Protein 7OC5 (pdb70)

B-factor: mean 37.77, std 16.8, range [13.14, 140.22]

Secondary structure (DSSP, 8-state):
-----PPPPHHHHHHHHHHHH---SSTT-TTS--SS-GGG-------S---TT-GGGSS----GGGGGGSTT-----PPP--GGGHHHHHHHHHHHHHH--S--TTTT-B-SS-TT---HHHHHHHHHHHHHHHHHHHT----GGGHHHHHHHHHHHGGGTB---HHHHHHT--EETTEEHHHHHHHHHHTT--HHHHHHHHHHHHHHHHHHHHHHH-TTHHHHHTT-HHHHHHHHHHHHTHHHHHHHHHHHHS-------HHHHHHHHHHHHHHHHHHHHHHHHHHHHH-------HHHHHHHHHHHHHHHHHHHHHHTSTTHHHHHHHHHTHHHHHHH-HHHHHHHTTT------HHHHHHHGGG--GGGS-GGGTTSSGGG--/----S-S--HHHHHHHHHHHH---SSTT-TT------GGG--PPPP-----TT-GGGSS----GGGGGGSTT-----PPPP-GGGHHHHHHHHHHHHTS----TTTT-B-SS-TT---HHHHHHHHHHHHHHHHHHHT----GGGHHHHHHHHHHHGGGTB---HHHHHTTSS-BTTB-HHHHHHHHHHTT--HHHHHHHHHHHHHHHHHHHHHHH-TTHHHHHHT-HHHHHHHHHHHHTHHHHHHHHHHHHS-TTS-S--HHHHHHHHHHHHHHHHHHHHHHHHHH-----HHHHHHHHHHHHHHHHHHHHTSTTHHHHHHHHHTHHHHTTT-HHHHHHHTTS------HHHHHHHGGG--GGG--GGGTTSSGGG-

Nearest PDB structures (foldseek):
  7oc5-assembly1_A  TM=1.003E+00  e=1.201E-54  Sarocladium sp. 'schorii'
  7oc4-assembly1_B  TM=9.898E-01  e=5.017E-50  Sarocladium sp. 'schorii'
  7oc4-assembly1_A  TM=9.671E-01  e=6.459E-49  Sarocladium sp. 'schorii'
  7oc6-assembly1_A-2  TM=9.708E-01  e=7.974E-48  Sarocladium sp. 'schorii'
  7oc5-assembly1_B  TM=9.782E-01  e=1.214E-46  Sarocladium sp. 'schorii'

Structure (mmCIF, N/CA/C/O backbone):
data_7OC5
#
_entry.id   7OC5
#
_cell.length_a   121.574
_cell.length_b   55.704
_cell.length_c   112.045
_cell.angle_alpha   90.000
_cell.angle_beta   96.580
_cell.angle_gamma   90.000
#
_symmetry.space_group_name_H-M   'C 1 2 1'
#
loop_
_entity.id
_entity.type
_entity.pdbx_description
1 polymer 'Alpha-humulene synthase AsR6'
2 non-polymer 'ZINC ION'
3 non-polymer 'MAGNESIUM ION'
4 water water
#
loop_
_atom_site.group_PDB
_atom_site.id
_atom_site.type_symbol
_atom_site.label_atom_id
_atom_site.label_alt_id
_atom_site.label_comp_id
_atom_site.label_asym_id
_atom_site.label_entity_id
_atom_site.label_seq_id
_atom_site.pdbx_PDB_ins_code
_atom_site.Cartn_x
_atom_site.Cartn_y
_atom_site.Cartn_z
_atom_site.occupancy
_atom_site.B_iso_or_equiv
_atom_site.auth_seq_id
_atom_site.auth_comp_id
_atom_site.auth_asym_id
_atom_site.auth_atom_id
_atom_site.pdbx_PDB_model_num
ATOM 1 N N . THR A 1 7 ? -13.235 -29.472 62.733 1.00 83.80 5 THR A N 1
ATOM 2 C CA . THR A 1 7 ? -12.146 -28.510 62.609 1.00 90.49 5 THR A CA 1
ATOM 3 C C . THR A 1 7 ? -12.677 -27.081 62.622 1.00 85.33 5 THR A C 1
ATOM 4 O O . THR A 1 7 ? -13.169 -26.594 61.604 1.00 84.91 5 THR A O 1
ATOM 15 N N . PRO A 1 8 ? -12.583 -26.406 63.769 1.00 62.29 6 PRO A N 1
ATOM 16 C CA . PRO A 1 8 ? -13.017 -25.000 63.830 1.00 52.50 6 PRO A CA 1
ATOM 17 C C . PRO A 1 8 ? -12.278 -24.165 62.795 1.00 44.41 6 PRO A C 1
ATOM 18 O O . PRO A 1 8 ? -11.051 -24.052 62.824 1.00 41.08 6 PRO A O 1
ATOM 29 N N . THR A 1 9 ? -13.037 -23.580 61.872 1.00 39.02 7 THR A N 1
ATOM 30 C CA . THR A 1 9 ? -12.455 -22.792 60.787 1.00 34.90 7 THR A CA 1
ATOM 31 C C . THR A 1 9 ? -11.935 -21.475 61.352 1.00 35.22 7 THR A C 1
ATOM 32 O O . THR A 1 9 ? -12.706 -20.556 61.638 1.00 33.39 7 THR A O 1
ATOM 43 N N . LYS A 1 10 ? -10.618 -21.389 61.524 1.00 34.95 8 LYS A N 1
ATOM 44 C CA . LYS A 1 10 ? -9.939 -20.169 61.939 1.00 37.38 8 LYS A CA 1
ATOM 45 C C . LYS A 1 10 ? -9.161 -19.621 60.750 1.00 34.71 8 LYS A C 1
ATOM 46 O O . LYS A 1 10 ? -8.353 -20.341 60.152 1.00 39.20 8 LYS A O 1
ATOM 65 N N . MET A 1 11 ? -9.398 -18.350 60.412 1.00 29.70 9 MET A N 1
ATOM 66 C CA . MET A 1 11 ? -8.821 -17.768 59.205 1.00 32.73 9 MET A CA 1
ATOM 67 C C . MET A 1 11 ? -8.157 -16.419 59.461 1.00 24.54 9 MET A C 1
ATOM 68 O O . MET A 1 11 ? -7.967 -15.640 58.522 1.00 27.42 9 MET A O 1
ATOM 82 N N . ALA A 1 12 ? -7.770 -16.129 60.700 1.00 22.10 10 ALA A N 1
ATOM 83 C CA . ALA A 1 12 ? -7.030 -14.903 60.966 1.00 23.02 10 ALA A CA 1
ATOM 84 C C . ALA A 1 12 ? -5.720 -14.913 60.187 1.00 23.20 10 ALA A C 1
ATOM 85 O O . ALA A 1 12 ? -4.993 -15.911 60.189 1.00 24.90 10 ALA A O 1
ATOM 92 N N . THR A 1 13 ? -5.428 -13.808 59.503 1.00 26.60 11 THR A N 1
ATOM 93 C CA . THR A 1 13 ? -4.204 -13.728 58.716 1.00 24.52 11 THR A CA 1
ATOM 94 C C . THR A 1 13 ? -2.997 -13.967 59.615 1.00 27.07 11 THR A C 1
ATOM 95 O O . THR A 1 13 ? -2.911 -13.427 60.721 1.00 20.15 11 THR A O 1
ATOM 106 N N . LEU A 1 14 ? -2.069 -14.794 59.145 1.00 25.95 12 LEU A N 1
ATOM 107 C CA . LEU A 1 14 ? -0.863 -15.054 59.914 1.00 28.37 12 LEU A CA 1
ATOM 108 C C . LEU A 1 14 ? -0.181 -13.743 60.279 1.00 28.73 12 LEU A C 1
ATOM 109 O O . LEU A 1 14 ? -0.117 -12.811 59.473 1.00 21.33 12 LEU A O 1
ATOM 125 N N . THR A 1 15 ? 0.306 -13.663 61.514 1.00 22.39 13 THR A N 1
ATOM 126 C CA . THR A 1 15 ? 1.213 -12.586 61.875 1.00 28.70 13 THR A CA 1
ATOM 127 C C . THR A 1 15 ? 2.539 -12.778 61.142 1.00 25.07 13 THR A C 1
ATOM 128 O O . THR A 1 15 ? 2.855 -13.865 60.650 1.00 23.82 13 THR A O 1
ATOM 139 N N . THR A 1 16 ? 3.321 -11.701 61.060 1.00 24.37 14 THR A N 1
ATOM 140 C CA . THR A 1 16 ? 4.648 -11.824 60.465 1.00 26.21 14 THR A CA 1
ATOM 141 C C . THR A 1 16 ? 5.486 -12.849 61.221 1.00 27.51 14 THR A C 1
ATOM 142 O O . THR A 1 16 ? 6.250 -13.609 60.614 1.00 24.17 14 THR A O 1
ATOM 153 N N . LYS A 1 17 ? 5.336 -12.904 62.547 1.00 21.79 15 LYS A N 1
ATOM 154 C CA . LYS A 1 17 ? 6.047 -13.913 63.327 1.00 24.43 15 LYS A CA 1
ATOM 155 C C . LYS A 1 17 ? 5.640 -15.322 62.909 1.00 18.96 15 LYS A C 1
ATOM 156 O O . LYS A 1 17 ? 6.491 -16.211 62.788 1.00 21.48 15 LYS A O 1
ATOM 175 N N . GLN A 1 18 ? 4.342 -15.550 62.697 1.00 21.63 16 GLN A N 1
ATOM 176 C CA . GLN A 1 18 ? 3.885 -16.876 62.293 1.00 18.12 16 GLN A CA 1
ATOM 177 C C . GLN A 1 18 ? 4.357 -17.236 60.890 1.00 19.80 16 GLN A C 1
ATOM 178 O O . GLN A 1 18 ? 4.618 -18.411 60.612 1.00 23.25 16 GLN A O 1
ATOM 192 N N . MET A 1 19 ? 4.450 -16.249 59.992 1.00 20.87 17 MET A N 1
ATOM 193 C CA . MET A 1 19 ? 5.029 -16.488 58.672 1.00 21.21 17 MET A CA 1
ATOM 194 C C . MET A 1 19 ? 6.501 -16.868 58.784 1.00 20.99 17 MET A C 1
ATOM 195 O O . MET A 1 19 ? 6.969 -17.808 58.131 1.00 20.99 17 MET A O 1
ATOM 209 N N . TRP A 1 20 ? 7.253 -16.119 59.588 1.00 21.63 18 TRP A N 1
ATOM 210 C CA . TRP A 1 20 ? 8.639 -16.476 59.873 1.00 18.72 18 TRP A CA 1
ATOM 211 C C . TRP A 1 20 ? 8.736 -17.920 60.351 1.00 19.76 18 TRP A C 1
ATOM 212 O O . TRP A 1 20 ? 9.563 -18.698 59.860 1.00 19.76 18 TRP A O 1
ATOM 233 N N . GLN A 1 21 ? 7.870 -18.308 61.289 1.00 23.67 19 GLN A N 1
ATOM 234 C CA . GLN A 1 21 ? 7.906 -19.673 61.805 1.00 23.97 19 GLN A CA 1
ATOM 235 C C . GLN A 1 21 ? 7.555 -20.687 60.723 1.00 22.51 19 GLN A C 1
ATOM 236 O O . GLN A 1 21 ? 8.096 -21.800 60.707 1.00 21.21 19 GLN A O 1
ATOM 250 N N . THR A 1 22 ? 6.639 -20.333 59.821 1.00 22.92 20 THR A N 1
ATOM 251 C CA . THR A 1 22 ? 6.256 -21.263 58.763 1.00 20.85 20 THR A CA 1
ATOM 252 C C . THR A 1 22 ? 7.449 -21.603 57.880 1.00 20.19 20 THR A C 1
ATOM 253 O O . THR A 1 22 ? 7.691 -22.775 57.569 1.00 20.44 20 THR A O 1
ATOM 264 N N . ILE A 1 23 ? 8.215 -20.591 57.467 1.00 18.31 21 ILE A N 1
ATOM 265 C CA . ILE A 1 23 ? 9.337 -20.876 56.580 1.00 18.99 21 ILE A CA 1
ATOM 266 C C . ILE A 1 23 ? 10.470 -21.546 57.348 1.00 20.06 21 ILE A C 1
ATOM 267 O O . ILE A 1 23 ? 11.249 -22.311 56.769 1.00 19.05 21 ILE A O 1
ATOM 283 N N . LYS A 1 24 ? 10.580 -21.293 58.655 1.00 19.81 22 LYS A N 1
ATOM 284 C CA . LYS A 1 24 ? 11.513 -22.070 59.466 1.00 21.24 22 LYS A CA 1
ATOM 285 C C . LYS A 1 24 ? 11.177 -23.554 59.393 1.00 25.78 22 LYS A C 1
ATOM 286 O O . LYS A 1 24 ? 12.053 -24.394 59.155 1.00 23.44 22 LYS A O 1
ATOM 305 N N . ASP A 1 25 ? 9.901 -23.892 59.603 1.00 21.55 23 ASP A N 1
ATOM 306 C CA . ASP A 1 25 ? 9.487 -25.289 59.597 1.00 23.73 23 ASP A CA 1
ATOM 307 C C . ASP A 1 25 ? 9.694 -25.930 58.232 1.00 23.11 23 ASP A C 1
ATOM 308 O O . ASP A 1 25 ? 9.915 -27.143 58.144 1.00 23.43 23 ASP A O 1
ATOM 317 N N . TYR A 1 26 ? 9.625 -25.136 57.159 1.00 21.16 24 TYR A N 1
ATOM 318 C CA . TYR A 1 26 ? 9.745 -25.684 55.812 1.00 22.44 24 TYR A CA 1
ATOM 319 C C . TYR A 1 26 ? 11.208 -25.841 55.403 1.00 24.05 24 TYR A C 1
ATOM 320 O O . TYR A 1 26 ? 11.620 -26.912 54.948 1.00 21.46 24 TYR A O 1
ATOM 338 N N . PHE A 1 27 ? 12.011 -24.787 55.565 1.00 21.61 25 PHE A N 1
ATOM 339 C CA . PHE A 1 27 ? 13.390 -24.846 55.093 1.00 24.33 25 PHE A CA 1
ATOM 340 C C . PHE A 1 27 ? 14.294 -25.606 56.057 1.00 20.13 25 PHE A C 1
ATOM 341 O O . PHE A 1 27 ? 15.212 -26.312 55.625 1.00 25.22 25 PHE A O 1
ATOM 358 N N . GLY A 1 28 ? 14.054 -25.478 57.354 1.00 24.88 26 GLY A N 1
ATOM 359 C CA . GLY A 1 28 ? 14.933 -26.077 58.337 1.00 25.37 26 GLY A CA 1
ATOM 360 C C . GLY A 1 28 ? 16.285 -25.387 58.356 1.00 26.01 26 GLY A C 1
ATOM 361 O O . GLY A 1 28 ? 16.533 -24.394 57.670 1.00 24.43 26 GLY A O 1
ATOM 365 N N . ASP A 1 29 ? 17.175 -25.937 59.177 1.00 27.32 27 ASP A N 1
ATOM 366 C CA . ASP A 1 29 ? 18.506 -25.370 59.327 1.00 30.10 27 ASP A CA 1
ATOM 367 C C . ASP A 1 29 ? 19.343 -25.610 58.078 1.00 28.54 27 ASP A C 1
ATOM 368 O O . ASP A 1 29 ? 19.190 -26.617 57.381 1.00 29.75 27 ASP A O 1
ATOM 377 N N . GLY A 1 30 ? 20.242 -24.667 57.805 1.00 30.22 28 GLY A N 1
ATOM 378 C CA . GLY A 1 30 ? 21.290 -24.877 56.828 1.00 33.59 28 GLY A CA 1
ATOM 379 C C . GLY A 1 30 ? 22.434 -25.665 57.432 1.00 34.35 28 GLY A C 1
ATOM 380 O O . GLY A 1 30 ? 22.205 -26.599 58.206 1.00 35.69 28 GLY A O 1
ATOM 384 N N . PHE A 1 31 ? 23.673 -25.295 57.107 1.00 40.56 29 PHE A N 1
ATOM 385 C CA . PHE A 1 31 ? 24.821 -26.019 57.635 1.00 39.10 29 PHE A CA 1
ATOM 386 C C . PHE A 1 31 ? 25.185 -25.604 59.056 1.00 36.58 29 PHE A C 1
ATOM 387 O O . PHE A 1 31 ? 26.043 -26.248 59.668 1.00 39.54 29 PHE A O 1
ATOM 404 N N . VAL A 1 32 ? 24.553 -24.565 59.599 1.00 40.10 30 VAL A N 1
ATOM 405 C CA . VAL A 1 32 ? 24.747 -24.154 60.986 1.00 40.96 30 VAL A CA 1
ATOM 406 C C . VAL A 1 32 ? 23.448 -24.380 61.747 1.00 37.81 30 VAL A C 1
ATOM 407 O O . VAL A 1 32 ? 22.362 -24.047 61.257 1.00 38.79 30 VAL A O 1
ATOM 420 N N . THR A 1 33 ? 23.560 -24.937 62.950 1.00 40.14 31 THR A N 1
ATOM 421 C CA . THR A 1 33 ? 22.379 -25.191 63.765 1.00 40.76 31 THR A CA 1
ATOM 422 C C . THR A 1 33 ? 21.778 -23.879 64.253 1.00 38.79 31 THR A C 1
ATOM 423 O O . THR A 1 33 ? 22.495 -22.926 64.571 1.00 38.03 31 THR A O 1
ATOM 434 N N . GLY A 1 34 ? 20.449 -23.832 64.314 1.00 37.85 32 GLY A N 1
ATOM 435 C CA . GLY A 1 34 ? 19.770 -22.608 64.692 1.00 32.12 32 GLY A CA 1
ATOM 436 C C . GLY A 1 34 ? 19.755 -21.543 63.621 1.00 33.54 32 GLY A C 1
ATOM 437 O O . GLY A 1 34 ? 19.444 -20.385 63.920 1.00 34.37 32 GLY A O 1
ATOM 441 N N . SER A 1 35 ? 20.076 -21.899 62.380 1.00 24.65 33 SER A N 1
ATOM 442 C CA . SER A 1 35 ? 20.145 -20.935 61.293 1.00 24.14 33 SER A CA 1
ATOM 443 C C . SER A 1 35 ? 18.853 -20.829 60.492 1.00 23.40 33 SER A C 1
ATOM 444 O O . SER A 1 35 ? 18.737 -19.926 59.656 1.00 22.73 33 SER A O 1
ATOM 452 N N . ALA A 1 36 ? 17.887 -21.713 60.713 1.00 23.95 34 ALA A N 1
ATOM 453 C CA . ALA A 1 36 ? 16.630 -21.626 59.981 1.00 23.77 34 ALA A CA 1
ATOM 454 C C . ALA A 1 36 ? 15.984 -20.262 60.214 1.00 23.53 34 ALA A C 1
ATOM 455 O O . ALA A 1 36 ? 15.964 -19.773 61.349 1.00 23.89 34 ALA A O 1
ATOM 462 N N . PRO A 1 37 ? 15.415 -19.625 59.171 1.00 27.00 35 PRO A N 1
ATOM 463 C CA . PRO A 1 37 ? 15.276 -20.048 57.775 1.00 23.26 35 PRO A CA 1
ATOM 464 C C . PRO A 1 37 ? 16.222 -19.342 56.814 1.00 24.83 35 PRO A C 1
ATOM 465 O O . PRO A 1 37 ? 15.979 -19.357 55.605 1.00 29.52 35 PRO A O 1
ATOM 476 N N . ILE A 1 38 ? 17.271 -18.713 57.338 1.00 29.81 36 ILE A N 1
ATOM 477 C CA . ILE A 1 38 ? 18.070 -17.812 56.520 1.00 29.34 36 ILE A CA 1
ATOM 478 C C . ILE A 1 38 ? 19.420 -18.422 56.179 1.00 38.78 36 ILE A C 1
ATOM 479 O O . ILE A 1 38 ? 20.420 -17.704 56.061 1.00 42.64 36 ILE A O 1
ATOM 495 N N . SER A 1 39 ? 19.466 -19.738 55.998 1.00 32.85 37 SER A N 1
ATOM 496 C CA . SER A 1 39 ? 20.716 -20.400 55.663 1.00 42.33 37 SER A CA 1
ATOM 497 C C . SER A 1 39 ? 20.529 -21.384 54.521 1.00 37.93 37 SER A C 1
ATOM 498 O O . SER A 1 39 ? 19.558 -22.148 54.493 1.00 32.76 37 SER A O 1
ATOM 506 N N . TYR A 1 40 ? 21.474 -21.355 53.585 1.00 33.84 38 TYR A N 1
ATOM 507 C CA . TYR A 1 40 ? 21.593 -22.369 52.556 1.00 34.11 38 TYR A CA 1
ATOM 508 C C . TYR A 1 40 ? 22.245 -23.629 53.130 1.00 31.79 38 TYR A C 1
ATOM 509 O O . TYR A 1 40 ? 22.848 -23.620 54.208 1.00 34.39 38 TYR A O 1
ATOM 527 N N . ASN A 1 41 ? 22.134 -24.725 52.380 1.00 32.01 39 ASN A N 1
ATOM 528 C CA . ASN A 1 41 ? 22.784 -25.965 52.781 1.00 38.29 39 ASN A CA 1
ATOM 529 C C . ASN A 1 41 ? 24.274 -25.955 52.471 1.00 32.66 39 ASN A C 1
ATOM 530 O O . ASN A 1 41 ? 25.050 -26.627 53.159 1.00 34.52 39 ASN A O 1
ATOM 541 N N . VAL A 1 42 ? 24.692 -25.207 51.461 1.00 31.04 40 VAL A N 1
ATOM 542 C CA . VAL A 1 42 ? 26.087 -25.185 51.037 1.00 31.89 40 VAL A CA 1
ATOM 543 C C . VAL A 1 42 ? 26.830 -24.088 51.785 1.00 32.93 40 VAL A C 1
ATOM 544 O O . VAL A 1 42 ? 26.290 -23.001 52.025 1.00 32.84 40 VAL A O 1
ATOM 557 N N . HIS A 1 43 ? 28.080 -24.371 52.148 1.00 28.56 41 HIS A N 1
ATOM 558 C CA . HIS A 1 43 ? 28.960 -23.422 52.831 1.00 28.06 41 HIS A CA 1
ATOM 559 C C . HIS A 1 43 ? 30.002 -22.948 51.821 1.00 27.53 41 HIS A C 1
ATOM 560 O O . HIS A 1 43 ? 30.965 -23.662 51.530 1.00 26.18 41 HIS A O 1
ATOM 574 N N . THR A 1 44 ? 29.810 -21.737 51.289 1.00 24.94 42 THR A N 1
ATOM 575 C CA . THR A 1 44 ? 30.692 -21.244 50.238 1.00 29.84 42 THR A CA 1
ATOM 576 C C . THR A 1 44 ? 32.120 -21.027 50.725 1.00 27.49 42 THR A C 1
ATOM 577 O O . THR A 1 44 ? 33.049 -21.058 49.911 1.00 29.01 42 THR A O 1
ATOM 588 N N . CYS A 1 45 ? 32.323 -20.816 52.027 1.00 28.21 43 CYS A N 1
ATOM 589 C CA . CYS A 1 45 ? 33.676 -20.618 52.535 1.00 27.92 43 CYS A CA 1
ATOM 590 C C . CYS A 1 45 ? 34.553 -21.849 52.331 1.00 29.00 43 CYS A C 1
ATOM 591 O O . CYS A 1 45 ? 35.783 -21.734 52.365 1.00 28.79 43 CYS A O 1
ATOM 598 N N . ASP A 1 46 ? 33.955 -23.019 52.110 1.00 25.61 44 ASP A N 1
ATOM 599 C CA . ASP A 1 46 ? 34.703 -24.258 51.961 1.00 30.08 44 ASP A CA 1
ATOM 600 C C . ASP A 1 46 ? 34.968 -24.623 50.508 1.00 28.17 44 ASP A C 1
ATOM 601 O O . ASP A 1 46 ? 35.489 -25.710 50.239 1.00 28.20 44 ASP A O 1
ATOM 610 N N . MET A 1 47 ? 34.626 -23.748 49.570 1.00 24.83 45 MET A N 1
ATOM 611 C CA . MET A 1 47 ? 34.846 -24.050 48.164 1.00 25.94 45 MET A CA 1
ATOM 612 C C . MET A 1 47 ? 36.333 -24.038 47.844 1.00 30.21 45 MET A C 1
ATOM 613 O O . MET A 1 47 ? 37.102 -23.249 48.401 1.00 33.10 45 MET A O 1
ATOM 627 N N . GLN A 1 48 ? 36.738 -24.930 46.946 1.00 27.07 46 GLN A N 1
ATOM 628 C CA . GLN A 1 48 ? 38.106 -25.005 46.464 1.00 32.27 46 GLN A CA 1
ATOM 629 C C . GLN A 1 48 ? 38.120 -24.790 44.957 1.00 30.95 46 GLN A C 1
ATOM 630 O O . GLN A 1 48 ? 37.127 -25.031 44.264 1.00 32.23 46 GLN A O 1
ATOM 644 N N . LEU A 1 49 ? 39.258 -24.326 44.453 1.00 30.75 47 LEU A N 1
ATOM 645 C CA . LEU A 1 49 ? 39.456 -24.109 43.026 1.00 29.76 47 LEU A CA 1
ATOM 646 C C . LEU A 1 49 ? 40.449 -25.146 42.520 1.00 28.09 47 LEU A C 1
ATOM 647 O O . LEU A 1 49 ? 41.562 -25.252 43.046 1.00 34.29 47 LEU A O 1
ATOM 663 N N . GLN A 1 50 ? 40.042 -25.914 41.514 1.00 30.65 48 GLN A N 1
ATOM 664 C CA . GLN A 1 50 ? 40.933 -26.923 40.952 1.00 30.72 48 GLN A CA 1
ATOM 665 C C . GLN A 1 50 ? 41.729 -26.338 39.787 1.00 32.10 48 GLN A C 1
ATOM 666 O O . GLN A 1 50 ? 41.202 -25.522 39.025 1.00 26.25 48 GLN A O 1
ATOM 680 N N . PRO A 1 51 ? 42.996 -26.717 39.623 1.00 37.35 49 PRO A N 1
ATOM 681 C CA . PRO A 1 51 ? 43.742 -26.261 38.444 1.00 39.19 49 PRO A CA 1
ATOM 682 C C . PRO A 1 51 ? 43.077 -26.735 37.160 1.00 37.44 49 PRO A C 1
ATOM 683 O O . PRO A 1 51 ? 42.520 -27.833 37.095 1.00 38.23 49 PRO A O 1
ATOM 694 N N . ASP A 1 52 ? 43.135 -25.891 36.133 1.00 41.18 50 ASP A N 1
ATOM 695 C CA . ASP A 1 52 ? 42.558 -26.207 34.833 1.00 47.50 50 ASP A CA 1
ATOM 696 C C . ASP A 1 52 ? 43.631 -26.835 33.951 1.00 45.20 50 ASP A C 1
ATOM 697 O O . ASP A 1 52 ? 44.628 -26.184 33.618 1.00 39.00 50 ASP A O 1
ATOM 706 N N . SER A 1 53 ? 43.429 -28.099 33.578 1.00 41.31 51 SER A N 1
ATOM 707 C CA . SER A 1 53 ? 44.354 -28.768 32.676 1.00 48.44 51 SER A CA 1
ATOM 708 C C . SER 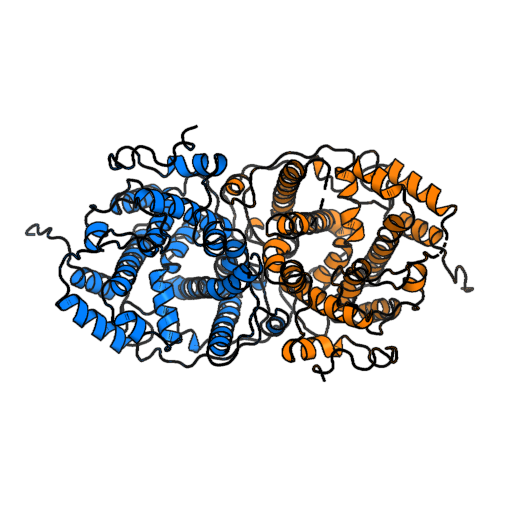A 1 53 ? 44.241 -28.263 31.244 1.00 44.80 51 SER A C 1
ATOM 709 O O . SER A 1 53 ? 45.084 -28.615 30.413 1.00 50.78 51 SER A O 1
ATOM 717 N N . GLY A 1 54 ? 43.224 -27.460 30.935 1.00 49.98 52 GLY A N 1
ATOM 718 C CA . GLY A 1 54 ? 42.999 -26.990 29.587 1.00 50.32 52 GLY A CA 1
ATOM 719 C C . GLY A 1 54 ? 42.445 -28.019 28.631 1.00 51.60 52 GLY A C 1
ATOM 720 O O . GLY A 1 54 ? 42.019 -27.648 27.530 1.00 52.68 52 GLY A O 1
ATOM 724 N N . ILE A 1 55 ? 42.431 -29.295 29.007 1.00 42.20 53 ILE A N 1
ATOM 725 C CA . ILE A 1 55 ? 41.942 -30.370 28.153 1.00 38.07 53 ILE A CA 1
ATOM 726 C C . ILE A 1 55 ? 40.491 -30.640 28.527 1.00 34.15 53 ILE A C 1
ATOM 727 O O . ILE A 1 55 ? 40.197 -31.040 29.661 1.00 35.25 53 ILE A O 1
ATOM 743 N N . HIS A 1 56 ? 39.584 -30.428 27.579 1.00 28.64 54 HIS A N 1
ATOM 744 C CA . HIS A 1 56 ? 38.160 -30.558 27.839 1.00 28.94 54 HIS A CA 1
ATOM 745 C C . HIS A 1 56 ? 37.477 -31.247 26.671 1.00 30.72 54 HIS A C 1
ATOM 746 O O . HIS A 1 56 ? 37.782 -30.971 25.507 1.00 32.10 54 HIS A O 1
ATOM 760 N N . ALA A 1 57 ? 36.559 -32.152 26.996 1.00 25.56 55 ALA A N 1
ATOM 761 C CA . ALA A 1 57 ? 35.714 -32.758 25.984 1.00 24.82 55 ALA A CA 1
ATOM 762 C C . ALA A 1 57 ? 34.691 -31.745 25.481 1.00 27.37 55 ALA A C 1
ATOM 763 O O . ALA A 1 57 ? 34.417 -30.722 26.116 1.00 24.24 55 ALA A O 1
ATOM 770 N N . ALA A 1 58 ? 34.114 -32.047 24.318 1.00 23.48 56 ALA A N 1
ATOM 771 C CA . ALA A 1 58 ? 33.145 -31.133 23.730 1.00 23.28 56 ALA A CA 1
ATOM 772 C C . ALA A 1 58 ? 31.936 -30.943 24.636 1.00 25.82 56 ALA A C 1
ATOM 773 O O . ALA A 1 58 ? 31.285 -29.893 24.588 1.00 24.20 56 ALA A O 1
ATOM 780 N N . SER A 1 59 ? 31.633 -31.928 25.479 1.00 24.51 57 SER A N 1
ATOM 781 C CA . SER A 1 59 ? 30.455 -31.894 26.333 1.00 25.71 57 SER A CA 1
ATOM 782 C C . SER A 1 59 ? 30.719 -31.308 27.715 1.00 21.06 57 SER A C 1
ATOM 783 O O . SER A 1 59 ? 29.796 -31.267 28.536 1.00 28.88 57 SER A O 1
ATOM 791 N N . ASP A 1 60 ? 31.940 -30.861 27.996 1.00 22.39 58 ASP A N 1
ATOM 792 C CA . ASP A 1 60 ? 32.259 -30.347 29.321 1.00 22.11 58 ASP A CA 1
ATOM 793 C C . ASP A 1 60 ? 31.493 -29.058 29.607 1.00 24.40 58 ASP A C 1
ATOM 794 O O . ASP A 1 60 ? 31.202 -28.264 28.709 1.00 19.52 58 ASP A O 1
ATOM 803 N N . GLY A 1 61 ? 31.171 -28.856 30.886 1.00 21.40 59 GLY A N 1
ATOM 804 C CA . GLY A 1 61 ? 30.362 -27.718 31.280 1.00 19.60 59 GLY A CA 1
ATOM 805 C C . GLY A 1 61 ? 31.060 -26.382 31.161 1.00 20.99 59 GLY A C 1
ATOM 806 O O . GLY A 1 61 ? 30.390 -25.343 31.171 1.00 20.03 59 GLY A O 1
ATOM 810 N N . ILE A 1 62 ? 32.389 -26.379 31.044 1.00 16.63 60 ILE A N 1
ATOM 811 C CA . ILE A 1 62 ? 33.112 -25.120 30.922 1.00 20.11 60 ILE A CA 1
ATOM 812 C C . ILE A 1 62 ? 32.673 -24.343 29.688 1.00 19.02 60 ILE A C 1
ATOM 813 O O . ILE A 1 62 ? 32.883 -23.129 29.613 1.00 19.74 60 ILE A O 1
ATOM 829 N N . HIS A 1 63 ? 32.057 -25.013 28.714 1.00 17.73 61 HIS A N 1
ATOM 830 C CA . HIS A 1 63 ? 31.642 -24.344 27.488 1.00 20.33 61 HIS A CA 1
ATOM 831 C C . HIS A 1 63 ? 30.350 -23.547 27.642 1.00 19.27 61 HIS A C 1
ATOM 832 O O . HIS A 1 63 ? 30.033 -22.740 26.762 1.00 20.71 61 HIS A O 1
ATOM 846 N N . TYR A 1 64 ? 29.606 -23.748 28.726 1.00 17.46 62 TYR A N 1
ATOM 847 C CA . TYR A 1 64 ? 28.400 -22.977 28.989 1.00 16.06 62 TYR A CA 1
ATOM 848 C C . TYR A 1 64 ? 28.726 -21.710 29.775 1.00 17.85 62 TYR A C 1
ATOM 849 O O . TYR A 1 64 ? 29.738 -21.623 30.474 1.00 19.68 62 TYR A O 1
ATOM 867 N N . GLY A 1 65 ? 27.833 -20.728 29.666 1.00 18.65 63 GLY A N 1
ATOM 868 C CA . GLY A 1 65 ? 27.985 -19.482 30.387 1.00 18.62 63 GLY A CA 1
ATOM 869 C C . GLY A 1 65 ? 29.186 -18.676 29.915 1.00 20.82 63 GLY A C 1
ATOM 870 O O . GLY A 1 65 ? 29.718 -18.862 28.819 1.00 18.14 63 GLY A O 1
ATOM 874 N N . VAL A 1 66 ? 29.605 -17.754 30.776 1.00 18.45 64 VAL A N 1
ATOM 875 C CA . VAL A 1 66 ? 30.815 -16.967 30.566 1.00 16.44 64 VAL A CA 1
ATOM 876 C C . VAL A 1 66 ? 31.924 -17.574 31.414 1.00 22.44 64 VAL A C 1
ATOM 877 O O . VAL A 1 66 ? 31.739 -17.804 32.614 1.00 17.16 64 VAL A O 1
ATOM 890 N N . GLN A 1 67 ? 33.076 -17.833 30.797 1.00 20.20 65 GLN A N 1
ATOM 891 C CA . GLN A 1 67 ? 34.209 -18.473 31.462 1.00 19.81 65 GLN A CA 1
ATOM 892 C C . GLN A 1 67 ? 35.341 -17.461 31.583 1.00 22.53 65 GLN A C 1
ATOM 893 O O . GLN A 1 67 ? 35.925 -17.056 30.573 1.00 20.60 65 GLN A O 1
ATOM 907 N N . ILE A 1 68 ? 35.661 -17.071 32.815 1.00 21.08 66 ILE A N 1
ATOM 908 C CA . ILE A 1 68 ? 36.749 -16.142 33.103 1.00 20.88 66 ILE A CA 1
ATOM 909 C C . ILE A 1 68 ? 37.621 -16.782 34.175 1.00 23.45 66 ILE A C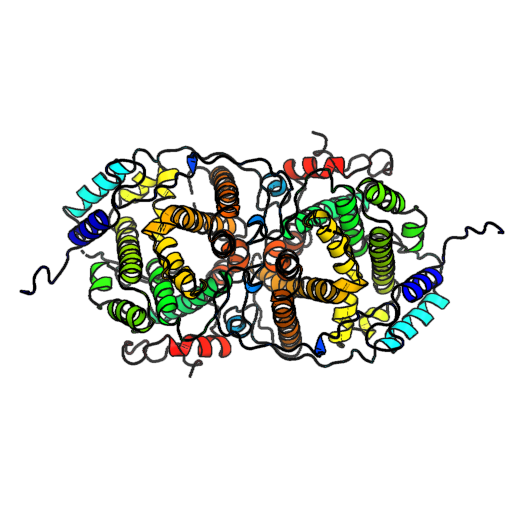 1
ATOM 910 O O . ILE A 1 68 ? 37.230 -16.839 35.346 1.00 23.46 66 ILE A O 1
ATOM 926 N N . SER A 1 69 ? 38.802 -17.250 33.783 1.00 22.20 67 SER A N 1
ATOM 927 C CA . SER A 1 69 ? 39.690 -17.904 34.733 1.00 29.84 67 SER A CA 1
ATOM 928 C C . SER A 1 69 ? 40.148 -16.922 35.806 1.00 24.78 67 SER A C 1
ATOM 929 O O . SER A 1 69 ? 40.340 -15.729 35.552 1.00 21.75 67 SER A O 1
ATOM 937 N N . GLU A 1 70 ? 40.332 -17.446 37.020 1.00 25.00 68 GLU A N 1
ATOM 938 C CA . GLU A 1 70 ? 40.769 -16.608 38.130 1.00 26.07 68 GLU A CA 1
ATOM 939 C C . GLU A 1 70 ? 42.075 -15.893 37.807 1.00 24.86 68 GLU A C 1
ATOM 940 O O . GLU A 1 70 ? 42.226 -14.700 38.095 1.00 23.56 68 GLU A O 1
ATOM 952 N N . ASP A 1 71 ? 43.034 -16.605 37.211 1.00 22.03 69 ASP A N 1
ATOM 953 C CA . ASP A 1 71 ? 44.348 -16.020 36.971 1.00 28.52 69 ASP A CA 1
ATOM 954 C C . ASP A 1 71 ? 44.318 -14.909 35.927 1.00 25.41 69 ASP A C 1
ATOM 955 O O . ASP A 1 71 ? 45.280 -14.139 35.836 1.00 22.58 69 ASP A O 1
ATOM 964 N N . SER A 1 72 ? 43.248 -14.796 35.145 1.00 20.52 70 SER A N 1
ATOM 965 C CA . SER A 1 72 ? 43.155 -13.740 34.147 1.00 23.84 70 SER A CA 1
ATOM 966 C C . SER A 1 72 ? 42.509 -12.468 34.684 1.00 24.84 70 SER A C 1
ATOM 967 O O . SER A 1 72 ? 42.618 -11.417 34.042 1.00 21.69 70 SER A O 1
ATOM 975 N N . MET A 1 73 ? 41.864 -12.531 35.848 1.00 20.23 71 MET A N 1
ATOM 976 C CA . MET A 1 73 ? 41.085 -11.392 36.318 1.00 22.34 71 MET A CA 1
ATOM 977 C C . MET A 1 73 ? 41.901 -10.120 36.520 1.00 21.89 71 MET A C 1
ATOM 978 O O . MET A 1 73 ? 41.338 -9.032 36.307 1.00 20.83 71 MET A O 1
ATOM 992 N N . PRO A 1 74 ? 43.174 -10.166 36.921 1.00 21.09 72 PRO A N 1
ATOM 993 C CA . PRO A 1 74 ? 43.963 -8.924 37.002 1.00 21.39 72 PRO A CA 1
ATOM 994 C C . PRO A 1 74 ? 44.096 -8.185 35.677 1.00 27.15 72 PRO A C 1
ATOM 995 O O . PRO A 1 74 ? 44.525 -7.025 35.682 1.00 23.16 72 PRO A O 1
ATOM 1006 N N . LEU A 1 75 ? 43.752 -8.807 34.548 1.00 22.07 73 LEU A N 1
ATOM 1007 C CA . LEU A 1 75 ? 43.847 -8.107 33.272 1.00 26.20 73 LEU A CA 1
ATOM 1008 C C . LEU A 1 75 ? 42.828 -6.981 33.152 1.00 26.33 73 LEU A C 1
ATOM 1009 O O . LEU A 1 75 ? 43.025 -6.064 32.349 1.00 25.28 73 LEU A O 1
ATOM 1025 N N . PHE A 1 76 ? 41.754 -7.033 33.934 1.00 24.69 74 PHE A N 1
ATOM 1026 C CA . PHE A 1 76 ? 40.646 -6.090 33.847 1.00 24.92 74 PHE A CA 1
ATOM 1027 C C . PHE A 1 76 ? 40.707 -5.142 35.036 1.00 27.93 74 PHE A C 1
ATOM 1028 O O . PHE A 1 76 ? 40.651 -5.584 36.189 1.00 23.71 74 PHE A O 1
ATOM 1045 N N . SER A 1 77 ? 40.804 -3.841 34.747 1.00 24.63 75 SER A N 1
ATOM 1046 C CA . SER A 1 77 ? 41.009 -2.851 35.800 1.00 27.52 75 SER A CA 1
ATOM 1047 C C . SER A 1 77 ? 39.852 -2.806 36.789 1.00 30.66 75 SER A C 1
ATOM 1048 O O . SER A 1 77 ? 40.064 -2.506 37.970 1.00 27.52 75 SER A O 1
ATOM 1056 N N . ILE A 1 78 ? 38.620 -3.081 36.339 1.00 26.71 76 ILE A N 1
ATOM 1057 C CA . ILE A 1 78 ? 37.491 -3.099 37.270 1.00 29.89 76 ILE A CA 1
ATOM 1058 C C . ILE A 1 78 ? 37.510 -4.351 38.117 1.00 29.82 76 ILE A C 1
ATOM 1059 O O . ILE A 1 78 ? 36.661 -4.512 39.006 1.00 29.24 76 ILE A O 1
ATOM 1075 N N . MET A 1 79 ? 38.452 -5.254 37.869 1.00 25.79 77 MET A N 1
ATOM 1076 C CA . MET A 1 79 ? 38.553 -6.476 38.653 1.00 28.08 77 MET A CA 1
ATOM 1077 C C . MET A 1 79 ? 39.867 -6.496 39.423 1.00 26.59 77 MET A C 1
ATOM 1078 O O . MET A 1 79 ? 40.219 -5.505 40.071 1.00 30.27 77 MET A O 1
ATOM 1092 N N . GLY A 1 80 ? 40.595 -7.599 39.369 1.00 23.47 78 GLY A N 1
ATOM 1093 C CA . GLY A 1 80 ? 41.806 -7.752 40.153 1.00 21.42 78 GLY A CA 1
ATOM 1094 C C . GLY A 1 80 ? 41.979 -9.202 40.551 1.00 21.25 78 GLY A C 1
ATOM 1095 O O . GLY A 1 80 ? 41.457 -10.097 39.896 1.00 22.27 78 GLY A O 1
ATOM 1099 N N . ASP A 1 81 ? 42.706 -9.427 41.639 1.00 24.33 79 ASP A N 1
ATOM 1100 C CA . ASP A 1 81 ? 42.928 -10.790 42.092 1.00 27.45 79 ASP A CA 1
ATOM 1101 C C . ASP A 1 81 ? 41.830 -11.185 43.082 1.00 28.33 79 ASP A C 1
ATOM 1102 O O . ASP A 1 81 ? 40.844 -10.468 43.274 1.00 21.34 79 ASP A O 1
ATOM 1111 N N . THR A 1 82 ? 41.986 -12.345 43.709 1.00 25.95 80 THR A N 1
ATOM 1112 C CA . THR A 1 82 ? 41.004 -12.870 44.640 1.00 26.12 80 THR A CA 1
ATOM 1113 C C . THR A 1 82 ? 41.657 -13.130 45.991 1.00 24.67 80 THR A C 1
ATOM 1114 O O . THR A 1 82 ? 42.882 -13.202 46.112 1.00 26.21 80 THR A O 1
ATOM 1125 N N . ALA A 1 83 ? 40.816 -13.276 47.011 1.00 23.15 81 ALA A N 1
ATOM 1126 C CA . ALA A 1 83 ? 41.285 -13.601 48.350 1.00 25.85 81 ALA A CA 1
ATOM 1127 C C . ALA A 1 83 ? 40.138 -14.249 49.109 1.00 25.33 81 ALA A C 1
ATOM 1128 O O . ALA A 1 83 ? 38.983 -13.839 48.965 1.00 20.93 81 ALA A O 1
ATOM 1135 N N . ALA A 1 84 ? 40.460 -15.260 49.906 1.00 24.88 82 ALA A N 1
ATOM 1136 C CA . ALA A 1 84 ? 39.422 -15.976 50.632 1.00 24.39 82 ALA A CA 1
ATOM 1137 C C . ALA A 1 84 ? 38.760 -15.044 51.645 1.00 26.25 82 ALA A C 1
ATOM 1138 O O . ALA A 1 84 ? 39.447 -14.271 52.320 1.00 22.85 82 ALA A O 1
ATOM 1145 N N . PRO A 1 85 ? 37.436 -15.080 51.767 1.00 29.60 83 PRO A N 1
ATOM 1146 C CA . PRO A 1 85 ? 36.767 -14.247 52.771 1.00 32.66 83 PRO A CA 1
ATOM 1147 C C . PRO A 1 85 ? 36.927 -14.836 54.158 1.00 30.57 83 PRO A C 1
ATOM 1148 O O . PRO A 1 85 ? 37.141 -16.049 54.308 1.00 28.42 83 PRO A O 1
ATOM 1159 N N . PRO A 1 86 ? 36.849 -14.013 55.197 1.00 25.63 84 PRO A N 1
ATOM 1160 C CA . PRO A 1 86 ? 36.723 -14.561 56.549 1.00 27.48 84 PRO A CA 1
ATOM 1161 C C . PRO A 1 86 ? 35.338 -15.152 56.742 1.00 31.11 84 PRO A C 1
ATOM 1162 O O . PRO A 1 86 ? 34.351 -14.691 56.161 1.00 27.77 84 PRO A O 1
ATOM 1173 N N . CYS A 1 87 ? 35.277 -16.199 57.550 1.00 31.07 85 CYS A N 1
ATOM 1174 C CA . CYS A 1 87 ? 34.034 -16.915 57.792 1.00 29.69 85 CYS A CA 1
ATOM 1175 C C . CYS A 1 87 ? 33.397 -16.393 59.075 1.00 28.00 85 CYS A C 1
ATOM 1176 O O . CYS A 1 87 ? 33.945 -16.572 60.167 1.00 28.34 85 CYS A O 1
ATOM 1183 N N . THR A 1 88 ? 32.240 -15.746 58.936 1.00 29.74 86 THR A N 1
ATOM 1184 C CA . THR A 1 88 ? 31.404 -15.358 60.065 1.00 35.68 86 THR A CA 1
ATOM 1185 C C . THR A 1 88 ? 30.072 -16.103 60.058 1.00 41.47 86 THR A C 1
ATOM 1186 O O . THR A 1 88 ? 29.122 -15.684 60.728 1.00 39.47 86 THR A O 1
ATOM 1197 N N . CYS A 1 89 ? 29.996 -17.216 59.320 1.00 35.81 87 CYS A N 1
ATOM 1198 C CA . CYS A 1 89 ? 28.721 -17.892 59.108 1.00 39.55 87 CYS A CA 1
ATOM 1199 C C . CYS A 1 89 ? 28.153 -18.476 60.396 1.00 35.84 87 CYS A C 1
ATOM 1200 O O . CYS A 1 89 ? 26.929 -18.600 60.526 1.00 36.74 87 CYS A O 1
ATOM 1207 N N . HIS A 1 90 ? 29.007 -18.851 61.349 1.00 31.83 88 HIS A N 1
ATOM 1208 C CA . HIS A 1 90 ? 28.509 -19.456 62.578 1.00 38.61 88 HIS A CA 1
ATOM 1209 C C . HIS A 1 90 ? 27.719 -18.480 63.438 1.00 39.72 88 HIS A C 1
ATOM 1210 O O . HIS A 1 90 ? 27.067 -18.914 64.394 1.00 44.76 88 HIS A O 1
ATOM 1224 N N . ARG A 1 91 ? 27.755 -17.187 63.125 1.00 37.42 89 ARG A N 1
ATOM 1225 C CA . ARG A 1 91 ? 26.998 -16.184 63.858 1.00 39.30 89 ARG A CA 1
ATOM 1226 C C . ARG A 1 91 ? 25.587 -15.996 63.311 1.00 35.65 89 ARG A C 1
ATOM 1227 O O . ARG A 1 91 ? 24.893 -15.064 63.728 1.00 33.65 89 ARG A O 1
ATOM 1248 N N . VAL A 1 92 ? 25.144 -16.864 62.398 1.00 31.62 90 VAL A N 1
ATOM 1249 C CA . VAL A 1 92 ? 23.820 -16.693 61.808 1.00 30.94 90 VAL A CA 1
ATOM 1250 C C . VAL A 1 92 ? 22.729 -16.923 62.845 1.00 30.20 90 VAL A C 1
ATOM 1251 O O . VAL A 1 92 ? 21.634 -16.357 62.738 1.00 27.69 90 VAL A O 1
ATOM 1264 N N . ASP A 1 93 ? 22.992 -17.761 63.851 1.00 32.09 91 ASP A N 1
ATOM 1265 C CA . ASP A 1 93 ? 21.991 -17.993 64.886 1.00 35.25 91 ASP A CA 1
ATOM 1266 C C . ASP A 1 93 ? 21.701 -16.719 65.668 1.00 40.14 91 ASP A C 1
ATOM 1267 O O . ASP A 1 93 ? 20.587 -16.539 66.173 1.00 39.72 91 ASP A O 1
ATOM 1276 N N . GLU A 1 94 ? 22.690 -15.829 65.785 1.00 33.86 92 GLU A N 1
ATOM 1277 C CA . GLU A 1 94 ? 22.460 -14.568 66.478 1.00 34.46 92 GLU A CA 1
ATOM 1278 C C . GLU A 1 94 ? 21.567 -13.652 65.655 1.00 32.73 92 GLU A C 1
ATOM 1279 O O . GLU A 1 94 ? 20.783 -12.878 66.218 1.00 34.09 92 GLU A O 1
ATOM 1291 N N . ILE A 1 95 ? 21.667 -13.730 64.327 1.00 26.05 93 ILE A N 1
ATOM 1292 C CA . ILE A 1 95 ? 20.778 -12.955 63.471 1.00 29.69 93 ILE A CA 1
ATOM 1293 C C . ILE A 1 95 ? 19.348 -13.457 63.614 1.00 28.60 93 ILE A C 1
ATOM 1294 O O . ILE A 1 95 ? 18.406 -12.670 63.765 1.00 26.69 93 ILE A O 1
ATOM 1310 N N . VAL A 1 96 ? 19.163 -14.779 63.560 1.00 26.89 94 VAL A N 1
ATOM 1311 C CA . VAL A 1 96 ? 17.822 -15.344 63.680 1.00 26.49 94 VAL A CA 1
ATOM 1312 C C . VAL A 1 96 ? 17.217 -14.987 65.030 1.00 28.31 94 VAL A C 1
ATOM 1313 O O . VAL A 1 96 ? 16.034 -14.636 65.122 1.00 23.84 94 VAL A O 1
ATOM 1326 N N . LYS A 1 97 ? 18.015 -15.076 66.098 1.00 28.62 95 LYS A N 1
ATOM 1327 C CA . LYS A 1 97 ? 17.529 -14.702 67.424 1.00 30.76 95 LYS A CA 1
ATOM 1328 C C . LYS A 1 97 ? 17.056 -13.255 67.448 1.00 32.56 95 LYS A C 1
ATOM 1329 O O . LYS A 1 97 ? 16.006 -12.947 68.025 1.00 32.82 95 LYS A O 1
ATOM 1348 N N . HIS A 1 98 ? 17.819 -12.352 66.827 1.00 31.04 96 HIS A N 1
ATOM 1349 C CA . HIS A 1 98 ? 17.416 -10.951 66.796 1.00 34.88 96 HIS A CA 1
ATOM 1350 C C . HIS A 1 98 ? 16.103 -10.768 66.046 1.00 29.17 96 HIS A C 1
ATOM 1351 O O . HIS A 1 98 ? 15.224 -10.020 66.490 1.00 30.70 96 HIS A O 1
ATOM 1365 N N . ILE A 1 99 ? 15.958 -11.425 64.895 1.00 24.51 97 ILE A N 1
ATOM 1366 C CA . ILE A 1 99 ? 14.720 -11.294 64.134 1.00 23.36 97 ILE A CA 1
ATOM 1367 C C . ILE A 1 99 ? 13.550 -11.852 64.935 1.00 28.17 97 ILE A C 1
ATOM 1368 O O . ILE A 1 99 ? 12.462 -11.262 64.963 1.00 26.58 97 ILE A O 1
ATOM 1384 N N . ASP A 1 100 ? 13.757 -12.984 65.616 1.00 31.13 98 ASP A N 1
ATOM 1385 C CA . ASP A 1 100 ? 12.724 -13.520 66.498 1.00 30.43 98 ASP A CA 1
ATOM 1386 C C . ASP A 1 100 ? 12.271 -12.466 67.506 1.00 26.00 98 ASP A C 1
ATOM 1387 O O . ASP A 1 100 ? 11.069 -12.248 67.700 1.00 33.30 98 ASP A O 1
ATOM 1396 N N . GLU A 1 101 ? 13.229 -11.797 68.155 1.00 27.41 99 GLU A N 1
ATOM 1397 C CA . GLU A 1 101 ? 12.890 -10.746 69.112 1.00 33.90 99 GLU A CA 1
ATOM 1398 C C . GLU A 1 101 ? 12.080 -9.639 68.448 1.00 35.90 99 GLU A C 1
ATOM 1399 O O . GLU A 1 101 ? 11.040 -9.215 68.965 1.00 35.78 99 GLU A O 1
ATOM 1411 N N . PHE A 1 102 ? 12.553 -9.151 67.299 1.00 28.22 100 PHE A N 1
ATOM 1412 C CA . PHE A 1 102 ? 11.892 -8.031 66.638 1.00 28.91 100 PHE A CA 1
ATOM 1413 C C . PHE A 1 102 ? 10.458 -8.377 66.253 1.00 35.88 100 PHE A C 1
ATOM 1414 O O . PHE A 1 102 ? 9.548 -7.556 66.421 1.00 33.90 100 PHE A O 1
ATOM 1431 N N . LEU A 1 103 ? 10.234 -9.587 65.735 1.00 28.83 101 LEU A N 1
ATOM 1432 C CA . LEU A 1 103 ? 8.900 -9.967 65.284 1.00 30.18 101 LEU A CA 1
ATOM 1433 C C . LEU A 1 103 ? 7.936 -10.210 66.440 1.00 34.53 101 LEU A C 1
ATOM 1434 O O . LEU A 1 103 ? 6.719 -10.102 66.247 1.00 37.18 101 LEU A O 1
ATOM 1450 N N . GLU A 1 104 ? 8.444 -10.535 67.630 1.00 37.63 102 GLU A N 1
ATOM 1451 C CA . GLU A 1 104 ? 7.563 -10.723 68.779 1.00 43.54 102 GLU A CA 1
ATOM 1452 C C . GLU A 1 104 ? 6.824 -9.436 69.119 1.00 45.94 102 GLU A C 1
ATOM 1453 O O . GLU A 1 104 ? 5.646 -9.466 69.493 1.00 49.61 102 GLU A O 1
ATOM 1465 N N . ARG A 1 105 ? 7.500 -8.295 68.989 1.00 51.32 103 ARG A N 1
ATOM 1466 C CA . ARG A 1 105 ? 6.952 -7.009 69.388 1.00 53.92 103 ARG A CA 1
ATOM 1467 C C . ARG A 1 105 ? 6.490 -6.157 68.212 1.00 51.62 103 ARG A C 1
ATOM 1468 O O . ARG A 1 105 ? 5.839 -5.130 68.432 1.00 55.69 103 ARG A O 1
ATOM 1489 N N . ALA A 1 106 ? 6.786 -6.559 66.982 1.00 43.47 104 ALA A N 1
ATOM 1490 C CA . ALA A 1 106 ? 6.472 -5.718 65.836 1.00 47.97 104 ALA A CA 1
ATOM 1491 C C . ALA A 1 106 ? 4.960 -5.583 65.666 1.00 43.85 104 ALA A C 1
ATOM 1492 O O . ALA A 1 106 ? 4.227 -6.569 65.802 1.00 46.15 104 ALA A O 1
ATOM 1499 N N . PRO A 1 107 ? 4.464 -4.387 65.357 1.00 53.48 105 PRO A N 1
ATOM 1500 C CA . PRO A 1 107 ? 3.026 -4.233 65.108 1.00 66.62 105 PRO A CA 1
ATOM 1501 C C . PRO A 1 107 ? 2.618 -4.927 63.817 1.00 62.59 105 PRO A C 1
ATOM 1502 O O . PRO A 1 107 ? 3.440 -5.223 62.946 1.00 57.72 105 PRO A O 1
ATOM 1513 N N . GLU A 1 108 ? 1.317 -5.192 63.704 1.00 66.48 106 GLU A N 1
ATOM 1514 C CA . GLU A 1 108 ? 0.802 -5.899 62.538 1.00 73.35 106 GLU A CA 1
ATOM 1515 C C . GLU A 1 108 ? 0.741 -5.022 61.293 1.00 69.88 106 GLU A C 1
ATOM 1516 O O . GLU A 1 108 ? 0.436 -5.534 60.212 1.00 60.58 106 GLU A O 1
ATOM 1528 N N . ALA A 1 109 ? 1.028 -3.727 61.414 1.00 61.16 107 ALA A N 1
ATOM 1529 C CA . ALA A 1 109 ? 1.085 -2.842 60.259 1.00 54.56 107 ALA A CA 1
ATOM 1530 C C . ALA A 1 109 ? 1.979 -1.659 60.598 1.00 60.04 107 ALA A C 1
ATOM 1531 O O . ALA A 1 109 ? 2.131 -1.296 61.768 1.00 54.74 107 ALA A O 1
ATOM 1538 N N . LEU A 1 110 ? 2.565 -1.061 59.561 1.00 44.72 108 LEU A N 1
ATOM 1539 C CA . LEU A 1 110 ? 3.487 0.052 59.724 1.00 50.98 108 LEU A CA 1
ATOM 1540 C C . LEU A 1 110 ? 3.008 1.273 58.946 1.00 53.78 108 LEU A C 1
ATOM 1541 O O . LEU A 1 110 ? 2.346 1.135 57.912 1.00 51.23 108 LEU A O 1
ATOM 1557 N N . PRO A 1 111 ? 3.335 2.483 59.412 1.00 62.48 109 PRO A N 1
ATOM 1558 C CA . PRO A 1 111 ? 2.948 3.678 58.644 1.00 59.98 109 PRO A CA 1
ATOM 1559 C C . PRO A 1 111 ? 3.551 3.713 57.251 1.00 60.19 109 PRO A C 1
ATOM 1560 O O . PRO A 1 111 ? 2.902 4.200 56.316 1.00 55.87 109 PRO A O 1
ATOM 1571 N N . ASP A 1 112 ? 4.770 3.207 57.081 1.00 62.56 110 ASP A N 1
ATOM 1572 C CA . ASP A 1 112 ? 5.457 3.253 55.798 1.00 63.96 110 ASP A CA 1
ATOM 1573 C C . ASP A 1 112 ? 5.150 2.056 54.906 1.00 57.92 110 ASP A C 1
ATOM 1574 O O . ASP A 1 112 ? 5.724 1.955 53.816 1.00 52.20 110 ASP A O 1
ATOM 1583 N N . ASP A 1 113 ? 4.266 1.152 55.330 1.00 51.12 111 ASP A N 1
ATOM 1584 C CA . ASP A 1 113 ? 3.881 0.034 54.476 1.00 42.79 111 ASP A CA 1
ATOM 1585 C C . ASP A 1 113 ? 3.251 0.557 53.189 1.00 44.90 111 ASP A C 1
ATOM 1586 O O . ASP A 1 113 ? 2.334 1.383 53.223 1.00 42.25 111 ASP A O 1
ATOM 1595 N N . GLY A 1 114 ? 3.754 0.081 52.053 1.00 41.81 112 GLY A N 1
ATOM 1596 C CA . GLY A 1 114 ? 3.244 0.481 50.761 1.00 43.16 112 GLY A CA 1
ATOM 1597 C C . GLY A 1 114 ? 3.911 1.691 50.144 1.00 39.18 112 GLY A C 1
ATOM 1598 O O . GLY A 1 114 ? 3.527 2.090 49.037 1.00 40.43 112 GLY A O 1
ATOM 1602 N N . ALA A 1 115 ? 4.887 2.290 50.819 1.00 36.31 113 ALA A N 1
ATOM 1603 C CA . ALA A 1 115 ? 5.578 3.447 50.275 1.00 43.97 113 ALA A CA 1
ATOM 1604 C C . ALA A 1 115 ? 6.623 3.017 49.249 1.00 31.83 113 ALA A C 1
ATOM 1605 O O . ALA A 1 115 ? 7.058 1.863 49.210 1.00 30.13 113 ALA A O 1
ATOM 1612 N N . ILE A 1 116 ? 7.027 3.972 48.414 1.00 34.06 114 ILE A N 1
ATOM 1613 C CA . ILE A 1 116 ? 8.073 3.736 47.425 1.00 39.28 114 ILE A CA 1
ATOM 1614 C C . ILE A 1 116 ? 9.432 3.876 48.097 1.00 39.81 114 ILE A C 1
ATOM 1615 O O . ILE A 1 116 ? 9.673 4.832 48.845 1.00 41.09 114 ILE A O 1
ATOM 1631 N N . THR A 1 117 ? 10.331 2.929 47.817 1.00 37.10 115 THR A N 1
ATOM 1632 C CA . THR A 1 117 ? 11.680 2.940 48.371 1.00 47.55 115 THR A CA 1
ATOM 1633 C C . THR A 1 117 ? 12.740 2.793 47.283 1.00 46.80 115 THR A C 1
ATOM 1634 O O . THR A 1 117 ? 13.867 2.381 47.576 1.00 53.60 115 THR A O 1
ATOM 1645 N N . SER A 1 118 ? 12.405 3.117 46.033 1.00 41.76 116 SER A N 1
ATOM 1646 C CA . SER A 1 118 ? 13.362 2.949 44.948 1.00 41.36 116 SER A CA 1
ATOM 1647 C C . SER A 1 118 ? 14.469 3.995 44.985 1.00 46.71 116 SER A C 1
ATOM 1648 O O . SER A 1 118 ? 15.496 3.814 44.322 1.00 46.37 116 SER A O 1
ATOM 1656 N N . GLY A 1 119 ? 14.290 5.077 45.743 1.00 64.89 117 GLY A N 1
ATOM 1657 C CA . GLY A 1 119 ? 15.268 6.140 45.804 1.00 71.79 117 GLY A CA 1
ATOM 1658 C C . GLY A 1 119 ? 15.193 7.151 44.683 1.00 72.55 117 GLY A C 1
ATOM 1659 O O . GLY A 1 119 ? 15.917 8.155 44.727 1.00 72.43 117 GLY A O 1
ATOM 1663 N N . LYS A 1 120 ? 14.347 6.926 43.679 1.00 61.00 118 LYS A N 1
ATOM 1664 C CA . LYS A 1 120 ? 14.201 7.861 42.569 1.00 62.17 118 LYS A CA 1
ATOM 1665 C C . LYS A 1 120 ? 13.061 8.824 42.868 1.00 62.79 118 LYS A C 1
ATOM 1666 O O . LYS A 1 120 ? 11.920 8.375 43.042 1.00 59.61 118 LYS A O 1
ATOM 1685 N N . PRO A 1 121 ? 13.307 10.135 42.936 1.00 65.20 119 PRO A N 1
ATOM 1686 C CA . PRO A 1 121 ? 12.221 11.055 43.318 1.00 58.96 119 PRO A CA 1
ATOM 1687 C C . PRO A 1 121 ? 11.048 11.070 42.350 1.00 57.12 119 PRO A C 1
ATOM 1688 O O . PRO A 1 121 ? 9.958 11.509 42.737 1.00 61.25 119 PRO A O 1
ATOM 1699 N N . CYS A 1 122 ? 11.222 10.602 41.112 1.00 50.51 120 CYS A N 1
ATOM 1700 C CA . CYS A 1 122 ? 10.129 10.627 40.147 1.00 54.73 120 CYS A CA 1
ATOM 1701 C C . CYS A 1 122 ? 9.171 9.450 40.298 1.00 53.32 120 CYS A C 1
ATOM 1702 O O . CYS A 1 122 ? 8.091 9.474 39.699 1.00 48.46 120 CYS A O 1
ATOM 1710 N N . ASP A 1 123 ? 9.533 8.428 41.073 1.00 43.18 121 ASP A N 1
ATOM 1711 C CA . ASP A 1 123 ? 8.620 7.326 41.363 1.00 44.57 121 ASP A CA 1
ATOM 1712 C C . ASP A 1 123 ? 7.627 7.784 42.427 1.00 45.51 121 ASP A C 1
ATOM 1713 O O . ASP A 1 123 ? 8.013 8.061 43.568 1.00 45.01 121 ASP A O 1
ATOM 1722 N N . THR A 1 124 ? 6.346 7.866 42.058 1.00 50.44 122 THR A N 1
ATOM 1723 C CA . THR A 1 124 ? 5.296 8.255 42.990 1.00 48.50 122 THR A CA 1
ATOM 1724 C C . THR A 1 124 ? 4.055 7.375 42.918 1.00 51.19 122 THR A C 1
ATOM 1725 O O . THR A 1 124 ? 3.195 7.486 43.800 1.00 48.48 122 THR A O 1
ATOM 1736 N N . ASN A 1 125 ? 3.933 6.512 41.912 1.00 44.00 123 ASN A N 1
ATOM 1737 C CA . ASN A 1 125 ? 2.790 5.619 41.760 1.00 42.07 123 ASN A CA 1
ATOM 1738 C C . ASN A 1 125 ? 3.271 4.177 41.846 1.00 33.87 123 ASN A C 1
ATOM 1739 O O . ASN A 1 125 ? 4.065 3.747 40.992 1.00 33.69 123 ASN A O 1
ATOM 1750 N N . PRO A 1 126 ? 2.833 3.388 42.832 1.00 40.25 124 PRO A N 1
ATOM 1751 C CA . PRO A 1 126 ? 3.375 2.023 42.958 1.00 33.04 124 PRO A CA 1
ATOM 1752 C C . PRO A 1 126 ? 3.108 1.135 41.755 1.00 30.16 124 PRO A C 1
ATOM 1753 O O . PRO A 1 126 ? 3.897 0.220 41.490 1.00 29.40 124 PRO A O 1
ATOM 1764 N N . ASP A 1 127 ? 2.014 1.361 41.023 1.00 30.69 125 ASP A N 1
ATOM 1765 C CA . ASP A 1 127 ? 1.760 0.559 39.831 1.00 30.78 125 ASP A CA 1
ATOM 1766 C C . ASP A 1 127 ? 2.710 0.928 38.703 1.00 31.06 125 ASP A C 1
ATOM 1767 O O . ASP A 1 127 ? 3.083 0.064 37.900 1.00 27.56 125 ASP A O 1
ATOM 1776 N N . GLN A 1 128 ? 3.111 2.199 38.623 1.00 30.12 126 GLN A N 1
ATOM 1777 C CA . GLN A 1 128 ? 4.142 2.580 37.667 1.00 31.66 126 GLN A CA 1
ATOM 1778 C C . GLN A 1 128 ? 5.470 1.923 38.018 1.00 33.68 126 GLN A C 1
ATOM 1779 O O . GLN A 1 128 ? 6.180 1.430 37.134 1.00 31.07 126 GLN A O 1
ATOM 1793 N N . VAL A 1 129 ? 5.819 1.897 39.306 1.00 25.80 127 VAL A N 1
ATOM 1794 C CA . VAL A 1 129 ? 7.030 1.202 39.726 1.00 27.29 127 VAL A CA 1
ATOM 1795 C C . VAL A 1 129 ? 6.936 -0.275 39.366 1.00 27.56 127 VAL A C 1
ATOM 1796 O O . VAL A 1 129 ? 7.917 -0.886 38.923 1.00 26.67 127 VAL A O 1
ATOM 1809 N N . SER A 1 130 ? 5.749 -0.866 39.528 1.00 26.98 128 SER A N 1
ATOM 1810 C CA . SER A 1 130 ? 5.568 -2.273 39.184 1.00 26.24 128 SER A CA 1
ATOM 1811 C C . SER A 1 130 ? 5.776 -2.507 37.694 1.00 22.81 128 SER A C 1
ATOM 1812 O O . SER A 1 130 ? 6.315 -3.544 37.290 1.00 20.58 128 SER A O 1
ATOM 1820 N N . LEU A 1 131 ? 5.346 -1.556 36.861 1.00 24.16 129 LEU A N 1
ATOM 1821 C CA . LEU A 1 131 ? 5.522 -1.704 35.420 1.00 23.33 129 LEU A CA 1
ATOM 1822 C C . LEU A 1 131 ? 7.000 -1.717 35.050 1.00 26.55 129 LEU A C 1
ATOM 1823 O O . LEU A 1 131 ? 7.436 -2.540 34.237 1.00 24.48 129 LEU A O 1
ATOM 1839 N N . TYR A 1 132 ? 7.788 -0.809 35.632 1.00 27.73 130 TYR A N 1
ATOM 1840 C CA . TYR A 1 132 ? 9.227 -0.846 35.400 1.00 22.80 130 TYR A CA 1
ATOM 1841 C C . TYR A 1 132 ? 9.834 -2.152 35.895 1.00 24.10 130 TYR A C 1
ATOM 1842 O O . TYR A 1 132 ? 10.810 -2.642 35.317 1.00 24.90 130 TYR A O 1
ATOM 1860 N N . ALA A 1 133 ? 9.278 -2.726 36.966 1.00 20.89 131 ALA A N 1
ATOM 1861 C CA . ALA A 1 133 ? 9.783 -4.002 37.459 1.00 20.74 131 ALA A CA 1
ATOM 1862 C C . ALA A 1 133 ? 9.455 -5.140 36.503 1.00 25.85 131 ALA A C 1
ATOM 1863 O O . ALA A 1 133 ? 10.217 -6.110 36.413 1.00 20.11 131 ALA A O 1
ATOM 1870 N N . MET A 1 134 ? 8.329 -5.048 35.791 1.00 23.11 132 MET A N 1
ATOM 1871 C CA . MET A 1 134 ? 8.009 -6.067 34.798 1.00 23.43 132 MET A CA 1
ATOM 1872 C C . MET A 1 134 ? 8.971 -5.991 33.621 1.00 25.99 132 MET A C 1
ATOM 1873 O O . MET A 1 134 ? 9.450 -7.021 33.133 1.00 25.07 132 MET A O 1
ATOM 1887 N N . ARG A 1 135 ? 9.260 -4.777 33.150 1.00 23.30 133 ARG A N 1
ATOM 1888 C CA . ARG A 1 135 ? 10.318 -4.591 32.163 1.00 20.80 133 ARG A CA 1
ATOM 1889 C C . ARG A 1 135 ? 11.603 -5.270 32.621 1.00 21.16 133 ARG A C 1
ATOM 1890 O O . ARG A 1 135 ? 12.219 -6.036 31.872 1.00 22.57 133 ARG A O 1
ATOM 1911 N N . ASP A 1 136 ? 12.024 -4.995 33.856 1.00 19.13 134 ASP A N 1
ATOM 1912 C CA . ASP A 1 136 ? 13.247 -5.602 34.367 1.00 20.94 134 ASP A CA 1
ATOM 1913 C C . ASP A 1 136 ? 13.126 -7.120 34.423 1.00 19.25 134 ASP A C 1
ATOM 1914 O O . ASP A 1 136 ? 14.063 -7.841 34.053 1.00 20.09 134 ASP A O 1
ATOM 1923 N N . SER A 1 137 ? 11.975 -7.623 34.878 1.00 19.87 135 SER A N 1
ATOM 1924 C CA . SER A 1 137 ? 11.795 -9.062 35.046 1.00 19.58 135 SER A CA 1
ATOM 1925 C C . SER A 1 137 ? 11.940 -9.800 33.721 1.00 18.01 135 SER A C 1
ATOM 1926 O O . SER A 1 137 ? 12.614 -10.834 33.641 1.00 17.13 135 SER A O 1
ATOM 1934 N N . LEU A 1 138 ? 11.289 -9.300 32.671 1.00 18.58 136 LEU A N 1
ATOM 1935 C CA . LEU A 1 138 ? 11.424 -9.938 31.367 1.00 20.01 136 LEU A CA 1
ATOM 1936 C C . LEU A 1 138 ? 12.848 -9.823 30.836 1.00 18.25 136 LEU A C 1
ATOM 1937 O O . LEU A 1 138 ? 13.334 -10.741 30.167 1.00 18.37 136 LEU A O 1
ATOM 1953 N N . SER A 1 139 ? 13.536 -8.716 31.134 1.00 21.72 137 SER A N 1
ATOM 1954 C CA . SER A 1 139 ? 14.906 -8.538 30.660 1.00 18.66 137 SER A CA 1
ATOM 1955 C C . SER A 1 139 ? 15.856 -9.552 31.291 1.00 17.98 137 SER A C 1
ATOM 1956 O O . SER A 1 139 ? 16.760 -10.066 30.618 1.00 19.16 137 SER A O 1
ATOM 1964 N N . TRP A 1 140 ? 15.689 -9.827 32.590 1.00 17.77 138 TRP A N 1
ATOM 1965 C CA . TRP A 1 140 ? 16.455 -10.887 33.240 1.00 19.17 138 TRP A CA 1
ATOM 1966 C C . TRP A 1 140 ? 16.143 -12.241 32.616 1.00 19.02 138 TRP A C 1
ATOM 1967 O O . TRP A 1 140 ? 17.047 -13.020 32.295 1.00 18.32 138 TRP A O 1
ATOM 1988 N N . TRP A 1 141 ? 14.852 -12.550 32.487 1.00 18.55 139 TRP A N 1
ATOM 1989 C CA . TRP A 1 141 ? 14.423 -13.822 31.919 1.00 20.11 139 TRP A CA 1
ATOM 1990 C C . TRP A 1 141 ? 15.129 -14.098 30.598 1.00 18.83 139 TRP A C 1
ATOM 1991 O O . TRP A 1 141 ? 15.642 -15.198 30.371 1.00 17.76 139 TRP A O 1
ATOM 2012 N N . VAL A 1 142 ? 15.183 -13.094 29.720 1.00 18.18 140 VAL A N 1
ATOM 2013 C CA . VAL A 1 142 ? 15.779 -13.284 28.400 1.00 19.12 140 VAL A CA 1
ATOM 2014 C C . VAL A 1 142 ? 17.282 -13.506 28.510 1.00 19.10 140 VAL A C 1
ATOM 2015 O O . VAL A 1 142 ? 17.847 -14.361 27.817 1.00 20.01 140 VAL A O 1
ATOM 2028 N N . HIS A 1 143 ? 17.957 -12.748 29.378 1.00 20.01 141 HIS A N 1
ATOM 2029 C CA . HIS A 1 143 ? 19.400 -12.920 29.514 1.00 20.41 141 HIS A CA 1
ATOM 2030 C C . HIS A 1 143 ? 19.745 -14.239 30.190 1.00 18.37 141 HIS A C 1
ATOM 2031 O O . HIS A 1 143 ? 20.818 -14.798 29.938 1.00 18.86 141 HIS A O 1
ATOM 2045 N N . TRP A 1 144 ? 18.850 -14.759 31.035 1.00 18.87 142 TRP A N 1
ATOM 2046 C CA . TRP A 1 144 ? 19.039 -16.100 31.571 1.00 17.49 142 TRP A CA 1
ATOM 2047 C C . TRP A 1 144 ? 18.949 -17.165 30.486 1.00 18.43 142 TRP A C 1
ATOM 2048 O O . TRP A 1 144 ? 19.409 -18.293 30.699 1.00 21.54 142 TRP A O 1
ATOM 2069 N N . GLY A 1 145 ? 18.343 -16.842 29.347 1.00 18.94 143 GLY A N 1
ATOM 2070 C CA . GLY A 1 145 ? 18.175 -17.783 28.253 1.00 23.84 143 GLY A CA 1
ATOM 2071 C C . GLY A 1 145 ? 16.737 -18.042 27.859 1.00 20.23 143 GLY A C 1
ATOM 2072 O O . GLY A 1 145 ? 16.502 -18.820 26.924 1.00 25.29 143 GLY A O 1
ATOM 2076 N N . GLY A 1 146 ? 15.761 -17.428 28.526 1.00 19.66 144 GLY A N 1
ATOM 2077 C CA . GLY A 1 146 ? 14.369 -17.687 28.234 1.00 25.08 144 GLY A CA 1
ATOM 2078 C C . GLY A 1 146 ? 13.821 -16.799 27.135 1.00 25.45 144 GLY A C 1
ATOM 2079 O O . GLY A 1 146 ? 14.479 -15.881 26.650 1.00 28.83 144 GLY A O 1
ATOM 2083 N N . ASN A 1 147 ? 12.588 -17.091 26.744 1.00 25.01 145 ASN A N 1
ATOM 2084 C CA . ASN A 1 147 ? 11.893 -16.379 25.681 1.00 27.30 145 ASN A CA 1
ATOM 2085 C C . ASN A 1 147 ? 10.590 -15.797 26.223 1.00 22.34 145 ASN A C 1
ATOM 2086 O O . ASN A 1 147 ? 10.271 -15.917 27.408 1.00 23.74 145 ASN A O 1
ATOM 2097 N N . LEU A 1 148 ? 9.830 -15.159 25.331 1.00 25.85 146 LEU A N 1
ATOM 2098 C CA . LEU A 1 148 ? 8.583 -14.498 25.691 1.00 30.90 146 LEU A CA 1
ATOM 2099 C C . LEU A 1 148 ? 7.355 -15.283 25.240 1.00 32.68 146 LEU A C 1
ATOM 2100 O O . LEU A 1 148 ? 6.270 -14.708 25.113 1.00 32.27 146 LEU A O 1
ATOM 2116 N N . ARG A 1 149 ? 7.502 -16.584 24.997 1.00 29.01 147 ARG A N 1
ATOM 2117 C CA . ARG A 1 149 ? 6.363 -17.393 24.585 1.00 33.48 147 ARG A CA 1
ATOM 2118 C C . ARG A 1 149 ? 5.312 -17.429 25.697 1.00 30.01 147 ARG A C 1
ATOM 2119 O O . ARG A 1 149 ? 5.649 -17.425 26.885 1.00 28.72 147 ARG A O 1
ATOM 2140 N N . PRO A 1 150 ? 4.026 -17.475 25.338 1.00 38.82 148 PRO A N 1
ATOM 2141 C CA . PRO A 1 150 ? 2.979 -17.275 26.355 1.00 35.16 148 PRO A CA 1
ATOM 2142 C C . PRO A 1 150 ? 2.881 -18.387 27.389 1.00 30.21 148 PRO A C 1
ATOM 2143 O O . PRO A 1 150 ? 2.273 -18.164 28.442 1.00 31.34 148 PRO A O 1
ATOM 2154 N N . GLU A 1 151 ? 3.459 -19.563 27.144 1.00 31.35 149 GLU A N 1
ATOM 2155 C CA . GLU A 1 151 ? 3.294 -20.662 28.087 1.00 33.80 149 GLU A CA 1
ATOM 2156 C C . GLU A 1 151 ? 3.998 -20.423 29.419 1.00 32.60 149 GLU A C 1
ATOM 2157 O O . GLU A 1 151 ? 3.774 -21.193 30.359 1.00 32.94 149 GLU A O 1
ATOM 2169 N N . HIS A 1 152 ? 4.837 -19.393 29.529 1.00 26.89 150 HIS A N 1
ATOM 2170 C CA . HIS A 1 152 ? 5.557 -19.106 30.765 1.00 30.24 150 HIS A CA 1
ATOM 2171 C C . HIS A 1 152 ? 5.082 -17.818 31.424 1.00 23.64 150 HIS A C 1
ATOM 2172 O O . HIS A 1 152 ? 5.803 -17.237 32.244 1.00 20.27 150 HIS A O 1
ATOM 2186 N N . TYR A 1 153 ? 3.864 -17.386 31.095 1.00 24.76 151 TYR A N 1
ATOM 2187 C CA . TYR A 1 153 ? 3.326 -16.120 31.584 1.00 22.48 151 TYR A CA 1
ATOM 2188 C C . TYR A 1 153 ? 3.445 -16.001 33.097 1.00 25.63 151 TYR A C 1
ATOM 2189 O O . TYR A 1 153 ? 3.998 -15.025 33.617 1.00 20.31 151 TYR A O 1
ATOM 2207 N N . TRP A 1 154 ? 2.936 -16.987 33.823 1.00 22.86 152 TRP A N 1
ATOM 2208 C CA . TRP A 1 154 ? 2.867 -16.862 35.272 1.00 25.53 152 TRP A CA 1
ATOM 2209 C C . TRP A 1 154 ? 4.214 -17.072 35.946 1.00 19.72 152 TRP A C 1
ATOM 2210 O O . TRP A 1 154 ? 4.414 -16.589 37.064 1.00 21.88 152 TRP A O 1
ATOM 2231 N N . LYS A 1 155 ? 5.148 -17.762 35.292 1.00 23.61 153 LYS A N 1
ATOM 2232 C CA . LYS A 1 155 ? 6.512 -17.788 35.805 1.00 23.92 153 LYS A CA 1
ATOM 2233 C C . LYS A 1 155 ? 7.159 -16.412 35.713 1.00 21.57 153 LYS A C 1
ATOM 2234 O O . LYS A 1 155 ? 7.956 -16.043 36.582 1.00 20.52 153 LYS A O 1
ATOM 2253 N N . GLN A 1 156 ? 6.828 -15.646 34.671 1.00 18.25 154 GLN A N 1
ATOM 2254 C CA . GLN A 1 156 ? 7.362 -14.294 34.533 1.00 18.69 154 GLN A CA 1
ATOM 2255 C C . GLN A 1 156 ? 6.686 -13.326 35.496 1.00 19.77 154 GLN A C 1
ATOM 2256 O O . GLN A 1 156 ? 7.330 -12.389 35.982 1.00 19.23 154 GLN A O 1
ATOM 2270 N N . ILE A 1 157 ? 5.403 -13.537 35.792 1.00 19.19 155 ILE A N 1
ATOM 2271 C CA . ILE A 1 157 ? 4.751 -12.756 36.840 1.00 17.79 155 ILE A CA 1
ATOM 2272 C C . ILE A 1 157 ? 5.445 -12.992 38.175 1.00 18.47 155 ILE A C 1
ATOM 2273 O O . ILE A 1 157 ? 5.651 -12.060 38.962 1.00 18.14 155 ILE A O 1
ATOM 2289 N N . TYR A 1 158 ? 5.819 -14.244 38.452 1.00 16.53 156 TYR A N 1
ATOM 2290 C CA . TYR A 1 158 ? 6.571 -14.539 39.667 1.00 16.03 156 TYR A CA 1
ATOM 2291 C C . TYR A 1 158 ? 7.833 -13.688 39.747 1.00 20.13 156 TYR A C 1
ATOM 2292 O O . TYR A 1 158 ? 8.149 -13.136 40.809 1.00 19.88 156 TYR A O 1
ATOM 2310 N N . ILE A 1 159 ? 8.565 -13.564 38.633 1.00 16.33 157 ILE A N 1
ATOM 2311 C CA . ILE A 1 159 ? 9.769 -12.735 38.622 1.00 20.06 157 ILE A CA 1
ATOM 2312 C C . ILE A 1 159 ? 9.424 -11.298 38.999 1.00 16.03 157 ILE A C 1
ATOM 2313 O O . ILE A 1 159 ? 10.163 -10.638 39.740 1.00 19.35 157 ILE A O 1
ATOM 2329 N N . GLY A 1 160 ? 8.309 -10.782 38.474 1.00 15.95 158 GLY A N 1
ATOM 2330 C CA . GLY A 1 160 ? 7.883 -9.439 38.837 1.00 20.19 158 GLY A CA 1
ATOM 2331 C C . GLY A 1 160 ? 7.594 -9.295 40.319 1.00 22.50 158 GLY A C 1
ATOM 2332 O O . GLY A 1 160 ? 7.964 -8.293 40.938 1.00 19.34 158 GLY A O 1
ATOM 2336 N N . PHE A 1 161 ? 6.913 -10.284 40.906 1.00 18.56 159 PHE A N 1
ATOM 2337 C CA . PHE A 1 161 ? 6.737 -10.294 42.354 1.00 20.74 159 PHE A CA 1
ATOM 2338 C C . PHE A 1 161 ? 8.087 -10.292 43.062 1.00 21.67 159 PHE A C 1
ATOM 2339 O O . PHE A 1 161 ? 8.241 -9.677 44.122 1.00 22.85 159 PHE A O 1
ATOM 2356 N N . ALA A 1 162 ? 9.079 -10.978 42.490 1.00 18.63 160 ALA A N 1
ATOM 2357 C CA . ALA A 1 162 ? 10.398 -11.028 43.107 1.00 20.47 160 ALA A CA 1
ATOM 2358 C C . ALA A 1 162 ? 11.146 -9.712 42.964 1.00 22.20 160 ALA A C 1
ATOM 2359 O O . ALA A 1 162 ? 12.014 -9.412 43.789 1.00 24.81 160 ALA A O 1
ATOM 2366 N N . ALA A 1 163 ? 10.818 -8.919 41.950 1.00 18.32 161 ALA A N 1
ATOM 2367 C CA . ALA A 1 163 ? 11.516 -7.665 41.716 1.00 18.56 161 ALA A CA 1
ATOM 2368 C C . ALA A 1 163 ? 10.959 -6.510 42.531 1.00 20.99 161 ALA A C 1
ATOM 2369 O O . ALA A 1 163 ? 11.719 -5.620 42.928 1.00 24.86 161 ALA A O 1
ATOM 2376 N N . ILE A 1 164 ? 9.661 -6.502 42.806 1.00 21.01 162 ILE A N 1
ATOM 2377 C CA . ILE A 1 164 ? 9.009 -5.290 43.290 1.00 20.05 162 ILE A CA 1
ATOM 2378 C C . ILE A 1 164 ? 9.282 -5.002 44.765 1.00 21.58 162 ILE A C 1
ATOM 2379 O O . ILE A 1 164 ? 9.371 -3.818 45.125 1.00 23.06 162 ILE A O 1
ATOM 2395 N N . PRO A 1 165 ? 9.433 -5.988 45.660 1.00 23.09 163 PRO A N 1
ATOM 2396 C CA . PRO A 1 165 ? 9.694 -5.636 47.069 1.00 21.68 163 PRO A CA 1
ATOM 2397 C C . PRO A 1 165 ? 11.013 -4.913 47.278 1.00 28.78 163 PRO A C 1
ATOM 2398 O O . PRO A 1 165 ? 11.236 -4.369 48.368 1.00 25.23 163 PRO A O 1
ATOM 2409 N N . ASP A 1 166 ? 11.889 -4.892 46.272 1.00 23.25 164 ASP A N 1
ATOM 2410 C CA . ASP A 1 166 ? 13.100 -4.086 46.353 1.00 31.73 164 ASP A CA 1
ATOM 2411 C C . ASP A 1 166 ? 12.776 -2.600 46.281 1.00 36.33 164 ASP A C 1
ATOM 2412 O O . ASP A 1 166 ? 13.477 -1.783 46.889 1.00 34.20 164 ASP A O 1
ATOM 2421 N N . ASP A 1 167 ? 11.708 -2.236 45.562 1.00 29.60 165 ASP A N 1
ATOM 2422 C CA . ASP A 1 167 ? 11.346 -0.844 45.332 1.00 32.24 165 ASP A CA 1
ATOM 2423 C C . ASP A 1 167 ? 10.147 -0.367 46.136 1.00 34.93 165 ASP A C 1
ATOM 2424 O O . ASP A 1 167 ? 9.976 0.847 46.288 1.00 31.06 165 ASP A O 1
ATOM 2433 N N . VAL A 1 168 ? 9.309 -1.276 46.633 1.00 26.60 166 VAL A N 1
ATOM 2434 C CA . VAL A 1 168 ? 8.109 -0.925 47.384 1.00 31.96 166 VAL A CA 1
ATOM 2435 C C . VAL A 1 168 ? 8.121 -1.683 48.703 1.00 30.46 166 VAL A C 1
ATOM 2436 O O . VAL A 1 168 ? 8.367 -2.894 48.728 1.00 24.75 166 VAL A O 1
ATOM 2449 N N . GLN A 1 169 ? 7.844 -0.976 49.794 1.00 25.66 167 GLN A N 1
ATOM 2450 C CA . GLN A 1 169 ? 7.727 -1.617 51.102 1.00 27.53 167 GLN A CA 1
ATOM 2451 C C . GLN A 1 169 ? 6.412 -2.383 51.127 1.00 27.83 167 GLN A C 1
ATOM 2452 O O . GLN A 1 169 ? 5.335 -1.795 51.245 1.00 33.97 167 GLN A O 1
ATOM 2466 N N . ILE A 1 170 ? 6.494 -3.702 50.989 1.00 24.19 168 ILE A N 1
ATOM 2467 C CA . ILE A 1 170 ? 5.324 -4.567 50.902 1.00 25.38 168 ILE A CA 1
ATOM 2468 C C . ILE A 1 170 ? 5.181 -5.297 52.229 1.00 23.71 168 ILE A C 1
ATOM 2469 O O . ILE A 1 170 ? 6.069 -6.062 52.627 1.00 24.84 168 ILE A O 1
ATOM 2485 N N . SER A 1 171 ? 4.071 -5.057 52.909 1.00 23.73 169 SER A N 1
ATOM 2486 C CA . SER A 1 171 ? 3.763 -5.780 54.131 1.00 28.39 169 SER A CA 1
ATOM 2487 C C . SER A 1 171 ? 3.592 -7.261 53.815 1.00 28.37 169 SER A C 1
ATOM 2488 O O . SER A 1 171 ? 2.758 -7.611 52.967 1.00 26.73 169 SER A O 1
ATOM 2496 N N . PRO A 1 172 ? 4.351 -8.156 54.453 1.00 27.72 170 PRO A N 1
ATOM 2497 C CA . PRO A 1 172 ? 4.161 -9.588 54.170 1.00 29.66 170 PRO A CA 1
ATOM 2498 C C . PRO A 1 172 ? 2.738 -10.068 54.400 1.00 25.92 170 PRO A C 1
ATOM 2499 O O . PRO A 1 172 ? 2.319 -11.050 53.778 1.00 20.90 170 PRO A O 1
ATOM 2510 N N . ARG A 1 173 ? 1.974 -9.397 55.264 1.00 22.37 171 ARG A N 1
ATOM 2511 C CA . ARG A 1 173 ? 0.597 -9.813 55.510 1.00 28.98 171 ARG A CA 1
ATOM 2512 C C . ARG A 1 173 ? -0.323 -9.411 54.365 1.00 27.89 171 ARG A C 1
ATOM 2513 O O . ARG A 1 173 ? -1.214 -10.178 53.984 1.00 29.01 171 ARG A O 1
ATOM 2534 N N . GLU A 1 174 ? -0.128 -8.212 53.807 1.00 26.17 172 GLU A N 1
ATOM 2535 C CA . GLU A 1 174 ? -0.922 -7.792 52.656 1.00 31.63 172 GLU A CA 1
ATOM 2536 C C . GLU A 1 174 ? -0.540 -8.567 51.401 1.00 28.37 172 GLU A C 1
ATOM 2537 O O . GLU A 1 174 ? -1.402 -8.851 50.563 1.00 29.91 172 GLU A O 1
ATOM 2549 N N . PHE A 1 175 ? 0.740 -8.913 51.249 1.00 25.41 173 PHE A N 1
ATOM 2550 C CA . PHE A 1 175 ? 1.129 -9.844 50.194 1.00 23.30 173 PHE A CA 1
ATOM 2551 C C . PHE A 1 175 ? 0.415 -11.176 50.375 1.00 25.53 173 PHE A C 1
ATOM 2552 O O . PHE A 1 175 ? -0.101 -11.755 49.411 1.00 26.04 173 PHE A O 1
ATOM 2569 N N . LEU A 1 176 ? 0.328 -11.647 51.619 1.00 29.12 174 LEU A N 1
ATOM 2570 C CA . LEU A 1 176 ? -0.252 -12.957 51.888 1.00 33.55 174 LEU A CA 1
ATOM 2571 C C . LEU A 1 176 ? -1.763 -12.960 51.696 1.00 30.65 174 LEU A C 1
ATOM 2572 O O . LEU A 1 176 ? -2.312 -13.895 51.099 1.00 27.34 174 LEU A O 1
ATOM 2588 N N . ASP A 1 177 ? -2.453 -11.936 52.193 1.00 26.83 175 ASP A N 1
ATOM 2589 C CA . ASP A 1 177 ? -3.909 -11.978 52.273 1.00 28.69 175 ASP A CA 1
ATOM 2590 C C . ASP A 1 177 ? -4.602 -11.428 51.033 1.00 23.71 175 ASP A C 1
ATOM 2591 O O . ASP A 1 177 ? -5.836 -11.409 50.995 1.00 27.05 175 ASP A O 1
ATOM 2600 N N . GLY A 1 178 ? -3.852 -10.995 50.023 1.00 26.32 176 GLY A N 1
ATOM 2601 C CA . GLY A 1 178 ? -4.439 -10.539 48.783 1.00 27.87 176 GLY A CA 1
ATOM 2602 C C . GLY A 1 178 ? -4.659 -9.047 48.678 1.00 32.22 176 GLY A C 1
ATOM 2603 O O . GLY A 1 178 ? -5.134 -8.582 47.634 1.00 32.18 176 GLY A O 1
ATOM 2607 N N . THR A 1 179 ? -4.332 -8.280 49.720 1.00 31.83 177 THR A N 1
ATOM 2608 C CA . THR A 1 179 ? -4.497 -6.832 49.648 1.00 31.49 177 THR A CA 1
ATOM 2609 C C . THR A 1 179 ? -3.526 -6.218 48.649 1.00 30.40 177 THR A C 1
ATOM 2610 O O . THR A 1 179 ? -3.897 -5.320 47.884 1.00 26.71 177 THR A O 1
ATOM 2621 N N . TYR A 1 180 ? -2.282 -6.685 48.636 1.00 22.99 178 TYR A N 1
ATOM 2622 C CA . TYR A 1 180 ? -1.327 -6.205 47.652 1.00 29.30 178 TYR A CA 1
ATOM 2623 C C . TYR A 1 180 ? -1.540 -6.911 46.318 1.00 25.25 178 TYR A C 1
ATOM 2624 O O . TYR A 1 180 ? -1.715 -8.132 46.265 1.00 26.62 178 TYR A O 1
ATOM 2642 N N . ARG A 1 181 ? -1.515 -6.131 45.239 1.00 23.50 179 ARG A N 1
ATOM 2643 C CA . ARG A 1 181 ? -1.654 -6.642 43.882 1.00 27.32 179 ARG A CA 1
ATOM 2644 C C . ARG A 1 181 ? -0.501 -6.123 43.037 1.00 28.15 179 ARG A C 1
ATOM 2645 O O . ARG A 1 181 ? -0.225 -4.919 43.030 1.00 27.34 179 ARG A O 1
ATOM 2666 N N . TYR A 1 182 ? 0.169 -7.031 42.331 1.00 27.22 180 TYR A N 1
ATOM 2667 C CA . TYR A 1 182 ? 1.218 -6.669 41.384 1.00 20.97 180 TYR A CA 1
ATOM 2668 C C . TYR A 1 182 ? 0.585 -6.557 40.003 1.00 23.68 180 TYR A C 1
ATOM 2669 O O . TYR A 1 182 ? 0.147 -7.561 39.432 1.00 26.02 180 TYR A O 1
ATOM 2687 N N . LEU A 1 183 ? 0.531 -5.335 39.469 1.00 28.95 181 LEU A N 1
ATOM 2688 C CA . LEU A 1 183 ? -0.121 -5.069 38.187 1.00 27.01 181 LEU A CA 1
ATOM 2689 C C . LEU A 1 183 ? -1.496 -5.735 38.125 1.00 28.69 181 LEU A C 1
ATOM 2690 O O . LEU A 1 183 ? -1.900 -6.288 37.101 1.00 25.94 181 LEU A O 1
ATOM 2706 N N . GLY A 1 184 ? -2.225 -5.681 39.241 1.00 26.96 182 GLY A N 1
ATOM 2707 C CA . GLY A 1 184 ? -3.570 -6.208 39.309 1.00 29.28 182 GLY A CA 1
ATOM 2708 C C . GLY A 1 184 ? -3.686 -7.653 39.745 1.00 24.99 182 GLY A C 1
ATOM 2709 O O . GLY A 1 184 ? -4.811 -8.130 39.955 1.00 30.73 182 GLY A O 1
ATOM 2713 N N . HIS A 1 185 ? -2.571 -8.365 39.891 1.00 24.05 183 HIS A N 1
ATOM 2714 C CA . HIS A 1 185 ? -2.580 -9.770 40.274 1.00 24.81 183 HIS A CA 1
ATOM 2715 C C . HIS A 1 185 ? -2.338 -9.904 41.773 1.00 27.33 183 HIS A C 1
ATOM 2716 O O . HIS A 1 185 ? -1.370 -9.346 42.301 1.00 21.62 183 HIS A O 1
ATOM 2730 N N . THR A 1 186 ? -3.200 -10.654 42.452 1.00 25.52 184 THR A N 1
ATOM 2731 C CA . THR A 1 186 ? -2.876 -11.078 43.805 1.00 21.94 184 THR A CA 1
ATOM 2732 C C . THR A 1 186 ? -1.799 -12.158 43.750 1.00 25.28 184 THR A C 1
ATOM 2733 O O . THR A 1 186 ? -1.567 -12.790 42.716 1.00 23.40 184 THR A O 1
ATOM 2744 N N . TRP A 1 187 ? -1.125 -12.364 44.881 1.00 20.37 185 TRP A N 1
ATOM 2745 C CA . TRP A 1 187 ? -0.167 -13.459 44.953 1.00 19.88 185 TRP A CA 1
ATOM 2746 C C . TRP A 1 187 ? -0.839 -14.792 44.648 1.00 22.28 185 TRP A C 1
ATOM 2747 O O . TRP A 1 187 ? -0.290 -15.619 43.911 1.00 20.92 185 TRP A O 1
ATOM 2768 N N . ASP A 1 188 ? -2.036 -15.017 45.196 1.00 28.91 186 ASP A N 1
ATOM 2769 C CA . ASP A 1 188 ? -2.726 -16.278 44.945 1.00 25.49 186 ASP A CA 1
ATOM 2770 C C . ASP A 1 188 ? -3.095 -16.438 43.474 1.00 29.26 186 ASP A C 1
ATOM 2771 O O . ASP A 1 188 ? -3.196 -17.570 42.986 1.00 24.70 186 ASP A O 1
ATOM 2780 N N . ASP A 1 189 ? -3.320 -15.329 42.759 1.00 24.75 187 ASP A N 1
ATOM 2781 C CA . ASP A 1 189 ? -3.506 -15.415 41.313 1.00 29.23 187 ASP A CA 1
ATOM 2782 C C . ASP A 1 189 ? -2.274 -16.017 40.649 1.00 25.56 187 ASP A C 1
ATOM 2783 O O . ASP A 1 189 ? -2.387 -16.806 39.703 1.00 27.56 187 ASP A O 1
ATOM 2792 N N . CYS A 1 190 ? -1.084 -15.648 41.129 1.00 20.60 188 CYS A N 1
ATOM 2793 C CA . CYS A 1 190 ? 0.147 -16.192 40.568 1.00 21.65 188 CYS A CA 1
ATOM 2794 C C . CYS A 1 190 ? 0.278 -17.680 40.873 1.00 24.31 188 CYS A C 1
ATOM 2795 O O . CYS A 1 190 ? 0.622 -18.474 39.991 1.00 23.17 188 CYS A O 1
ATOM 2803 N N . LEU A 1 191 ? 0.009 -18.077 42.123 1.00 21.33 189 LEU A N 1
ATOM 2804 C CA . LEU A 1 191 ? 0.054 -19.494 42.477 1.00 24.66 189 LEU A CA 1
ATOM 2805 C C . LEU A 1 191 ? -0.932 -20.303 41.641 1.00 25.16 189 LEU A C 1
ATOM 2806 O O . LEU A 1 191 ? -0.597 -21.385 41.145 1.00 27.42 189 LEU A O 1
ATOM 2822 N N . SER A 1 192 ? -2.157 -19.798 41.478 1.00 23.89 190 SER A N 1
ATOM 2823 C CA . SER A 1 192 ? -3.138 -20.504 40.661 1.00 28.07 190 SER A CA 1
ATOM 2824 C C . SER A 1 192 ? -2.713 -20.550 39.201 1.00 28.94 190 SER A C 1
ATOM 2825 O O . SER A 1 192 ? -3.000 -21.528 38.501 1.00 27.89 190 SER A O 1
ATOM 2833 N N . GLY A 1 193 ? -2.030 -19.508 38.727 1.00 25.71 191 GLY A N 1
ATOM 2834 C CA . GLY A 1 193 ? -1.539 -19.522 37.360 1.00 30.31 191 GLY A CA 1
ATOM 2835 C C . GLY A 1 193 ? -0.456 -20.560 37.146 1.00 30.78 191 GLY A C 1
ATOM 2836 O O . GLY A 1 193 ? -0.449 -21.264 36.132 1.00 27.58 191 GLY A O 1
ATOM 2840 N N . LEU A 1 194 ? 0.474 -20.673 38.096 1.00 25.04 192 LEU A N 1
ATOM 2841 C CA . LEU A 1 194 ? 1.517 -21.686 37.977 1.00 23.73 192 LEU A CA 1
ATOM 2842 C C . LEU A 1 194 ? 0.914 -23.084 37.924 1.00 25.60 192 LEU A C 1
ATOM 2843 O O . LEU A 1 194 ? 1.392 -23.945 37.177 1.00 23.86 192 LEU A O 1
ATOM 2859 N N . GLU A 1 195 ? -0.137 -23.329 38.711 1.00 25.82 193 GLU A N 1
ATOM 2860 C CA . GLU A 1 195 ? -0.841 -24.604 38.618 1.00 32.40 193 GLU A CA 1
ATOM 2861 C C . GLU A 1 195 ? -1.369 -24.832 37.208 1.00 31.75 193 GLU A C 1
ATOM 2862 O O . GLU A 1 195 ? -1.274 -25.943 36.672 1.00 30.73 193 GLU A O 1
ATOM 2874 N N . GLU A 1 196 ? -1.937 -23.791 36.592 1.00 32.30 194 GLU A N 1
ATOM 2875 C CA . GLU A 1 196 ? -2.441 -23.925 35.230 1.00 41.10 194 GLU A CA 1
ATOM 2876 C C . GLU A 1 196 ? -1.319 -24.235 34.250 1.00 35.70 194 GLU A C 1
ATOM 2877 O O . GLU A 1 196 ? -1.530 -24.967 33.276 1.00 40.30 194 GLU A O 1
ATOM 2889 N N . GLU A 1 197 ? -0.127 -23.688 34.485 1.00 35.34 195 GLU A N 1
ATOM 2890 C CA . GLU A 1 197 ? 1.025 -23.917 33.622 1.00 37.18 195 GLU A CA 1
ATOM 2891 C C . GLU A 1 197 ? 1.690 -25.266 33.870 1.00 35.15 195 GLU A C 1
ATOM 2892 O O . GLU A 1 197 ? 2.737 -25.544 33.275 1.00 42.49 195 GLU A O 1
ATOM 2904 N N . GLY A 1 198 ? 1.112 -26.102 34.729 1.00 35.47 196 GLY A N 1
ATOM 2905 C CA . GLY A 1 198 ? 1.587 -27.457 34.903 1.00 34.26 196 GLY A CA 1
ATOM 2906 C C . GLY A 1 198 ? 2.736 -27.633 35.866 1.00 32.65 196 GLY A C 1
ATOM 2907 O O . GLY A 1 198 ? 3.285 -28.738 35.949 1.00 36.12 196 GLY A O 1
ATOM 2911 N N . VAL A 1 199 ? 3.130 -26.591 36.594 1.00 26.32 197 VAL A N 1
ATOM 2912 C CA . VAL A 1 199 ? 4.178 -26.753 37.592 1.00 25.58 197 VAL A CA 1
ATOM 2913 C C . VAL A 1 199 ? 3.653 -27.654 38.702 1.00 30.39 197 VAL A C 1
ATOM 2914 O O . VAL A 1 199 ? 2.519 -27.489 39.172 1.00 26.41 197 VAL A O 1
ATOM 2927 N N . SER A 1 200 ? 4.461 -28.629 39.108 1.00 31.86 198 SER A N 1
ATOM 2928 C CA . SER A 1 200 ? 3.997 -29.619 40.067 1.00 30.80 198 SER A CA 1
ATOM 2929 C C . SER A 1 200 ? 3.720 -28.964 41.420 1.00 29.50 198 SER A C 1
ATOM 2930 O O . SER A 1 200 ? 4.364 -27.977 41.787 1.00 26.56 198 SER A O 1
ATOM 2938 N N . PRO A 1 201 ? 2.756 -29.491 42.179 1.00 31.13 199 PRO A N 1
ATOM 2939 C CA . PRO A 1 201 ? 2.475 -28.905 43.501 1.00 33.74 199 PRO A CA 1
ATOM 2940 C C . PRO A 1 201 ? 3.700 -28.760 44.390 1.00 30.35 199 PRO A C 1
ATOM 2941 O O . PRO A 1 201 ? 3.816 -27.759 45.107 1.00 27.07 199 PRO A O 1
ATOM 2952 N N . ASP A 1 202 ? 4.618 -29.731 44.371 1.00 33.02 200 ASP A N 1
ATOM 2953 C CA . ASP A 1 202 ? 5.815 -29.620 45.199 1.00 31.27 200 ASP A CA 1
ATOM 2954 C C . ASP A 1 202 ? 6.709 -28.479 44.728 1.00 33.34 200 ASP A C 1
ATOM 2955 O O . ASP A 1 202 ? 7.294 -27.761 45.550 1.00 28.05 200 ASP A O 1
ATOM 2964 N N . GLU A 1 203 ? 6.837 -28.303 43.409 1.00 26.27 201 GLU A N 1
ATOM 2965 C CA . GLU A 1 203 ? 7.648 -27.207 42.888 1.00 30.05 201 GLU A CA 1
ATOM 2966 C C . GLU A 1 203 ? 7.012 -25.860 43.204 1.00 24.47 201 GLU A C 1
ATOM 2967 O O . GLU A 1 203 ? 7.715 -24.894 43.526 1.00 23.34 201 GLU A O 1
ATOM 2979 N N . ILE A 1 204 ? 5.685 -25.772 43.119 1.00 23.80 202 ILE A N 1
ATOM 2980 C CA . ILE A 1 204 ? 5.021 -24.511 43.427 1.00 27.11 202 ILE A CA 1
ATOM 2981 C C . ILE A 1 204 ? 5.251 -24.134 44.884 1.00 21.39 202 ILE A C 1
ATOM 2982 O O . ILE A 1 204 ? 5.531 -22.973 45.205 1.00 19.92 202 ILE A O 1
ATOM 2998 N N . GLU A 1 205 ? 5.134 -25.104 45.792 1.00 26.92 203 GLU A N 1
ATOM 2999 C CA . GLU A 1 205 ? 5.298 -24.789 47.207 1.00 21.13 203 GLU A CA 1
ATOM 3000 C C . GLU A 1 205 ? 6.724 -24.336 47.502 1.00 21.14 203 GLU A C 1
ATOM 3001 O O . GLU A 1 205 ? 6.934 -23.423 48.309 1.00 19.55 203 GLU A O 1
ATOM 3013 N N . PHE A 1 206 ? 7.715 -24.943 46.847 1.00 22.60 204 PHE A N 1
ATOM 3014 C CA . PHE A 1 206 ? 9.086 -24.479 47.023 1.00 20.50 204 PHE A CA 1
ATOM 3015 C C . PHE A 1 206 ? 9.217 -23.019 46.599 1.00 17.24 204 PHE A C 1
ATOM 3016 O O . PHE A 1 206 ? 9.688 -22.174 47.370 1.00 18.36 204 PHE A O 1
ATOM 3033 N N . ALA A 1 207 ? 8.781 -22.695 45.379 1.00 16.72 205 ALA A N 1
ATOM 3034 C CA . ALA A 1 207 ? 8.852 -21.308 44.929 1.00 18.20 205 ALA A CA 1
ATOM 3035 C C . ALA A 1 207 ? 7.996 -20.401 45.801 1.00 17.98 205 ALA A C 1
ATOM 3036 O O . ALA A 1 207 ? 8.348 -19.237 46.022 1.00 18.23 205 ALA A O 1
ATOM 3043 N N . ASN A 1 208 ? 6.876 -20.923 46.308 1.00 17.51 206 ASN A N 1
ATOM 3044 C CA . ASN A 1 208 ? 6.020 -20.153 47.206 1.00 15.99 206 ASN A CA 1
ATOM 3045 C C . ASN A 1 208 ? 6.759 -19.815 48.493 1.00 19.36 206 ASN A C 1
ATOM 3046 O O . ASN A 1 208 ? 6.810 -18.652 48.910 1.00 18.85 206 ASN A O 1
ATOM 3057 N N . MET A 1 209 ? 7.369 -20.819 49.124 1.00 20.82 207 MET A N 1
ATOM 3058 C CA . MET A 1 209 ? 8.106 -20.552 50.353 1.00 20.42 207 MET A CA 1
ATOM 3059 C C . MET A 1 209 ? 9.297 -19.632 50.103 1.00 17.53 207 MET A C 1
ATOM 3060 O O . MET A 1 209 ? 9.629 -18.810 50.961 1.00 16.94 207 MET A O 1
ATOM 3074 N N . CYS A 1 210 ? 9.939 -19.730 48.934 1.00 17.41 208 CYS A N 1
ATOM 3075 C CA . CYS A 1 210 ? 11.024 -18.801 48.626 1.00 17.20 208 CYS A CA 1
ATOM 3076 C C . CYS A 1 210 ? 10.513 -17.366 48.545 1.00 16.22 208 CYS A C 1
ATOM 3077 O O . CYS A 1 210 ? 11.206 -16.426 48.952 1.00 16.65 208 CYS A O 1
ATOM 3085 N N . MET A 1 211 ? 9.303 -17.179 48.011 1.00 16.84 209 MET A N 1
ATOM 3086 C CA . MET A 1 211 ? 8.719 -15.843 47.931 1.00 16.20 209 MET A CA 1
ATOM 3087 C C . MET A 1 211 ? 8.312 -15.330 49.310 1.00 16.66 209 MET A C 1
ATOM 3088 O O . MET A 1 211 ? 8.506 -14.147 49.614 1.00 17.68 209 MET A O 1
ATOM 3102 N N . TRP A 1 212 ? 7.743 -16.197 50.158 1.00 17.96 210 TRP A N 1
ATOM 3103 C CA . TRP A 1 212 ? 7.477 -15.808 51.542 1.00 17.32 210 TRP A CA 1
ATOM 3104 C C . TRP A 1 212 ? 8.747 -15.298 52.214 1.00 17.84 210 TRP A C 1
ATOM 3105 O O . TRP A 1 212 ? 8.734 -14.283 52.920 1.00 16.41 210 TRP A O 1
ATOM 3126 N N . ARG A 1 213 ? 9.853 -16.025 52.027 1.00 18.53 211 ARG A N 1
ATOM 3127 C CA . ARG A 1 213 ? 11.116 -15.649 52.653 1.00 18.91 211 ARG A CA 1
ATOM 3128 C C . ARG A 1 213 ? 11.645 -14.340 52.083 1.00 17.55 211 ARG A C 1
ATOM 3129 O O . ARG A 1 213 ? 12.211 -13.522 52.817 1.00 18.06 211 ARG A O 1
ATOM 3150 N N . GLN A 1 214 ? 11.461 -14.119 50.781 1.00 18.58 212 GLN A N 1
ATOM 3151 C CA . GLN A 1 214 ? 11.909 -12.868 50.180 1.00 18.35 212 GLN A CA 1
ATOM 3152 C C . GLN A 1 214 ? 11.098 -11.688 50.702 1.00 16.50 212 GLN A C 1
ATOM 3153 O O . GLN A 1 214 ? 11.660 -10.659 51.094 1.00 18.45 212 GLN A O 1
ATOM 3167 N N . MET A 1 215 ? 9.770 -11.807 50.679 1.00 16.57 213 MET A N 1
ATOM 3168 C CA . MET A 1 215 ? 8.924 -10.734 51.188 1.00 17.85 213 MET A CA 1
ATOM 3169 C C . MET A 1 215 ? 9.264 -10.416 52.639 1.00 20.26 213 MET A C 1
ATOM 3170 O O . MET A 1 215 ? 9.321 -9.244 53.031 1.00 16.77 213 MET A O 1
ATOM 3184 N N . LEU A 1 216 ? 9.520 -11.449 53.444 1.00 19.75 214 LEU A N 1
ATOM 3185 C CA . LEU A 1 216 ? 9.828 -11.237 54.855 1.00 16.31 214 LEU A CA 1
ATOM 3186 C C . LEU A 1 216 ? 11.183 -10.565 55.035 1.00 16.52 214 LEU A C 1
ATOM 3187 O O . LEU A 1 216 ? 11.305 -9.590 55.787 1.00 22.45 214 LEU A O 1
ATOM 3203 N N . THR A 1 217 ? 12.220 -11.067 54.360 1.00 19.28 215 THR A N 1
ATOM 3204 C CA . THR A 1 217 ? 13.542 -10.484 54.560 1.00 18.15 215 THR A CA 1
ATOM 3205 C C . THR A 1 217 ? 13.639 -9.097 53.938 1.00 22.14 215 THR A C 1
ATOM 3206 O O . THR A 1 217 ? 14.314 -8.221 54.490 1.00 23.13 215 THR A O 1
ATOM 3217 N N . GLN A 1 218 ? 12.966 -8.870 52.808 1.00 20.14 216 GLN A N 1
ATOM 3218 C CA . GLN A 1 218 ? 12.933 -7.531 52.228 1.00 21.49 216 GLN A CA 1
ATOM 3219 C C . GLN A 1 218 ? 12.277 -6.545 53.185 1.00 22.52 216 GLN A C 1
ATOM 3220 O O . GLN A 1 218 ? 12.786 -5.442 53.415 1.00 21.58 216 GLN A O 1
ATOM 3234 N N . TRP A 1 219 ? 11.135 -6.932 53.749 1.00 23.58 217 TRP A N 1
ATOM 3235 C CA . TRP A 1 219 ? 10.426 -6.064 54.681 1.00 21.74 217 TRP A CA 1
ATOM 3236 C C . TRP A 1 219 ? 11.229 -5.854 55.957 1.00 24.14 217 TRP A C 1
ATOM 3237 O O . TRP A 1 219 ? 11.290 -4.734 56.479 1.00 24.35 217 TRP A O 1
ATOM 3258 N N . LEU A 1 220 ? 11.869 -6.911 56.461 1.00 24.03 218 LEU A N 1
ATOM 3259 C CA . LEU A 1 220 ? 12.612 -6.797 57.711 1.00 21.85 218 LEU A CA 1
ATOM 3260 C C . LEU A 1 220 ? 13.717 -5.752 57.613 1.00 25.00 218 LEU A C 1
ATOM 3261 O O . LEU A 1 220 ? 13.918 -4.967 58.547 1.00 28.66 218 LEU A O 1
ATOM 3277 N N . GLU A 1 221 ? 14.455 -5.726 56.500 1.00 22.68 219 GLU A N 1
ATOM 3278 C CA . GLU A 1 221 ? 15.550 -4.768 56.401 1.00 30.64 219 GLU A CA 1
ATOM 3279 C C . GLU A 1 221 ? 15.044 -3.339 56.244 1.00 25.71 219 GLU A C 1
ATOM 3280 O O . GLU A 1 221 ? 15.804 -2.397 56.491 1.00 29.42 219 GLU A O 1
ATOM 3292 N N . LYS A 1 222 ? 13.777 -3.157 55.864 1.00 27.00 220 LYS A N 1
ATOM 3293 C CA . LYS A 1 222 ? 13.171 -1.830 55.845 1.00 31.91 220 LYS A CA 1
ATOM 3294 C C . LYS A 1 222 ? 12.509 -1.469 57.167 1.00 28.09 220 LYS A C 1
ATOM 3295 O O . LYS A 1 222 ? 12.437 -0.284 57.512 1.00 31.81 220 LYS A O 1
ATOM 3314 N N . ALA A 1 223 ? 12.022 -2.462 57.909 1.00 29.41 221 ALA A N 1
ATOM 3315 C CA . ALA A 1 223 ? 11.250 -2.221 59.121 1.00 28.39 221 ALA A CA 1
ATOM 3316 C C . ALA A 1 223 ? 12.076 -2.307 60.394 1.00 30.46 221 ALA A C 1
ATOM 3317 O O . ALA A 1 223 ? 11.752 -1.627 61.372 1.00 30.57 221 ALA A O 1
ATOM 3324 N N . ASP A 1 224 ? 13.129 -3.120 60.411 1.00 30.16 222 ASP A N 1
ATOM 3325 C CA . ASP A 1 224 ? 13.981 -3.270 61.587 1.00 27.96 222 ASP A CA 1
ATOM 3326 C C . ASP A 1 224 ? 15.305 -2.561 61.341 1.00 27.98 222 ASP A C 1
ATOM 3327 O O . ASP A 1 224 ? 16.187 -3.116 60.666 1.00 27.75 222 ASP A O 1
ATOM 3336 N N . PRO A 1 225 ? 15.508 -1.353 61.872 1.00 29.87 223 PRO A N 1
ATOM 3337 C CA . PRO A 1 225 ? 16.742 -0.616 61.551 1.00 32.58 223 PRO A CA 1
ATOM 3338 C C . PRO A 1 225 ? 18.015 -1.319 61.994 1.00 29.60 223 PRO A C 1
ATOM 3339 O O . PRO A 1 225 ? 19.098 -0.965 61.510 1.00 29.57 223 PRO A O 1
ATOM 3350 N N . GLU A 1 226 ? 17.926 -2.305 62.888 1.00 29.02 224 GLU A N 1
ATOM 3351 C CA . GLU A 1 226 ? 19.120 -2.946 63.423 1.00 28.70 224 GLU A CA 1
ATOM 3352 C C . GLU A 1 226 ? 19.672 -4.044 62.521 1.00 26.74 224 GLU A C 1
ATOM 3353 O O . GLU A 1 226 ? 20.852 -4.388 62.645 1.00 26.68 224 GLU A O 1
ATOM 3365 N N . LEU A 1 227 ? 18.863 -4.582 61.606 1.00 25.39 225 LEU A N 1
ATOM 3366 C CA . LEU A 1 227 ? 19.223 -5.824 60.926 1.00 23.86 225 LEU A CA 1
ATOM 3367 C C . LEU A 1 227 ? 20.436 -5.648 60.018 1.00 26.20 225 LEU A C 1
ATOM 3368 O O . LEU A 1 227 ? 21.420 -6.388 60.128 1.00 24.68 225 LEU A O 1
ATOM 3384 N N . LEU A 1 228 ? 20.383 -4.692 59.094 1.00 26.21 226 LEU A N 1
ATOM 3385 C CA . LEU A 1 228 ? 21.512 -4.518 58.185 1.00 27.66 226 LEU A CA 1
ATOM 3386 C C . LEU A 1 228 ? 22.793 -4.128 58.913 1.00 25.93 226 LEU A C 1
ATOM 3387 O O . LEU A 1 228 ? 23.854 -4.681 58.572 1.00 24.37 226 LEU A O 1
ATOM 3403 N N . PRO A 1 229 ? 22.786 -3.215 59.887 1.00 26.33 227 PRO A N 1
ATOM 3404 C CA . PRO A 1 229 ? 24.029 -2.964 60.634 1.00 27.79 227 PRO A CA 1
ATOM 3405 C C . PRO A 1 229 ? 24.573 -4.207 61.325 1.00 27.26 227 PRO A C 1
ATOM 3406 O O . PRO A 1 229 ? 25.790 -4.307 61.520 1.00 28.13 227 PRO A O 1
ATOM 3417 N N . LEU A 1 230 ? 23.713 -5.159 61.701 1.00 26.16 228 LEU A N 1
ATOM 3418 C CA . LEU A 1 230 ? 24.207 -6.411 62.268 1.00 29.57 228 LEU A CA 1
ATOM 3419 C C . LEU A 1 230 ? 24.969 -7.224 61.228 1.00 28.53 228 LEU A C 1
ATOM 3420 O O . LEU A 1 230 ? 25.996 -7.838 61.538 1.00 30.92 228 LEU A O 1
ATOM 3436 N N . LEU A 1 231 ? 24.473 -7.246 59.990 1.00 25.42 229 LEU A N 1
ATOM 3437 C CA . LEU A 1 231 ? 25.100 -8.023 58.931 1.00 26.88 229 LEU A CA 1
ATOM 3438 C C . LEU A 1 231 ? 26.287 -7.312 58.293 1.00 30.51 229 LEU A C 1
ATOM 3439 O O . LEU A 1 231 ? 27.168 -7.984 57.744 1.00 34.38 229 LEU A O 1
ATOM 3455 N N . LYS A 1 232 ? 26.344 -5.984 58.359 1.00 32.27 230 LYS A N 1
ATOM 3456 C CA . LYS A 1 232 ? 27.371 -5.252 57.628 1.00 35.01 230 LYS A CA 1
ATOM 3457 C C . LYS A 1 232 ? 28.766 -5.639 58.104 1.00 41.80 230 LYS A C 1
ATOM 3458 O O . LYS A 1 232 ? 29.024 -5.758 59.305 1.00 38.17 230 LYS A O 1
ATOM 3477 N N . GLY A 1 233 ? 29.671 -5.823 57.150 1.00 53.73 231 GLY A N 1
ATOM 3478 C CA . GLY A 1 233 ? 31.046 -6.201 57.427 1.00 58.00 231 GLY A CA 1
ATOM 3479 C C . GLY A 1 233 ? 31.250 -7.697 57.529 1.00 56.84 231 GLY A C 1
ATOM 3480 O O . GLY A 1 233 ? 32.272 -8.220 57.080 1.00 60.87 231 GLY A O 1
ATOM 3484 N N . LYS A 1 234 ? 30.290 -8.400 58.129 1.00 65.99 232 LYS A N 1
ATOM 3485 C CA . LYS A 1 234 ? 30.293 -9.863 58.178 1.00 52.73 232 LYS A CA 1
ATOM 3486 C C . LYS A 1 234 ? 29.920 -10.357 56.783 1.00 45.24 232 LYS A C 1
ATOM 3487 O O . LYS A 1 234 ? 28.772 -10.698 56.488 1.00 42.58 232 LYS A O 1
ATOM 3506 N N . ILE A 1 235 ? 30.927 -10.397 55.905 1.00 37.95 233 ILE A N 1
ATOM 3507 C CA . ILE A 1 235 ? 30.664 -10.516 54.473 1.00 39.87 233 ILE A CA 1
ATOM 3508 C C . ILE A 1 235 ? 29.991 -11.843 54.145 1.00 36.82 233 ILE A C 1
ATOM 3509 O O . ILE A 1 235 ? 29.134 -11.915 53.254 1.00 33.30 233 ILE A O 1
ATOM 3525 N N . SER A 1 236 ? 30.381 -12.920 54.830 1.00 31.74 234 SER A N 1
ATOM 3526 C CA . SER A 1 236 ? 29.788 -14.219 54.524 1.00 30.65 234 SER A CA 1
ATOM 3527 C C . SER A 1 236 ? 28.311 -14.248 54.906 1.00 31.37 234 SER A C 1
ATOM 3528 O O . SER A 1 236 ? 27.493 -14.838 54.191 1.00 30.42 234 SER A O 1
ATOM 3536 N N . LEU A 1 237 ? 27.945 -13.595 56.016 1.00 31.72 235 LEU A N 1
ATOM 3537 C CA . LEU A 1 237 ? 26.539 -13.528 56.404 1.00 28.55 235 LEU A CA 1
ATOM 3538 C C . LEU A 1 237 ? 25.765 -12.553 55.524 1.00 29.30 235 LEU A C 1
ATOM 3539 O O . LEU A 1 237 ? 24.604 -12.803 55.178 1.00 22.20 235 LEU A O 1
ATOM 3555 N N . MET A 1 238 ? 26.385 -11.427 55.168 1.00 29.32 236 MET A N 1
ATOM 3556 C CA . MET A 1 238 ? 25.706 -10.437 54.339 1.00 31.10 236 MET A CA 1
ATOM 3557 C C . MET A 1 238 ? 25.376 -11.006 52.967 1.00 27.32 236 MET A C 1
ATOM 3558 O O . MET A 1 238 ? 24.285 -10.771 52.434 1.00 24.62 236 MET A O 1
ATOM 3572 N N . LEU A 1 239 ? 26.313 -11.746 52.372 1.00 28.64 237 LEU A N 1
ATOM 3573 C CA . LEU A 1 239 ? 26.062 -12.353 51.069 1.00 27.56 237 LEU A CA 1
ATOM 3574 C C . LEU A 1 239 ? 24.880 -13.309 51.139 1.00 27.41 237 LEU A C 1
ATOM 3575 O O . LEU A 1 239 ? 23.994 -13.285 50.278 1.00 23.89 237 LEU A O 1
ATOM 3591 N N . GLN A 1 240 ? 24.847 -14.158 52.167 1.00 21.89 238 GLN A N 1
ATOM 3592 C CA . GLN A 1 240 ? 23.735 -15.090 52.309 1.00 27.21 238 GLN A CA 1
ATOM 3593 C C . GLN A 1 240 ? 22.409 -14.344 52.385 1.00 23.93 238 GLN A C 1
ATOM 3594 O O . GLN A 1 240 ? 21.429 -14.739 51.742 1.00 25.26 238 GLN A O 1
ATOM 3608 N N . TYR A 1 241 ? 22.363 -13.250 53.149 1.00 23.45 239 TYR A N 1
ATOM 3609 C CA . TYR A 1 241 ? 21.113 -12.512 53.291 1.00 24.61 239 TYR A CA 1
ATOM 3610 C C . TYR A 1 241 ? 20.707 -11.858 51.976 1.00 23.45 239 TYR A C 1
ATOM 3611 O O . TYR A 1 241 ? 19.519 -11.830 51.632 1.00 21.26 239 TYR A O 1
ATOM 3629 N N . ARG A 1 242 ? 21.682 -11.331 51.228 1.00 21.22 240 ARG A N 1
ATOM 3630 C CA . ARG A 1 242 ? 21.378 -10.666 49.964 1.00 27.73 240 ARG A CA 1
ATOM 3631 C C . ARG A 1 242 ? 20.797 -11.639 48.948 1.00 22.52 240 ARG A C 1
ATOM 3632 O O . ARG A 1 242 ? 19.908 -11.277 48.169 1.00 21.02 240 ARG A O 1
ATOM 3653 N N . VAL A 1 243 ? 21.292 -12.875 48.927 1.00 20.79 241 VAL A N 1
ATOM 3654 C CA . VAL A 1 243 ? 20.722 -13.845 48.001 1.00 20.54 241 VAL A CA 1
ATOM 3655 C C . VAL A 1 243 ? 19.279 -14.153 48.382 1.00 21.42 241 VAL A C 1
ATOM 3656 O O . VAL A 1 243 ? 18.441 -14.406 47.509 1.00 21.58 241 VAL A O 1
ATOM 3669 N N . LEU A 1 244 ? 18.958 -14.133 49.680 1.00 20.57 242 LEU A N 1
ATOM 3670 C CA . LEU A 1 244 ? 17.578 -14.364 50.094 1.00 22.25 242 LEU A CA 1
ATOM 3671 C C . LEU A 1 244 ? 16.668 -13.219 49.664 1.00 19.97 242 LEU A C 1
ATOM 3672 O O . LEU A 1 244 ? 15.536 -13.452 49.222 1.00 23.53 242 LEU A O 1
ATOM 3688 N N . THR A 1 245 ? 17.130 -11.974 49.819 1.00 19.74 243 THR A N 1
ATOM 3689 C CA . THR A 1 245 ? 16.298 -10.833 49.449 1.00 15.41 243 THR A CA 1
ATOM 3690 C C . THR A 1 245 ? 16.147 -10.713 47.938 1.00 20.62 243 THR A C 1
ATOM 3691 O O . THR A 1 245 ? 15.164 -10.133 47.462 1.00 25.57 243 THR A O 1
ATOM 3702 N N . ALA A 1 246 ? 17.109 -11.236 47.173 1.00 20.25 244 ALA A N 1
ATOM 3703 C CA . ALA A 1 246 ? 16.993 -11.265 45.721 1.00 19.74 244 ALA A CA 1
ATOM 3704 C C . ALA A 1 246 ? 16.148 -12.432 45.227 1.00 26.02 244 ALA A C 1
ATOM 3705 O O . ALA A 1 246 ? 15.608 -12.365 44.118 1.00 23.49 244 ALA A O 1
ATOM 3712 N N . ASN A 1 247 ? 16.024 -13.493 46.024 1.00 22.69 245 ASN A N 1
ATOM 3713 C CA . ASN A 1 247 ? 15.240 -14.669 45.656 1.00 21.55 245 ASN A CA 1
ATOM 3714 C C . ASN A 1 247 ? 15.666 -15.224 44.300 1.00 21.67 245 ASN A C 1
ATOM 3715 O O . ASN A 1 247 ? 14.841 -15.638 43.483 1.00 20.24 245 ASN A O 1
ATOM 3726 N N . THR A 1 248 ? 16.975 -15.232 44.057 1.00 20.24 246 THR A N 1
ATOM 3727 C CA . THR A 1 248 ? 17.484 -15.870 42.851 1.00 20.66 246 THR A CA 1
ATOM 3728 C C . THR A 1 248 ? 17.256 -17.375 42.870 1.00 16.53 246 THR A C 1
ATOM 3729 O O . THR A 1 248 ? 17.240 -18.001 41.807 1.00 19.07 246 THR A O 1
ATOM 3740 N N . LEU A 1 249 ? 17.080 -17.965 44.054 1.00 16.96 247 LEU A N 1
ATOM 3741 C CA . LEU A 1 249 ? 16.829 -19.399 44.141 1.00 18.62 247 LEU A CA 1
ATOM 3742 C C . LEU A 1 249 ? 15.409 -19.736 43.698 1.00 17.76 247 LEU A C 1
ATOM 3743 O O . LEU A 1 249 ? 15.197 -20.673 42.920 1.00 21.75 247 LEU A O 1
ATOM 3759 N N . GLY A 1 250 ? 14.420 -18.991 44.192 1.00 20.12 248 GLY A N 1
ATOM 3760 C CA . GLY A 1 250 ? 13.050 -19.237 43.770 1.00 17.00 248 GLY A CA 1
ATOM 3761 C C . GLY A 1 250 ? 12.844 -18.961 42.294 1.00 21.24 248 GLY A C 1
ATOM 3762 O O . GLY A 1 250 ? 12.183 -19.732 41.592 1.00 17.76 248 GLY A O 1
ATOM 3766 N N . CYS A 1 251 ? 13.407 -17.855 41.803 1.00 17.27 249 CYS A N 1
ATOM 3767 C CA . CYS A 1 251 ? 13.328 -17.549 40.380 1.00 17.53 249 CYS A CA 1
ATOM 3768 C C . CYS A 1 251 ? 13.975 -18.646 39.548 1.00 20.14 249 CYS A C 1
ATOM 3769 O O . CYS A 1 251 ? 13.435 -19.058 38.515 1.00 18.95 249 CYS A O 1
ATOM 3777 N N . LEU A 1 252 ? 15.133 -19.136 39.987 1.00 17.28 250 LEU A N 1
ATOM 3778 C CA . LEU A 1 252 ? 15.825 -20.177 39.238 1.00 19.43 250 LEU A CA 1
ATOM 3779 C C . LEU A 1 252 ? 14.982 -21.443 39.143 1.00 19.75 250 LEU A C 1
ATOM 3780 O O . LEU A 1 252 ? 14.925 -22.081 38.084 1.00 20.66 250 LEU A O 1
ATOM 3796 N N . ALA A 1 253 ? 14.319 -21.823 40.237 1.00 20.12 251 ALA A N 1
ATOM 3797 C CA . ALA A 1 253 ? 13.509 -23.037 40.227 1.00 21.76 251 ALA A CA 1
ATOM 3798 C C . ALA A 1 253 ? 12.491 -23.010 39.093 1.00 24.12 251 ALA A C 1
ATOM 3799 O O . ALA A 1 253 ? 12.327 -23.994 38.363 1.00 22.24 251 ALA A O 1
ATOM 3806 N N . LEU A 1 254 ? 11.797 -21.883 38.926 1.00 20.08 252 LEU A N 1
ATOM 3807 C CA . LEU A 1 254 ? 10.787 -21.789 37.879 1.00 20.85 252 LEU A CA 1
ATOM 3808 C C . LEU A 1 254 ? 11.418 -21.631 36.502 1.00 22.22 252 LEU A C 1
ATOM 3809 O O . LEU A 1 254 ? 10.858 -22.107 35.509 1.00 22.14 252 LEU A O 1
ATOM 3825 N N . PHE A 1 255 ? 12.583 -20.992 36.417 1.00 21.23 253 PHE A N 1
ATOM 3826 C CA . PHE A 1 255 ? 13.251 -20.901 35.126 1.00 19.94 253 PHE A CA 1
ATOM 3827 C C . PHE A 1 255 ? 13.696 -22.278 34.640 1.00 22.09 253 PHE A C 1
ATOM 3828 O O . PHE A 1 255 ? 13.567 -22.592 33.451 1.00 21.41 253 PHE A O 1
ATOM 3845 N N . MET A 1 256 ? 14.215 -23.117 35.545 1.00 20.64 254 MET A N 1
ATOM 3846 C CA . MET A 1 256 ? 14.593 -24.475 35.164 1.00 22.26 254 MET A CA 1
ATOM 3847 C C . MET A 1 256 ? 13.380 -25.266 34.690 1.00 27.05 254 MET A C 1
ATOM 3848 O O . MET A 1 256 ? 13.460 -26.017 33.712 1.00 27.20 254 MET A O 1
ATOM 3862 N N . ASN A 1 257 ? 12.248 -25.114 35.375 1.00 26.98 255 ASN A N 1
ATOM 3863 C CA . ASN A 1 257 ? 11.024 -25.761 34.919 1.00 28.85 255 ASN A CA 1
ATOM 3864 C C . ASN A 1 257 ? 10.694 -25.350 33.489 1.00 26.28 255 ASN A C 1
ATOM 3865 O O . ASN A 1 257 ? 10.342 -26.191 32.654 1.00 28.10 255 ASN A O 1
ATOM 3876 N N . ALA A 1 258 ? 10.828 -24.059 33.183 1.00 24.54 256 ALA A N 1
ATOM 3877 C CA . ALA A 1 258 ? 10.470 -23.568 31.859 1.00 26.59 256 ALA A CA 1
ATOM 3878 C C . ALA A 1 258 ? 11.449 -24.033 30.790 1.00 25.85 256 ALA A C 1
ATOM 3879 O O . ALA A 1 258 ? 11.068 -24.176 29.623 1.00 28.29 256 ALA A O 1
ATOM 3886 N N . THR A 1 259 ? 12.703 -24.276 31.159 1.00 28.08 257 THR A N 1
ATOM 3887 C CA . THR A 1 259 ? 13.757 -24.526 30.187 1.00 31.29 257 THR A CA 1
ATOM 3888 C C . THR A 1 259 ? 14.153 -25.993 30.090 1.00 37.40 257 THR A C 1
ATOM 3889 O O . THR A 1 259 ? 14.814 -26.375 29.118 1.00 37.38 257 THR A O 1
ATOM 3900 N N . ALA A 1 260 ? 13.742 -26.821 31.044 1.00 31.97 258 ALA A N 1
ATOM 3901 C CA . ALA A 1 260 ? 14.257 -28.178 31.133 1.00 38.88 258 ALA A CA 1
ATOM 3902 C C . ALA A 1 260 ? 13.855 -29.018 29.926 1.00 44.43 258 ALA A C 1
ATOM 3903 O O . ALA A 1 260 ? 12.811 -28.808 29.305 1.00 39.99 258 ALA A O 1
ATOM 3910 N N . ASP A 1 261 ? 14.719 -29.970 29.596 1.00 52.62 259 ASP A N 1
ATOM 3911 C CA . ASP A 1 261 ? 14.391 -31.000 28.619 1.00 64.31 259 ASP A CA 1
ATOM 3912 C C . ASP A 1 261 ? 13.194 -31.804 29.121 1.00 63.67 259 ASP A C 1
ATOM 3913 O O . ASP A 1 261 ? 13.216 -32.283 30.264 1.00 60.62 259 ASP A O 1
ATOM 3922 N N . PRO A 1 262 ? 12.134 -31.969 28.320 1.00 72.16 260 PRO A N 1
ATOM 3923 C CA . PRO A 1 262 ? 10.933 -32.644 28.845 1.00 74.42 260 PRO A CA 1
ATOM 3924 C C . PRO A 1 262 ? 11.197 -34.019 29.434 1.00 72.60 260 PRO A C 1
ATOM 3925 O O . PRO A 1 262 ? 10.457 -34.450 30.328 1.00 78.76 260 PRO A O 1
ATOM 3936 N N . LYS A 1 263 ? 12.216 -34.728 28.960 1.00 70.02 261 LYS A N 1
ATOM 3937 C CA . LYS A 1 263 ? 12.560 -36.032 29.517 1.00 71.89 261 LYS A CA 1
ATOM 3938 C C . LYS A 1 263 ? 13.510 -35.881 30.700 1.00 70.88 261 LYS A C 1
ATOM 3939 O O . LYS A 1 263 ? 13.239 -36.378 31.793 1.00 63.56 261 LYS A O 1
ATOM 3958 N N . GLY A 1 265 ? 12.246 -34.451 34.077 1.00 55.63 263 GLY A N 1
ATOM 3959 C CA . GLY A 1 265 ? 11.395 -34.587 35.245 1.00 60.37 263 GLY A CA 1
ATOM 3960 C C . GLY A 1 265 ? 11.361 -33.349 36.124 1.00 69.86 263 GLY A C 1
ATOM 3961 O O . GLY A 1 265 ? 11.895 -32.304 35.752 1.00 73.98 263 GLY A O 1
ATOM 3965 N N . PRO A 1 266 ? 10.740 -33.464 37.295 1.00 69.44 264 PRO A N 1
ATOM 3966 C CA . PRO A 1 266 ? 10.573 -32.291 38.163 1.00 68.47 264 PRO A CA 1
ATOM 3967 C C . PRO A 1 266 ? 11.881 -31.845 38.800 1.00 59.15 264 PRO A C 1
ATOM 3968 O O . PRO A 1 266 ? 12.825 -32.618 38.976 1.00 56.86 264 PRO A O 1
ATOM 3979 N N . ILE A 1 267 ? 11.912 -30.562 39.160 1.00 60.57 265 ILE A N 1
ATOM 3980 C CA . ILE A 1 267 ? 13.060 -29.954 39.824 1.00 60.18 265 ILE A CA 1
ATOM 3981 C C . ILE A 1 267 ? 12.894 -30.198 41.320 1.00 58.44 265 ILE A C 1
ATOM 3982 O O . ILE A 1 267 ? 12.137 -29.499 41.997 1.00 58.20 265 ILE A O 1
ATOM 3998 N N . HIS A 1 268 ? 13.609 -31.191 41.841 1.00 56.49 266 HIS A N 1
ATOM 3999 C CA . HIS A 1 268 ? 13.531 -31.563 43.249 1.00 56.22 266 HIS A CA 1
ATOM 4000 C C . HIS A 1 268 ? 14.683 -30.896 43.992 1.00 51.95 266 HIS A C 1
ATOM 4001 O O . HIS A 1 268 ? 15.850 -31.242 43.781 1.00 51.43 266 HIS A O 1
ATOM 4005 N N . TYR A 1 269 ? 14.353 -29.933 44.855 1.00 53.74 267 TYR A N 1
ATOM 4006 C CA . TYR A 1 269 ? 15.368 -29.331 45.712 1.00 59.17 267 TYR A CA 1
ATOM 4007 C C . TYR A 1 269 ? 16.212 -30.404 46.388 1.00 63.25 267 TYR A C 1
ATOM 4008 O O . TYR A 1 269 ? 17.439 -30.286 46.459 1.00 52.90 267 TYR A O 1
ATOM 4026 N N . ALA A 1 270 ? 15.569 -31.472 46.867 1.00 64.09 268 ALA A N 1
ATOM 4027 C CA . ALA A 1 270 ? 16.295 -32.541 47.545 1.00 66.74 268 ALA A CA 1
ATOM 4028 C C . ALA A 1 270 ? 17.517 -32.982 46.749 1.00 63.02 268 ALA A C 1
ATOM 4029 O O . ALA A 1 270 ? 18.596 -33.189 47.315 1.00 64.79 268 ALA A O 1
ATOM 4036 N N . ASP A 1 271 ? 17.372 -33.115 45.431 1.00 44.75 269 ASP A N 1
ATOM 4037 C CA . ASP A 1 271 ? 18.453 -33.618 44.593 1.00 46.91 269 ASP A CA 1
ATOM 4038 C C . ASP A 1 271 ? 19.324 -32.508 44.017 1.00 45.77 269 ASP A C 1
ATOM 4039 O O . ASP A 1 271 ? 20.542 -32.681 43.899 1.00 45.86 269 ASP A O 1
ATOM 4048 N N . SER A 1 272 ? 18.732 -31.369 43.662 1.00 46.38 270 SER A N 1
ATOM 4049 C CA . SER A 1 272 ? 19.443 -30.316 42.952 1.00 40.81 270 SER A CA 1
ATOM 4050 C C . SER A 1 272 ? 19.722 -29.091 43.813 1.00 37.74 270 SER A C 1
ATOM 4051 O O . SER A 1 272 ? 20.100 -28.046 43.272 1.00 28.91 270 SER A O 1
ATOM 4059 N N . SER A 1 273 ? 19.563 -29.192 45.136 1.00 36.66 271 SER A N 1
ATOM 4060 C CA . SER A 1 273 ? 19.761 -28.024 45.991 1.00 34.78 271 SER A CA 1
ATOM 4061 C C . SER A 1 273 ? 21.149 -27.428 45.804 1.00 24.86 271 SER A C 1
ATOM 4062 O O . SER A 1 273 ? 21.314 -26.203 45.788 1.00 26.25 271 SER A O 1
ATOM 4070 N N . TYR A 1 274 ? 22.163 -28.282 45.674 1.00 25.34 272 TYR A N 1
ATOM 4071 C CA . TYR A 1 274 ? 23.542 -27.808 45.631 1.00 22.13 272 TYR A CA 1
ATOM 4072 C C . TYR A 1 274 ? 23.800 -26.950 44.399 1.00 22.73 272 TYR A C 1
ATOM 4073 O O . TYR A 1 274 ? 24.275 -25.814 44.508 1.00 19.76 272 TYR A O 1
ATOM 4091 N N . GLU A 1 275 ? 23.508 -27.480 43.211 1.00 21.53 273 GLU A N 1
ATOM 4092 C CA . GLU A 1 275 ? 23.774 -26.712 42.000 1.00 21.38 273 GLU A CA 1
ATOM 4093 C C . GLU A 1 275 ? 22.924 -25.446 41.964 1.00 20.91 273 GLU A C 1
ATOM 4094 O O . GLU A 1 275 ? 23.393 -24.386 41.535 1.00 20.17 273 GLU A O 1
ATOM 4106 N N . MET A 1 276 ? 21.679 -25.529 42.440 1.00 20.78 274 MET A N 1
ATOM 4107 C CA . MET A 1 276 ? 20.794 -24.368 42.403 1.00 16.30 274 MET A CA 1
ATOM 4108 C C . MET A 1 276 ? 21.264 -23.276 43.357 1.00 20.18 274 MET A C 1
ATOM 4109 O O . MET A 1 276 ? 21.265 -22.092 43.001 1.00 18.60 274 MET A O 1
ATOM 4123 N N . GLU A 1 277 ? 21.665 -23.646 44.573 1.00 19.52 275 GLU A N 1
ATOM 4124 C CA . GLU A 1 277 ? 22.173 -22.641 45.501 1.00 23.23 275 GLU A CA 1
ATOM 4125 C C . GLU A 1 277 ? 23.473 -22.032 44.987 1.00 20.14 275 GLU A C 1
ATOM 4126 O O . GLU A 1 277 ? 23.667 -20.813 45.065 1.00 17.17 275 GLU A O 1
ATOM 4138 N N . ILE A 1 278 ? 24.368 -22.863 44.443 1.00 20.20 276 ILE A N 1
ATOM 4139 C CA . ILE A 1 278 ? 25.628 -22.356 43.905 1.00 15.20 276 ILE A CA 1
ATOM 4140 C C . ILE A 1 278 ? 25.366 -21.371 42.773 1.00 19.66 276 ILE A C 1
ATOM 4141 O O . ILE A 1 278 ? 25.984 -20.302 42.704 1.00 16.62 276 ILE A O 1
ATOM 4157 N N . ALA A 1 279 ? 24.449 -21.715 41.866 1.00 16.07 277 ALA A N 1
ATOM 4158 C CA . ALA A 1 279 ? 24.156 -20.831 40.743 1.00 13.14 277 ALA A CA 1
ATOM 4159 C C . ALA A 1 279 ? 23.502 -19.538 41.209 1.00 20.75 277 ALA A C 1
ATOM 4160 O O . ALA A 1 279 ? 23.752 -18.469 40.640 1.00 17.16 277 ALA A O 1
ATOM 4167 N N . SER A 1 280 ? 22.651 -19.614 42.234 1.00 22.09 278 SER A N 1
ATOM 4168 C CA . SER A 1 280 ? 21.986 -18.411 42.723 1.00 17.66 278 SER A CA 1
ATOM 4169 C C . SER A 1 280 ? 22.983 -17.474 43.398 1.00 22.34 278 SER A C 1
ATOM 4170 O O . SER A 1 280 ? 22.882 -16.249 43.264 1.00 22.81 278 SER A O 1
ATOM 4178 N N . VAL A 1 281 ? 23.970 -18.031 44.103 1.00 19.31 279 VAL A N 1
ATOM 4179 C CA . VAL A 1 281 ? 25.014 -17.200 44.694 1.00 19.71 279 VAL A CA 1
ATOM 4180 C C . VAL A 1 281 ? 25.845 -16.529 43.608 1.00 19.96 279 VAL A C 1
ATOM 4181 O O . VAL A 1 281 ? 26.188 -15.345 43.712 1.00 20.97 279 VAL A O 1
ATOM 4194 N N . ALA A 1 282 ? 26.192 -17.271 42.555 1.00 17.87 280 ALA A N 1
ATOM 4195 C CA . ALA A 1 282 ? 27.056 -16.714 41.520 1.00 21.83 280 ALA A CA 1
ATOM 4196 C C . ALA A 1 282 ? 26.423 -15.493 40.865 1.00 20.00 280 ALA A C 1
ATOM 4197 O O . ALA A 1 282 ? 27.094 -14.475 40.658 1.00 22.55 280 ALA A O 1
ATOM 4204 N N . GLN A 1 283 ? 25.133 -15.566 40.529 1.00 17.58 281 GLN A N 1
ATOM 4205 C CA . GLN A 1 283 ? 24.517 -14.440 39.836 1.00 20.43 281 GLN A CA 1
ATOM 4206 C C . GLN A 1 283 ? 24.488 -13.200 40.723 1.00 23.81 281 GLN A C 1
ATOM 4207 O O . GLN A 1 283 ? 24.684 -12.080 40.239 1.00 19.60 281 GLN A O 1
ATOM 4221 N N A CYS A 1 284 ? 24.246 -13.374 42.024 0.60 22.84 282 CYS A N 1
ATOM 4222 N N B CYS A 1 284 ? 24.236 -13.382 42.022 0.40 23.10 282 CYS A N 1
ATOM 4223 C CA A CYS A 1 284 ? 24.231 -12.222 42.919 0.60 23.37 282 CYS A CA 1
ATOM 4224 C CA B CYS A 1 284 ? 24.233 -12.252 42.944 0.40 23.33 282 CYS A CA 1
ATOM 4225 C C A CYS A 1 284 ? 25.601 -11.561 42.997 0.60 26.01 282 CYS A C 1
ATOM 4226 C C B CYS A 1 284 ? 25.594 -11.570 42.980 0.40 25.86 282 CYS A C 1
ATOM 4227 O O A CYS A 1 284 ? 25.702 -10.334 43.105 0.60 24.61 282 CYS A O 1
ATOM 4228 O O B CYS A 1 284 ? 25.679 -10.337 43.038 0.40 24.54 282 CYS A O 1
ATOM 4243 N N . VAL A 1 285 ? 26.673 -12.354 42.935 1.00 17.46 283 VAL A N 1
ATOM 4244 C CA . VAL A 1 285 ? 28.008 -11.768 42.976 1.00 22.64 283 VAL A CA 1
ATOM 4245 C C . VAL A 1 285 ? 28.327 -11.020 41.687 1.00 26.77 283 VAL A C 1
ATOM 4246 O O . VAL A 1 285 ? 29.064 -10.027 41.712 1.00 27.91 283 VAL A O 1
ATOM 4260 N N . THR A 1 286 ? 27.796 -11.469 40.544 1.00 25.68 284 THR A N 1
ATOM 4261 C CA . THR A 1 286 ? 28.087 -10.779 39.290 1.00 23.42 284 THR A CA 1
ATOM 4262 C C . THR A 1 286 ? 27.538 -9.357 39.292 1.00 28.92 284 THR A C 1
ATOM 4263 O O . THR A 1 286 ? 28.061 -8.490 38.582 1.00 30.45 284 THR A O 1
ATOM 4274 N N . LEU A 1 287 ? 26.478 -9.101 40.063 1.00 33.19 285 LEU A N 1
ATOM 4275 C CA . LEU A 1 287 ? 25.951 -7.744 40.161 1.00 29.93 285 LEU A CA 1
ATOM 4276 C C . LEU A 1 287 ? 27.036 -6.773 40.611 1.00 36.72 285 LEU A C 1
ATOM 4277 O O . LEU A 1 287 ? 27.253 -5.729 39.985 1.00 38.61 285 LEU A O 1
ATOM 4293 N N . ASP A 1 288 ? 27.726 -7.100 41.706 1.00 34.98 286 ASP A N 1
ATOM 4294 C CA . ASP A 1 288 ? 28.778 -6.221 42.206 1.00 40.94 286 ASP A CA 1
ATOM 4295 C C . ASP A 1 288 ? 29.936 -6.127 41.219 1.00 38.67 286 ASP A C 1
ATOM 4296 O O . ASP A 1 288 ? 30.494 -5.043 41.011 1.00 39.77 286 ASP A O 1
ATOM 4305 N N . MET A 1 289 ? 30.310 -7.245 40.594 1.00 40.57 287 MET A N 1
ATOM 4306 C CA . MET A 1 289 ? 31.417 -7.214 39.643 1.00 38.88 287 MET A CA 1
ATOM 4307 C C . MET A 1 289 ? 31.118 -6.285 38.470 1.00 37.04 287 MET A C 1
ATOM 4308 O O . MET A 1 289 ? 32.001 -5.550 38.011 1.00 38.53 287 MET A O 1
ATOM 4322 N N . ALA A 1 290 ? 29.876 -6.289 37.981 1.00 33.84 288 ALA A N 1
ATOM 4323 C CA . ALA A 1 290 ? 29.533 -5.575 36.757 1.00 35.08 288 ALA A CA 1
ATOM 4324 C C . ALA A 1 290 ? 29.114 -4.132 36.994 1.00 32.31 288 ALA A C 1
ATOM 4325 O O . ALA A 1 290 ? 29.297 -3.289 36.106 1.00 38.33 288 ALA A O 1
ATOM 4332 N N . LYS A 1 291 ? 28.551 -3.822 38.162 1.00 36.43 289 LYS A N 1
ATOM 4333 C CA . LYS A 1 291 ? 28.134 -2.453 38.439 1.00 37.23 289 LYS A CA 1
ATOM 4334 C C . LYS A 1 291 ? 29.299 -1.475 38.400 1.00 35.73 289 LYS A C 1
ATOM 4335 O O . LYS A 1 291 ? 29.083 -0.282 38.161 1.00 40.11 289 LYS A O 1
ATOM 4354 N N . GLU A 1 292 ? 30.529 -1.947 38.617 1.00 38.06 290 GLU A N 1
ATOM 4355 C CA . GLU A 1 292 ? 31.671 -1.038 38.624 1.00 45.01 290 GLU A CA 1
ATOM 4356 C C . GLU A 1 292 ? 31.846 -0.360 37.271 1.00 39.89 290 GLU A C 1
ATOM 4357 O O . GLU A 1 292 ? 32.129 0.842 37.203 1.00 48.04 290 GLU A O 1
ATOM 4361 N N . ALA A 1 293 ? 31.672 -1.110 36.181 1.00 41.74 291 ALA A N 1
ATOM 4362 C CA . ALA A 1 293 ? 31.859 -0.544 34.850 1.00 44.23 291 ALA A CA 1
ATOM 4363 C C . ALA A 1 293 ? 30.805 0.497 34.498 1.00 51.49 291 ALA A C 1
ATOM 4364 O O . ALA A 1 293 ? 31.049 1.335 33.623 1.00 53.02 291 ALA A O 1
ATOM 4371 N N . MET A 1 294 ? 29.648 0.473 35.163 1.00 52.25 292 MET A N 1
ATOM 4372 C CA . MET A 1 294 ? 28.526 1.302 34.730 1.00 54.34 292 MET A CA 1
ATOM 4373 C C . MET A 1 294 ? 28.856 2.787 34.833 1.00 57.21 292 MET A C 1
ATOM 4374 O O . MET A 1 294 ? 28.668 3.543 33.873 1.00 60.27 292 MET A O 1
ATOM 4388 N N . GLY A 1 295 ? 29.339 3.228 35.996 1.00 48.10 293 GLY A N 1
ATOM 4389 C CA . GLY A 1 295 ? 29.687 4.632 36.149 1.00 52.03 293 GLY A CA 1
ATOM 4390 C C . GLY A 1 295 ? 30.693 5.094 35.114 1.00 51.42 293 GLY A C 1
ATOM 4391 O O . GLY A 1 295 ? 30.588 6.201 34.579 1.00 53.68 293 GLY A O 1
ATOM 4395 N N . ILE A 1 296 ? 31.681 4.248 34.812 1.00 54.06 294 ILE A N 1
ATOM 4396 C CA . ILE A 1 296 ? 32.662 4.591 33.789 1.00 57.45 294 ILE A CA 1
ATOM 4397 C C . ILE A 1 296 ? 31.985 4.707 32.430 1.00 57.24 294 ILE A C 1
ATOM 4398 O O . ILE A 1 296 ? 32.288 5.613 31.642 1.00 54.12 294 ILE A O 1
ATOM 4414 N N . LEU A 1 297 ? 31.050 3.797 32.137 1.00 60.67 295 LEU A N 1
ATOM 4415 C CA . LEU A 1 297 ? 30.363 3.798 30.852 1.00 59.65 295 LEU A CA 1
ATOM 4416 C C . LEU A 1 297 ? 29.539 5.060 30.625 1.00 60.14 295 LEU A C 1
ATOM 4417 O O . LEU A 1 297 ? 29.123 5.308 29.488 1.00 64.60 295 LEU A O 1
ATOM 4433 N N . GLN A 1 298 ? 29.294 5.855 31.662 1.00 69.25 296 GLN A N 1
ATOM 4434 C CA . GLN A 1 298 ? 28.598 7.127 31.501 1.00 71.07 296 GLN A CA 1
ATOM 4435 C C . GLN A 1 298 ? 29.576 8.216 31.069 1.00 69.36 296 GLN A C 1
ATOM 4436 O O . GLN A 1 298 ? 30.639 8.381 31.668 1.00 73.14 296 GLN A O 1
ATOM 4440 N N . ARG A 1 301 ? 34.119 8.988 35.504 1.00 65.98 299 ARG A N 1
ATOM 4441 C CA . ARG A 1 301 ? 33.999 8.703 36.929 1.00 90.92 299 ARG A CA 1
ATOM 4442 C C . ARG A 1 301 ? 34.976 7.607 37.349 1.00 93.46 299 ARG A C 1
ATOM 4443 O O . ARG A 1 301 ? 34.570 6.481 37.641 1.00 92.39 299 ARG A O 1
ATOM 4446 N N . THR A 1 302 ? 36.262 7.948 37.386 1.00 95.25 300 THR A N 1
ATOM 4447 C CA . THR A 1 302 ? 37.326 7.001 37.691 1.00 92.09 300 THR A CA 1
ATOM 4448 C C . THR A 1 302 ? 37.938 7.319 39.050 1.00 87.36 300 THR A C 1
ATOM 4449 O O . THR A 1 302 ? 38.181 8.485 39.378 1.00 86.83 300 THR A O 1
ATOM 4460 N N . GLU A 1 303 ? 38.190 6.271 39.833 1.00 62.20 301 GLU A N 1
ATOM 4461 C CA . GLU A 1 303 ? 38.669 6.414 41.201 1.00 59.07 301 GLU A CA 1
ATOM 4462 C C . GLU A 1 303 ? 39.524 5.208 41.559 1.00 57.09 301 GLU A C 1
ATOM 4463 O O . GLU A 1 303 ? 39.285 4.096 41.080 1.00 49.88 301 GLU A O 1
ATOM 4475 N N . VAL A 1 304 ? 40.522 5.439 42.410 1.00 59.18 302 VAL A N 1
ATOM 4476 C CA . VAL A 1 304 ? 41.355 4.355 42.920 1.00 55.38 302 VAL A CA 1
ATOM 4477 C C . VAL A 1 304 ? 40.663 3.726 44.120 1.00 47.00 302 VAL A C 1
ATOM 4478 O O . VAL A 1 304 ? 40.317 4.420 45.085 1.00 45.78 302 VAL A O 1
ATOM 4491 N N . VAL A 1 305 ? 40.460 2.411 44.068 1.00 42.23 303 VAL A N 1
ATOM 4492 C CA . VAL A 1 305 ? 39.827 1.658 45.146 1.00 43.67 303 VAL A CA 1
ATOM 4493 C C . VAL A 1 305 ? 40.874 0.759 45.789 1.00 42.21 303 VAL A C 1
ATOM 4494 O O . VAL A 1 305 ? 41.528 -0.035 45.100 1.00 40.68 303 VAL A O 1
ATOM 4507 N N . ALA A 1 306 ? 41.022 0.876 47.105 1.00 36.09 304 ALA A N 1
ATOM 4508 C CA . ALA A 1 306 ? 42.022 0.115 47.849 1.00 35.44 304 ALA A CA 1
ATOM 4509 C C . ALA A 1 306 ? 41.433 -0.235 49.211 1.00 33.74 304 ALA A C 1
ATOM 4510 O O . ALA A 1 306 ? 40.220 -0.151 49.429 1.00 33.11 304 ALA A O 1
ATOM 4517 N N . GLY A 1 307 ? 42.292 -0.645 50.146 1.00 34.90 305 GLY A N 1
ATOM 4518 C CA . GLY A 1 307 ? 41.863 -0.897 51.512 1.00 39.39 305 GLY A CA 1
ATOM 4519 C C . GLY A 1 307 ? 40.764 -1.942 51.591 1.00 31.92 305 GLY A C 1
ATOM 4520 O O . GLY A 1 307 ? 40.718 -2.899 50.815 1.00 29.91 305 GLY A O 1
ATOM 4524 N N . ASP A 1 308 ? 39.852 -1.747 52.553 1.00 34.05 306 ASP A N 1
ATOM 4525 C CA . ASP A 1 308 ? 38.813 -2.744 52.805 1.00 30.40 306 ASP A CA 1
ATOM 4526 C C . ASP A 1 308 ? 37.812 -2.822 51.656 1.00 28.83 306 ASP A C 1
ATOM 4527 O O . ASP A 1 308 ? 37.295 -3.903 51.354 1.00 26.83 306 ASP A O 1
ATOM 4536 N N . ARG A 1 309 ? 37.498 -1.688 51.022 1.00 31.07 307 ARG A N 1
ATOM 4537 C CA . ARG A 1 309 ? 36.634 -1.728 49.845 1.00 28.83 307 ARG A CA 1
ATOM 4538 C C . ARG A 1 309 ? 37.207 -2.667 48.790 1.00 27.03 307 ARG A C 1
ATOM 4539 O O . ARG A 1 309 ? 36.498 -3.523 48.247 1.00 27.56 307 ARG A O 1
ATOM 4560 N N . ALA A 1 310 ? 38.497 -2.520 48.484 1.00 29.01 308 ALA A N 1
ATOM 4561 C CA . ALA A 1 310 ? 39.113 -3.401 47.500 1.00 26.37 308 ALA A CA 1
ATOM 4562 C C . ALA A 1 310 ? 39.120 -4.845 47.987 1.00 25.07 308 ALA A C 1
ATOM 4563 O O . ALA A 1 310 ? 38.923 -5.775 47.196 1.00 24.41 308 ALA A O 1
ATOM 4570 N N . GLN A 1 311 ? 39.333 -5.052 49.289 1.00 30.86 309 GLN A N 1
ATOM 4571 C CA . GLN A 1 311 ? 39.375 -6.410 49.825 1.00 28.62 309 GLN A CA 1
ATOM 4572 C C . GLN A 1 311 ? 38.033 -7.113 49.652 1.00 24.38 309 GLN A C 1
ATOM 4573 O O . GLN A 1 311 ? 37.987 -8.304 49.320 1.00 25.39 309 GLN A O 1
ATOM 4587 N N . ARG A 1 312 ? 36.930 -6.393 49.874 1.00 27.14 310 ARG A N 1
ATOM 4588 C CA . ARG A 1 312 ? 35.608 -6.989 49.701 1.00 22.28 310 ARG A CA 1
ATOM 4589 C C . ARG A 1 312 ? 35.408 -7.481 48.273 1.00 22.86 310 ARG A C 1
ATOM 4590 O O . ARG A 1 312 ? 34.755 -8.505 48.044 1.00 22.23 310 ARG A O 1
ATOM 4594 N N . LYS A 1 313 ? 35.956 -6.758 47.294 1.00 27.32 311 LYS A N 1
ATOM 4595 C CA . LYS A 1 313 ? 35.809 -7.175 45.904 1.00 25.20 311 LYS A CA 1
ATOM 4596 C C . LYS A 1 313 ? 36.638 -8.418 45.611 1.00 21.61 311 LYS A C 1
ATOM 4597 O O . LYS A 1 313 ? 36.190 -9.312 44.883 1.00 20.32 311 LYS A O 1
ATOM 4616 N N . ARG A 1 314 ? 37.855 -8.487 46.158 1.00 21.49 312 ARG A N 1
ATOM 4617 C CA . ARG A 1 314 ? 38.661 -9.694 46.008 1.00 20.22 312 ARG A CA 1
ATOM 4618 C C . ARG A 1 314 ? 37.924 -10.906 46.560 1.00 18.90 312 ARG A C 1
ATOM 4619 O O . ARG A 1 314 ? 37.993 -12.001 45.990 1.00 20.23 312 ARG A O 1
ATOM 4640 N N . GLU A 1 315 ? 37.212 -10.725 47.675 1.00 18.98 313 GLU A N 1
ATOM 4641 C CA . GLU A 1 315 ? 36.482 -11.830 48.287 1.00 21.87 313 GLU A CA 1
ATOM 4642 C C . GLU A 1 315 ? 35.288 -12.239 47.436 1.00 18.74 313 GLU A C 1
ATOM 4643 O O . GLU A 1 315 ? 35.003 -13.434 47.289 1.00 22.51 313 GLU A O 1
ATOM 4655 N N . LEU A 1 316 ? 34.589 -11.269 46.847 1.00 20.48 314 LEU A N 1
ATOM 4656 C CA . LEU A 1 316 ? 33.454 -11.609 45.996 1.00 22.48 314 LEU A CA 1
ATOM 4657 C C . LEU A 1 316 ? 33.909 -12.329 44.731 1.00 22.64 314 LEU A C 1
ATOM 4658 O O . LEU A 1 316 ? 33.273 -13.298 44.303 1.00 21.99 314 LEU A O 1
ATOM 4674 N N . ARG A 1 317 ? 35.007 -11.882 44.118 1.00 21.22 315 ARG A N 1
ATOM 4675 C CA . ARG A 1 317 ? 35.524 -12.596 42.954 1.00 17.36 315 ARG A CA 1
ATOM 4676 C C . ARG A 1 317 ? 35.973 -14.004 43.333 1.00 18.93 315 ARG A C 1
ATOM 4677 O O . ARG A 1 317 ? 35.783 -14.953 42.564 1.00 21.79 315 ARG A O 1
ATOM 4698 N N . TRP A 1 318 ? 36.582 -14.153 44.512 1.00 18.10 316 TRP A N 1
ATOM 4699 C CA . TRP A 1 318 ? 36.967 -15.473 45.005 1.00 18.68 316 TRP A CA 1
ATOM 4700 C C . TRP A 1 318 ? 35.776 -16.420 45.003 1.00 21.62 316 TRP A C 1
ATOM 4701 O O . TRP A 1 318 ? 35.866 -17.557 44.526 1.00 19.41 316 TRP A O 1
ATOM 4722 N N . ILE A 1 319 ? 34.642 -15.954 45.531 1.00 20.00 317 ILE A N 1
ATOM 4723 C CA . ILE A 1 319 ? 33.439 -16.778 45.588 1.00 20.13 317 ILE A CA 1
ATOM 4724 C C . ILE A 1 319 ? 32.923 -17.067 44.183 1.00 18.75 317 ILE A C 1
ATOM 4725 O O . ILE A 1 319 ? 32.536 -18.199 43.871 1.00 22.71 317 ILE A O 1
ATOM 4741 N N . TYR A 1 320 ? 32.963 -16.068 43.298 1.00 19.61 318 TYR A N 1
ATOM 4742 C CA . TYR A 1 320 ? 32.372 -16.218 41.971 1.00 20.62 318 TYR A CA 1
ATOM 4743 C C . TYR A 1 320 ? 33.072 -17.298 41.148 1.00 20.42 318 TYR A C 1
ATOM 4744 O O . TYR A 1 320 ? 32.414 -18.159 40.552 1.00 17.30 318 TYR A O 1
ATOM 4762 N N . VAL A 1 321 ? 34.405 -17.251 41.069 1.00 18.94 319 VAL A N 1
ATOM 4763 C CA . VAL A 1 321 ? 35.105 -18.192 40.195 1.00 17.03 319 VAL A CA 1
ATOM 4764 C C . VAL A 1 321 ? 34.932 -19.620 40.698 1.00 21.31 319 VAL A C 1
ATOM 4765 O O . VAL A 1 321 ? 34.861 -20.564 39.901 1.00 17.33 319 VAL A O 1
ATOM 4778 N N . ARG A 1 322 ? 34.855 -19.808 42.015 1.00 20.78 320 ARG A N 1
ATOM 4779 C CA . ARG A 1 322 ? 34.683 -21.154 42.551 1.00 22.61 320 ARG A CA 1
ATOM 4780 C C . ARG A 1 322 ? 33.264 -21.657 42.316 1.00 20.13 320 ARG A C 1
ATOM 4781 O O . ARG A 1 322 ? 33.067 -22.828 41.966 1.00 18.74 320 ARG A O 1
ATOM 4802 N N . CYS A 1 323 ? 32.267 -20.783 42.473 1.00 16.30 321 CYS A N 1
ATOM 4803 C CA . CYS A 1 323 ? 30.900 -21.147 42.115 1.00 20.99 321 CYS A CA 1
ATOM 4804 C C . CYS A 1 323 ? 30.820 -21.593 40.662 1.00 17.33 321 CYS A C 1
ATOM 4805 O O . CYS A 1 323 ? 30.206 -22.619 40.345 1.00 18.54 321 CYS A O 1
ATOM 4813 N N . MET A 1 324 ? 31.437 -20.828 39.760 1.00 18.07 322 MET A N 1
ATOM 4814 C CA . MET A 1 324 ? 31.328 -21.149 38.342 1.00 19.06 322 MET A CA 1
ATOM 4815 C C . MET A 1 324 ? 32.002 -22.478 38.022 1.00 17.11 322 MET A C 1
ATOM 4816 O O . MET A 1 324 ? 31.477 -23.265 37.228 1.00 18.73 322 MET A O 1
ATOM 4830 N N . GLN A 1 325 ? 33.159 -22.755 38.629 1.00 16.85 323 GLN A N 1
ATOM 4831 C CA . GLN A 1 325 ? 33.835 -24.016 38.344 1.00 18.15 323 GLN A CA 1
ATOM 4832 C C . GLN A 1 325 ? 33.028 -25.207 38.852 1.00 20.12 323 GLN A C 1
ATOM 4833 O O . GLN A 1 325 ? 33.001 -26.263 38.208 1.00 20.94 323 GLN A O 1
ATOM 4847 N N . ILE A 1 326 ? 32.377 -25.066 40.011 1.00 20.87 324 ILE A N 1
ATOM 4848 C CA . ILE A 1 326 ? 31.522 -26.138 40.515 1.00 20.26 324 ILE A CA 1
ATOM 4849 C C . ILE A 1 326 ? 30.418 -26.448 39.512 1.00 17.99 324 ILE A C 1
ATOM 4850 O O . ILE A 1 326 ? 30.088 -27.615 39.269 1.00 16.86 324 ILE A O 1
ATOM 4866 N N . LEU A 1 327 ? 29.843 -25.413 38.900 1.00 14.38 325 LEU A N 1
ATOM 4867 C CA . LEU A 1 327 ? 28.736 -25.626 37.977 1.00 18.88 325 LEU A CA 1
ATOM 4868 C C . LEU A 1 327 ? 29.148 -26.388 36.726 1.00 19.07 325 LEU A C 1
ATOM 4869 O O . LEU A 1 327 ? 28.277 -26.933 36.040 1.00 19.41 325 LEU A O 1
ATOM 4885 N N . GLU A 1 328 ? 30.447 -26.427 36.411 1.00 18.41 326 GLU A N 1
ATOM 4886 C CA . GLU A 1 328 ? 30.910 -27.120 35.213 1.00 21.38 326 GLU A CA 1
ATOM 4887 C C . GLU A 1 328 ? 30.494 -28.586 35.206 1.00 24.07 326 GLU A C 1
ATOM 4888 O O . GLU A 1 328 ? 30.177 -29.144 34.149 1.00 21.89 326 GLU A O 1
ATOM 4900 N N . SER A 1 329 ? 30.541 -29.242 36.362 1.00 24.41 327 SER A N 1
ATOM 4901 C CA . SER A 1 329 ? 30.301 -30.676 36.445 1.00 27.17 327 SER A CA 1
ATOM 4902 C C . SER A 1 329 ? 28.932 -31.012 37.017 1.00 26.82 327 SER A C 1
ATOM 4903 O O . SER A 1 329 ? 28.672 -32.177 37.330 1.00 25.74 327 SER A O 1
ATOM 4911 N N . GLN A 1 330 ? 28.038 -30.015 37.154 1.00 23.50 328 GLN A N 1
ATOM 4912 C CA . GLN A 1 330 ? 26.730 -30.315 37.721 1.00 27.28 328 GLN A CA 1
ATOM 4913 C C . GLN A 1 330 ? 25.761 -30.762 36.630 1.00 26.02 328 GLN A C 1
ATOM 4914 O O . GLN A 1 330 ? 25.918 -30.394 35.460 1.00 24.97 328 GLN A O 1
ATOM 4928 N N . PRO A 1 331 ? 24.751 -31.558 36.988 1.00 23.12 329 PRO A N 1
ATOM 4929 C CA . PRO A 1 331 ? 23.895 -32.155 35.949 1.00 26.61 329 PRO A CA 1
ATOM 4930 C C . PRO A 1 331 ? 23.185 -31.137 35.078 1.00 26.28 329 PRO A C 1
ATOM 4931 O O . PRO A 1 331 ? 22.908 -31.427 33.907 1.00 21.95 329 PRO A O 1
ATOM 4942 N N . HIS A 1 332 ? 22.877 -29.954 35.602 1.00 23.93 330 HIS A N 1
ATOM 4943 C CA . HIS A 1 332 ? 22.168 -28.937 34.838 1.00 26.03 330 HIS A CA 1
ATOM 4944 C C . HIS A 1 332 ? 23.080 -27.782 34.436 1.00 21.03 330 HIS A C 1
ATOM 4945 O O . HIS A 1 332 ? 22.632 -26.638 34.323 1.00 20.01 330 HIS A O 1
ATOM 4959 N N . ALA A 1 333 ? 24.358 -28.079 34.179 1.00 21.77 331 ALA A N 1
ATOM 4960 C CA . ALA A 1 333 ? 25.283 -27.047 33.725 1.00 21.74 331 ALA A CA 1
ATOM 4961 C C . ALA A 1 333 ? 24.766 -26.337 32.482 1.00 17.83 331 ALA A C 1
ATOM 4962 O O . ALA A 1 333 ? 25.009 -25.137 32.309 1.00 18.73 331 ALA A O 1
ATOM 4969 N N . HIS A 1 334 ? 24.044 -27.048 31.611 1.00 16.67 332 HIS A N 1
ATOM 4970 C CA . HIS A 1 334 ? 23.574 -26.442 30.371 1.00 18.16 332 HIS A CA 1
ATOM 4971 C C . HIS A 1 334 ? 22.563 -25.327 30.605 1.00 25.73 332 HIS A C 1
ATOM 4972 O O . HIS A 1 334 ? 22.253 -24.592 29.660 1.00 24.28 332 HIS A O 1
ATOM 4986 N N . MET A 1 335 ? 22.045 -25.188 31.825 1.00 19.12 333 MET A N 1
ATOM 4987 C CA . MET A 1 335 ? 21.194 -24.072 32.216 1.00 21.57 333 MET A CA 1
ATOM 4988 C C . MET A 1 335 ? 21.841 -23.164 33.249 1.00 21.57 333 MET A C 1
ATOM 4989 O O . MET A 1 335 ? 21.673 -21.944 33.186 1.00 17.93 333 MET A O 1
ATOM 5003 N N . LEU A 1 336 ? 22.587 -23.742 34.199 1.00 15.52 334 LEU A N 1
ATOM 5004 C CA . LEU A 1 336 ? 23.001 -23.006 35.389 1.00 18.37 334 LEU A CA 1
ATOM 5005 C C . LEU A 1 336 ? 24.263 -22.175 35.186 1.00 15.10 334 LEU A C 1
ATOM 5006 O O . LEU A 1 336 ? 24.438 -21.161 35.872 1.00 15.89 334 LEU A O 1
ATOM 5022 N N . ARG A 1 337 ? 25.173 -22.596 34.305 1.00 17.53 335 ARG A N 1
ATOM 5023 C CA . ARG A 1 337 ? 26.348 -21.773 34.024 1.00 16.77 335 ARG A CA 1
ATOM 5024 C C . ARG A 1 337 ? 25.932 -20.398 33.511 1.00 16.81 335 ARG A C 1
ATOM 5025 O O . ARG A 1 337 ? 26.434 -19.369 33.978 1.00 17.43 335 ARG A O 1
ATOM 5046 N N . ARG A 1 338 ? 25.002 -20.364 32.553 1.00 13.93 336 ARG A N 1
ATOM 5047 C CA . ARG A 1 338 ? 24.527 -19.087 32.026 1.00 19.62 336 ARG A CA 1
ATOM 5048 C C . ARG A 1 338 ? 23.791 -18.285 33.093 1.00 18.26 336 ARG A C 1
ATOM 5049 O O . ARG A 1 338 ? 23.968 -17.066 33.192 1.00 18.97 336 ARG A O 1
ATOM 5070 N N . TYR A 1 339 ? 22.953 -18.945 33.893 1.00 18.29 337 TYR A N 1
ATOM 5071 C CA . TYR A 1 339 ? 22.295 -18.243 34.989 1.00 14.59 337 TYR A CA 1
ATOM 5072 C C . TYR A 1 339 ? 23.323 -17.621 35.926 1.00 18.09 337 TYR A C 1
ATOM 5073 O O . TYR A 1 339 ? 23.173 -16.470 36.352 1.00 16.90 337 TYR A O 1
ATOM 5091 N N . GLY A 1 340 ? 24.390 -18.360 36.235 1.00 16.52 338 GLY A N 1
ATOM 5092 C CA . GLY A 1 340 ? 25.373 -17.867 37.187 1.00 19.63 338 GLY A CA 1
ATOM 5093 C C . GLY A 1 340 ? 26.100 -16.617 36.721 1.00 20.21 338 GLY A C 1
ATOM 5094 O O . GLY A 1 340 ? 26.401 -15.732 37.525 1.00 18.89 338 GLY A O 1
ATOM 5098 N N . SER A 1 341 ? 26.406 -16.530 35.425 1.00 16.13 339 SER A N 1
ATOM 5099 C CA . SER A 1 341 ? 27.193 -15.421 34.896 1.00 19.16 339 SER A CA 1
ATOM 5100 C C . SER A 1 341 ? 26.351 -14.391 34.143 1.00 23.14 339 SER A C 1
ATOM 5101 O O . SER A 1 341 ? 26.909 -13.439 33.587 1.00 21.08 339 SER A O 1
ATOM 5109 N N . ALA A 1 342 ? 25.021 -14.531 34.152 1.00 15.98 340 ALA A N 1
ATOM 5110 C CA . ALA A 1 342 ? 24.184 -13.723 33.268 1.00 19.66 340 ALA A CA 1
ATOM 5111 C C . ALA A 1 342 ? 24.355 -12.228 33.518 1.00 16.17 340 ALA A C 1
ATOM 5112 O O . ALA A 1 342 ? 24.185 -11.424 32.593 1.00 18.89 340 ALA A O 1
ATOM 5119 N N . GLY A 1 343 ? 24.696 -11.833 34.748 1.00 18.42 341 GLY A N 1
ATOM 5120 C CA . GLY A 1 343 ? 24.853 -10.423 35.062 1.00 16.27 341 GLY A CA 1
ATOM 5121 C C . GLY A 1 343 ? 25.981 -9.741 34.316 1.00 22.92 341 GLY A C 1
ATOM 5122 O O . GLY A 1 343 ? 25.970 -8.511 34.181 1.00 18.16 341 GLY A O 1
ATOM 5126 N N . LEU A 1 344 ? 26.959 -10.507 33.832 1.00 20.77 342 LEU A N 1
ATOM 5127 C CA . LEU A 1 344 ? 28.057 -9.920 33.075 1.00 20.56 342 LEU A CA 1
ATOM 5128 C C . LEU A 1 344 ? 27.592 -9.340 31.746 1.00 18.44 342 LEU A C 1
ATOM 5129 O O . LEU A 1 344 ? 28.293 -8.498 31.176 1.00 20.53 342 LEU A O 1
ATOM 5145 N N . HIS A 1 345 ? 26.428 -9.762 31.240 1.00 19.95 343 HIS A N 1
ATOM 5146 C CA . HIS A 1 345 ? 25.868 -9.137 30.053 1.00 19.03 343 HIS A CA 1
ATOM 5147 C C . HIS A 1 345 ? 24.520 -8.463 30.265 1.00 20.77 343 HIS A C 1
ATOM 5148 O O . HIS A 1 345 ? 24.171 -7.588 29.466 1.00 22.02 343 HIS A O 1
ATOM 5162 N N . TYR A 1 346 ? 23.765 -8.797 31.321 1.00 19.45 344 TYR A N 1
ATOM 5163 C CA . TYR A 1 346 ? 22.481 -8.113 31.483 1.00 19.74 344 TYR A CA 1
ATOM 5164 C C . TYR A 1 346 ? 22.633 -6.775 32.203 1.00 21.99 344 TYR A C 1
ATOM 5165 O O . TYR A 1 346 ? 21.893 -5.835 31.891 1.00 18.91 344 TYR A O 1
ATOM 5183 N N . VAL A 1 347 ? 23.606 -6.633 33.109 1.00 19.93 345 VAL A N 1
ATOM 5184 C CA . VAL A 1 347 ? 23.811 -5.339 33.766 1.00 18.87 345 VAL A CA 1
ATOM 5185 C C . VAL A 1 347 ? 24.164 -4.251 32.756 1.00 23.68 345 VAL A C 1
ATOM 5186 O O . VAL A 1 347 ? 23.540 -3.179 32.793 1.00 24.47 345 VAL A O 1
ATOM 5199 N N . PRO A 1 348 ? 25.120 -4.448 31.839 1.00 23.62 346 PRO A N 1
ATOM 5200 C CA . PRO A 1 348 ? 25.448 -3.369 30.889 1.00 24.23 346 PRO A CA 1
ATOM 5201 C C . PRO A 1 348 ? 24.355 -3.074 29.871 1.00 25.16 346 PRO A C 1
ATOM 5202 O O . PRO A 1 348 ? 24.401 -2.007 29.246 1.00 32.36 346 PRO A O 1
ATOM 5213 N N . MET A 1 349 ? 23.388 -3.973 29.670 1.00 21.39 347 MET A N 1
ATOM 5214 C CA . MET A 1 349 ? 22.359 -3.774 28.655 1.00 21.94 347 MET A CA 1
ATOM 5215 C C . MET A 1 349 ? 21.013 -3.319 29.215 1.00 24.62 347 MET A C 1
ATOM 5216 O O . MET A 1 349 ? 20.233 -2.710 28.475 1.00 22.97 347 MET A O 1
ATOM 5230 N N . MET A 1 350 ? 20.718 -3.576 30.487 1.00 23.15 348 MET A N 1
ATOM 5231 C CA . MET A 1 350 ? 19.372 -3.346 31.001 1.00 23.63 348 MET A CA 1
ATOM 5232 C C . MET A 1 350 ? 19.157 -1.900 31.432 1.00 22.57 348 MET A C 1
ATOM 5233 O O . MET A 1 350 ? 20.016 -1.287 32.073 1.00 27.18 348 MET A O 1
ATOM 5247 N N . ASP A 1 351 ? 17.984 -1.363 31.077 1.00 23.33 349 ASP A N 1
ATOM 5248 C CA . ASP A 1 351 ? 17.621 -0.008 31.477 1.00 26.76 349 ASP A CA 1
ATOM 5249 C C . ASP A 1 351 ? 17.720 0.176 32.986 1.00 30.01 349 ASP A C 1
ATOM 5250 O O . ASP A 1 351 ? 18.073 1.259 33.468 1.00 26.72 349 ASP A O 1
ATOM 5259 N N . ARG A 1 352 ? 17.379 -0.867 33.747 1.00 23.53 350 ARG A N 1
ATOM 5260 C CA . ARG A 1 352 ? 17.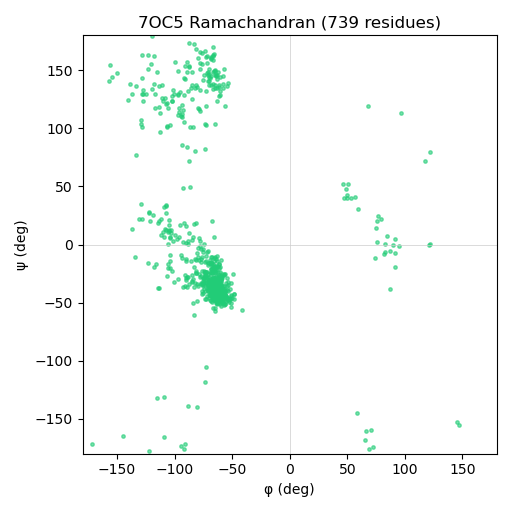382 -0.776 35.205 1.00 28.19 350 ARG A CA 1
ATOM 5261 C C . ARG A 1 352 ? 18.678 -0.167 35.722 1.00 28.74 350 ARG A C 1
ATOM 5262 O O . ARG A 1 352 ? 18.662 0.733 36.569 1.00 32.03 350 ARG A O 1
ATOM 5283 N N . TYR A 1 353 ? 19.814 -0.643 35.220 1.00 28.31 351 TYR A N 1
ATOM 5284 C CA . TYR A 1 353 ? 21.108 -0.194 35.721 1.00 29.33 351 TYR A CA 1
ATOM 5285 C C . TYR A 1 353 ? 21.599 1.056 35.013 1.00 32.02 351 TYR A C 1
ATOM 5286 O O . TYR A 1 353 ? 22.231 1.909 35.648 1.00 31.78 351 TYR A O 1
ATOM 5304 N N . LEU A 1 354 ? 21.293 1.205 33.723 1.00 28.10 352 LEU A N 1
ATOM 5305 C CA . LEU A 1 354 ? 21.641 2.438 33.026 1.00 33.46 352 LEU A CA 1
ATOM 5306 C C . LEU A 1 354 ? 20.883 3.631 33.595 1.00 35.24 352 LEU A C 1
ATOM 5307 O O . LEU A 1 354 ? 21.408 4.750 33.608 1.00 39.51 352 LEU A O 1
ATOM 5323 N N . GLU A 1 355 ? 19.654 3.411 34.074 1.00 37.89 353 GLU A N 1
ATOM 5324 C CA . GLU A 1 355 ? 18.882 4.494 34.675 1.00 38.19 353 GLU A CA 1
ATOM 5325 C C . GLU A 1 355 ? 19.574 5.055 35.911 1.00 43.50 353 GLU A C 1
ATOM 5326 O O . GLU A 1 355 ? 19.571 6.271 36.136 1.00 51.82 353 GLU A O 1
ATOM 5338 N N . ARG A 1 356 ? 20.155 4.181 36.736 1.00 38.63 354 ARG A N 1
ATOM 5339 C CA . ARG A 1 356 ? 20.759 4.637 37.984 1.00 46.92 354 ARG A CA 1
ATOM 5340 C C . ARG A 1 356 ? 21.936 5.571 37.725 1.00 50.13 354 ARG A C 1
ATOM 5341 O O . ARG A 1 356 ? 22.124 6.557 38.447 1.00 60.00 354 ARG A O 1
ATOM 5362 N N . VAL A 1 357 ? 22.744 5.275 36.703 1.00 49.69 355 VAL A N 1
ATOM 5363 C CA . VAL A 1 357 ? 23.897 6.116 36.413 1.00 51.33 355 VAL A CA 1
ATOM 5364 C C . VAL A 1 357 ? 23.486 7.435 35.774 1.00 59.55 355 VAL A C 1
ATOM 5365 O O . VAL A 1 357 ? 24.241 8.413 35.838 1.00 63.10 355 VAL A O 1
ATOM 5378 N N . SER A 1 358 ? 22.310 7.490 35.158 1.00 71.30 356 SER A N 1
ATOM 5379 C CA . SER A 1 358 ? 21.844 8.696 34.475 1.00 77.16 356 SER A CA 1
ATOM 5380 C C . SER A 1 358 ? 21.000 9.576 35.395 1.00 76.76 356 SER A C 1
ATOM 5381 O O . SER A 1 358 ? 19.906 10.014 35.044 1.00 78.07 356 SER A O 1
ATOM 5389 N N . GLY A 1 359 ? 21.512 9.837 36.596 1.00 54.06 357 GLY A N 1
ATOM 5390 C CA . GLY A 1 359 ? 20.874 10.779 37.493 1.00 56.42 357 GLY A CA 1
ATOM 5391 C C . GLY A 1 359 ? 19.648 10.268 38.210 1.00 64.40 357 GLY A C 1
ATOM 5392 O O . GLY A 1 359 ? 18.798 11.072 38.606 1.00 75.07 357 GLY A O 1
ATOM 5396 N N . HIS A 1 360 ? 19.525 8.955 38.393 1.00 67.81 358 HIS A N 1
ATOM 5397 C CA . HIS A 1 360 ? 18.405 8.369 39.126 1.00 77.42 358 HIS A CA 1
ATOM 5398 C C . HIS A 1 360 ? 17.063 8.715 38.487 1.00 82.66 358 HIS A C 1
ATOM 5399 O O . HIS A 1 360 ? 16.045 8.824 39.177 1.00 71.29 358 HIS A O 1
ATOM 5403 N N . THR A 1 361 ? 17.052 8.897 37.168 1.00 79.35 359 THR A N 1
ATOM 5404 C CA . THR A 1 361 ? 15.822 9.128 36.430 1.00 72.29 359 THR A CA 1
ATOM 5405 C C . THR A 1 361 ? 15.258 7.796 35.936 1.00 56.25 359 THR A C 1
ATOM 5406 O O . THR A 1 361 ? 15.777 6.718 36.236 1.00 56.35 359 THR A O 1
ATOM 5417 N N . ARG A 1 362 ? 14.173 7.871 35.171 1.00 47.35 360 ARG A N 1
ATOM 5418 C CA . ARG A 1 362 ? 13.556 6.706 34.554 1.00 46.27 360 ARG A CA 1
ATOM 5419 C C . ARG A 1 362 ? 13.631 6.853 33.042 1.00 38.98 360 ARG A C 1
ATOM 5420 O O . ARG A 1 362 ? 13.270 7.903 32.499 1.00 40.33 360 ARG A O 1
ATOM 5441 N N . PHE A 1 363 ? 14.111 5.816 32.369 1.00 37.36 361 PHE A N 1
ATOM 5442 C CA . PHE A 1 363 ? 14.013 5.786 30.920 1.00 44.34 361 PHE A CA 1
ATOM 5443 C C . PHE A 1 363 ? 12.551 5.589 30.522 1.00 46.62 361 PHE A C 1
ATOM 5444 O O . PHE A 1 363 ? 11.843 4.785 31.139 1.00 44.10 361 PHE A O 1
ATOM 5461 N N . PRO A 1 364 ? 12.062 6.311 29.516 1.00 43.21 362 PRO A N 1
ATOM 5462 C CA . PRO A 1 364 ? 10.686 6.081 29.063 1.00 42.08 362 PRO A CA 1
ATOM 5463 C C . PRO A 1 364 ? 10.530 4.679 28.494 1.00 40.05 362 PRO A C 1
ATOM 5464 O O . PRO A 1 364 ? 11.448 4.130 27.881 1.00 41.48 362 PRO A O 1
ATOM 5475 N N . ILE A 1 365 ? 9.357 4.093 28.720 1.00 37.73 363 ILE A N 1
ATOM 5476 C CA . ILE A 1 365 ? 9.015 2.792 28.146 1.00 38.53 363 ILE A CA 1
ATOM 5477 C C . ILE A 1 365 ? 8.542 3.054 26.718 1.00 44.41 363 ILE A C 1
ATOM 5478 O O . ILE A 1 365 ? 7.426 3.527 26.497 1.00 39.09 363 ILE A O 1
ATOM 5494 N N A ARG A 1 366 ? 9.397 2.755 25.743 0.64 42.25 364 ARG A N 1
ATOM 5495 N N B ARG A 1 366 ? 9.395 2.747 25.743 0.36 42.36 364 ARG A N 1
ATOM 5496 C CA A ARG A 1 366 ? 9.075 3.019 24.350 0.64 46.36 364 ARG A CA 1
ATOM 5497 C CA B ARG A 1 366 ? 9.080 3.014 24.349 0.36 46.29 364 ARG A CA 1
ATOM 5498 C C A ARG A 1 366 ? 7.930 2.122 23.880 0.64 43.36 364 ARG A C 1
ATOM 5499 C C B ARG A 1 366 ? 7.942 2.111 23.872 0.36 43.36 364 ARG A C 1
ATOM 5500 O O A ARG A 1 366 ? 7.530 1.166 24.551 0.64 40.98 364 ARG A O 1
ATOM 5501 O O B ARG A 1 366 ? 7.550 1.146 24.535 0.36 41.00 364 ARG A O 1
ATOM 5542 N N . ASP A 1 367 ? 7.413 2.440 22.690 1.00 41.10 365 ASP A N 1
ATOM 5543 C CA . ASP A 1 367 ? 6.271 1.711 22.143 1.00 42.45 365 ASP A CA 1
ATOM 5544 C C . ASP A 1 367 ? 6.522 0.207 22.103 1.00 40.22 365 ASP A C 1
ATOM 5545 O O . ASP A 1 367 ? 5.707 -0.583 22.593 1.00 39.93 365 ASP A O 1
ATOM 5555 N N . GLY A 1 368 ? 7.644 -0.209 21.514 1.00 40.50 366 GLY A N 1
ATOM 5556 C CA . GLY A 1 368 ? 7.914 -1.634 21.384 1.00 37.19 366 GLY A CA 1
ATOM 5557 C C . GLY A 1 368 ? 7.891 -2.366 22.713 1.00 39.43 366 GLY A C 1
ATOM 5558 O O . GLY A 1 368 ? 7.365 -3.478 22.813 1.00 37.92 366 GLY A O 1
ATOM 5562 N N . ALA A 1 369 ? 8.466 -1.761 23.750 1.00 36.55 367 ALA A N 1
ATOM 5563 C CA . ALA A 1 369 ? 8.478 -2.416 25.052 1.00 31.72 367 ALA A CA 1
ATOM 5564 C C . ALA A 1 369 ? 7.085 -2.431 25.671 1.00 30.04 367 ALA A C 1
ATOM 5565 O O . ALA A 1 369 ? 6.701 -3.410 26.323 1.00 30.22 367 ALA A O 1
ATOM 5572 N N . ALA A 1 370 ? 6.310 -1.363 25.470 1.00 32.87 368 ALA A N 1
ATOM 5573 C CA . ALA A 1 370 ? 4.986 -1.287 26.081 1.00 35.74 368 ALA A CA 1
ATOM 5574 C C . ALA A 1 370 ? 4.058 -2.362 25.529 1.00 38.41 368 ALA A C 1
ATOM 5575 O O . ALA A 1 370 ? 3.254 -2.936 26.273 1.00 34.81 368 ALA A O 1
ATOM 5582 N N . ARG A 1 371 ? 4.154 -2.647 24.228 1.00 36.04 369 ARG A N 1
ATOM 5583 C CA . ARG A 1 371 ? 3.320 -3.689 23.640 1.00 38.02 369 ARG A CA 1
ATOM 5584 C C . ARG A 1 371 ? 3.645 -5.060 24.215 1.00 33.12 369 ARG A C 1
ATOM 5585 O O . ARG A 1 371 ? 2.754 -5.906 24.349 1.00 38.91 369 ARG A O 1
ATOM 5606 N N . ILE A 1 372 ? 4.913 -5.305 24.547 1.00 34.20 370 ILE A N 1
ATOM 5607 C CA . ILE A 1 372 ? 5.279 -6.578 25.158 1.00 32.28 370 ILE A CA 1
ATOM 5608 C C . ILE A 1 372 ? 4.682 -6.681 26.556 1.00 32.53 370 ILE A C 1
ATOM 5609 O O . ILE A 1 372 ? 4.165 -7.733 26.951 1.00 30.61 370 ILE A O 1
ATOM 5625 N N . LEU A 1 373 ? 4.721 -5.582 27.312 1.00 32.74 371 LEU A N 1
ATOM 5626 C CA . LEU A 1 373 ? 4.316 -5.586 28.710 1.00 30.79 371 LEU A CA 1
ATOM 5627 C C . LEU A 1 373 ? 2.805 -5.594 28.904 1.00 30.84 371 LEU A C 1
ATOM 5628 O O . LEU A 1 373 ? 2.344 -5.894 30.010 1.00 28.46 371 LEU A O 1
ATOM 5644 N N . GLU A 1 374 ? 2.030 -5.292 27.860 1.00 32.81 372 GLU A N 1
ATOM 5645 C CA . GLU A 1 374 ? 0.603 -5.041 28.045 1.00 31.77 372 GLU A CA 1
ATOM 5646 C C . GLU A 1 374 ? -0.114 -6.253 28.631 1.00 35.82 372 GLU A C 1
ATOM 5647 O O . GLU A 1 374 ? -0.918 -6.120 29.561 1.00 31.02 372 GLU A O 1
ATOM 5659 N N . ARG A 1 375 ? 0.160 -7.446 28.101 1.00 36.30 373 ARG A N 1
ATOM 5660 C CA . ARG A 1 375 ? -0.607 -8.615 28.519 1.00 32.40 373 ARG A CA 1
ATOM 5661 C C . ARG A 1 375 ? -0.326 -9.030 29.958 1.00 29.97 373 ARG A C 1
ATOM 5662 O O . ARG A 1 375 ? -1.089 -9.827 30.513 1.00 29.56 373 ARG A O 1
ATOM 5683 N N . PHE A 1 376 ? 0.734 -8.512 30.575 1.00 28.40 374 PHE A N 1
ATOM 5684 C CA . PHE A 1 376 ? 1.027 -8.828 31.968 1.00 28.93 374 PHE A CA 1
ATOM 5685 C C . PHE A 1 376 ? 0.276 -7.941 32.952 1.00 27.22 374 PHE A C 1
ATOM 5686 O O . PHE A 1 376 ? 0.483 -8.081 34.163 1.00 29.64 374 PHE A O 1
ATOM 5703 N N . ILE A 1 377 ? -0.595 -7.055 32.474 1.00 28.55 375 ILE A N 1
ATOM 5704 C CA . ILE A 1 377 ? -1.332 -6.125 33.322 1.00 30.83 375 ILE A CA 1
ATOM 5705 C C . ILE A 1 377 ? -2.789 -6.570 33.380 1.00 31.75 375 ILE A C 1
ATOM 5706 O O . ILE A 1 377 ? -3.467 -6.642 32.348 1.00 32.15 375 ILE A O 1
ATOM 5722 N N . ASN A 1 378 ? -3.275 -6.857 34.590 1.00 30.91 376 ASN A N 1
ATOM 5723 C CA . ASN A 1 378 ? -4.695 -7.137 34.818 1.00 35.10 376 ASN A CA 1
ATOM 5724 C C . ASN A 1 378 ? -5.389 -5.807 35.102 1.00 36.69 376 ASN A C 1
ATOM 5725 O O . ASN A 1 378 ? -5.596 -5.404 36.249 1.00 33.87 376 ASN A O 1
ATOM 5736 N N . ARG A 1 379 ? -5.755 -5.115 34.018 1.00 34.87 377 ARG A N 1
ATOM 5737 C CA . ARG A 1 379 ? -6.311 -3.773 34.151 1.00 36.88 377 ARG A CA 1
ATOM 5738 C C . ARG A 1 379 ? -7.620 -3.776 34.929 1.00 40.33 377 ARG A C 1
ATOM 5739 O O . ARG A 1 379 ? -7.948 -2.786 35.593 1.00 43.18 377 ARG A O 1
ATOM 5760 N N . ALA A 1 380 ? -8.378 -4.872 34.863 1.00 43.72 378 ALA A N 1
ATOM 5761 C CA . ALA A 1 380 ? -9.671 -4.906 35.535 1.00 49.77 378 ALA A CA 1
ATOM 5762 C C . ALA A 1 380 ? -9.532 -4.702 37.038 1.00 48.73 378 ALA A C 1
ATOM 5763 O O . ALA A 1 380 ? -10.463 -4.210 37.685 1.00 44.90 378 ALA A O 1
ATOM 5770 N N . GLU A 1 381 ? -8.385 -5.065 37.609 1.00 42.79 379 GLU A N 1
ATOM 5771 C CA . GLU A 1 381 ? -8.176 -4.986 39.048 1.00 42.13 379 GLU A CA 1
ATOM 5772 C C . GLU A 1 381 ? -7.238 -3.852 39.447 1.00 43.55 379 GLU A C 1
ATOM 5773 O O . GLU A 1 381 ? -6.797 -3.805 40.600 1.00 42.79 379 GLU A O 1
ATOM 5785 N N . LEU A 1 382 ? -6.924 -2.937 38.527 1.00 45.26 380 LEU A N 1
ATOM 5786 C CA . LEU A 1 382 ? -6.072 -1.805 38.862 1.00 40.99 380 LEU A CA 1
ATOM 5787 C C . LEU A 1 382 ? -6.862 -0.744 39.625 1.00 37.64 380 LEU A C 1
ATOM 5788 O O . LEU A 1 382 ? -8.073 -0.607 39.435 1.00 39.24 380 LEU A O 1
ATOM 5804 N N . PRO A 1 383 ? -6.202 0.024 40.490 1.00 38.34 381 PRO A N 1
ATOM 5805 C CA . PRO A 1 383 ? -6.881 1.160 41.123 1.00 44.82 381 PRO A CA 1
ATOM 5806 C C . PRO A 1 383 ? -7.247 2.218 40.093 1.00 40.75 381 PRO A C 1
ATOM 5807 O O . PRO A 1 383 ? -6.741 2.239 38.969 1.00 46.45 381 PRO A O 1
ATOM 5818 N N . LYS A 1 384 ? -8.148 3.115 40.499 1.00 47.83 382 LYS A N 1
ATOM 5819 C CA . LYS A 1 384 ? -8.597 4.164 39.590 1.00 45.24 382 LYS A CA 1
ATOM 5820 C C . LYS A 1 384 ? -7.440 5.066 39.175 1.00 43.70 382 LYS A C 1
ATOM 5821 O O . LYS A 1 384 ? -7.335 5.454 38.005 1.00 44.11 382 LYS A O 1
ATOM 5825 N N . GLU A 1 385 ? -6.554 5.401 40.117 1.00 48.68 383 GLU A N 1
ATOM 5826 C CA . GLU A 1 385 ? -5.454 6.310 39.820 1.00 49.45 383 GLU A CA 1
ATOM 5827 C C . GLU A 1 385 ? -4.430 5.711 38.862 1.00 50.02 383 GLU A C 1
ATOM 5828 O O . GLU A 1 385 ? -3.618 6.457 38.304 1.00 50.23 383 GLU A O 1
ATOM 5840 N N . SER A 1 386 ? -4.438 4.394 38.666 1.00 44.41 384 SER A N 1
ATOM 5841 C CA . SER A 1 386 ? -3.501 3.733 37.768 1.00 42.47 384 SER A CA 1
ATOM 5842 C C . SER A 1 386 ? -4.153 3.304 36.457 1.00 46.27 384 SER A C 1
ATOM 5843 O O . SER A 1 386 ? -3.547 2.550 35.691 1.00 41.69 384 SER A O 1
ATOM 5851 N N . GLU A 1 387 ? -5.368 3.781 36.184 1.00 41.96 385 GLU A N 1
ATOM 5852 C CA . GLU A 1 387 ? -6.081 3.381 34.977 1.00 46.99 385 GLU A CA 1
ATOM 5853 C C . GLU A 1 387 ? -5.288 3.675 33.708 1.00 52.35 385 GLU A C 1
ATOM 5854 O O . GLU A 1 387 ? -5.484 3.006 32.687 1.00 50.52 385 GLU A O 1
ATOM 5866 N N . ASP A 1 388 ? -4.379 4.650 33.749 1.00 44.60 386 ASP A N 1
ATOM 5867 C CA . ASP A 1 388 ? -3.727 5.163 32.552 1.00 47.08 386 ASP A CA 1
ATOM 5868 C C . ASP A 1 388 ? -2.297 4.664 32.371 1.00 46.68 386 ASP A C 1
ATOM 5869 O O . ASP A 1 388 ? -1.592 5.161 31.487 1.00 45.49 386 ASP A O 1
ATOM 5878 N N . ILE A 1 389 ? -1.848 3.691 33.167 1.00 40.57 387 ILE A N 1
ATOM 5879 C CA . ILE A 1 389 ? -0.474 3.220 33.009 1.00 47.73 387 ILE A CA 1
ATOM 5880 C C . ILE A 1 389 ? -0.323 2.487 31.678 1.00 42.89 387 ILE A C 1
ATOM 5881 O O . ILE A 1 389 ? -1.295 2.016 31.073 1.00 39.82 387 ILE A O 1
ATOM 5897 N N . ASN A 1 390 ? 0.927 2.379 31.226 1.00 38.33 388 ASN A N 1
ATOM 5898 C CA . ASN A 1 390 ? 1.268 1.730 29.966 1.00 36.09 388 ASN A CA 1
ATOM 5899 C C . ASN A 1 390 ? 0.328 2.203 28.852 1.00 42.32 388 ASN A C 1
ATOM 5900 O O . ASN A 1 390 ? -0.272 1.385 28.152 1.00 38.33 388 ASN A O 1
ATOM 5911 N N . PRO A 1 391 ? 0.177 3.520 28.670 1.00 44.99 389 PRO A N 1
ATOM 5912 C CA . PRO A 1 391 ? -0.792 4.007 27.672 1.00 45.63 389 PRO A CA 1
ATOM 5913 C C . PRO A 1 391 ? -0.438 3.615 26.249 1.00 52.08 389 PRO A C 1
ATOM 5914 O O . PRO A 1 391 ? -1.329 3.260 25.466 1.00 53.35 389 PRO A O 1
ATOM 5925 N N . ASN A 1 392 ? 0.845 3.666 25.889 1.00 44.09 390 ASN A N 1
ATOM 5926 C CA . ASN A 1 392 ? 1.304 3.299 24.556 1.00 46.01 390 ASN A CA 1
ATOM 5927 C C . ASN A 1 392 ? 1.456 1.791 24.375 1.00 48.13 390 ASN A C 1
ATOM 5928 O O . ASN A 1 392 ? 2.135 1.358 23.435 1.00 42.19 390 ASN A O 1
ATOM 5939 N N . GLY A 1 393 ? 0.838 0.988 25.239 1.00 43.48 391 GLY A N 1
ATOM 5940 C CA . GLY A 1 393 ? 1.021 -0.450 25.200 1.00 48.90 391 GLY A CA 1
ATOM 5941 C C . GLY A 1 393 ? -0.111 -1.202 24.533 1.00 58.64 391 GLY A C 1
ATOM 5942 O O . GLY A 1 393 ? 0.115 -2.244 23.908 1.00 57.53 391 GLY A O 1
ATOM 5946 N N . ARG A 1 394 ? -1.338 -0.693 24.657 1.00 82.34 392 ARG A N 1
ATOM 5947 C CA . ARG A 1 394 ? -2.496 -1.345 24.062 1.00 93.65 392 ARG A CA 1
ATOM 5948 C C . ARG A 1 394 ? -2.678 -0.996 22.587 1.00 86.97 392 ARG A C 1
ATOM 5949 O O . ARG A 1 394 ? -3.766 -1.207 22.037 1.00 85.83 392 ARG A O 1
ATOM 5970 N N . SER A 1 395 ? -1.638 -0.487 21.936 1.00 79.66 393 SER A N 1
ATOM 5971 C CA . SER A 1 395 ? -1.694 -0.174 20.513 1.00 76.84 393 SER A CA 1
ATOM 5972 C C . SER A 1 395 ? -1.781 -1.452 19.684 1.00 76.15 393 SER A C 1
ATOM 5973 O O . SER A 1 395 ? -1.461 -1.455 18.496 1.00 89.65 393 SER A O 1
ATOM 5981 N N . THR B 1 7 ? 66.506 -26.848 -4.280 1.00 102.74 5 THR B N 1
ATOM 5982 C CA . THR B 1 7 ? 65.807 -25.805 -5.026 1.00 100.66 5 THR B CA 1
ATOM 5983 C C . THR B 1 7 ? 66.629 -24.519 -5.027 1.00 92.65 5 THR B C 1
ATOM 5984 O O . THR B 1 7 ? 67.173 -24.129 -3.995 1.00 91.93 5 THR B O 1
ATOM 5994 N N . PRO B 1 8 ? 66.743 -23.864 -6.183 1.00 78.54 6 PRO B N 1
ATOM 5995 C CA . PRO B 1 8 ? 67.338 -22.522 -6.194 1.00 64.73 6 PRO B CA 1
ATOM 5996 C C . PRO B 1 8 ? 66.428 -21.525 -5.497 1.00 65.40 6 PRO B C 1
ATOM 5997 O O . PRO B 1 8 ? 65.208 -21.533 -5.682 1.00 62.88 6 PRO B O 1
ATOM 6008 N N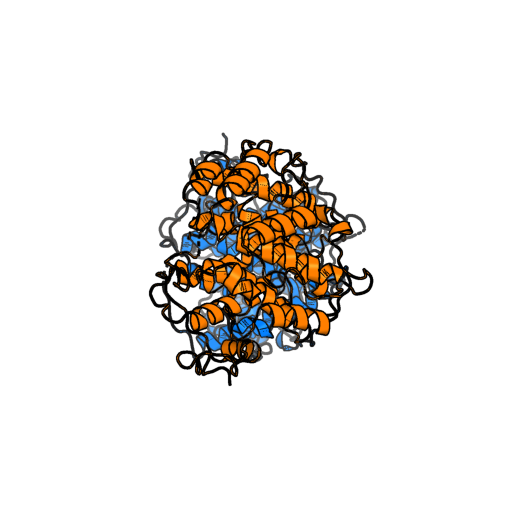 . THR B 1 9 ? 67.032 -20.663 -4.681 1.00 61.11 7 THR B N 1
ATOM 6009 C CA . THR B 1 9 ? 66.267 -19.647 -3.971 1.00 54.43 7 THR B CA 1
ATOM 6010 C C . THR B 1 9 ? 65.652 -18.671 -4.968 1.00 56.59 7 THR B C 1
ATOM 6011 O O . THR B 1 9 ? 66.348 -17.805 -5.510 1.00 45.03 7 THR B O 1
ATOM 6022 N N . LYS B 1 10 ? 64.352 -18.812 -5.218 1.00 60.90 8 LYS B N 1
ATOM 6023 C CA . LYS B 1 10 ? 63.613 -17.944 -6.121 1.00 60.14 8 LYS B CA 1
ATOM 6024 C C . LYS B 1 10 ? 62.528 -17.210 -5.342 1.00 58.56 8 LYS B C 1
ATOM 6025 O O . LYS B 1 10 ? 62.162 -17.600 -4.229 1.00 58.28 8 LYS B O 1
ATOM 6029 N N . MET B 1 11 ? 62.021 -16.130 -5.940 1.00 52.67 9 MET B N 1
ATOM 6030 C CA . MET B 1 11 ? 60.995 -15.290 -5.317 1.00 57.91 9 MET B CA 1
ATOM 6031 C C . MET B 1 11 ? 61.388 -14.916 -3.889 1.00 62.22 9 MET B C 1
ATOM 6032 O O . MET B 1 11 ? 60.566 -14.927 -2.970 1.00 48.90 9 MET B O 1
ATOM 6036 N N . ALA B 1 12 ? 62.665 -14.571 -3.707 1.00 59.85 10 ALA B N 1
ATOM 6037 C CA . ALA B 1 12 ? 63.172 -14.280 -2.369 1.00 64.86 10 ALA B CA 1
ATOM 6038 C C . ALA B 1 12 ? 62.390 -13.152 -1.708 1.00 68.99 10 ALA B C 1
ATOM 6039 O O . ALA B 1 12 ? 62.080 -13.219 -0.513 1.00 70.29 10 ALA B O 1
ATOM 6046 N N . THR B 1 13 ? 62.067 -12.107 -2.466 1.00 73.19 11 THR B N 1
ATOM 6047 C CA . THR B 1 13 ? 61.300 -10.970 -1.977 1.00 74.00 11 THR B CA 1
ATOM 6048 C C . THR B 1 13 ? 59.971 -10.904 -2.718 1.00 60.08 11 THR B C 1
ATOM 6049 O O . THR B 1 13 ? 59.873 -11.287 -3.888 1.00 57.89 11 THR B O 1
ATOM 6060 N N . LEU B 1 14 ? 58.944 -10.417 -2.025 1.00 52.52 12 LEU B N 1
ATOM 6061 C CA . LEU B 1 14 ? 57.616 -10.260 -2.597 1.00 41.52 12 LEU B CA 1
ATOM 6062 C C . LEU B 1 14 ? 57.214 -8.792 -2.591 1.00 37.49 12 LEU B C 1
ATOM 6063 O O . LEU B 1 14 ? 57.451 -8.074 -1.614 1.00 43.27 12 LEU B O 1
ATOM 6079 N N . THR B 1 15 ? 56.609 -8.354 -3.689 1.00 37.31 13 THR B N 1
ATOM 6080 C CA . THR B 1 15 ? 55.964 -7.056 -3.731 1.00 37.12 13 THR B CA 1
ATOM 6081 C C . THR B 1 15 ? 54.577 -7.154 -3.098 1.00 37.93 13 THR B C 1
ATOM 6082 O O . THR B 1 15 ? 54.056 -8.243 -2.847 1.00 34.47 13 THR B O 1
ATOM 6093 N N . THR B 1 16 ? 53.968 -5.993 -2.848 1.00 37.90 14 THR B N 1
ATOM 6094 C CA . THR B 1 16 ? 52.610 -5.985 -2.321 1.00 33.34 14 THR B CA 1
ATOM 6095 C C . THR B 1 16 ? 51.637 -6.629 -3.302 1.00 35.06 14 THR B C 1
ATOM 6096 O O . THR B 1 16 ? 50.675 -7.288 -2.887 1.00 33.24 14 THR B O 1
ATOM 6107 N N . LYS B 1 17 ? 51.879 -6.452 -4.604 1.00 31.21 15 LYS B N 1
ATOM 6108 C CA . LYS B 1 17 ? 51.011 -7.036 -5.621 1.00 29.24 15 LYS B CA 1
ATOM 6109 C C . LYS B 1 17 ? 51.102 -8.557 -5.626 1.00 33.48 15 LYS B C 1
ATOM 6110 O O . LYS B 1 17 ? 50.089 -9.243 -5.803 1.00 28.07 15 LYS B O 1
ATOM 6129 N N . GLN B 1 18 ? 52.303 -9.106 -5.445 1.00 28.22 16 GLN B N 1
ATOM 6130 C CA . GLN B 1 18 ? 52.435 -10.558 -5.415 1.00 31.88 16 GLN B CA 1
ATOM 6131 C C . GLN B 1 18 ? 51.849 -11.151 -4.137 1.00 29.80 16 GLN B C 1
ATOM 6132 O O . GLN B 1 18 ? 51.400 -12.304 -4.143 1.00 27.31 16 GLN B O 1
ATOM 6146 N N . MET B 1 19 ? 51.851 -10.394 -3.036 1.00 26.95 17 MET B N 1
ATOM 6147 C CA . MET B 1 19 ? 51.152 -10.840 -1.836 1.00 31.34 17 MET B CA 1
ATOM 6148 C C . MET B 1 19 ? 49.661 -10.995 -2.101 1.00 29.96 17 MET B C 1
ATOM 6149 O O . MET B 1 19 ? 49.030 -11.951 -1.635 1.00 24.48 17 MET B O 1
ATOM 6163 N N . TRP B 1 20 ? 49.075 -10.029 -2.812 1.00 27.25 18 TRP B N 1
ATOM 6164 C CA . TRP B 1 20 ? 47.660 -10.093 -3.159 1.00 25.95 18 TRP B CA 1
ATOM 6165 C C . TRP B 1 20 ? 47.367 -11.320 -4.014 1.00 29.78 18 TRP B C 1
ATOM 6166 O O . TRP B 1 20 ? 46.408 -12.057 -3.758 1.00 24.01 18 TRP B O 1
ATOM 6187 N N . GLN B 1 21 ? 48.196 -11.566 -5.029 1.00 25.29 19 GLN B N 1
ATOM 6188 C CA . GLN B 1 21 ? 47.992 -12.742 -5.867 1.00 25.61 19 GLN B CA 1
ATOM 6189 C C . GLN B 1 21 ? 48.110 -14.023 -5.048 1.00 29.87 19 GLN B C 1
ATOM 6190 O O . GLN B 1 21 ? 47.362 -14.983 -5.272 1.00 25.29 19 GLN B O 1
ATOM 6204 N N . THR B 1 22 ? 49.031 -14.050 -4.081 1.00 26.19 20 THR B N 1
ATOM 6205 C CA . THR B 1 22 ? 49.212 -15.246 -3.265 1.00 25.63 20 THR B CA 1
ATOM 6206 C C . THR B 1 22 ? 47.933 -15.603 -2.515 1.00 25.70 20 THR B C 1
ATOM 6207 O O . THR B 1 22 ? 47.491 -16.758 -2.536 1.00 27.61 20 THR B O 1
ATOM 6218 N N . ILE B 1 23 ? 47.327 -14.629 -1.830 1.00 25.00 21 ILE B N 1
ATOM 6219 C CA . ILE B 1 23 ? 46.115 -14.942 -1.080 1.00 23.44 21 ILE B CA 1
ATOM 6220 C C . ILE B 1 23 ? 44.954 -15.199 -2.032 1.00 24.69 21 ILE B C 1
ATOM 6221 O O . ILE B 1 23 ? 44.049 -15.983 -1.722 1.00 24.37 21 ILE B O 1
ATOM 6237 N N . LYS B 1 24 ? 44.956 -14.558 -3.200 1.00 23.92 22 LYS B N 1
ATOM 6238 C CA . LYS B 1 24 ? 43.929 -14.843 -4.196 1.00 28.71 22 LYS B CA 1
ATOM 6239 C C . LYS B 1 24 ? 43.995 -16.304 -4.628 1.00 33.07 22 LYS B C 1
ATOM 6240 O O . LYS B 1 24 ? 42.972 -16.998 -4.678 1.00 29.05 22 LYS B O 1
ATOM 6259 N N . ASP B 1 25 ? 45.204 -16.797 -4.913 1.00 30.63 23 ASP B N 1
ATOM 6260 C CA . ASP B 1 25 ? 45.373 -18.201 -5.275 1.00 31.24 23 ASP B CA 1
ATOM 6261 C C . ASP B 1 25 ? 45.050 -19.135 -4.113 1.00 30.74 23 ASP B C 1
ATOM 6262 O O . ASP B 1 25 ? 44.634 -20.278 -4.338 1.00 30.91 23 ASP B O 1
ATOM 6271 N N . TYR B 1 26 ? 45.232 -18.681 -2.872 1.00 27.23 24 TYR B N 1
ATOM 6272 C CA . TYR B 1 26 ? 45.010 -19.570 -1.737 1.00 31.38 24 TYR B CA 1
ATOM 6273 C C . TYR B 1 26 ? 43.530 -19.684 -1.386 1.00 30.16 24 TYR B C 1
ATOM 6274 O O . TYR B 1 26 ? 43.013 -20.792 -1.203 1.00 28.60 24 TYR B O 1
ATOM 6292 N N . PHE B 1 27 ? 42.834 -18.548 -1.274 1.00 23.42 25 PHE B N 1
ATOM 6293 C CA . PHE B 1 27 ? 41.464 -18.554 -0.773 1.00 26.92 25 PHE B CA 1
ATOM 6294 C C . PHE B 1 27 ? 40.438 -18.911 -1.843 1.00 30.89 25 PHE B C 1
ATOM 6295 O O . PHE B 1 27 ? 39.414 -19.529 -1.526 1.00 27.20 25 PHE B O 1
ATOM 6312 N N . GLY B 1 28 ? 40.677 -18.535 -3.096 1.00 28.20 26 GLY B N 1
ATOM 6313 C CA . GLY B 1 28 ? 39.702 -18.787 -4.137 1.00 29.45 26 GLY B CA 1
ATOM 6314 C C . GLY B 1 28 ? 38.491 -17.873 -4.005 1.00 32.90 26 GLY B C 1
ATOM 6315 O O . GLY B 1 28 ? 38.433 -16.970 -3.170 1.00 25.11 26 GLY B O 1
ATOM 6319 N N . ASP B 1 29 ? 37.508 -18.132 -4.864 1.00 35.38 27 ASP B N 1
ATOM 6320 C CA . ASP B 1 29 ? 36.310 -17.313 -4.921 1.00 37.03 27 ASP B CA 1
ATOM 6321 C C . ASP B 1 29 ? 35.351 -17.650 -3.781 1.00 32.00 27 ASP B C 1
ATOM 6322 O O . ASP B 1 29 ? 35.360 -18.752 -3.225 1.00 32.52 27 ASP B O 1
ATOM 6331 N N . GLY B 1 30 ? 34.510 -16.673 -3.442 1.00 33.58 28 GLY B N 1
ATOM 6332 C CA . GLY B 1 30 ? 33.412 -16.889 -2.521 1.00 28.84 28 GLY B CA 1
ATOM 6333 C C . GLY B 1 30 ? 32.173 -17.347 -3.262 1.00 39.00 28 GLY B C 1
ATOM 6334 O O . GLY B 1 30 ? 32.276 -18.155 -4.189 1.00 39.89 28 GLY B O 1
ATOM 6338 N N . PHE B 1 31 ? 30.999 -16.840 -2.884 1.00 46.11 29 PHE B N 1
ATOM 6339 C CA . PHE B 1 31 ? 29.766 -17.227 -3.560 1.00 51.38 29 PHE B CA 1
ATOM 6340 C C . PHE B 1 31 ? 29.509 -16.419 -4.831 1.00 47.53 29 PHE B C 1
ATOM 6341 O O . PHE B 1 31 ? 28.441 -16.572 -5.434 1.00 56.30 29 PHE B O 1
ATOM 6358 N N . VAL B 1 32 ? 30.455 -15.579 -5.253 1.00 53.42 30 VAL B N 1
ATOM 6359 C CA . VAL B 1 32 ? 30.385 -14.887 -6.535 1.00 54.24 30 VAL B CA 1
ATOM 6360 C C . VAL B 1 32 ? 31.691 -15.117 -7.284 1.00 50.75 30 VAL B C 1
ATOM 6361 O O . VAL B 1 32 ? 32.770 -15.139 -6.680 1.00 47.88 30 VAL B O 1
ATOM 6374 N N . THR B 1 33 ? 31.592 -15.272 -8.602 1.00 48.95 31 THR B N 1
ATOM 6375 C CA . THR B 1 33 ? 32.765 -15.526 -9.428 1.00 50.34 31 THR B CA 1
ATOM 6376 C C . THR B 1 33 ? 33.652 -14.291 -9.514 1.00 51.18 31 THR B C 1
ATOM 6377 O O . THR B 1 33 ? 33.167 -13.162 -9.628 1.00 55.77 31 THR B O 1
ATOM 6388 N N . GLY B 1 34 ? 34.964 -14.514 -9.477 1.00 44.81 32 GLY B N 1
ATOM 6389 C CA . GLY B 1 34 ? 35.911 -13.418 -9.496 1.00 37.58 32 GLY B CA 1
ATOM 6390 C C . GLY B 1 34 ? 36.036 -12.667 -8.193 1.00 32.33 32 GLY B C 1
ATOM 6391 O O . GLY B 1 34 ? 36.519 -11.530 -8.190 1.00 33.13 32 GLY B O 1
ATOM 6395 N N . SER B 1 35 ? 35.625 -13.269 -7.078 1.00 26.84 33 SER B N 1
ATOM 6396 C CA . SER B 1 35 ? 35.625 -12.587 -5.792 1.00 28.49 33 SER B CA 1
ATOM 6397 C C . SER B 1 35 ? 36.895 -12.816 -4.981 1.00 24.90 33 SER B C 1
ATOM 6398 O O . SER B 1 35 ? 37.104 -12.114 -3.985 1.00 22.76 33 SER B O 1
ATOM 6406 N N . ALA B 1 36 ? 37.746 -13.756 -5.374 1.00 29.41 34 ALA B N 1
ATOM 6407 C CA . ALA B 1 36 ? 38.965 -14.015 -4.620 1.00 31.83 34 ALA B CA 1
ATOM 6408 C C . ALA B 1 36 ? 39.769 -12.724 -4.463 1.00 26.48 34 ALA B C 1
ATOM 6409 O O . ALA B 1 36 ? 39.932 -11.980 -5.438 1.00 24.17 34 ALA B O 1
ATOM 6416 N N . PRO B 1 37 ? 40.319 -12.436 -3.269 1.00 26.95 35 PRO B N 1
ATOM 6417 C CA . PRO B 1 37 ? 40.355 -13.247 -2.049 1.00 27.14 35 PRO B CA 1
ATOM 6418 C C . PRO B 1 37 ? 39.247 -12.954 -1.029 1.00 26.18 35 PRO B C 1
ATOM 6419 O O . PRO B 1 37 ? 39.395 -13.338 0.132 1.00 25.50 35 PRO B O 1
ATOM 6430 N N . ILE B 1 38 ? 38.175 -12.273 -1.447 1.00 27.35 36 ILE B N 1
ATOM 6431 C CA . ILE B 1 38 ? 37.010 -12.043 -0.593 1.00 34.59 36 ILE B CA 1
ATOM 6432 C C . ILE B 1 38 ? 36.140 -13.293 -0.672 1.00 34.84 36 ILE B C 1
ATOM 6433 O O . ILE B 1 38 ? 35.141 -13.322 -1.401 1.00 37.84 36 ILE B O 1
ATOM 6449 N N . SER B 1 39 ? 36.504 -14.329 0.085 1.00 33.69 37 SER B N 1
ATOM 6450 C CA . SER B 1 39 ? 36.150 -15.702 -0.256 1.00 38.28 37 SER B CA 1
ATOM 6451 C C . SER B 1 39 ? 35.047 -16.307 0.604 1.00 36.57 37 SER B C 1
ATOM 6452 O O . SER B 1 39 ? 34.815 -17.519 0.519 1.00 35.07 37 SER B O 1
ATOM 6460 N N . TYR B 1 40 ? 34.361 -15.516 1.424 1.00 29.69 38 TYR B N 1
ATOM 6461 C CA . TYR B 1 40 ? 33.314 -16.079 2.269 1.00 27.97 38 TYR B CA 1
ATOM 6462 C C . TYR B 1 40 ? 32.191 -16.658 1.417 1.00 28.15 38 TYR B C 1
ATOM 6463 O O . TYR B 1 40 ? 31.739 -16.039 0.448 1.00 23.22 38 TYR B O 1
ATOM 6481 N N . ASN B 1 41 ? 31.746 -17.859 1.783 1.00 24.58 39 ASN B N 1
ATOM 6482 C CA . ASN B 1 41 ? 30.625 -18.499 1.108 1.00 28.29 39 ASN B CA 1
ATOM 6483 C C . ASN B 1 41 ? 29.288 -18.177 1.757 1.00 27.64 39 ASN B C 1
ATOM 6484 O O . ASN B 1 41 ? 28.255 -18.209 1.078 1.00 28.35 39 ASN B O 1
ATOM 6495 N N . VAL B 1 42 ? 29.277 -17.868 3.053 1.00 23.45 40 VAL B N 1
ATOM 6496 C CA . VAL B 1 42 ? 28.034 -17.497 3.715 1.00 24.94 40 VAL B CA 1
ATOM 6497 C C . VAL B 1 42 ? 27.594 -16.118 3.237 1.00 32.77 40 VAL B C 1
ATOM 6498 O O . VAL B 1 42 ? 28.417 -15.236 2.954 1.00 30.75 40 VAL B O 1
ATOM 6511 N N . HIS B 1 43 ? 26.278 -15.926 3.152 1.00 32.78 41 HIS B N 1
ATOM 6512 C CA . HIS B 1 43 ? 25.684 -14.693 2.632 1.00 34.91 41 HIS B CA 1
ATOM 6513 C C . HIS B 1 43 ? 24.643 -14.197 3.633 1.00 29.92 41 HIS B C 1
ATOM 6514 O O . HIS B 1 43 ? 23.529 -14.727 3.693 1.00 26.31 41 HIS B O 1
ATOM 6528 N N . THR B 1 44 ? 24.997 -13.156 4.390 1.00 28.31 42 THR B N 1
ATOM 6529 C CA . THR B 1 44 ? 24.143 -12.727 5.491 1.00 30.91 42 THR B CA 1
ATOM 6530 C C . THR B 1 44 ? 22.816 -12.160 5.001 1.00 32.31 42 THR B C 1
ATOM 6531 O O . THR B 1 44 ? 21.805 -12.267 5.705 1.00 29.94 42 THR B O 1
ATOM 6542 N N . CYS B 1 45 ? 22.788 -11.576 3.800 1.00 27.98 43 CYS B N 1
ATOM 6543 C CA . CYS B 1 45 ? 21.590 -10.876 3.349 1.00 26.42 43 CYS B CA 1
ATOM 6544 C C . CYS B 1 45 ? 20.418 -11.822 3.112 1.00 29.69 43 CYS B C 1
ATOM 6545 O O . CYS B 1 45 ? 19.261 -11.391 3.169 1.00 31.24 43 CYS B O 1
ATOM 6552 N N . ASP B 1 46 ? 20.687 -13.099 2.837 1.00 33.05 44 ASP B N 1
ATOM 6553 C CA . ASP B 1 46 ? 19.649 -14.062 2.492 1.00 28.24 44 ASP B CA 1
ATOM 6554 C C . ASP B 1 46 ? 19.205 -14.919 3.676 1.00 31.34 44 ASP B C 1
ATOM 6555 O O . ASP B 1 46 ? 18.394 -15.834 3.493 1.00 28.10 44 ASP B O 1
ATOM 6564 N N . MET B 1 47 ? 19.706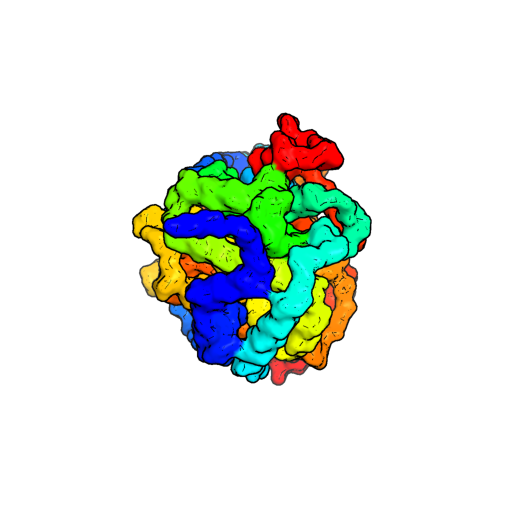 -14.646 4.878 1.00 29.40 45 MET B N 1
ATOM 6565 C CA . MET B 1 47 ? 19.393 -15.483 6.028 1.00 31.22 45 MET B CA 1
ATOM 6566 C C . MET B 1 47 ? 17.936 -15.319 6.448 1.00 28.64 45 MET B C 1
ATOM 6567 O O . MET B 1 47 ? 17.347 -14.242 6.330 1.00 29.11 45 MET B O 1
ATOM 6581 N N . GLN B 1 48 ? 17.357 -16.410 6.949 1.00 32.38 46 GLN B N 1
ATOM 6582 C CA . GLN B 1 48 ? 15.976 -16.436 7.412 1.00 38.23 46 GLN B CA 1
ATOM 6583 C C . GLN B 1 48 ? 15.947 -16.801 8.889 1.00 35.61 46 GLN B C 1
ATOM 6584 O O . GLN B 1 48 ? 16.620 -17.746 9.312 1.00 37.38 46 GLN B O 1
ATOM 6598 N N . LEU B 1 49 ? 15.166 -16.059 9.669 1.00 33.59 47 LEU B N 1
ATOM 6599 C CA . LEU B 1 49 ? 15.002 -16.343 11.088 1.00 35.06 47 LEU B CA 1
ATOM 6600 C C . LEU B 1 49 ? 13.804 -17.264 11.280 1.00 39.34 47 LEU B C 1
ATOM 6601 O O . LEU B 1 49 ? 12.714 -16.987 10.771 1.00 37.13 47 LEU B O 1
ATOM 6617 N N . GLN B 1 50 ? 14.014 -18.366 12.003 1.00 33.06 48 GLN B N 1
ATOM 6618 C CA . GLN B 1 50 ? 12.907 -19.281 12.233 1.00 38.26 48 GLN B CA 1
ATOM 6619 C C . GLN B 1 50 ? 12.266 -19.015 13.591 1.00 34.53 48 GLN B C 1
ATOM 6620 O O . GLN B 1 50 ? 12.939 -18.583 14.531 1.00 31.55 48 GLN B O 1
ATOM 6634 N N . PRO B 1 51 ? 10.964 -19.260 13.725 1.00 37.95 49 PRO B N 1
ATOM 6635 C CA . PRO B 1 51 ? 10.336 -19.137 15.045 1.00 42.47 49 PRO B CA 1
ATOM 6636 C C . PRO B 1 51 ? 10.909 -20.165 16.009 1.00 38.89 49 PRO B C 1
ATOM 6637 O O . PRO B 1 51 ? 11.274 -21.278 15.623 1.00 41.98 49 PRO B O 1
ATOM 6648 N N . ASP B 1 52 ? 11.000 -19.773 17.275 1.00 43.04 50 ASP B N 1
ATOM 6649 C CA . ASP B 1 52 ? 11.505 -20.665 18.310 1.00 40.63 50 ASP B CA 1
ATOM 6650 C C . ASP B 1 52 ? 10.396 -21.623 18.731 1.00 49.49 50 ASP B C 1
ATOM 6651 O O . ASP B 1 52 ? 9.355 -21.193 19.238 1.00 51.78 50 ASP B O 1
ATOM 6660 N N . SER B 1 53 ? 10.613 -22.921 18.509 1.00 54.02 51 SER B N 1
ATOM 6661 C CA . SER B 1 53 ? 9.642 -23.917 18.941 1.00 52.58 51 SER B CA 1
ATOM 6662 C C . SER B 1 53 ? 9.574 -24.034 20.458 1.00 62.53 51 SER B C 1
ATOM 6663 O O . SER B 1 53 ? 8.547 -24.468 20.990 1.00 61.13 51 SER B O 1
ATOM 6671 N N . GLY B 1 54 ? 10.641 -23.655 21.161 1.00 52.45 52 GLY B N 1
ATOM 6672 C CA . GLY B 1 54 ? 10.737 -23.865 22.587 1.00 50.02 52 GLY B CA 1
ATOM 6673 C C . GLY B 1 54 ? 11.173 -25.253 22.995 1.00 53.47 52 GLY B C 1
ATOM 6674 O O . GLY B 1 54 ? 11.431 -25.479 24.185 1.00 53.52 52 GLY B O 1
ATOM 6678 N N . ILE B 1 55 ? 11.268 -26.189 22.055 1.00 62.25 53 ILE B N 1
ATOM 6679 C CA . ILE B 1 55 ? 11.658 -27.563 22.348 1.00 61.45 53 ILE B CA 1
ATOM 6680 C C . ILE B 1 55 ? 13.165 -27.671 22.142 1.00 47.72 53 ILE B C 1
ATOM 6681 O O . ILE B 1 55 ? 13.653 -27.620 21.009 1.00 50.16 53 ILE B O 1
ATOM 6697 N N . HIS B 1 56 ? 13.903 -27.827 23.236 1.00 40.67 54 HIS B N 1
ATOM 6698 C CA . HIS B 1 56 ? 15.357 -27.903 23.183 1.00 38.93 54 HIS B CA 1
ATOM 6699 C C . HIS B 1 56 ? 15.827 -28.952 24.176 1.00 35.79 54 HIS B C 1
ATOM 6700 O O . HIS B 1 56 ? 15.497 -28.878 25.363 1.00 38.88 54 HIS B O 1
ATOM 6715 N N . ALA B 1 57 ? 16.583 -29.929 23.688 1.00 39.47 55 ALA B N 1
ATOM 6716 C CA . ALA B 1 57 ? 17.181 -30.915 24.570 1.00 38.21 55 ALA B CA 1
ATOM 6717 C C . ALA B 1 57 ? 18.344 -30.291 25.337 1.00 31.55 55 ALA B C 1
ATOM 6718 O O . ALA B 1 57 ? 18.826 -29.200 25.018 1.00 28.06 55 ALA B O 1
ATOM 6725 N N . ALA B 1 58 ? 18.799 -31.002 26.370 1.00 33.48 56 ALA B N 1
ATOM 6726 C CA . ALA B 1 58 ? 19.916 -30.501 27.165 1.00 33.88 56 ALA B CA 1
ATOM 6727 C C . ALA B 1 58 ? 21.161 -30.293 26.312 1.00 27.97 56 ALA B C 1
ATOM 6728 O O . ALA B 1 58 ? 22.004 -29.451 26.640 1.00 29.63 56 ALA B O 1
ATOM 6735 N N . SER B 1 59 ? 21.292 -31.037 25.217 1.00 30.59 57 SER B N 1
ATOM 6736 C CA . SER B 1 59 ? 22.442 -30.928 24.330 1.00 36.72 57 SER B CA 1
ATOM 6737 C C . SER B 1 59 ? 22.265 -29.870 23.247 1.00 31.96 57 SER B C 1
ATOM 6738 O O . SER B 1 59 ? 23.170 -29.688 22.425 1.00 33.40 57 SER B O 1
ATOM 6746 N N . ASP B 1 60 ? 21.132 -29.171 23.228 1.00 29.82 58 ASP B N 1
ATOM 6747 C CA . ASP B 1 60 ? 20.870 -28.190 22.183 1.00 25.31 58 ASP B CA 1
ATOM 6748 C C . ASP B 1 60 ? 21.881 -27.052 22.243 1.00 26.90 58 ASP B C 1
ATOM 6749 O O . ASP B 1 60 ? 22.280 -26.607 23.322 1.00 19.79 58 ASP B O 1
ATOM 6758 N N . GLY B 1 61 ? 22.282 -26.569 21.066 1.00 25.59 59 GLY B N 1
ATOM 6759 C CA . GLY B 1 61 ? 23.285 -25.522 20.994 1.00 22.18 59 GLY B CA 1
ATOM 6760 C C . GLY B 1 61 ? 22.804 -24.164 21.454 1.00 23.27 59 GLY B C 1
ATOM 6761 O O . GLY B 1 61 ? 23.628 -23.279 21.710 1.00 20.92 59 GLY B O 1
ATOM 6765 N N . ILE B 1 62 ? 21.489 -23.974 21.568 1.00 18.90 60 ILE B N 1
ATOM 6766 C CA . ILE B 1 62 ? 20.969 -22.698 22.045 1.00 20.60 60 ILE B CA 1
ATOM 6767 C C . ILE B 1 62 ? 21.454 -22.396 23.457 1.00 18.75 60 ILE B C 1
ATOM 6768 O O . ILE B 1 62 ? 21.454 -21.235 23.879 1.00 21.36 60 ILE B O 1
ATOM 6784 N N . HIS B 1 63 ? 21.890 -23.414 24.196 1.00 18.57 61 HIS B N 1
ATOM 6785 C CA . HIS B 1 63 ? 22.353 -23.216 25.562 1.00 19.14 61 HIS B CA 1
ATOM 6786 C C . HIS B 1 63 ? 23.751 -22.618 25.649 1.00 20.45 61 HIS B C 1
ATOM 6787 O O . HIS B 1 63 ? 24.156 -22.200 26.740 1.00 17.67 61 HIS B O 1
ATOM 6801 N N . TYR B 1 64 ? 24.495 -22.567 24.548 1.00 18.67 62 TYR B N 1
ATOM 6802 C CA . TYR B 1 64 ? 25.821 -21.967 24.552 1.00 17.49 62 TYR B CA 1
ATOM 6803 C C . TYR B 1 64 ? 25.730 -20.486 24.204 1.00 15.94 62 TYR B C 1
ATOM 6804 O O . TYR B 1 64 ? 24.808 -20.043 23.512 1.00 17.52 62 TYR B O 1
ATOM 6822 N N . GLY B 1 65 ? 26.706 -19.724 24.687 1.00 17.02 63 GLY B N 1
ATOM 6823 C CA . GLY B 1 65 ? 26.760 -18.311 24.382 1.00 16.04 63 GLY B CA 1
ATOM 6824 C C . GLY B 1 65 ? 25.655 -17.529 25.073 1.00 20.51 63 GLY B C 1
ATOM 6825 O O . GLY B 1 65 ? 25.063 -17.959 26.070 1.00 18.63 63 GLY B O 1
ATOM 6829 N N . VAL B 1 66 ? 25.390 -16.345 24.526 1.00 19.00 64 VAL B N 1
ATOM 6830 C CA . VAL B 1 66 ? 24.316 -15.474 24.992 1.00 17.57 64 VAL B CA 1
ATOM 6831 C C . VAL B 1 66 ? 23.141 -15.631 24.038 1.00 21.62 64 VAL B C 1
ATOM 6832 O O . VAL B 1 66 ? 23.317 -15.599 22.814 1.00 20.82 64 VAL B O 1
ATOM 6845 N N . GLN B 1 67 ? 21.944 -15.804 24.593 1.00 17.68 65 GLN B N 1
ATOM 6846 C CA . GLN B 1 67 ? 20.731 -16.024 23.812 1.00 19.55 65 GLN B CA 1
ATOM 6847 C C . GLN B 1 67 ? 19.760 -14.878 24.067 1.00 22.14 65 GLN B C 1
ATOM 6848 O O . GLN B 1 67 ? 19.149 -14.803 25.138 1.00 21.39 65 GLN B O 1
ATOM 6862 N N A ILE B 1 68 ? 19.614 -13.995 23.082 0.39 25.50 66 ILE B N 1
ATOM 6863 N N B ILE B 1 68 ? 19.614 -13.996 23.080 0.61 25.45 66 ILE B N 1
ATOM 6864 C CA A ILE B 1 68 ? 18.707 -12.854 23.157 0.39 23.26 66 ILE B CA 1
ATOM 6865 C CA B ILE B 1 68 ? 18.711 -12.851 23.151 0.61 23.11 66 ILE B CA 1
ATOM 6866 C C A ILE B 1 68 ? 17.788 -12.930 21.946 0.39 24.17 66 ILE B C 1
ATOM 6867 C C B ILE B 1 68 ? 17.789 -12.935 21.942 0.61 24.21 66 ILE B C 1
ATOM 6868 O O A ILE B 1 68 ? 18.213 -12.638 20.820 0.39 28.46 66 ILE B O 1
ATOM 6869 O O B ILE B 1 68 ? 18.213 -12.653 20.815 0.61 28.29 66 ILE B O 1
ATOM 6900 N N . SER B 1 69 ? 16.534 -13.315 22.172 1.00 27.21 67 SER B N 1
ATOM 6901 C CA . SER B 1 69 ? 15.588 -13.467 21.075 1.00 31.14 67 SER B CA 1
ATOM 6902 C C . SER B 1 69 ? 15.312 -12.127 20.4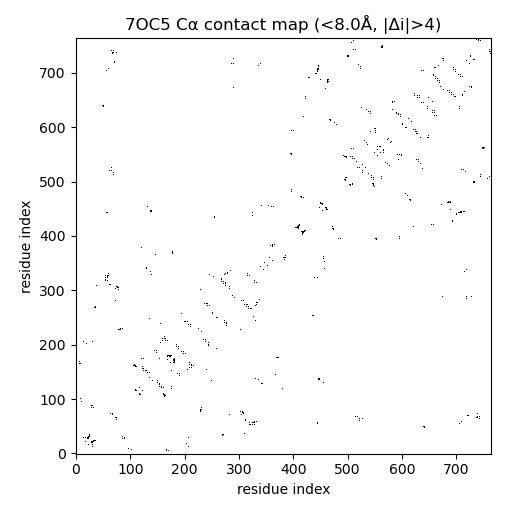04 1.00 35.87 67 SER B C 1
ATOM 6903 O O . SER B 1 69 ? 15.321 -11.070 21.043 1.00 28.46 67 SER B O 1
ATOM 6912 N N . GLU B 1 70 ? 15.048 -12.183 19.097 1.00 27.67 68 GLU B N 1
ATOM 6913 C CA . GLU B 1 70 ? 14.731 -10.970 18.352 1.00 28.15 68 GLU B CA 1
ATOM 6914 C C . GLU B 1 70 ? 13.524 -10.251 18.947 1.00 26.77 68 GLU B C 1
ATOM 6915 O O . GLU B 1 70 ? 13.524 -9.019 19.064 1.00 30.07 68 GLU B O 1
ATOM 6927 N N . ASP B 1 71 ? 12.487 -11.001 19.334 1.00 29.58 69 ASP B N 1
ATOM 6928 C CA . ASP B 1 71 ? 11.259 -10.385 19.829 1.00 31.62 69 ASP B CA 1
ATOM 6929 C C . ASP B 1 71 ? 11.455 -9.649 21.150 1.00 26.17 69 ASP B C 1
ATOM 6930 O O . ASP B 1 71 ? 10.655 -8.768 21.479 1.00 30.45 69 ASP B O 1
ATOM 6939 N N . SER B 1 72 ? 12.486 -9.992 21.915 1.00 29.76 70 SER B N 1
ATOM 6940 C CA . SER B 1 72 ? 12.718 -9.360 23.204 1.00 26.84 70 SER B CA 1
ATOM 6941 C C . SER B 1 72 ? 13.516 -8.067 23.104 1.00 28.63 70 SER B C 1
ATOM 6942 O O . SER B 1 72 ? 13.545 -7.300 24.073 1.00 26.77 70 SER B O 1
ATOM 6950 N N . MET B 1 73 ? 14.148 -7.793 21.964 1.00 28.20 71 MET B N 1
ATOM 6951 C CA . MET B 1 73 ? 15.097 -6.689 21.909 1.00 26.06 71 MET B CA 1
ATOM 6952 C C . MET B 1 73 ? 14.483 -5.320 22.184 1.00 24.96 71 MET B C 1
ATOM 6953 O O . MET B 1 73 ? 15.205 -4.459 22.717 1.00 29.23 71 MET B O 1
ATOM 6967 N N . PRO B 1 74 ? 13.216 -5.044 21.865 1.00 32.42 72 PRO B N 1
ATOM 6968 C CA . PRO B 1 74 ? 12.634 -3.742 22.244 1.00 30.51 72 PRO B CA 1
ATOM 6969 C C . PRO B 1 74 ? 12.551 -3.504 23.746 1.00 28.50 72 PRO B C 1
ATOM 6970 O O . PRO B 1 74 ? 12.254 -2.375 24.156 1.00 27.37 72 PRO B O 1
ATOM 6981 N N . LEU B 1 75 ? 12.801 -4.515 24.580 1.00 25.78 73 LEU B N 1
ATOM 6982 C CA . LEU B 1 75 ? 12.791 -4.296 26.022 1.00 29.33 73 LEU B CA 1
ATOM 6983 C C . LEU B 1 75 ? 13.960 -3.435 26.483 1.00 32.32 73 LEU B C 1
ATOM 6984 O O . LEU B 1 75 ? 13.866 -2.791 27.534 1.00 26.47 73 LEU B O 1
ATOM 7000 N N . PHE B 1 76 ? 15.049 -3.406 25.720 1.00 30.92 74 PHE B N 1
ATOM 7001 C CA . PHE B 1 76 ? 16.253 -2.674 26.085 1.00 23.61 74 PHE B CA 1
ATOM 7002 C C . PHE B 1 76 ? 16.308 -1.381 25.283 1.00 26.40 74 PHE B C 1
ATOM 7003 O O . PHE B 1 76 ? 16.276 -1.410 24.048 1.00 25.04 74 PHE B O 1
ATOM 7020 N N . SER B 1 77 ? 16.391 -0.251 25.986 1.00 24.73 75 SER B N 1
ATOM 7021 C CA . SER B 1 77 ? 16.407 1.035 25.298 1.00 32.04 75 SER B CA 1
ATOM 7022 C C . SER B 1 77 ? 17.601 1.164 24.360 1.00 36.63 75 SER B C 1
ATOM 7023 O O . SER B 1 77 ? 17.484 1.780 23.294 1.00 34.89 75 SER B O 1
ATOM 7031 N N . ILE B 1 78 ? 18.754 0.592 24.723 1.00 31.75 76 ILE B N 1
ATOM 7032 C CA . ILE B 1 78 ? 19.922 0.681 23.849 1.00 31.16 76 ILE B CA 1
ATOM 7033 C C . ILE B 1 78 ? 19.840 -0.269 22.664 1.00 31.85 76 ILE B C 1
ATOM 7034 O O . ILE B 1 78 ? 20.736 -0.254 21.809 1.00 29.31 76 ILE B O 1
ATOM 7050 N N . MET B 1 79 ? 18.807 -1.094 22.588 1.00 31.23 77 MET B N 1
ATOM 7051 C CA . MET B 1 79 ? 18.593 -2.005 21.466 1.00 28.51 77 MET B CA 1
ATOM 7052 C C . MET B 1 79 ? 17.397 -1.505 20.661 1.00 34.11 77 MET B C 1
ATOM 7053 O O . MET B 1 79 ? 17.358 -0.310 20.346 1.00 37.67 77 MET B O 1
ATOM 7067 N N . GLY B 1 80 ? 16.431 -2.340 20.320 1.00 30.34 78 GLY B N 1
ATOM 7068 C CA . GLY B 1 80 ? 15.292 -1.937 19.519 1.00 26.67 78 GLY B CA 1
ATOM 7069 C C . GLY B 1 80 ? 14.861 -3.083 18.618 1.00 33.44 78 GLY B C 1
ATOM 7070 O O . GLY B 1 80 ? 15.079 -4.249 18.941 1.00 29.14 78 GLY B O 1
ATOM 7074 N N . ASP B 1 81 ? 14.262 -2.729 17.485 1.00 32.84 79 ASP B N 1
ATOM 7075 C CA . ASP B 1 81 ? 13.788 -3.725 16.537 1.00 35.70 79 ASP B CA 1
ATOM 7076 C C . ASP B 1 81 ? 14.856 -3.965 15.467 1.00 35.00 79 ASP B C 1
ATOM 7077 O O . ASP B 1 81 ? 15.975 -3.453 15.550 1.00 33.22 79 ASP B O 1
ATOM 7086 N N . THR B 1 82 ? 14.515 -4.745 14.443 1.00 30.75 80 THR B N 1
ATOM 7087 C CA . THR B 1 82 ? 15.467 -5.157 13.423 1.00 33.69 80 THR B CA 1
ATOM 7088 C C . THR B 1 82 ? 14.908 -4.846 12.042 1.00 35.71 80 THR B C 1
ATOM 7089 O O . THR B 1 82 ? 13.710 -4.613 11.873 1.00 34.77 80 THR B O 1
ATOM 7100 N N . ALA B 1 83 ? 15.796 -4.851 11.048 1.00 29.17 81 ALA B N 1
ATOM 7101 C CA . ALA B 1 83 ? 15.406 -4.611 9.666 1.00 32.24 81 ALA B CA 1
ATOM 7102 C C . ALA B 1 83 ? 16.416 -5.280 8.747 1.00 32.39 81 ALA B C 1
ATOM 7103 O O . ALA B 1 83 ? 17.613 -5.307 9.045 1.00 30.81 81 ALA B O 1
ATOM 7110 N N . ALA B 1 84 ? 15.928 -5.814 7.634 1.00 30.88 82 ALA B N 1
ATOM 7111 C CA . ALA B 1 84 ? 16.809 -6.520 6.713 1.00 33.20 82 ALA B CA 1
ATOM 7112 C C . ALA B 1 84 ? 17.732 -5.532 6.005 1.00 31.51 82 ALA B C 1
ATOM 7113 O O . ALA B 1 84 ? 17.302 -4.436 5.632 1.00 32.08 82 ALA B O 1
ATOM 7120 N N . PRO B 1 85 ? 18.997 -5.885 5.800 1.00 34.95 83 PRO B N 1
ATOM 7121 C CA . PRO B 1 85 ? 19.913 -4.978 5.100 1.00 34.65 83 PRO B CA 1
ATOM 7122 C C . PRO B 1 85 ? 19.810 -5.144 3.596 1.00 30.28 83 PRO B C 1
ATOM 7123 O O . PRO B 1 85 ? 19.530 -6.247 3.104 1.00 32.23 83 PRO B O 1
ATOM 7134 N N . PRO B 1 86 ? 20.026 -4.075 2.830 1.00 32.57 84 PRO B N 1
ATOM 7135 C CA . PRO B 1 86 ? 20.070 -4.218 1.369 1.00 39.49 84 PRO B CA 1
ATOM 7136 C C . PRO B 1 86 ? 21.364 -4.877 0.910 1.00 35.17 84 PRO B C 1
ATOM 7137 O O . PRO B 1 86 ? 22.433 -4.680 1.494 1.00 35.24 84 PRO B O 1
ATOM 7148 N N . CYS B 1 87 ? 21.254 -5.667 -0.158 1.00 29.63 85 CYS B N 1
ATOM 7149 C CA . CYS B 1 87 ? 22.348 -6.505 -0.632 1.00 29.05 85 CYS B CA 1
ATOM 7150 C C . CYS B 1 87 ? 23.016 -5.877 -1.850 1.00 26.98 85 CYS B C 1
ATOM 7151 O O . CYS B 1 87 ? 22.356 -5.613 -2.861 1.00 28.54 85 CYS B O 1
ATOM 7158 N N . THR B 1 88 ? 24.328 -5.651 -1.751 1.00 26.05 86 THR B N 1
ATOM 7159 C CA . THR B 1 88 ? 25.159 -5.267 -2.887 1.00 29.78 86 THR B CA 1
ATOM 7160 C C . THR B 1 88 ? 26.290 -6.268 -3.107 1.00 33.58 86 THR B C 1
ATOM 7161 O O . THR B 1 88 ? 27.285 -5.949 -3.769 1.00 31.76 86 THR B O 1
ATOM 7172 N N . CYS B 1 89 ? 26.142 -7.484 -2.576 1.00 34.09 87 CYS B N 1
ATOM 7173 C CA . CYS B 1 89 ? 27.256 -8.423 -2.521 1.00 31.52 87 CYS B CA 1
ATOM 7174 C C . CYS B 1 89 ? 27.661 -8.916 -3.902 1.00 35.10 87 CYS B C 1
ATOM 7175 O O . CYS B 1 89 ? 28.847 -9.173 -4.141 1.00 28.75 87 CYS B O 1
ATOM 7182 N N . HIS B 1 90 ? 26.715 -9.034 -4.824 1.00 36.10 88 HIS B N 1
ATOM 7183 C CA . HIS B 1 90 ? 27.032 -9.609 -6.129 1.00 40.84 88 HIS B CA 1
ATOM 7184 C C . HIS B 1 90 ? 27.993 -8.757 -6.946 1.00 44.55 88 HIS B C 1
ATOM 7185 O O . HIS B 1 90 ? 28.240 -9.092 -8.113 1.00 48.39 88 HIS B O 1
ATOM 7199 N N . ARG B 1 91 ? 28.569 -7.683 -6.413 1.00 40.93 89 ARG B N 1
ATOM 7200 C CA . ARG B 1 91 ? 29.564 -6.906 -7.139 1.00 40.68 89 ARG B CA 1
ATOM 7201 C C . ARG B 1 91 ? 30.883 -6.831 -6.381 1.00 32.70 89 ARG B C 1
ATOM 7202 O O . ARG B 1 91 ? 31.652 -5.882 -6.551 1.00 31.24 89 ARG B O 1
ATOM 7223 N N . VAL B 1 92 ? 31.160 -7.835 -5.546 1.00 29.13 90 VAL B N 1
ATOM 7224 C CA . VAL B 1 92 ? 32.486 -7.951 -4.948 1.00 30.18 90 VAL B CA 1
ATOM 7225 C C . VAL B 1 92 ? 33.544 -8.069 -6.035 1.00 28.85 90 VAL B C 1
ATOM 7226 O O . VAL B 1 92 ? 34.701 -7.684 -5.832 1.00 32.41 90 VAL B O 1
ATOM 7239 N N . ASP B 1 93 ? 33.170 -8.596 -7.205 1.00 28.56 91 ASP B N 1
ATOM 7240 C CA . ASP B 1 93 ? 34.142 -8.756 -8.282 1.00 30.38 91 ASP B CA 1
ATOM 7241 C C . ASP B 1 93 ? 34.661 -7.409 -8.766 1.00 29.45 91 ASP B C 1
ATOM 7242 O O . ASP B 1 93 ? 35.823 -7.300 -9.172 1.00 29.85 91 ASP B O 1
ATOM 7251 N N . GLU B 1 94 ? 33.823 -6.374 -8.721 1.00 28.23 92 GLU B N 1
ATOM 7252 C CA . GLU B 1 94 ? 34.276 -5.043 -9.108 1.00 32.79 92 GLU B CA 1
ATOM 7253 C C . GLU B 1 94 ? 35.165 -4.425 -8.037 1.00 33.50 92 GLU B C 1
ATOM 7254 O O . GLU B 1 94 ? 36.042 -3.614 -8.354 1.00 28.29 92 GLU B O 1
ATOM 7266 N N . ILE B 1 95 ? 34.958 -4.787 -6.770 1.00 30.37 93 ILE B N 1
ATOM 7267 C CA . ILE B 1 95 ? 35.883 -4.353 -5.728 1.00 30.36 93 ILE B CA 1
ATOM 7268 C C . ILE B 1 95 ? 37.253 -4.974 -5.961 1.00 23.94 93 ILE B C 1
ATOM 7269 O O . ILE B 1 95 ? 38.287 -4.306 -5.838 1.00 24.27 93 ILE B O 1
ATOM 7285 N N . VAL B 1 96 ? 37.281 -6.260 -6.318 1.00 23.78 94 VAL B N 1
ATOM 7286 C CA . VAL B 1 96 ? 38.548 -6.941 -6.563 1.00 25.97 94 VAL B CA 1
ATOM 7287 C C . VAL B 1 96 ? 39.246 -6.357 -7.784 1.00 29.32 94 VAL B C 1
ATOM 7288 O O . VAL B 1 96 ? 40.466 -6.154 -7.778 1.00 26.60 94 VAL B O 1
ATOM 7301 N N . LYS B 1 97 ? 38.492 -6.089 -8.853 1.00 29.18 95 LYS B N 1
ATOM 7302 C CA . LYS B 1 97 ? 39.092 -5.474 -10.033 1.00 29.01 95 LYS B CA 1
ATOM 7303 C C . LYS B 1 97 ? 39.638 -4.091 -9.703 1.00 29.41 95 LYS B C 1
ATOM 7304 O O . LYS B 1 97 ? 40.701 -3.699 -10.198 1.00 31.14 95 LYS B O 1
ATOM 7308 N N . HIS B 1 98 ? 38.931 -3.341 -8.854 1.00 30.85 96 HIS B N 1
ATOM 7309 C CA . HIS B 1 98 ? 39.433 -2.037 -8.435 1.00 31.68 96 HIS B CA 1
ATOM 7310 C C . HIS B 1 98 ? 40.769 -2.166 -7.711 1.00 29.16 96 HIS B C 1
ATOM 7311 O O . HIS B 1 98 ? 41.691 -1.375 -7.947 1.00 31.02 96 HIS B O 1
ATOM 7325 N N . ILE B 1 99 ? 40.890 -3.149 -6.817 1.00 27.14 97 ILE B N 1
ATOM 7326 C CA . ILE B 1 99 ? 42.129 -3.320 -6.065 1.00 26.95 97 ILE B CA 1
ATOM 7327 C C . ILE B 1 99 ? 43.237 -3.843 -6.972 1.00 28.75 97 ILE B C 1
ATOM 7328 O O . ILE B 1 99 ? 44.401 -3.445 -6.844 1.00 32.01 97 ILE B O 1
ATOM 7344 N N . ASP B 1 100 ? 42.899 -4.742 -7.899 1.00 29.12 98 ASP B N 1
ATOM 7345 C CA . ASP B 1 100 ? 43.888 -5.194 -8.872 1.00 32.13 98 ASP B CA 1
ATOM 7346 C C . ASP B 1 100 ? 44.459 -4.018 -9.657 1.00 34.16 98 ASP B C 1
ATOM 7347 O O . ASP B 1 100 ? 45.674 -3.936 -9.873 1.00 39.30 98 ASP B O 1
ATOM 7356 N N . GLU B 1 101 ? 43.595 -3.094 -10.087 1.00 38.61 99 GLU B N 1
ATOM 7357 C CA . GLU B 1 101 ? 44.060 -1.914 -10.809 1.00 39.85 99 GLU B CA 1
ATOM 7358 C C . GLU B 1 101 ? 44.981 -1.061 -9.945 1.00 40.01 99 GLU B C 1
ATOM 7359 O O . GLU B 1 101 ? 46.011 -0.569 -10.421 1.00 41.31 99 GLU B O 1
ATOM 7371 N N . PHE B 1 102 ? 44.619 -0.864 -8.675 1.00 35.79 100 PHE B N 1
ATOM 7372 C CA . PHE B 1 102 ? 45.435 -0.030 -7.798 1.00 36.55 100 PHE B CA 1
ATOM 7373 C C . PHE B 1 102 ? 46.820 -0.631 -7.599 1.00 37.57 100 PHE B C 1
ATOM 7374 O O . PHE B 1 102 ? 47.822 0.094 -7.574 1.00 40.18 100 PHE B O 1
ATOM 7391 N N . LEU B 1 103 ? 46.899 -1.956 -7.463 1.00 36.05 101 LEU B N 1
ATOM 7392 C CA . LEU B 1 103 ? 48.172 -2.611 -7.191 1.00 41.49 101 LEU B CA 1
ATOM 7393 C C . LEU B 1 103 ? 49.099 -2.632 -8.400 1.00 49.96 101 LEU B C 1
ATOM 7394 O O . LEU B 1 103 ? 50.291 -2.910 -8.232 1.00 51.35 101 LEU B O 1
ATOM 7410 N N . GLU B 1 104 ? 48.591 -2.346 -9.603 1.00 53.02 102 GLU B N 1
ATOM 7411 C CA . GLU B 1 104 ? 49.471 -2.208 -10.757 1.00 58.18 102 GLU B CA 1
ATOM 7412 C C . GLU B 1 104 ? 50.427 -1.031 -10.601 1.00 63.28 102 GLU B C 1
ATOM 7413 O O . GLU B 1 104 ? 51.447 -0.976 -11.297 1.00 70.70 102 GLU B O 1
ATOM 7425 N N . ARG B 1 105 ? 50.117 -0.091 -9.704 1.00 56.40 103 ARG B N 1
ATOM 7426 C CA . ARG B 1 105 ? 50.938 1.099 -9.522 1.00 56.71 103 ARG B CA 1
ATOM 7427 C C . ARG B 1 105 ? 51.141 1.446 -8.052 1.00 75.84 103 ARG B C 1
ATOM 7428 O O . ARG B 1 105 ? 51.604 2.554 -7.754 1.00 86.24 103 ARG B O 1
ATOM 7449 N N . ALA B 1 106 ? 50.825 0.538 -7.133 1.00 71.67 104 ALA B N 1
ATOM 7450 C CA . ALA B 1 106 ? 50.890 0.860 -5.716 1.00 70.10 104 ALA B CA 1
ATOM 7451 C C . ALA B 1 106 ? 52.297 1.316 -5.340 1.00 86.01 104 ALA B C 1
ATOM 7452 O O . ALA B 1 106 ? 53.283 0.807 -5.886 1.00 86.49 104 ALA B O 1
ATOM 7459 N N . PRO B 1 107 ? 52.432 2.272 -4.408 1.00 100.92 105 PRO B N 1
ATOM 7460 C CA . PRO B 1 107 ? 53.751 2.771 -4.000 1.00 99.16 105 PRO B CA 1
ATOM 7461 C C . PRO B 1 107 ? 54.519 1.769 -3.146 1.00 95.36 105 PRO B C 1
ATOM 7462 O O . PRO B 1 107 ? 55.748 1.757 -3.208 1.00 104.58 105 PRO B O 1
ATOM 7473 N N . ALA B 1 109 ? 54.941 2.000 -0.096 1.00 82.97 107 ALA B N 1
ATOM 7474 C CA . ALA B 1 109 ? 55.422 2.777 1.040 1.00 78.68 107 ALA B CA 1
ATOM 7475 C C . ALA B 1 109 ? 54.570 4.023 1.256 1.00 74.05 107 ALA B C 1
ATOM 7476 O O . ALA B 1 109 ? 54.473 4.882 0.380 1.00 73.69 107 ALA B O 1
ATOM 7483 N N . LEU B 1 110 ? 53.959 4.112 2.425 1.00 63.18 108 LEU B N 1
ATOM 7484 C CA . LEU B 1 110 ? 53.139 5.250 2.804 1.00 56.43 108 LEU B CA 1
ATOM 7485 C C . LEU B 1 110 ? 53.927 6.191 3.701 1.00 64.89 108 LEU B C 1
ATOM 7486 O O . LEU B 1 110 ? 54.901 5.787 4.345 1.00 65.86 108 LEU B O 1
ATOM 7502 N N . PRO B 1 111 ? 53.538 7.466 3.773 1.00 69.62 109 PRO B N 1
ATOM 7503 C CA . PRO B 1 111 ? 54.348 8.426 4.530 1.00 72.27 109 PRO B CA 1
ATOM 7504 C C . PRO B 1 111 ? 54.191 8.272 6.037 1.00 71.12 109 PRO B C 1
ATOM 7505 O O . PRO B 1 111 ? 55.124 8.563 6.785 1.00 67.53 109 PRO B O 1
ATOM 7516 N N . ASP B 1 112 ? 53.023 7.804 6.485 1.00 79.98 110 ASP B N 1
ATOM 7517 C CA . ASP B 1 112 ? 52.707 7.715 7.905 1.00 78.54 110 ASP B CA 1
ATOM 7518 C C . ASP B 1 112 ? 53.064 6.362 8.512 1.00 70.97 110 ASP B C 1
ATOM 7519 O O . ASP B 1 112 ? 52.552 6.022 9.586 1.00 65.32 110 ASP B O 1
ATOM 7528 N N . ASP B 1 113 ? 53.925 5.587 7.859 1.00 66.05 111 ASP B N 1
ATOM 7529 C CA . ASP B 1 113 ? 54.319 4.298 8.412 1.00 64.19 111 ASP B CA 1
ATOM 7530 C C . ASP B 1 113 ? 55.008 4.492 9.758 1.00 59.28 111 ASP B C 1
ATOM 7531 O O . ASP B 1 113 ? 55.848 5.381 9.924 1.00 57.82 111 ASP B O 1
ATOM 7540 N N . GLY B 1 114 ? 54.637 3.653 10.726 1.00 55.12 112 GLY B N 1
ATOM 7541 C CA . GLY B 1 114 ? 55.161 3.734 12.068 1.00 55.69 112 GLY B CA 1
ATOM 7542 C C . GLY B 1 114 ? 54.357 4.600 13.012 1.00 45.48 112 GLY B C 1
ATOM 7543 O O . GLY B 1 114 ? 54.490 4.453 14.233 1.00 49.71 112 GLY B O 1
ATOM 7547 N N . ALA B 1 115 ? 53.526 5.494 12.485 1.00 42.54 113 ALA B N 1
ATOM 7548 C CA . ALA B 1 115 ? 52.753 6.386 13.335 1.00 44.85 113 ALA B CA 1
ATOM 7549 C C . ALA B 1 115 ? 51.758 5.603 14.182 1.00 42.02 113 ALA B C 1
ATOM 7550 O O . ALA B 1 115 ? 51.258 4.546 13.783 1.00 40.44 113 ALA B O 1
ATOM 7557 N N . ILE B 1 116 ? 51.475 6.139 15.365 1.00 46.75 114 ILE B N 1
ATOM 7558 C CA . ILE B 1 116 ? 50.479 5.581 16.271 1.00 47.12 114 ILE B CA 1
ATOM 7559 C C . ILE B 1 116 ? 49.114 6.137 15.891 1.00 49.34 114 ILE B C 1
ATOM 7560 O O . ILE B 1 116 ? 48.966 7.343 15.659 1.00 45.30 114 ILE B O 1
ATOM 7576 N N . THR B 1 117 ? 48.115 5.260 15.835 1.00 41.62 115 THR B N 1
ATOM 7577 C CA . THR B 1 117 ? 46.757 5.611 15.434 1.00 45.46 115 THR B CA 1
ATOM 7578 C C . THR B 1 117 ? 45.746 5.101 16.454 1.00 47.63 115 THR B C 1
ATOM 7579 O O . THR B 1 117 ? 44.632 4.701 16.104 1.00 50.92 115 THR B O 1
ATOM 7590 N N . SER B 1 118 ? 46.118 5.115 17.735 1.00 41.32 116 SER B N 1
ATOM 7591 C CA . SER B 1 118 ? 45.315 4.470 18.767 1.00 43.30 116 SER B CA 1
ATOM 7592 C C . SER B 1 118 ? 44.136 5.311 19.239 1.00 51.11 116 SER B C 1
ATOM 7593 O O . SER B 1 118 ? 43.255 4.778 19.923 1.00 50.81 116 SER B O 1
ATOM 7601 N N . GLY B 1 119 ? 44.093 6.597 18.901 1.00 43.75 117 GLY B N 1
ATOM 7602 C CA . GLY B 1 119 ? 43.047 7.468 19.388 1.00 49.93 117 GLY B CA 1
ATOM 7603 C C . GLY B 1 119 ? 43.192 7.891 20.831 1.00 55.46 117 GLY B C 1
ATOM 7604 O O . GLY B 1 119 ? 42.311 8.594 21.345 1.00 60.92 117 GLY B O 1
ATOM 7608 N N . LYS B 1 120 ? 44.266 7.484 21.504 1.00 52.77 118 LYS B N 1
ATOM 7609 C CA . LYS B 1 120 ? 44.547 7.895 22.877 1.00 57.99 118 LYS B CA 1
ATOM 7610 C C . LYS B 1 120 ? 45.795 8.772 22.879 1.00 58.16 118 LYS B C 1
ATOM 7611 O O . LYS B 1 120 ? 46.921 8.249 22.871 1.00 57.04 118 LYS B O 1
ATOM 7630 N N . PRO B 1 121 ? 45.651 10.102 22.877 1.00 62.20 119 PRO B N 1
ATOM 7631 C CA . PRO B 1 121 ? 46.814 10.977 22.650 1.00 61.46 119 PRO B CA 1
ATOM 7632 C C . PRO B 1 121 ? 48.046 10.680 23.491 1.00 60.33 119 PRO B C 1
ATOM 7633 O O . PRO B 1 121 ? 49.158 11.027 23.070 1.00 66.28 119 PRO B O 1
ATOM 7644 N N . CYS B 1 122 ? 47.899 10.070 24.666 1.00 57.77 120 CYS B N 1
ATOM 7645 C CA . CYS B 1 122 ? 49.060 9.847 25.522 1.00 58.23 120 CYS B CA 1
ATOM 7646 C C . CYS B 1 122 ? 49.999 8.770 24.990 1.00 57.95 120 CYS B C 1
ATOM 7647 O O . CYS B 1 122 ? 51.077 8.580 25.564 1.00 53.78 120 CYS B O 1
ATOM 7655 N N . ASP B 1 123 ? 49.630 8.075 23.917 1.00 50.78 121 ASP B N 1
ATOM 7656 C CA . ASP B 1 123 ? 50.479 7.035 23.348 1.00 46.03 121 ASP B CA 1
ATOM 7657 C C . ASP B 1 123 ? 51.578 7.672 22.505 1.00 53.27 121 ASP B C 1
ATOM 7658 O O . ASP B 1 123 ? 51.294 8.326 21.496 1.00 52.04 121 ASP B O 1
ATOM 7667 N N . THR B 1 124 ? 52.833 7.479 22.918 1.00 54.38 122 THR B N 1
ATOM 7668 C CA . THR B 1 124 ? 53.979 7.975 22.172 1.00 58.53 122 THR B CA 1
ATOM 7669 C C . THR B 1 124 ? 54.975 6.892 21.781 1.00 53.18 122 THR B C 1
ATOM 7670 O O . THR B 1 124 ? 55.803 7.136 20.898 1.00 53.96 122 THR B O 1
ATOM 7681 N N . ASN B 1 125 ? 54.915 5.712 22.396 1.00 44.54 123 ASN B N 1
ATOM 7682 C CA . ASN B 1 125 ? 55.852 4.631 22.119 1.00 41.25 123 ASN B CA 1
ATOM 7683 C C . ASN B 1 125 ? 55.114 3.473 21.466 1.00 39.98 123 ASN B C 1
ATOM 7684 O O . ASN B 1 125 ? 54.210 2.901 22.093 1.00 40.07 123 ASN B O 1
ATOM 7695 N N . PRO B 1 126 ? 55.455 3.078 20.233 1.00 42.53 124 PRO B N 1
ATOM 7696 C CA . PRO B 1 126 ? 54.700 1.988 19.589 1.00 36.40 124 PRO B CA 1
ATOM 7697 C C . PRO B 1 126 ? 54.750 0.681 20.357 1.00 34.22 124 PRO B C 1
ATOM 7698 O O . PRO B 1 126 ? 53.791 -0.099 20.302 1.00 32.54 124 PRO B O 1
ATOM 7709 N N . ASP B 1 127 ? 55.847 0.409 21.066 1.00 33.19 125 ASP B N 1
ATOM 7710 C CA . ASP B 1 127 ? 55.936 -0.829 21.833 1.00 34.89 125 ASP B CA 1
ATOM 7711 C C . ASP B 1 127 ? 55.052 -0.788 23.072 1.00 29.70 125 ASP B C 1
ATOM 7712 O O . ASP B 1 127 ? 54.516 -1.823 23.481 1.00 30.10 125 ASP B O 1
ATOM 7721 N N . GLN B 1 128 ? 54.889 0.386 23.685 1.00 31.44 126 GLN B N 1
ATOM 7722 C CA . GLN B 1 128 ? 53.910 0.512 24.759 1.00 36.25 126 GLN B CA 1
ATOM 7723 C C . GLN B 1 128 ? 52.501 0.285 24.223 1.00 29.74 126 GLN B C 1
ATOM 7724 O O . GLN B 1 128 ? 51.674 -0.360 24.877 1.00 29.48 126 GLN B O 1
ATOM 7738 N N . VAL B 1 129 ? 52.218 0.788 23.020 1.00 32.86 127 VAL B N 1
ATOM 7739 C CA . VAL B 1 129 ? 50.922 0.532 22.397 1.00 29.82 127 VAL B CA 1
ATOM 7740 C C . VAL B 1 129 ? 50.735 -0.962 22.163 1.00 34.38 127 VAL B C 1
ATOM 7741 O O . VAL B 1 129 ? 49.632 -1.500 22.326 1.00 27.59 127 VAL B O 1
ATOM 7754 N N . SER B 1 130 ? 51.808 -1.659 21.782 1.00 25.87 128 SER B N 1
ATOM 7755 C CA . SER B 1 130 ? 51.720 -3.103 21.603 1.00 25.22 128 SER B CA 1
ATOM 7756 C C . SER B 1 130 ? 51.428 -3.819 22.916 1.00 26.19 128 SER B C 1
ATOM 7757 O O . SER B 1 130 ? 50.762 -4.860 22.919 1.00 22.19 128 SER B O 1
ATOM 7765 N N . LEU B 1 131 ? 51.929 -3.291 24.038 1.00 28.26 129 LEU B N 1
ATOM 7766 C CA . LEU B 1 131 ? 51.690 -3.930 25.329 1.00 28.91 129 LEU B CA 1
ATOM 7767 C C . LEU B 1 131 ? 50.222 -3.829 25.729 1.00 25.83 129 LEU B C 1
ATOM 7768 O O . LEU B 1 131 ? 49.642 -4.799 26.229 1.00 24.66 129 LEU B O 1
ATOM 7784 N N . TYR B 1 132 ? 49.613 -2.659 25.533 1.00 22.85 130 TYR B N 1
ATOM 7785 C CA . TYR B 1 132 ? 48.175 -2.535 25.734 1.00 25.36 130 TYR B CA 1
ATOM 7786 C C . TYR B 1 132 ? 47.414 -3.462 24.793 1.00 27.18 130 TYR B C 1
ATOM 7787 O O . TYR B 1 132 ? 46.380 -4.027 25.163 1.00 21.73 130 TYR B O 1
ATOM 7805 N N . ALA B 1 133 ? 47.921 -3.646 23.570 1.00 26.17 131 ALA B N 1
ATOM 7806 C CA . ALA B 1 133 ? 47.280 -4.576 22.647 1.00 21.28 131 ALA B CA 1
ATOM 7807 C C . ALA B 1 133 ? 47.398 -6.015 23.135 1.00 22.23 131 ALA B C 1
ATOM 7808 O O . ALA B 1 133 ? 46.499 -6.825 22.890 1.00 20.45 131 ALA B O 1
ATOM 7815 N N . MET B 1 134 ? 48.488 -6.350 23.829 1.00 23.65 132 MET B N 1
ATOM 7816 C CA . MET B 1 134 ? 48.615 -7.693 24.386 1.00 22.80 132 MET B CA 1
ATOM 7817 C C . MET B 1 134 ? 47.661 -7.883 25.559 1.00 22.78 132 MET B C 1
ATOM 7818 O O . MET B 1 134 ? 47.088 -8.966 25.735 1.00 19.16 132 MET B O 1
ATOM 7832 N N . ARG B 1 135 ? 47.485 -6.840 26.372 1.00 22.70 133 ARG B N 1
ATOM 7833 C CA . ARG B 1 135 ? 46.455 -6.858 27.406 1.00 21.65 133 ARG B CA 1
ATOM 7834 C C . ARG B 1 135 ? 45.087 -7.130 26.795 1.00 20.30 133 ARG B C 1
ATOM 7835 O O . ARG B 1 135 ? 44.356 -8.019 27.247 1.00 22.58 133 ARG B O 1
ATOM 7856 N N . ASP B 1 136 ? 44.724 -6.368 25.761 1.00 21.54 134 ASP B N 1
ATOM 7857 C CA . ASP B 1 136 ? 43.452 -6.592 25.085 1.00 18.60 134 ASP B CA 1
ATOM 7858 C C . ASP B 1 136 ? 43.371 -8.003 24.509 1.00 18.60 134 ASP B C 1
ATOM 7859 O O . ASP B 1 136 ? 42.322 -8.654 24.585 1.00 20.97 134 ASP B O 1
ATOM 7868 N N . SER B 1 137 ? 44.471 -8.493 23.931 1.00 18.36 135 SER B N 1
ATOM 7869 C CA . SER B 1 137 ? 44.431 -9.777 23.234 1.00 21.36 135 SER B CA 1
ATOM 7870 C C . SER B 1 137 ? 44.122 -10.922 24.190 1.00 17.83 135 SER B C 1
ATOM 7871 O O . SER B 1 137 ? 43.330 -11.816 23.863 1.00 16.59 135 SER B O 1
ATOM 7879 N N . LEU B 1 138 ? 44.761 -10.930 25.364 1.00 18.66 136 LEU B N 1
ATOM 7880 C CA . LEU B 1 138 ? 44.451 -11.936 26.373 1.00 19.14 136 LEU B CA 1
ATOM 7881 C C . LEU B 1 138 ? 43.050 -11.746 26.937 1.00 17.72 136 LEU B C 1
ATOM 7882 O O . LEU B 1 138 ? 42.403 -12.722 27.330 1.00 18.90 136 LEU B O 1
ATOM 7898 N N . SER B 1 139 ? 42.572 -10.502 26.999 1.00 16.31 137 SER B N 1
ATOM 7899 C CA . SER B 1 139 ? 41.225 -10.252 27.500 1.00 19.71 137 SER B CA 1
ATOM 7900 C C . SER B 1 139 ? 40.178 -10.844 26.564 1.00 17.40 137 SER B C 1
ATOM 7901 O O . SER B 1 139 ? 39.241 -11.517 27.013 1.00 17.10 137 SER B O 1
ATOM 7909 N N . TRP B 1 140 ? 40.318 -10.601 25.255 1.00 16.47 138 TRP B N 1
ATOM 7910 C CA . TRP B 1 140 ? 39.442 -11.242 24.275 1.00 15.50 138 TRP B CA 1
ATOM 7911 C C . TRP B 1 140 ? 39.516 -12.758 24.398 1.00 15.78 138 TRP B C 1
ATOM 7912 O O . TRP B 1 140 ? 38.491 -13.444 24.487 1.00 15.37 138 TRP B O 1
ATOM 7933 N N . TRP B 1 141 ? 40.738 -13.295 24.370 1.00 13.26 139 TRP B N 1
ATOM 7934 C CA . TRP B 1 141 ? 40.954 -14.736 24.450 1.00 17.53 139 TRP B CA 1
ATOM 7935 C C . TRP B 1 141 ? 40.216 -15.344 25.633 1.00 16.85 139 TRP B C 1
ATOM 7936 O O . TRP B 1 141 ? 39.585 -16.401 25.509 1.00 16.74 139 TRP B O 1
ATOM 7957 N N . VAL B 1 142 ? 40.269 -14.679 26.786 1.00 15.47 140 VAL B N 1
ATOM 7958 C CA . VAL B 1 142 ? 39.632 -15.206 27.987 1.00 18.59 140 VAL B CA 1
ATOM 7959 C C . VAL B 1 142 ? 38.116 -15.171 27.851 1.00 18.22 140 VAL B C 1
ATOM 7960 O O . VAL B 1 142 ? 37.425 -16.131 28.215 1.00 16.12 140 VAL B O 1
ATOM 7973 N N . HIS B 1 143 ? 37.571 -14.069 27.337 1.00 18.48 141 HIS B N 1
ATOM 7974 C CA . HIS B 1 143 ? 36.126 -13.974 27.183 1.00 17.51 141 HIS B CA 1
ATOM 7975 C C . HIS B 1 143 ? 35.592 -14.933 26.128 1.00 13.36 141 HIS B C 1
ATOM 7976 O O . HIS B 1 143 ? 34.421 -15.319 26.202 1.00 14.14 141 HIS B O 1
ATOM 7990 N N . TRP B 1 144 ? 36.420 -15.340 25.161 1.00 16.42 142 TRP B N 1
ATOM 7991 C CA . TRP B 1 144 ? 36.003 -16.388 24.238 1.00 17.06 142 TRP B CA 1
ATOM 7992 C C . TRP B 1 144 ? 35.878 -17.735 24.937 1.00 16.26 142 TRP B C 1
ATOM 7993 O O . TRP B 1 144 ? 35.192 -18.627 24.427 1.00 19.73 142 TRP B O 1
ATOM 8014 N N . GLY B 1 145 ? 36.535 -17.901 26.083 1.00 15.91 143 GLY B N 1
ATOM 8015 C CA . GLY B 1 145 ? 36.555 -19.162 26.801 1.00 20.61 143 GLY B CA 1
ATOM 8016 C C . GLY B 1 145 ? 37.940 -19.730 27.029 1.00 21.29 143 GLY B C 1
ATOM 8017 O O . GLY B 1 145 ? 38.057 -20.799 27.644 1.00 26.25 143 GLY B O 1
ATOM 8021 N N . GLY B 1 146 ? 38.998 -19.063 26.578 1.00 16.35 144 GLY B N 1
ATOM 8022 C CA . GLY B 1 146 ? 40.330 -19.615 26.685 1.00 22.04 144 GLY B CA 1
ATOM 8023 C C . GLY B 1 146 ? 40.980 -19.375 28.036 1.00 21.32 144 GLY B C 1
ATOM 8024 O O . GLY B 1 146 ? 40.473 -18.655 28.895 1.00 21.60 144 GLY B O 1
ATOM 8028 N N . ASN B 1 147 ? 42.134 -20.008 28.214 1.00 20.80 145 ASN B N 1
ATOM 8029 C CA . ASN B 1 147 ? 42.929 -19.924 29.432 1.00 21.26 145 ASN B CA 1
ATOM 8030 C C . ASN B 1 147 ? 44.306 -19.348 29.104 1.00 23.63 145 ASN B C 1
ATOM 8031 O O . ASN B 1 147 ? 44.623 -19.049 27.948 1.00 23.42 145 ASN B O 1
ATOM 8042 N N . LEU B 1 148 ? 45.135 -19.205 30.141 1.00 21.40 146 LEU B N 1
ATOM 8043 C CA . LEU B 1 148 ? 46.466 -18.624 30.017 1.00 25.24 146 LEU B CA 1
ATOM 8044 C C . LEU B 1 148 ? 47.568 -19.674 30.145 1.00 31.68 146 LEU B C 1
ATOM 8045 O O . LEU B 1 148 ? 48.688 -19.361 30.553 1.00 25.79 146 LEU B O 1
ATOM 8061 N N . ARG B 1 149 ? 47.271 -20.923 29.796 1.00 26.89 147 ARG B N 1
ATOM 8062 C CA . ARG B 1 149 ? 48.273 -21.972 29.897 1.00 29.42 147 ARG B CA 1
ATOM 8063 C C . ARG B 1 149 ? 49.379 -21.731 28.869 1.00 26.52 147 ARG B C 1
ATOM 8064 O O . ARG B 1 149 ? 49.121 -21.244 27.769 1.00 27.02 147 ARG B O 1
ATOM 8085 N N . PRO B 1 150 ? 50.630 -22.061 29.211 1.00 28.99 148 PRO B N 1
ATOM 8086 C CA . PRO B 1 150 ? 51.751 -21.654 28.343 1.00 31.02 148 PRO B CA 1
ATOM 8087 C C . PRO B 1 150 ? 51.779 -22.330 26.983 1.00 27.55 148 PRO B C 1
ATOM 8088 O O . PRO B 1 150 ? 52.445 -21.814 26.078 1.00 26.39 148 PRO B O 1
ATOM 8099 N N . GLU B 1 151 ? 51.090 -23.458 26.802 1.00 31.58 149 GLU B N 1
ATOM 8100 C CA . GLU B 1 151 ? 51.136 -24.141 25.515 1.00 28.64 149 GLU B CA 1
ATOM 8101 C C . GLU B 1 151 ? 50.380 -23.395 24.418 1.00 23.84 149 GLU B C 1
ATOM 8102 O O . GLU B 1 151 ? 50.445 -23.813 23.258 1.00 24.06 149 GLU B O 1
ATOM 8114 N N . HIS B 1 152 ? 49.685 -22.303 24.741 1.00 23.82 150 HIS B N 1
ATOM 8115 C CA . HIS B 1 152 ? 48.994 -21.493 23.742 1.00 18.18 150 HIS B CA 1
ATOM 8116 C C . HIS B 1 152 ? 49.656 -20.134 23.544 1.00 23.10 150 HIS B C 1
ATOM 8117 O O . HIS B 1 152 ? 49.085 -19.263 22.878 1.00 19.71 150 HIS B O 1
ATOM 8131 N N . TYR B 1 153 ? 50.857 -19.948 24.098 1.00 19.55 151 TYR B N 1
ATOM 8132 C CA . TYR B 1 153 ? 51.602 -18.698 24.004 1.00 25.54 151 TYR B CA 1
ATOM 8133 C C . TYR B 1 153 ? 51.552 -18.060 22.621 1.00 23.39 151 TYR B C 1
ATOM 8134 O O . TYR B 1 153 ? 51.155 -16.899 22.472 1.00 22.61 151 TYR B O 1
ATOM 8152 N N . TRP B 1 154 ? 51.971 -18.803 21.597 1.00 19.40 152 TRP B N 1
ATOM 8153 C CA . TRP B 1 154 ? 52.096 -18.212 20.271 1.00 18.67 152 TRP B CA 1
ATOM 8154 C C . TRP B 1 154 ? 50.748 -17.979 19.609 1.00 19.67 152 TRP B C 1
ATOM 8155 O O . TRP B 1 154 ? 50.646 -17.115 18.733 1.00 19.15 152 TRP B O 1
ATOM 8176 N N . LYS B 1 155 ? 49.714 -18.720 20.002 1.00 20.18 153 LYS B N 1
ATOM 8177 C CA . LYS B 1 155 ? 48.377 -18.394 19.524 1.00 20.67 153 LYS B CA 1
ATOM 8178 C C . LYS B 1 155 ? 47.933 -17.037 20.050 1.00 19.87 153 LYS B C 1
ATOM 8179 O O . LYS B 1 155 ? 47.244 -16.292 19.347 1.00 19.64 153 LYS B O 1
ATOM 8198 N N . GLN B 1 156 ? 48.335 -16.693 21.273 1.00 20.47 154 GLN B N 1
ATOM 8199 C CA . GLN B 1 156 ? 47.984 -15.398 21.841 1.00 16.28 154 GLN B CA 1
ATOM 8200 C C . GLN B 1 156 ? 48.824 -14.276 21.249 1.00 20.07 154 GLN B C 1
ATOM 8201 O O . GLN B 1 156 ? 48.323 -13.159 21.081 1.00 19.34 154 GLN B O 1
ATOM 8215 N N . ILE B 1 157 ? 50.088 -14.550 20.913 1.00 17.73 155 ILE B N 1
ATOM 8216 C CA . ILE B 1 157 ? 50.869 -13.587 20.142 1.00 16.53 155 ILE B CA 1
ATOM 8217 C C . ILE B 1 157 ? 50.188 -13.310 18.805 1.00 17.19 155 ILE B C 1
ATOM 8218 O O . ILE B 1 157 ? 50.104 -12.160 18.359 1.00 18.98 155 ILE B O 1
ATOM 8234 N N . TYR B 1 158 ? 49.697 -14.359 18.142 1.00 16.18 156 TYR B N 1
ATOM 8235 C CA . TYR B 1 158 ? 48.953 -14.163 16.902 1.00 16.70 156 TYR B CA 1
ATOM 8236 C C . TYR B 1 158 ? 47.829 -13.149 17.089 1.00 16.62 156 TYR B C 1
ATOM 8237 O O . TYR B 1 158 ? 47.649 -12.249 16.261 1.00 18.61 156 TYR B O 1
ATOM 8255 N N . ILE B 1 159 ? 47.050 -13.288 18.169 1.00 17.57 157 ILE B N 1
ATOM 8256 C CA . ILE B 1 159 ? 45.984 -12.323 18.433 1.00 16.22 157 ILE B CA 1
ATOM 8257 C C . ILE B 1 159 ? 46.563 -10.916 18.523 1.00 16.58 157 ILE B C 1
ATOM 8258 O O . ILE B 1 159 ? 45.967 -9.947 18.037 1.00 17.49 157 ILE B O 1
ATOM 8274 N N . GLY B 1 160 ? 47.727 -10.781 19.163 1.00 16.29 158 GLY B N 1
ATOM 8275 C CA . GLY B 1 160 ? 48.354 -9.474 19.267 1.00 23.76 158 GLY B CA 1
ATOM 8276 C C . GLY B 1 160 ? 48.725 -8.895 17.916 1.00 24.59 158 GLY B C 1
ATOM 8277 O O . GLY B 1 160 ? 48.519 -7.705 17.663 1.00 19.26 158 GLY B O 1
ATOM 8281 N N . PHE B 1 161 ? 49.293 -9.723 17.035 1.00 20.26 159 PHE B N 1
ATOM 8282 C CA . PHE B 1 161 ? 49.583 -9.262 15.682 1.00 20.68 159 PHE B CA 1
ATOM 8283 C C . PHE B 1 161 ? 48.306 -8.814 14.980 1.00 23.59 159 PHE B C 1
ATOM 8284 O O . PHE B 1 161 ? 48.318 -7.853 14.204 1.00 27.39 159 PHE B O 1
ATOM 8301 N N . ALA B 1 162 ? 47.191 -9.499 15.242 1.00 19.15 160 ALA B N 1
ATOM 8302 C CA . ALA B 1 162 ? 45.932 -9.145 14.601 1.00 21.31 160 ALA B CA 1
ATOM 8303 C C . ALA B 1 162 ? 45.336 -7.863 15.161 1.00 23.05 160 ALA B C 1
ATOM 8304 O O . ALA B 1 162 ? 44.547 -7.207 14.472 1.00 24.17 160 ALA B O 1
ATOM 8311 N N . ALA B 1 163 ? 45.695 -7.492 16.389 1.00 24.10 161 ALA B N 1
ATOM 8312 C CA . ALA B 1 163 ? 45.125 -6.322 17.041 1.00 21.11 161 ALA B CA 1
ATOM 8313 C C . ALA B 1 163 ? 45.911 -5.045 16.781 1.00 22.22 161 ALA B C 1
ATOM 8314 O O . ALA B 1 163 ? 45.320 -3.960 16.737 1.00 27.46 161 ALA B O 1
ATOM 8321 N N . ILE B 1 164 ? 47.220 -5.144 16.586 1.00 25.12 162 ILE B N 1
ATOM 8322 C CA . ILE B 1 164 ? 48.078 -3.964 16.586 1.00 29.19 162 ILE B CA 1
ATOM 8323 C C . ILE B 1 164 ? 47.957 -3.115 15.321 1.00 28.13 162 ILE B C 1
ATOM 8324 O O . ILE B 1 164 ? 48.152 -1.893 15.408 1.00 28.04 162 ILE B O 1
ATOM 8340 N N . PRO B 1 165 ? 47.649 -3.661 14.140 1.00 31.19 163 PRO B N 1
ATOM 8341 C CA . PRO B 1 165 ? 47.632 -2.791 12.949 1.00 33.61 163 PRO B CA 1
ATOM 8342 C C . PRO B 1 165 ? 46.559 -1.719 13.003 1.00 39.97 163 PRO B C 1
ATOM 8343 O O . PRO B 1 165 ? 46.657 -0.726 12.272 1.00 39.21 163 PRO B O 1
ATOM 8354 N N . ASP B 1 166 ? 45.546 -1.876 13.856 1.00 39.10 164 ASP B N 1
ATOM 8355 C CA . ASP B 1 166 ? 44.579 -0.802 14.043 1.00 47.90 164 ASP B CA 1
ATOM 8356 C C . ASP B 1 166 ? 45.175 0.351 14.842 1.00 43.29 164 ASP B C 1
ATOM 8357 O O . ASP B 1 166 ? 44.734 1.496 14.696 1.00 46.86 164 ASP B O 1
ATOM 8366 N N . ASP B 1 167 ? 46.181 0.073 15.677 1.00 42.52 165 ASP B N 1
ATOM 8367 C CA . ASP B 1 167 ? 46.765 1.077 16.555 1.00 42.94 165 ASP B CA 1
ATOM 8368 C C . ASP B 1 167 ? 48.135 1.568 16.107 1.00 42.60 165 ASP B C 1
ATOM 8369 O O . ASP B 1 167 ? 48.576 2.619 16.582 1.00 41.25 165 ASP B O 1
ATOM 8378 N N . VAL B 1 168 ? 48.813 0.847 15.216 1.00 35.26 166 VAL B N 1
ATOM 8379 C CA . VAL B 1 168 ? 50.097 1.276 14.669 1.00 36.25 166 VAL B CA 1
ATOM 8380 C C . VAL B 1 168 ? 50.091 0.995 13.173 1.00 33.25 166 VAL B C 1
ATOM 8381 O O . VAL B 1 168 ? 49.778 -0.122 12.748 1.00 33.44 166 VAL B O 1
ATOM 8394 N N . GLN B 1 169 ? 50.438 2.004 12.378 1.00 40.83 167 GLN B N 1
ATOM 8395 C CA . GLN B 1 169 ? 50.428 1.865 10.926 1.00 38.11 167 GLN B CA 1
ATOM 8396 C C . GLN B 1 169 ? 51.589 0.983 10.482 1.00 40.31 167 GLN B C 1
ATOM 8397 O O . GLN B 1 169 ? 52.757 1.320 10.705 1.00 37.01 167 GLN B O 1
ATOM 8411 N N . ILE B 1 170 ? 51.268 -0.142 9.845 1.00 38.70 168 ILE B N 1
ATOM 8412 C CA . ILE B 1 170 ? 52.238 -1.184 9.531 1.00 37.50 168 ILE B CA 1
ATOM 8413 C C . ILE B 1 170 ? 52.154 -1.499 8.045 1.00 35.73 168 ILE B C 1
ATOM 8414 O O . ILE B 1 170 ? 51.081 -1.850 7.541 1.00 39.51 168 ILE B O 1
ATOM 8430 N N . SER B 1 171 ? 53.281 -1.383 7.350 1.00 40.72 169 SER B N 1
ATOM 8431 C CA . SER B 1 171 ? 53.341 -1.755 5.942 1.00 41.27 169 SER B CA 1
ATOM 8432 C C . SER B 1 171 ? 53.363 -3.277 5.804 1.00 39.82 169 SER B C 1
ATOM 8433 O O . SER B 1 171 ? 53.983 -3.965 6.619 1.00 34.63 169 SER B O 1
ATOM 8441 N N . PRO B 1 172 ? 52.681 -3.832 4.795 1.00 39.12 170 PRO B N 1
ATOM 8442 C CA . PRO B 1 172 ? 52.726 -5.295 4.621 1.00 35.24 170 PRO B CA 1
ATOM 8443 C C . PRO B 1 172 ? 54.133 -5.838 4.445 1.00 32.31 170 PRO B C 1
ATOM 8444 O O . PRO B 1 172 ? 54.458 -6.899 4.992 1.00 32.47 170 PRO B O 1
ATOM 8455 N N . ARG B 1 173 ? 54.986 -5.133 3.698 1.00 35.33 171 ARG B N 1
ATOM 8456 C CA . ARG B 1 173 ? 56.340 -5.622 3.458 1.00 31.91 171 ARG B CA 1
ATOM 8457 C C . ARG B 1 173 ? 57.155 -5.633 4.745 1.00 36.86 171 ARG B C 1
ATOM 8458 O O . ARG B 1 173 ? 57.844 -6.614 5.048 1.00 37.61 171 ARG B O 1
ATOM 8462 N N . GLU B 1 174 ? 57.092 -4.544 5.516 1.00 34.87 172 GLU B N 1
ATOM 8463 C CA . GLU B 1 174 ? 57.801 -4.504 6.790 1.00 35.89 172 GLU B CA 1
ATOM 8464 C C . GLU B 1 174 ? 57.282 -5.571 7.743 1.00 37.56 172 GLU B C 1
ATOM 8465 O O . GLU B 1 174 ? 58.034 -6.072 8.587 1.00 31.03 172 GLU B O 1
ATOM 8477 N N . PHE B 1 175 ? 56.007 -5.936 7.618 1.00 30.16 173 PHE B N 1
ATOM 8478 C CA . PHE B 1 175 ? 55.453 -6.983 8.466 1.00 31.46 173 PHE B CA 1
ATOM 8479 C C . PHE B 1 175 ? 56.032 -8.346 8.111 1.00 28.98 173 PHE B C 1
ATOM 8480 O O . PHE B 1 175 ? 56.371 -9.135 9.001 1.00 34.82 173 PHE B O 1
ATOM 8497 N N . LEU B 1 176 ? 56.160 -8.638 6.815 1.00 32.57 174 LEU B N 1
ATOM 8498 C CA . LEU B 1 176 ? 56.579 -9.966 6.389 1.00 44.71 174 LEU B CA 1
ATOM 8499 C C . LEU B 1 176 ? 58.077 -10.197 6.544 1.00 33.94 174 LEU B C 1
ATOM 8500 O O . LEU B 1 176 ? 58.503 -11.347 6.696 1.00 40.32 174 LEU B O 1
ATOM 8516 N N . ASP B 1 177 ? 58.890 -9.142 6.497 1.00 39.37 175 ASP B N 1
ATOM 8517 C CA . ASP B 1 177 ? 60.339 -9.293 6.456 1.00 38.81 175 ASP B CA 1
ATOM 8518 C C . ASP B 1 177 ? 61.000 -9.100 7.816 1.00 36.82 175 ASP B C 1
ATOM 8519 O O . ASP B 1 177 ? 62.232 -9.065 7.894 1.00 40.34 175 ASP B O 1
ATOM 8528 N N . GLY B 1 178 ? 60.216 -8.990 8.884 1.00 28.06 176 GLY B N 1
ATOM 8529 C CA . GLY B 1 178 ? 60.763 -8.861 10.216 1.00 39.50 176 GLY B CA 1
ATOM 8530 C C . GLY B 1 178 ? 61.178 -7.463 10.614 1.00 31.79 176 GLY B C 1
ATOM 8531 O O . GLY B 1 178 ? 61.667 -7.279 11.736 1.00 35.73 176 GLY B O 1
ATOM 8535 N N . THR B 1 179 ? 61.011 -6.472 9.739 1.00 32.57 177 THR B N 1
ATOM 8536 C CA . THR B 1 179 ? 61.336 -5.104 10.124 1.00 32.33 177 THR B CA 1
ATOM 8537 C C . THR B 1 179 ? 60.404 -4.619 11.225 1.00 33.82 177 THR B C 1
ATOM 8538 O O . THR B 1 179 ? 60.830 -3.898 12.136 1.00 36.71 177 THR B O 1
ATOM 8549 N N . TYR B 1 180 ? 59.134 -5.005 11.163 1.00 28.41 178 TYR B N 1
ATOM 8550 C CA . TYR B 1 180 ? 58.210 -4.744 12.253 1.00 33.47 178 TYR B CA 1
ATOM 8551 C C . TYR B 1 180 ? 58.263 -5.892 13.254 1.00 33.64 178 TYR B C 1
ATOM 8552 O O . TYR B 1 180 ? 58.184 -7.064 12.869 1.00 30.87 178 TYR B O 1
ATOM 8570 N N . ARG B 1 181 ? 58.374 -5.551 14.535 1.00 31.11 179 ARG B N 1
ATOM 8571 C CA . ARG B 1 181 ? 58.400 -6.532 15.611 1.00 30.50 179 ARG B CA 1
ATOM 8572 C C . ARG B 1 181 ? 57.309 -6.191 16.614 1.00 28.11 179 ARG B C 1
ATOM 8573 O O . ARG B 1 181 ? 57.201 -5.042 17.053 1.00 28.12 179 ARG B O 1
ATOM 8594 N N . TYR B 1 182 ? 56.500 -7.189 16.959 1.00 26.66 180 TYR B N 1
ATOM 8595 C CA . TYR B 1 182 ? 55.468 -7.051 17.981 1.00 25.29 180 TYR B CA 1
ATOM 8596 C C . TYR B 1 182 ? 56.060 -7.523 19.304 1.00 25.53 180 TYR B C 1
ATOM 8597 O O . TYR B 1 182 ? 56.327 -8.716 19.481 1.00 24.41 180 TYR B O 1
ATOM 8615 N N . LEU B 1 183 ? 56.282 -6.585 20.224 1.00 26.47 181 LEU B N 1
ATOM 8616 C CA . LEU B 1 183 ? 56.910 -6.889 21.509 1.00 22.48 181 LEU B CA 1
ATOM 8617 C C . LEU B 1 183 ? 58.190 -7.697 21.305 1.00 27.10 181 LEU B C 1
ATOM 8618 O O . LEU B 1 183 ? 58.489 -8.632 22.051 1.00 27.55 181 LEU B O 1
ATOM 8634 N N . GLY B 1 184 ? 58.951 -7.333 20.272 1.00 30.27 182 GLY B N 1
ATOM 8635 C CA . GLY B 1 184 ? 60.211 -7.974 19.979 1.00 28.69 182 GLY B CA 1
ATOM 8636 C C . GLY B 1 184 ? 60.124 -9.206 19.108 1.00 28.97 182 GLY B C 1
ATOM 8637 O O . GLY B 1 184 ? 61.169 -9.753 18.734 1.00 28.64 182 GLY B O 1
ATOM 8641 N N . HIS B 1 185 ? 58.923 -9.663 18.770 1.00 25.06 183 HIS B N 1
ATOM 8642 C CA . HIS B 1 185 ? 58.743 -10.849 17.947 1.00 25.57 183 HIS B CA 1
ATOM 8643 C C . HIS B 1 185 ? 58.572 -10.454 16.486 1.00 27.55 183 HIS B C 1
ATOM 8644 O O . HIS B 1 185 ? 57.762 -9.578 16.168 1.00 22.92 183 HIS B O 1
ATOM 8659 N N . THR B 1 186 ? 59.314 -11.113 15.600 1.00 23.90 184 THR B N 1
ATOM 8660 C CA . THR B 1 186 ? 59.004 -11.022 14.185 1.00 25.34 184 THR B CA 1
ATOM 8661 C C . THR B 1 186 ? 57.783 -11.885 13.875 1.00 24.09 184 THR B C 1
ATOM 8662 O O . THR B 1 186 ? 57.377 -12.742 14.665 1.00 25.30 184 THR B O 1
ATOM 8673 N N . TRP B 1 187 ? 57.195 -11.663 12.700 1.00 21.33 185 TRP B N 1
ATOM 8674 C CA . TRP B 1 187 ? 56.101 -12.527 12.275 1.00 24.05 185 TRP B CA 1
ATOM 8675 C C . TRP B 1 187 ? 56.587 -13.963 12.118 1.00 24.30 185 TRP B C 1
ATOM 8676 O O . TRP B 1 187 ? 55.906 -14.907 12.537 1.00 23.56 185 TRP B O 1
ATOM 8697 N N . ASP B 1 188 ? 57.784 -14.142 11.546 1.00 24.32 186 ASP B N 1
ATOM 8698 C CA . ASP B 1 188 ? 58.351 -15.479 11.396 1.00 22.90 186 ASP B CA 1
ATOM 8699 C C . ASP B 1 188 ? 58.530 -16.173 12.744 1.00 24.80 186 ASP B C 1
ATOM 8700 O O . ASP B 1 188 ? 58.397 -17.399 12.830 1.00 27.10 186 ASP B O 1
ATOM 8709 N N . ASP B 1 189 ? 58.837 -15.415 13.803 1.00 23.71 187 ASP B N 1
ATOM 8710 C CA . ASP B 1 189 ? 58.902 -16.009 15.136 1.00 26.13 187 ASP B CA 1
ATOM 8711 C C . ASP B 1 189 ? 57.568 -16.640 15.521 1.00 27.36 187 ASP B C 1
ATOM 8712 O O . ASP B 1 189 ? 57.530 -17.724 16.116 1.00 27.97 187 ASP B O 1
ATOM 8721 N N . CYS B 1 190 ? 56.461 -15.968 15.201 1.00 23.86 188 CYS B N 1
ATOM 8722 C CA . CYS B 1 190 ? 55.144 -16.501 15.537 1.00 23.07 188 CYS B CA 1
ATOM 8723 C C . CYS B 1 190 ? 54.861 -17.782 14.760 1.00 24.08 188 CYS B C 1
ATOM 8724 O O . CYS B 1 190 ? 54.432 -18.788 15.337 1.00 20.39 188 CYS B O 1
ATOM 8732 N N . LEU B 1 191 ? 55.112 -17.767 13.448 1.00 21.58 189 LEU B N 1
ATOM 8733 C CA . LEU B 1 191 ? 54.896 -18.961 12.635 1.00 26.47 189 LEU B CA 1
ATOM 8734 C C . LEU B 1 191 ? 55.722 -20.136 13.147 1.00 25.59 189 LEU B C 1
ATOM 8735 O O . LEU B 1 191 ? 55.221 -21.262 13.256 1.00 23.34 189 LEU B O 1
ATOM 8751 N N . SER B 1 192 ? 57.005 -19.901 13.439 1.00 25.47 190 SER B N 1
ATOM 8752 C CA . SER B 1 192 ? 57.838 -20.965 13.989 1.00 27.47 190 SER B CA 1
ATOM 8753 C C . SER B 1 192 ? 57.324 -21.405 15.353 1.00 26.63 190 SER B C 1
ATOM 8754 O O . SER B 1 192 ? 57.385 -22.591 15.697 1.00 30.51 190 SER B O 1
ATOM 8762 N N . GLY B 1 193 ? 56.809 -20.460 16.140 1.00 27.80 191 GLY B N 1
ATOM 8763 C CA . GLY B 1 193 ? 56.297 -20.804 17.456 1.00 25.78 191 GLY B CA 1
ATOM 8764 C C . GLY B 1 193 ? 55.061 -21.679 17.396 1.00 26.81 191 GLY B C 1
ATOM 8765 O O . GLY B 1 193 ? 54.897 -22.593 18.210 1.00 25.08 191 GLY B O 1
ATOM 8769 N N . LEU B 1 194 ? 54.172 -21.417 16.434 1.00 23.39 192 LEU B N 1
ATOM 8770 C CA . LEU B 1 194 ? 52.978 -22.246 16.297 1.00 22.03 192 LEU B CA 1
ATOM 8771 C C . LEU B 1 194 ? 53.346 -23.676 15.919 1.00 27.06 192 LEU B C 1
ATOM 8772 O O . LEU B 1 194 ? 52.701 -24.631 16.370 1.00 27.82 192 LEU B O 1
ATOM 8788 N N . GLU B 1 195 ? 54.381 -23.844 15.088 1.00 26.43 193 GLU B N 1
ATOM 8789 C CA . GLU B 1 195 ? 54.882 -25.181 14.785 1.00 31.62 193 GLU B CA 1
ATOM 8790 C C . GLU B 1 195 ? 55.302 -25.902 16.059 1.00 32.16 193 GLU B C 1
ATOM 8791 O O . GLU B 1 195 ? 54.911 -27.051 16.298 1.00 27.07 193 GLU B O 1
ATOM 8803 N N . GLU B 1 196 ? 56.117 -25.239 16.884 1.00 34.08 194 GLU B N 1
ATOM 8804 C CA . GLU B 1 196 ? 56.569 -25.849 18.128 1.00 37.27 194 GLU B CA 1
ATOM 8805 C C . GLU B 1 196 ? 55.399 -26.194 19.039 1.00 31.94 194 GLU B C 1
ATOM 8806 O O . GLU B 1 196 ? 55.477 -27.159 19.807 1.00 38.70 194 GLU B O 1
ATOM 8818 N N . GLU B 1 197 ? 54.309 -25.428 18.968 1.00 31.20 195 GLU B N 1
ATOM 8819 C CA . GLU B 1 197 ? 53.134 -25.698 19.788 1.00 31.22 195 GLU B CA 1
ATOM 8820 C C . GLU B 1 197 ? 52.289 -26.849 19.260 1.00 32.99 195 GLU B C 1
ATOM 8821 O O . GLU B 1 197 ? 51.277 -27.186 19.883 1.00 35.71 195 GLU B O 1
ATOM 8833 N N . GLY B 1 198 ? 52.666 -27.453 18.136 1.00 31.71 196 GLY B N 1
ATOM 8834 C CA . GLY B 1 198 ? 51.956 -28.599 17.618 1.00 30.14 196 GLY B CA 1
ATOM 8835 C C . GLY B 1 198 ? 50.840 -28.288 16.647 1.00 30.73 196 GLY B C 1
ATOM 8836 O O . GLY B 1 198 ? 50.132 -29.214 16.230 1.00 30.14 196 GLY B O 1
ATOM 8840 N N . VAL B 1 199 ? 50.649 -27.024 16.275 1.00 30.60 197 VAL B N 1
ATOM 8841 C CA . VAL B 1 199 ? 49.664 -26.696 15.252 1.00 29.36 197 VAL B CA 1
ATOM 8842 C C . VAL B 1 199 ? 50.114 -27.305 13.931 1.00 28.93 197 VAL B C 1
ATOM 8843 O O . VAL B 1 199 ? 51.291 -27.217 13.559 1.00 28.87 197 VAL B O 1
ATOM 8856 N N . SER B 1 200 ? 49.182 -27.939 13.219 1.00 29.32 198 SER B N 1
ATOM 8857 C CA . SER B 1 200 ? 49.544 -28.652 12.003 1.00 33.13 198 SER B CA 1
ATOM 8858 C C . SER B 1 200 ? 49.939 -27.667 10.901 1.00 29.97 198 SER B C 1
ATOM 8859 O O . SER B 1 200 ? 49.464 -26.529 10.874 1.00 31.01 198 SER B O 1
ATOM 8867 N N . PRO B 1 201 ? 50.814 -28.082 9.979 1.00 32.39 199 PRO B N 1
ATOM 8868 C CA . PRO B 1 201 ? 51.263 -27.139 8.938 1.00 35.00 199 PRO B CA 1
ATOM 8869 C C . PRO B 1 201 ? 50.131 -26.539 8.121 1.00 34.64 199 PRO B C 1
ATOM 8870 O O . PRO B 1 201 ? 50.213 -25.367 7.732 1.00 36.38 199 PRO B O 1
ATOM 8881 N N . ASP B 1 202 ? 49.073 -27.307 7.844 1.00 38.47 200 ASP B N 1
ATOM 8882 C CA . ASP B 1 202 ? 47.950 -26.761 7.087 1.00 39.52 200 ASP B CA 1
ATOM 8883 C C . ASP B 1 202 ? 47.195 -25.708 7.895 1.00 32.67 200 ASP B C 1
ATOM 8884 O O . ASP B 1 202 ? 46.783 -24.679 7.348 1.00 31.67 200 ASP B O 1
ATOM 8893 N N . GLU B 1 203 ? 46.997 -25.951 9.194 1.00 28.63 201 GLU B N 1
ATOM 8894 C CA . GLU B 1 203 ? 46.356 -24.950 10.042 1.00 30.04 201 GLU B CA 1
ATOM 8895 C C . GLU B 1 203 ? 47.201 -23.684 10.140 1.00 25.72 201 GLU B C 1
ATOM 8896 O O . GLU B 1 203 ? 46.664 -22.570 10.178 1.00 23.33 201 GLU B O 1
ATOM 8908 N N . ILE B 1 204 ? 48.526 -23.837 10.212 1.00 24.58 202 ILE B N 1
ATOM 8909 C CA . ILE B 1 204 ? 49.401 -22.674 10.309 1.00 31.15 202 ILE B CA 1
ATOM 8910 C C . ILE B 1 204 ? 49.319 -21.840 9.039 1.00 23.26 202 ILE B C 1
ATOM 8911 O O . ILE B 1 204 ? 49.251 -20.606 9.093 1.00 25.07 202 ILE B O 1
ATOM 8927 N N . GLU B 1 205 ? 49.338 -22.490 7.877 1.00 24.29 203 GLU B N 1
ATOM 8928 C CA . GLU B 1 205 ? 49.288 -21.729 6.634 1.00 28.97 203 GLU B CA 1
ATOM 8929 C C . GLU B 1 205 ? 47.949 -21.018 6.488 1.00 21.17 203 GLU B C 1
ATOM 8930 O O . GLU B 1 205 ? 47.893 -19.894 5.978 1.00 24.40 203 GLU B O 1
ATOM 8942 N N . PHE B 1 206 ? 46.861 -21.647 6.938 1.00 23.07 204 PHE B N 1
ATOM 8943 C CA . PHE B 1 206 ? 45.571 -20.965 6.917 1.00 20.67 204 PHE B CA 1
ATOM 8944 C C . PHE B 1 206 ? 45.614 -19.705 7.776 1.00 17.89 204 PHE B C 1
ATOM 8945 O O . PHE B 1 206 ? 45.246 -18.616 7.321 1.00 19.42 204 PHE B O 1
ATOM 8962 N N . ALA B 1 207 ? 46.070 -19.834 9.024 1.00 19.95 205 ALA B N 1
ATOM 8963 C CA . ALA B 1 207 ? 46.187 -18.665 9.889 1.00 16.64 205 ALA B CA 1
ATOM 8964 C C . ALA B 1 207 ? 47.124 -17.628 9.285 1.00 18.25 205 ALA B C 1
ATOM 8965 O O . ALA B 1 207 ? 46.884 -16.420 9.394 1.00 16.84 205 ALA B O 1
ATOM 8972 N N . ASN B 1 208 ? 48.203 -18.089 8.649 1.00 18.59 206 ASN B N 1
ATOM 8973 C CA . ASN B 1 208 ? 49.158 -17.181 8.021 1.00 19.59 206 ASN B CA 1
ATOM 8974 C C . ASN B 1 208 ? 48.502 -16.406 6.887 1.00 21.78 206 ASN B C 1
ATOM 8975 O O . ASN B 1 208 ? 48.605 -15.176 6.817 1.00 22.16 206 ASN B O 1
ATOM 8986 N N . MET B 1 209 ? 47.798 -17.107 6.001 1.00 20.76 207 MET B N 1
ATOM 8987 C CA . MET B 1 209 ? 47.149 -16.431 4.884 1.00 20.99 207 MET B CA 1
ATOM 8988 C C . MET B 1 209 ? 46.080 -15.453 5.364 1.00 23.67 207 MET B C 1
ATOM 8989 O O . MET B 1 209 ? 45.897 -14.390 4.763 1.00 23.19 207 MET B O 1
ATOM 9003 N N . CYS B 1 210 ? 45.362 -15.791 6.445 1.00 17.80 208 CYS B N 1
ATOM 9004 C CA . CYS B 1 210 ? 44.394 -14.849 7.004 1.00 18.78 208 CYS B CA 1
ATOM 9005 C C . CYS B 1 210 ? 45.085 -13.586 7.503 1.00 20.54 208 CYS B C 1
ATOM 9006 O O . CYS B 1 210 ? 44.558 -12.478 7.355 1.00 20.37 208 CYS B O 1
ATOM 9014 N N . MET B 1 211 ? 46.265 -13.734 8.111 1.00 16.81 209 MET B N 1
ATOM 9015 C CA . MET B 1 211 ? 47.016 -12.564 8.556 1.00 19.78 209 MET B CA 1
ATOM 9016 C C . MET B 1 211 ? 47.499 -11.741 7.366 1.00 21.98 209 MET B C 1
ATOM 9017 O O . MET B 1 211 ? 47.389 -10.509 7.377 1.00 19.09 209 MET B O 1
ATOM 9031 N N . TRP B 1 212 ? 48.033 -12.399 6.328 1.00 22.66 210 TRP B N 1
ATOM 9032 C CA . TRP B 1 212 ? 48.388 -11.688 5.101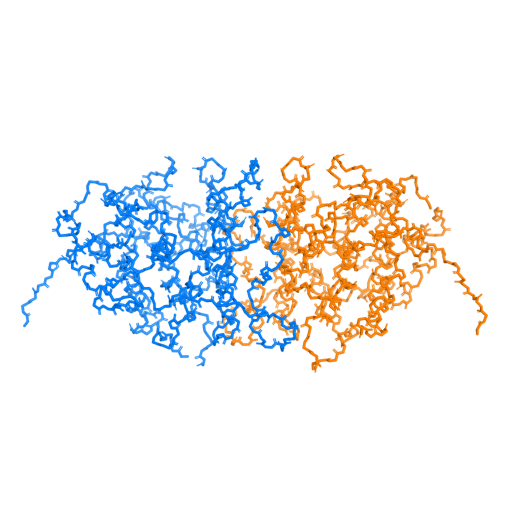 1.00 22.61 210 TRP B CA 1
ATOM 9033 C C . TRP B 1 212 ? 47.202 -10.877 4.588 1.00 22.20 210 TRP B C 1
ATOM 9034 O O . TRP B 1 212 ? 47.328 -9.688 4.271 1.00 19.46 210 TRP B O 1
ATOM 9055 N N . ARG B 1 213 ? 46.037 -11.523 4.488 1.00 18.71 211 ARG B N 1
ATOM 9056 C CA . ARG B 1 213 ? 44.850 -10.850 3.974 1.00 19.46 211 ARG B CA 1
ATOM 9057 C C . ARG B 1 213 ? 44.457 -9.674 4.859 1.00 25.52 211 ARG B C 1
ATOM 9058 O O . ARG B 1 213 ? 44.049 -8.620 4.353 1.00 20.11 211 ARG B O 1
ATOM 9079 N N . GLN B 1 214 ? 44.578 -9.828 6.182 1.00 19.41 212 GLN B N 1
ATOM 9080 C CA . GLN B 1 214 ? 44.286 -8.719 7.086 1.00 23.31 212 GLN B CA 1
ATOM 9081 C C . GLN B 1 214 ? 45.232 -7.551 6.837 1.00 22.83 212 GLN B C 1
ATOM 9082 O O . GLN B 1 214 ? 44.799 -6.400 6.708 1.00 21.08 212 GLN B O 1
ATOM 9096 N N . MET B 1 215 ? 46.537 -7.826 6.793 1.00 18.18 213 MET B N 1
ATOM 9097 C CA . MET B 1 215 ? 47.506 -6.752 6.619 1.00 22.90 213 MET B CA 1
ATOM 9098 C C . MET B 1 215 ? 47.311 -6.045 5.284 1.00 21.75 213 MET B C 1
ATOM 9099 O O . MET B 1 215 ? 47.494 -4.827 5.186 1.00 28.49 213 MET B O 1
ATOM 9113 N N . LEU B 1 216 ? 46.939 -6.792 4.240 1.00 21.40 214 LEU B N 1
ATOM 9114 C CA . LEU B 1 216 ? 46.726 -6.179 2.933 1.00 24.94 214 LEU B CA 1
ATOM 9115 C C . LEU B 1 216 ? 45.448 -5.351 2.913 1.00 25.67 214 LEU B C 1
ATOM 9116 O O . LEU B 1 216 ? 45.448 -4.208 2.443 1.00 26.44 214 LEU B O 1
ATOM 9132 N N . THR B 1 217 ? 44.343 -5.907 3.419 1.00 23.19 215 THR B N 1
ATOM 9133 C CA . THR B 1 217 ? 43.080 -5.181 3.342 1.00 23.11 215 THR B CA 1
ATOM 9134 C C . THR B 1 217 ? 43.134 -3.901 4.171 1.00 26.88 215 THR B C 1
ATOM 9135 O O . THR B 1 217 ? 42.605 -2.863 3.756 1.00 25.56 215 THR B O 1
ATOM 9146 N N A GLN B 1 218 ? 43.790 -3.944 5.335 0.50 26.23 216 GLN B N 1
ATOM 9147 N N B GLN B 1 218 ? 43.774 -3.953 5.343 0.50 26.23 216 GLN B N 1
ATOM 9148 C CA A GLN B 1 218 ? 43.894 -2.741 6.156 0.50 28.91 216 GLN B CA 1
ATOM 9149 C CA B GLN B 1 218 ? 43.908 -2.751 6.161 0.50 28.92 216 GLN B CA 1
ATOM 9150 C C A GLN B 1 218 ? 44.821 -1.710 5.526 0.50 29.30 216 GLN B C 1
ATOM 9151 C C B GLN B 1 218 ? 44.791 -1.714 5.479 0.50 29.30 216 GLN B C 1
ATOM 9152 O O A GLN B 1 218 ? 44.583 -0.502 5.655 0.50 31.19 216 GLN B O 1
ATOM 9153 O O B GLN B 1 218 ? 44.499 -0.513 5.526 0.50 31.17 216 GLN B O 1
ATOM 9180 N N . TRP B 1 219 ? 45.875 -2.159 4.841 1.00 28.32 217 TRP B N 1
ATOM 9181 C CA . TRP B 1 219 ? 46.769 -1.226 4.161 1.00 27.28 217 TRP B CA 1
ATOM 9182 C C . TRP B 1 219 ? 46.080 -0.569 2.973 1.00 24.39 217 TRP B C 1
ATOM 9183 O O . TRP B 1 219 ? 46.234 0.636 2.747 1.00 27.73 217 TRP B O 1
ATOM 9205 N N . LEU B 1 220 ? 45.323 -1.350 2.199 1.00 23.73 218 LEU B N 1
ATOM 9206 C CA . LEU B 1 220 ? 44.665 -0.812 1.014 1.00 27.25 218 LEU B CA 1
ATOM 9207 C C . LEU B 1 220 ? 43.667 0.282 1.376 1.00 32.22 218 LEU B C 1
ATOM 9208 O O . LEU B 1 220 ? 43.473 1.224 0.600 1.00 29.33 218 LEU B O 1
ATOM 9224 N N . GLU B 1 221 ? 43.035 0.178 2.550 1.00 30.14 219 GLU B N 1
ATOM 9225 C CA . GLU B 1 221 ? 42.069 1.185 2.969 1.00 33.06 219 GLU B CA 1
ATOM 9226 C C . GLU B 1 221 ? 42.711 2.556 3.123 1.00 32.64 219 GLU B C 1
ATOM 9227 O O . GLU B 1 221 ? 42.059 3.578 2.877 1.00 34.67 219 GLU B O 1
ATOM 9239 N N . LYS B 1 222 ? 43.972 2.603 3.549 1.00 27.75 220 LYS B N 1
ATOM 9240 C CA . LYS B 1 222 ? 44.667 3.869 3.743 1.00 29.87 220 LYS B CA 1
ATOM 9241 C C . LYS B 1 222 ? 45.412 4.320 2.489 1.00 37.46 220 LYS B C 1
ATOM 9242 O O . LYS B 1 222 ? 45.456 5.524 2.204 1.00 33.81 220 LYS B O 1
ATOM 9246 N N . ALA B 1 223 ? 45.981 3.386 1.726 1.00 33.62 221 ALA B N 1
ATOM 9247 C CA . ALA B 1 223 ? 46.802 3.756 0.579 1.00 34.01 221 ALA B CA 1
ATOM 9248 C C . ALA B 1 223 ? 45.967 4.193 -0.620 1.00 38.58 221 ALA B C 1
ATOM 9249 O O . ALA B 1 223 ? 46.403 5.061 -1.387 1.00 34.34 221 ALA B O 1
ATOM 9256 N N . ASP B 1 224 ? 44.778 3.613 -0.800 1.00 34.48 222 ASP B N 1
ATOM 9257 C CA . ASP B 1 224 ? 43.924 3.912 -1.942 1.00 32.52 222 ASP B CA 1
ATOM 9258 C C . ASP B 1 224 ? 42.776 4.813 -1.504 1.00 32.54 222 ASP B C 1
ATOM 9259 O O . ASP B 1 224 ? 41.803 4.323 -0.910 1.00 32.55 222 ASP B O 1
ATOM 9268 N N . PRO B 1 225 ? 42.816 6.119 -1.787 1.00 35.52 223 PRO B N 1
ATOM 9269 C CA . PRO B 1 225 ? 41.752 7.008 -1.290 1.00 45.78 223 PRO B CA 1
ATOM 9270 C C . PRO B 1 225 ? 40.382 6.730 -1.889 1.00 41.61 223 PRO B C 1
ATOM 9271 O O . PRO B 1 225 ? 39.383 7.219 -1.345 1.00 40.49 223 PRO B O 1
ATOM 9282 N N . GLU B 1 226 ? 40.297 5.961 -2.974 1.00 34.48 224 GLU B N 1
ATOM 9283 C CA . GLU B 1 226 ? 39.020 5.657 -3.603 1.00 35.98 224 GLU B CA 1
ATOM 9284 C C . GLU B 1 226 ? 38.362 4.401 -3.047 1.00 30.65 224 GLU B C 1
ATOM 9285 O O . GLU B 1 226 ? 37.179 4.169 -3.319 1.00 30.58 224 GLU B O 1
ATOM 9297 N N . LEU B 1 227 ? 39.082 3.592 -2.269 1.00 28.99 225 LEU B N 1
ATOM 9298 C CA . LEU B 1 227 ? 38.534 2.302 -1.862 1.00 26.93 225 LEU B CA 1
ATOM 9299 C C . LEU B 1 227 ? 37.394 2.473 -0.865 1.00 26.85 225 LEU B C 1
ATOM 9300 O O . LEU B 1 227 ? 36.345 1.832 -0.995 1.00 26.27 225 LEU B O 1
ATOM 9316 N N . LEU B 1 228 ? 37.579 3.331 0.144 1.00 31.14 226 LEU B N 1
ATOM 9317 C CA . LEU B 1 228 ? 36.522 3.504 1.138 1.00 32.98 226 LEU B CA 1
ATOM 9318 C C . LEU B 1 228 ? 35.274 4.137 0.533 1.00 31.43 226 LEU B C 1
ATOM 9319 O O . LEU B 1 228 ? 34.166 3.629 0.783 1.00 32.65 226 LEU B O 1
ATOM 9335 N N . PRO B 1 229 ? 35.358 5.220 -0.246 1.00 33.04 227 PRO B N 1
ATOM 9336 C CA . PRO B 1 229 ? 34.129 5.736 -0.876 1.00 35.29 227 PRO B CA 1
ATOM 9337 C C . PRO B 1 229 ? 33.422 4.682 -1.712 1.00 37.61 227 PRO B C 1
ATOM 9338 O O . PRO B 1 229 ? 32.185 4.619 -1.727 1.00 35.82 227 PRO B O 1
ATOM 9349 N N . LEU B 1 230 ? 34.191 3.843 -2.410 1.00 32.33 228 LEU B N 1
ATOM 9350 C CA . LEU B 1 230 ? 33.607 2.774 -3.214 1.00 32.88 228 LEU B CA 1
ATOM 9351 C C . LEU B 1 230 ? 32.845 1.780 -2.347 1.00 38.25 228 LEU B C 1
ATOM 9352 O O . LEU B 1 230 ? 31.770 1.305 -2.731 1.00 38.54 228 LEU B O 1
ATOM 9368 N N . LEU B 1 231 ? 33.381 1.455 -1.170 1.00 27.28 229 LEU B N 1
ATOM 9369 C CA . LEU B 1 231 ? 32.712 0.505 -0.290 1.00 30.74 229 LEU B CA 1
ATOM 9370 C C . LEU B 1 231 ? 31.558 1.140 0.476 1.00 33.40 229 LEU B C 1
ATOM 9371 O O . LEU B 1 231 ? 30.620 0.436 0.868 1.00 27.80 229 LEU B O 1
ATOM 9387 N N . LYS B 1 232 ? 31.602 2.458 0.689 1.00 33.86 230 LYS B N 1
ATOM 9388 C CA . LYS B 1 232 ? 30.602 3.111 1.528 1.00 37.14 230 LYS B CA 1
ATOM 9389 C C . LYS B 1 232 ? 29.206 2.988 0.932 1.00 33.81 230 LYS B C 1
ATOM 9390 O O . LYS B 1 232 ? 28.219 2.860 1.665 1.00 36.03 230 LYS B O 1
ATOM 9409 N N . GLY B 1 233 ? 29.099 3.044 -0.390 1.00 33.60 231 GLY B N 1
ATOM 9410 C CA . GLY B 1 233 ? 27.826 2.845 -1.043 1.00 36.99 231 GLY B CA 1
ATOM 9411 C C . GLY B 1 233 ? 27.384 1.407 -1.164 1.00 40.53 231 GLY B C 1
ATOM 9412 O O . GLY B 1 233 ? 26.335 1.141 -1.756 1.00 42.03 231 GLY B O 1
ATOM 9416 N N . LYS B 1 234 ? 28.157 0.461 -0.618 1.00 36.64 232 LYS B N 1
ATOM 9417 C CA . LYS B 1 234 ? 27.862 -0.973 -0.707 1.00 34.86 232 LYS B CA 1
ATOM 9418 C C . LYS B 1 234 ? 28.030 -1.564 0.694 1.00 28.52 232 LYS B C 1
ATOM 9419 O O . LYS B 1 234 ? 29.028 -2.225 0.990 1.00 30.17 232 LYS B O 1
ATOM 9438 N N . ILE B 1 235 ? 27.029 -1.336 1.551 1.00 32.06 233 ILE B N 1
ATOM 9439 C CA . ILE B 1 235 ? 27.177 -1.638 2.973 1.00 33.47 233 ILE B CA 1
ATOM 9440 C C . ILE B 1 235 ? 27.411 -3.127 3.197 1.00 26.92 233 ILE B C 1
ATOM 9441 O O . ILE B 1 235 ? 28.266 -3.520 4.002 1.00 25.63 233 ILE B O 1
ATOM 9457 N N . SER B 1 236 ? 26.647 -3.978 2.511 1.00 27.58 234 SER B N 1
ATOM 9458 C CA . SER B 1 236 ? 26.809 -5.416 2.706 1.00 26.37 234 SER B CA 1
ATOM 9459 C C . SER B 1 236 ? 28.219 -5.863 2.334 1.00 29.75 234 SER B C 1
ATOM 9460 O O . SER B 1 236 ? 28.789 -6.748 2.981 1.00 26.79 234 SER B O 1
ATOM 9468 N N . LEU B 1 237 ? 28.810 -5.248 1.305 1.00 26.29 235 LEU B N 1
ATOM 9469 C CA . LEU B 1 237 ? 30.196 -5.565 0.974 1.00 30.48 235 LEU B CA 1
ATOM 9470 C C . LEU B 1 237 ? 31.167 -4.934 1.966 1.00 25.20 235 LEU B C 1
ATOM 9471 O O . LEU B 1 237 ? 32.215 -5.520 2.262 1.00 22.90 235 LEU B O 1
ATOM 9487 N N . MET B 1 238 ? 30.853 -3.743 2.478 1.00 24.40 236 MET B N 1
ATOM 9488 C CA . MET B 1 238 ? 31.721 -3.142 3.484 1.00 26.19 236 MET B CA 1
ATOM 9489 C C . MET B 1 238 ? 31.788 -4.013 4.731 1.00 24.59 236 MET B C 1
ATOM 9490 O O . MET B 1 238 ? 32.840 -4.109 5.374 1.00 25.12 236 MET B O 1
ATOM 9504 N N . LEU B 1 239 ? 30.674 -4.661 5.092 1.00 25.72 237 LEU B N 1
ATOM 9505 C CA . LEU B 1 239 ? 30.699 -5.589 6.220 1.00 24.70 237 LEU B CA 1
ATOM 9506 C C . LEU B 1 239 ? 31.658 -6.738 5.944 1.00 21.80 237 LEU B C 1
ATOM 9507 O O . LEU B 1 239 ? 32.508 -7.068 6.779 1.00 20.99 237 LEU B O 1
ATOM 9523 N N A GLN B 1 240 ? 31.547 -7.356 4.767 0.45 24.07 238 GLN B N 1
ATOM 9524 N N B GLN B 1 240 ? 31.522 -7.373 4.775 0.55 23.99 238 GLN B N 1
ATOM 9525 C CA A GLN B 1 240 ? 32.454 -8.451 4.442 0.45 24.48 238 GLN B CA 1
ATOM 9526 C CA B GLN B 1 240 ? 32.446 -8.439 4.403 0.55 24.60 238 GLN B CA 1
ATOM 9527 C C A GLN B 1 240 ? 33.904 -7.981 4.469 0.45 25.72 238 GLN B C 1
ATOM 9528 C C B GLN B 1 240 ? 33.888 -7.963 4.504 0.55 25.76 238 GLN B C 1
ATOM 9529 O O A GLN B 1 240 ? 34.795 -8.719 4.903 0.45 21.58 238 GLN B O 1
ATOM 9530 O O B GLN B 1 240 ? 34.756 -8.677 5.017 0.55 21.48 238 GLN B O 1
ATOM 9557 N N . TYR B 1 241 ? 34.159 -6.750 4.021 1.00 24.84 239 TYR B N 1
ATOM 9558 C CA . TYR B 1 241 ? 35.521 -6.233 4.044 1.00 24.10 239 TYR B CA 1
ATOM 9559 C C . TYR B 1 241 ? 35.992 -5.992 5.472 1.00 21.73 239 TYR B C 1
ATOM 9560 O O . TYR B 1 241 ? 37.140 -6.300 5.814 1.00 22.84 239 TYR B O 1
ATOM 9579 N N . ARG B 1 242 ? 35.122 -5.443 6.323 1.00 22.71 240 ARG B N 1
ATOM 9580 C CA . ARG B 1 242 ? 35.504 -5.208 7.711 1.00 22.89 240 ARG B CA 1
ATOM 9581 C C . ARG B 1 242 ? 35.811 -6.515 8.432 1.00 20.53 240 ARG B C 1
ATOM 9582 O O . ARG B 1 242 ? 36.701 -6.558 9.288 1.00 22.24 240 ARG B O 1
ATOM 9586 N N . VAL B 1 243 ? 35.095 -7.591 8.100 1.00 24.19 241 VAL B N 1
ATOM 9587 C CA . VAL B 1 243 ? 35.386 -8.883 8.715 1.00 24.52 241 VAL B CA 1
ATOM 9588 C C . VAL B 1 243 ? 36.787 -9.357 8.347 1.00 23.03 241 VAL B C 1
ATOM 9589 O O . VAL B 1 243 ? 37.465 -10.002 9.157 1.00 21.71 241 VAL B O 1
ATOM 9602 N N . LEU B 1 244 ? 37.250 -9.040 7.135 1.00 22.14 242 LEU B N 1
ATOM 9603 C CA . LEU B 1 244 ? 38.591 -9.446 6.722 1.00 20.66 242 LEU B CA 1
ATOM 9604 C C . LEU B 1 244 ? 39.673 -8.588 7.375 1.00 17.86 242 LEU B C 1
ATOM 9605 O O . LEU B 1 244 ? 40.757 -9.091 7.691 1.00 20.45 242 LEU B O 1
ATOM 9621 N N . THR B 1 245 ? 39.408 -7.291 7.568 1.00 21.35 243 THR B N 1
ATOM 9622 C CA . THR B 1 245 ? 40.358 -6.436 8.270 1.00 19.58 243 THR B CA 1
ATOM 9623 C C . THR B 1 245 ? 40.415 -6.734 9.767 1.00 21.47 243 THR B C 1
ATOM 9624 O O . THR B 1 245 ? 41.424 -6.421 10.409 1.00 22.84 243 THR B O 1
ATOM 9635 N N . ALA B 1 246 ? 39.351 -7.309 10.339 1.00 23.41 244 ALA B N 1
ATOM 9636 C CA . ALA B 1 246 ? 39.378 -7.704 11.743 1.00 19.37 244 ALA B CA 1
ATOM 9637 C C . ALA B 1 246 ? 40.078 -9.041 11.940 1.00 19.42 244 ALA B C 1
ATOM 9638 O O . ALA B 1 246 ? 40.588 -9.319 13.031 1.00 18.81 244 ALA B O 1
ATOM 9645 N N . ASN B 1 247 ? 40.099 -9.876 10.903 1.00 18.78 245 ASN B N 1
ATOM 9646 C CA . ASN B 1 247 ? 40.730 -11.192 10.958 1.00 20.49 245 ASN B CA 1
ATOM 9647 C C . ASN B 1 247 ? 40.150 -12.037 12.089 1.00 23.53 245 ASN B C 1
ATOM 9648 O O . ASN B 1 247 ? 40.872 -12.738 12.801 1.00 18.07 245 ASN B O 1
ATOM 9659 N N . THR B 1 248 ? 38.827 -11.967 12.259 1.00 18.65 246 THR B N 1
ATOM 9660 C CA . THR B 1 248 ? 38.170 -12.830 13.231 1.00 17.77 246 THR B CA 1
ATOM 9661 C C . THR B 1 248 ? 38.288 -14.298 12.846 1.00 20.89 246 THR B C 1
ATOM 9662 O O . THR B 1 248 ? 38.225 -15.168 13.722 1.00 23.93 246 THR B O 1
ATOM 9673 N N . LEU B 1 249 ? 38.466 -14.593 11.558 1.00 20.20 247 LEU B N 1
ATOM 9674 C CA . LEU B 1 249 ? 38.524 -15.980 11.112 1.00 18.29 247 LEU B CA 1
ATOM 9675 C C . LEU B 1 249 ? 39.862 -16.630 11.448 1.00 22.07 247 LEU B C 1
ATOM 9676 O O . LEU B 1 249 ? 39.899 -17.790 11.870 1.00 22.13 247 LEU B O 1
ATOM 9692 N N . GLY B 1 250 ? 40.969 -15.915 11.245 1.00 21.96 248 GLY B N 1
ATOM 9693 C CA . GLY B 1 250 ? 42.261 -16.475 11.602 1.00 21.29 248 GLY B CA 1
ATOM 9694 C C . GLY B 1 250 ? 42.405 -16.662 13.099 1.00 21.42 248 GLY B C 1
ATOM 9695 O O . GLY B 1 250 ? 42.902 -17.693 13.562 1.00 21.20 248 GLY B O 1
ATOM 9699 N N . CYS B 1 251 ? 41.966 -15.671 13.876 1.00 16.70 249 CYS B N 1
ATOM 9700 C CA . CYS B 1 251 ? 41.958 -15.825 15.325 1.00 20.44 249 CYS B CA 1
ATOM 9701 C C . CYS B 1 251 ? 41.083 -16.997 15.746 1.00 20.38 249 CYS B C 1
ATOM 9702 O O . CYS B 1 251 ? 41.448 -17.763 16.645 1.00 16.19 249 CYS B O 1
ATOM 9710 N N . LEU B 1 252 ? 39.925 -17.157 15.104 1.00 17.39 250 LEU B N 1
ATOM 9711 C CA . LEU B 1 252 ? 39.021 -18.239 15.477 1.00 19.26 250 LEU B CA 1
ATOM 9712 C C . LEU B 1 252 ? 39.662 -19.600 15.230 1.00 22.22 250 LEU B C 1
ATOM 9713 O O . LEU B 1 252 ? 39.588 -20.496 16.080 1.00 20.88 250 LEU B O 1
ATOM 9729 N N . ALA B 1 253 ? 40.289 -19.777 14.065 1.00 22.04 251 ALA B N 1
ATOM 9730 C CA . ALA B 1 253 ? 40.915 -21.056 13.748 1.00 18.75 251 ALA B CA 1
ATOM 9731 C C . ALA B 1 253 ? 41.872 -21.484 14.856 1.00 19.23 251 ALA B C 1
ATOM 9732 O O . ALA B 1 253 ? 41.851 -22.637 15.303 1.00 22.12 251 ALA B O 1
ATOM 9739 N N . LEU B 1 254 ? 42.710 -20.554 15.325 1.00 18.25 252 LEU B N 1
ATOM 9740 C CA . LEU B 1 254 ? 43.694 -20.902 16.345 1.00 20.42 252 LEU B CA 1
ATOM 9741 C C . LEU B 1 254 ? 43.047 -21.077 17.713 1.00 17.46 252 LEU B C 1
ATOM 9742 O O . LEU B 1 254 ? 43.507 -21.900 18.513 1.00 18.98 252 LEU B O 1
ATOM 9758 N N . PHE B 1 255 ? 41.985 -20.325 18.003 1.00 18.71 253 PHE B N 1
ATOM 9759 C CA . PHE B 1 255 ? 41.275 -20.537 19.257 1.00 19.98 253 PHE B CA 1
ATOM 9760 C C . PHE B 1 255 ? 40.635 -21.921 19.287 1.00 23.72 253 PHE B C 1
ATOM 9761 O O . PHE B 1 255 ? 40.743 -22.643 20.286 1.00 19.51 253 PHE B O 1
ATOM 9778 N N . MET B 1 256 ? 39.985 -22.317 18.190 1.00 21.00 254 MET B N 1
ATOM 9779 C CA . MET B 1 256 ? 39.400 -23.653 18.126 1.00 22.65 254 MET B CA 1
ATOM 9780 C C . MET B 1 256 ? 40.464 -24.726 18.323 1.00 26.19 254 MET B C 1
ATOM 9781 O O . MET B 1 256 ? 40.238 -25.709 19.036 1.00 26.24 254 MET B O 1
ATOM 9795 N N . ASN B 1 257 ? 41.640 -24.547 17.718 1.00 26.29 255 ASN B N 1
ATOM 9796 C CA . ASN B 1 257 ? 42.708 -25.524 17.906 1.00 27.84 255 ASN B CA 1
ATOM 9797 C C . ASN B 1 257 ? 43.073 -25.660 19.380 1.00 27.75 255 ASN B C 1
ATOM 9798 O O . ASN B 1 257 ? 43.305 -26.771 19.871 1.00 23.36 255 ASN B O 1
ATOM 9809 N N . ALA B 1 258 ? 43.123 -24.539 20.103 1.00 22.89 256 ALA B N 1
ATOM 9810 C CA . ALA B 1 258 ? 43.493 -24.582 21.512 1.00 22.43 256 ALA B CA 1
ATOM 9811 C C . ALA B 1 258 ? 42.377 -25.156 22.377 1.00 24.00 256 ALA B C 1
ATOM 9812 O O . ALA B 1 258 ? 42.651 -25.753 23.424 1.00 25.82 256 ALA B O 1
ATOM 9819 N N . THR B 1 259 ? 41.124 -25.002 21.954 1.00 25.52 257 THR B N 1
ATOM 9820 C CA . THR B 1 259 ? 39.984 -25.287 22.812 1.00 25.20 257 THR B CA 1
ATOM 9821 C C . THR B 1 259 ? 39.285 -26.597 22.482 1.00 33.02 257 THR B C 1
ATOM 9822 O O . THR B 1 259 ? 38.573 -27.135 23.340 1.00 27.55 257 THR B O 1
ATOM 9833 N N . ALA B 1 260 ? 39.473 -27.122 21.276 1.00 25.31 258 ALA B N 1
ATOM 9834 C CA . ALA B 1 260 ? 38.763 -28.319 20.863 1.00 27.40 258 ALA B CA 1
ATOM 9835 C C . ALA B 1 260 ? 39.218 -29.526 21.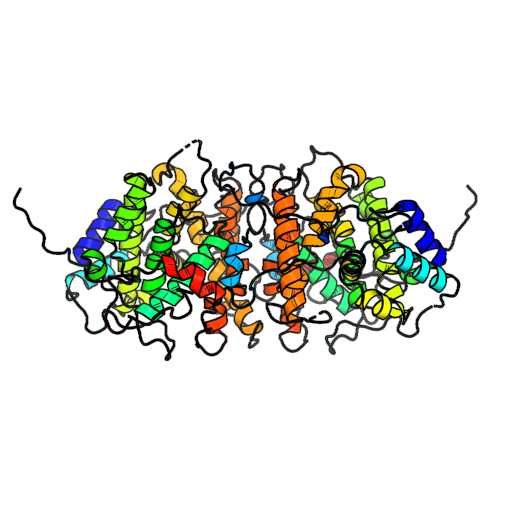677 1.00 34.18 258 ALA B C 1
ATOM 9836 O O . ALA B 1 260 ? 40.299 -29.544 22.272 1.00 39.01 258 ALA B O 1
ATOM 9843 N N . ASP B 1 261 ? 38.367 -30.536 21.706 1.00 37.18 259 ASP B N 1
ATOM 9844 C CA . ASP B 1 261 ? 38.738 -31.808 22.311 1.00 44.69 259 ASP B CA 1
ATOM 9845 C C . ASP B 1 261 ? 39.732 -32.525 21.403 1.00 52.97 259 ASP B C 1
ATOM 9846 O O . ASP B 1 261 ? 39.495 -32.623 20.193 1.00 54.18 259 ASP B O 1
ATOM 9855 N N . PRO B 1 262 ? 40.855 -33.042 21.938 1.00 63.18 260 PRO B N 1
ATOM 9856 C CA . PRO B 1 262 ? 41.819 -33.739 21.071 1.00 65.18 260 PRO B CA 1
ATOM 9857 C C . PRO B 1 262 ? 41.326 -35.055 20.479 1.00 65.70 260 PRO B C 1
ATOM 9858 O O . PRO B 1 262 ? 42.143 -35.884 20.068 1.00 76.71 260 PRO B O 1
ATOM 9869 N N . LYS B 1 263 ? 40.013 -35.265 20.427 1.00 63.33 261 LYS B N 1
ATOM 9870 C CA . LYS B 1 263 ? 39.432 -36.400 19.722 1.00 63.62 261 LYS B CA 1
ATOM 9871 C C . LYS B 1 263 ? 38.814 -35.993 18.387 1.00 69.35 261 LYS B C 1
ATOM 9872 O O . LYS B 1 263 ? 38.188 -36.827 17.724 1.00 75.08 261 LYS B O 1
ATOM 9876 N N . ASP B 1 264 ? 38.970 -34.731 17.986 1.00 70.40 262 ASP B N 1
ATOM 9877 C CA . ASP B 1 264 ? 38.497 -34.244 16.698 1.00 78.84 262 ASP B CA 1
ATOM 9878 C C . ASP B 1 264 ? 39.626 -34.023 15.702 1.00 77.93 262 ASP B C 1
ATOM 9879 O O . ASP B 1 264 ? 39.365 -33.591 14.574 1.00 80.88 262 ASP B O 1
ATOM 9888 N N . GLY B 1 265 ? 40.868 -34.301 16.084 1.00 70.66 263 GLY B N 1
ATOM 9889 C CA . GLY B 1 265 ? 41.998 -34.036 15.230 1.00 66.84 263 GLY B CA 1
ATOM 9890 C C . GLY B 1 265 ? 42.169 -32.549 15.007 1.00 69.21 263 GLY B C 1
ATOM 9891 O O . GLY B 1 265 ? 41.549 -31.723 15.684 1.00 67.58 263 GLY B O 1
ATOM 9895 N N . PRO B 1 266 ? 43.015 -32.176 14.050 1.00 75.64 264 PRO B N 1
ATOM 9896 C CA . PRO B 1 266 ? 43.211 -30.750 13.771 1.00 74.01 264 PRO B CA 1
ATOM 9897 C C . PRO B 1 266 ? 41.916 -30.101 13.309 1.00 67.67 264 PRO B C 1
ATOM 9898 O O . PRO B 1 266 ? 41.065 -30.733 12.678 1.00 65.90 264 PRO B O 1
ATOM 9909 N N . ILE B 1 267 ? 41.770 -28.820 13.643 1.00 80.84 265 ILE B N 1
ATOM 9910 C CA . ILE B 1 267 ? 40.627 -28.023 13.204 1.00 79.26 265 ILE B CA 1
ATOM 9911 C C . ILE B 1 267 ? 40.957 -27.505 11.806 1.00 73.88 265 ILE B C 1
ATOM 9912 O O . ILE B 1 267 ? 41.699 -26.534 11.652 1.00 79.42 265 ILE B O 1
ATOM 9928 N N . HIS B 1 268 ? 40.402 -28.148 10.784 1.00 51.38 266 HIS B N 1
ATOM 9929 C CA . HIS B 1 268 ? 40.670 -27.794 9.397 1.00 52.61 266 HIS B CA 1
ATOM 9930 C C . HIS B 1 268 ? 39.566 -26.889 8.868 1.00 49.31 266 HIS B C 1
ATOM 9931 O O . HIS B 1 268 ? 38.379 -27.208 8.990 1.00 42.13 266 HIS B O 1
ATOM 9945 N N . TYR B 1 269 ? 39.965 -25.762 8.273 1.00 48.24 267 TYR B N 1
ATOM 9946 C CA . TYR B 1 269 ? 38.989 -24.812 7.749 1.00 49.01 267 TYR B CA 1
ATOM 9947 C C . TYR B 1 269 ? 38.254 -25.369 6.539 1.00 45.68 267 TYR B C 1
ATOM 9948 O O . TYR B 1 269 ? 37.070 -25.072 6.346 1.00 42.84 267 TYR B O 1
ATOM 9966 N N . ALA B 1 270 ? 38.934 -26.165 5.710 1.00 60.28 268 ALA B N 1
ATOM 9967 C CA . ALA B 1 270 ? 38.248 -26.839 4.614 1.00 62.47 268 ALA B CA 1
ATOM 9968 C C . ALA B 1 270 ? 37.055 -27.637 5.123 1.00 64.18 268 ALA B C 1
ATOM 9969 O O . ALA B 1 270 ? 36.043 -27.760 4.424 1.00 66.32 268 ALA B O 1
ATOM 9976 N N . ASP B 1 271 ? 37.149 -28.166 6.344 1.00 49.65 269 ASP B N 1
ATOM 9977 C CA . ASP B 1 271 ? 36.081 -28.993 6.892 1.00 46.53 269 ASP B CA 1
ATOM 9978 C C . ASP B 1 271 ? 34.964 -28.161 7.511 1.00 43.38 269 ASP B C 1
ATOM 9979 O O . ASP B 1 271 ? 33.788 -28.523 7.399 1.00 47.30 269 ASP B O 1
ATOM 9988 N N . SER B 1 272 ? 35.304 -27.047 8.163 1.00 39.40 270 SER B N 1
ATOM 9989 C CA . SER B 1 272 ? 34.358 -26.314 8.996 1.00 36.02 270 SER B CA 1
ATOM 9990 C C . SER B 1 272 ? 34.182 -24.866 8.546 1.00 27.87 270 SER B C 1
ATOM 9991 O O . SER B 1 272 ? 33.831 -24.000 9.351 1.00 30.65 270 SER B O 1
ATOM 9999 N N . SER B 1 273 ? 34.384 -24.589 7.256 1.00 28.19 271 SER B N 1
ATOM 10000 C CA . SER B 1 273 ? 34.385 -23.204 6.792 1.00 32.24 271 SER B CA 1
ATOM 10001 C C . SER B 1 273 ? 33.049 -22.514 7.048 1.00 29.18 271 SER B C 1
ATOM 10002 O O . SER B 1 273 ? 33.013 -21.318 7.361 1.00 24.77 271 SER B O 1
ATOM 10010 N N . TYR B 1 274 ? 31.939 -23.243 6.911 1.00 26.89 272 TYR B N 1
ATOM 10011 C CA . TYR B 1 274 ? 30.621 -22.623 7.030 1.00 24.98 272 TYR B CA 1
ATOM 10012 C C . TYR B 1 274 ? 30.387 -22.089 8.439 1.00 24.93 272 TYR B C 1
ATOM 10013 O O . TYR B 1 274 ? 30.102 -20.901 8.628 1.00 24.05 272 TYR B O 1
ATOM 10031 N N . GLU B 1 275 ? 30.496 -22.955 9.448 1.00 22.95 273 GLU B N 1
ATOM 10032 C CA . GLU B 1 275 ? 30.264 -22.495 10.813 1.00 25.66 273 GLU B CA 1
ATOM 10033 C C . GLU B 1 275 ? 31.298 -21.449 11.221 1.00 26.72 273 GLU B C 1
ATOM 10034 O O . GLU B 1 275 ? 30.976 -20.495 11.938 1.00 24.48 273 GLU B O 1
ATOM 10046 N N . MET B 1 276 ? 32.544 -21.597 10.758 1.00 25.22 274 MET B N 1
ATOM 10047 C CA . MET B 1 276 ? 33.584 -20.642 11.136 1.00 21.93 274 MET B CA 1
ATOM 10048 C C . MET B 1 276 ? 33.304 -19.262 10.553 1.00 25.04 274 MET B C 1
ATOM 10049 O O . MET B 1 276 ? 33.433 -18.249 11.251 1.00 21.72 274 MET B O 1
ATOM 10063 N N . GLU B 1 277 ? 32.911 -19.203 9.279 1.00 26.44 275 GLU B N 1
ATOM 10064 C CA . GLU B 1 277 ? 32.556 -17.922 8.676 1.00 27.09 275 GLU B CA 1
ATOM 10065 C C . GLU B 1 277 ? 31.372 -17.287 9.398 1.00 27.85 275 GLU B C 1
ATOM 10066 O O . GLU B 1 277 ? 31.371 -16.079 9.662 1.00 26.03 275 GLU B O 1
ATOM 10078 N N . ILE B 1 278 ? 30.357 -18.087 9.738 1.00 23.03 276 ILE B N 1
ATOM 10079 C CA . ILE B 1 278 ? 29.205 -17.551 10.461 1.00 23.17 276 ILE B CA 1
ATOM 10080 C C . ILE B 1 278 ? 29.653 -16.923 11.775 1.00 22.83 276 ILE B C 1
ATOM 10081 O O . ILE B 1 278 ? 29.223 -15.822 12.140 1.00 23.26 276 ILE B O 1
ATOM 10097 N N . ALA B 1 279 ? 30.521 -17.621 12.511 1.00 22.44 277 ALA B N 1
ATOM 10098 C CA . ALA B 1 279 ? 30.942 -17.129 13.818 1.00 25.28 277 ALA B CA 1
ATOM 10099 C C . ALA B 1 279 ? 31.804 -15.881 13.689 1.00 21.94 277 ALA B C 1
ATOM 10100 O O . ALA B 1 279 ? 31.706 -14.964 14.512 1.00 22.16 277 ALA B O 1
ATOM 10107 N N . SER B 1 280 ? 32.661 -15.827 12.667 1.00 22.13 278 SER B N 1
ATOM 10108 C CA . SER B 1 280 ? 33.509 -14.653 12.496 1.00 20.52 278 SER B CA 1
ATOM 10109 C C . SER B 1 280 ? 32.680 -13.422 12.142 1.00 21.78 278 SER B C 1
ATOM 10110 O O . SER B 1 280 ? 33.009 -12.311 12.574 1.00 26.33 278 SER B O 1
ATOM 10118 N N . VAL B 1 281 ? 31.591 -13.595 11.390 1.00 24.74 279 VAL B N 1
ATOM 10119 C CA . VAL B 1 281 ? 30.701 -12.470 11.114 1.00 20.69 279 VAL B CA 1
ATOM 10120 C C . VAL B 1 281 ? 29.945 -12.067 12.375 1.00 28.37 279 VAL B C 1
ATOM 10121 O O . VAL B 1 281 ? 29.819 -10.877 12.686 1.00 25.00 279 VAL B O 1
ATOM 10134 N N . ALA B 1 282 ? 29.439 -13.048 13.127 1.00 22.66 280 ALA B N 1
ATOM 10135 C CA . ALA B 1 282 ? 28.719 -12.741 14.357 1.00 25.51 280 ALA B CA 1
ATOM 10136 C C . ALA B 1 282 ? 29.564 -11.884 15.291 1.00 23.07 280 ALA B C 1
ATOM 10137 O O . ALA B 1 282 ? 29.082 -10.890 15.846 1.00 23.78 280 ALA B O 1
ATOM 10144 N N . GLN B 1 283 ? 30.837 -12.248 15.475 1.00 20.66 281 GLN B N 1
ATOM 10145 C CA . GLN B 1 283 ? 31.672 -11.509 16.417 1.00 29.54 281 GLN B CA 1
ATOM 10146 C C . GLN B 1 283 ? 31.860 -10.063 15.971 1.00 26.70 281 GLN B C 1
ATOM 10147 O O . GLN B 1 283 ? 31.805 -9.141 16.793 1.00 25.39 281 GLN B O 1
ATOM 10161 N N A CYS B 1 284 ? 32.090 -9.843 14.676 0.55 24.31 282 CYS B N 1
ATOM 10162 N N B CYS B 1 284 ? 32.080 -9.846 14.672 0.45 24.40 282 CYS B N 1
ATOM 10163 C CA A CYS B 1 284 ? 32.246 -8.478 14.184 0.55 26.43 282 CYS B CA 1
ATOM 10164 C CA B CYS B 1 284 ? 32.249 -8.488 14.165 0.45 26.44 282 CYS B CA 1
ATOM 10165 C C A CYS B 1 284 ? 30.959 -7.682 14.356 0.55 26.49 282 CYS B C 1
ATOM 10166 C C B CYS B 1 284 ? 30.967 -7.679 14.321 0.45 26.50 282 CYS B C 1
ATOM 10167 O O A CYS B 1 284 ? 30.991 -6.515 14.764 0.55 27.23 282 CYS B O 1
ATOM 10168 O O B CYS B 1 284 ? 31.012 -6.498 14.687 0.45 27.25 282 CYS B O 1
ATOM 10183 N N . VAL B 1 285 ? 29.815 -8.295 14.052 1.00 25.01 283 VAL B N 1
ATOM 10184 C CA . VAL B 1 285 ? 28.546 -7.590 14.192 1.00 29.26 283 VAL B CA 1
ATOM 10185 C C . VAL B 1 285 ? 28.265 -7.285 15.658 1.00 25.55 283 VAL B C 1
ATOM 10186 O O . VAL B 1 285 ? 27.843 -6.176 16.006 1.00 24.79 283 VAL B O 1
ATOM 10200 N N . THR B 1 286 ? 28.501 -8.258 16.542 1.00 23.06 284 THR B N 1
ATOM 10201 C CA . THR B 1 286 ? 28.294 -8.022 17.967 1.00 27.83 284 THR B CA 1
ATOM 10202 C C . THR B 1 286 ? 29.166 -6.879 18.466 1.00 28.43 284 THR B C 1
ATOM 10203 O O . THR B 1 286 ? 28.706 -6.025 19.233 1.00 27.23 284 THR B O 1
ATOM 10214 N N . LEU B 1 287 ? 30.431 -6.850 18.037 1.00 30.14 285 LEU B N 1
ATOM 10215 C CA . LEU B 1 287 ? 31.352 -5.811 18.484 1.00 30.99 285 LEU B CA 1
ATOM 10216 C C . LEU B 1 287 ? 30.843 -4.426 18.105 1.00 27.94 285 LEU B C 1
ATOM 10217 O O . LEU B 1 287 ? 30.797 -3.518 18.942 1.00 32.20 285 LEU B O 1
ATOM 10233 N N . ASP B 1 288 ? 30.464 -4.243 16.840 1.00 33.49 286 ASP B N 1
ATOM 10234 C CA . ASP B 1 288 ? 29.940 -2.949 16.417 1.00 32.08 286 ASP B CA 1
ATOM 10235 C C . ASP B 1 288 ? 28.597 -2.665 17.075 1.00 32.76 286 ASP B C 1
ATOM 10236 O O . ASP B 1 288 ? 28.326 -1.532 17.485 1.00 32.96 286 ASP B O 1
ATOM 10245 N N . MET B 1 289 ? 27.746 -3.686 17.185 1.00 32.04 287 MET B N 1
ATOM 10246 C CA . MET B 1 289 ? 26.444 -3.509 17.818 1.00 37.07 287 MET B CA 1
ATOM 10247 C C . MET B 1 289 ? 26.595 -3.113 19.281 1.00 44.16 287 MET B C 1
ATOM 10248 O O . MET B 1 289 ? 25.816 -2.299 19.795 1.00 39.43 287 MET B O 1
ATOM 10262 N N . ALA B 1 290 ? 27.597 -3.670 19.967 1.00 37.28 288 ALA B N 1
ATOM 10263 C CA . ALA B 1 290 ? 27.797 -3.369 21.380 1.00 36.64 288 ALA B CA 1
ATOM 10264 C C . ALA B 1 290 ? 28.528 -2.050 21.591 1.00 40.40 288 ALA B C 1
ATOM 10265 O O . ALA B 1 290 ? 28.258 -1.348 22.573 1.00 41.53 288 ALA B O 1
ATOM 10272 N N . LYS B 1 291 ? 29.452 -1.698 20.695 1.00 39.18 289 LYS B N 1
ATOM 10273 C CA . LYS B 1 291 ? 30.162 -0.429 20.826 1.00 40.61 289 LYS B CA 1
ATOM 10274 C C . LYS B 1 291 ? 29.217 0.753 20.634 1.00 47.50 289 LYS B C 1
ATOM 10275 O O . LYS B 1 291 ? 29.256 1.722 21.400 1.00 49.67 289 LYS B O 1
ATOM 10294 N N A GLU B 1 292 ? 28.360 0.694 19.611 0.67 43.18 290 GLU B N 1
ATOM 10295 N N B GLU B 1 292 ? 28.362 0.689 19.610 0.33 43.29 290 GLU B N 1
ATOM 10296 C CA A GLU B 1 292 ? 27.397 1.771 19.401 0.67 46.77 290 GLU B CA 1
ATOM 10297 C CA B GLU B 1 292 ? 27.390 1.754 19.386 0.33 46.70 290 GLU B CA 1
ATOM 10298 C C A GLU B 1 292 ? 26.428 1.876 20.572 0.67 47.84 290 GLU B C 1
ATOM 10299 C C B GLU B 1 292 ? 26.419 1.872 20.554 0.33 47.82 290 GLU B C 1
ATOM 10300 O O A GLU B 1 292 ? 26.141 2.978 21.055 0.67 48.67 290 GLU B O 1
ATOM 10301 O O B GLU B 1 292 ? 26.121 2.980 21.016 0.33 48.74 290 GLU B O 1
ATOM 10324 N N . ALA B 1 293 ? 25.921 0.739 21.049 1.00 41.36 291 ALA B N 1
ATOM 10325 C CA . ALA B 1 293 ? 24.872 0.761 22.062 1.00 50.48 291 ALA B CA 1
ATOM 10326 C C . ALA B 1 293 ? 25.391 1.304 23.387 1.00 48.66 291 ALA B C 1
ATOM 10327 O O . ALA B 1 293 ? 24.873 2.296 23.913 1.00 52.84 291 ALA B O 1
ATOM 10335 N N . MET B 1 294 ? 26.418 0.666 23.944 1.00 54.13 292 MET B N 1
ATOM 10336 C CA . MET B 1 294 ? 26.898 1.024 25.273 1.00 61.32 292 MET B CA 1
ATOM 10337 C C . MET B 1 294 ? 27.689 2.323 25.298 1.00 59.58 292 MET B C 1
ATOM 10338 O O . MET B 1 294 ? 28.150 2.719 26.375 1.00 59.91 292 MET B O 1
ATOM 10352 N N . GLY B 1 295 ? 27.851 2.995 24.163 1.00 62.50 293 GLY B N 1
ATOM 10353 C CA . GLY B 1 295 ? 28.580 4.247 24.135 1.00 74.40 293 GLY B CA 1
ATOM 10354 C C . GLY B 1 295 ? 30.026 4.074 23.724 1.00 84.95 293 GLY B C 1
ATOM 10355 O O . GLY B 1 295 ? 30.821 3.472 24.452 1.00 81.18 293 GLY B O 1
ATOM 10359 N N . ILE B 1 296 ? 30.377 4.600 22.557 1.00 96.39 294 ILE B N 1
ATOM 10360 C CA . ILE B 1 296 ? 31.734 4.490 22.040 1.00 92.98 294 ILE B CA 1
ATOM 10361 C C . ILE B 1 296 ? 32.650 5.425 22.821 1.00 95.70 294 ILE B C 1
ATOM 10362 O O . ILE B 1 296 ? 33.786 5.076 23.139 1.00 100.65 294 ILE B O 1
ATOM 10378 N N . ALA B 1 306 ? 27.979 4.135 6.839 1.00 88.91 304 ALA B N 1
ATOM 10379 C CA . ALA B 1 306 ? 26.818 4.248 7.716 1.00 88.72 304 ALA B CA 1
ATOM 10380 C C . ALA B 1 306 ? 25.969 5.460 7.339 1.00 83.67 304 ALA B C 1
ATOM 10381 O O . ALA B 1 306 ? 26.047 6.508 7.980 1.00 82.50 304 ALA B O 1
ATOM 10387 N N . GLY B 1 307 ? 25.152 5.306 6.294 1.00 70.83 305 GLY B N 1
ATOM 10388 C CA . GLY B 1 307 ? 24.333 6.418 5.839 1.00 63.06 305 GLY B CA 1
ATOM 10389 C C . GLY B 1 307 ? 23.294 6.844 6.858 1.00 61.91 305 GLY B C 1
ATOM 10390 O O . GLY B 1 307 ? 23.077 8.040 7.073 1.00 62.43 305 GLY B O 1
ATOM 10394 N N . ASP B 1 308 ? 22.632 5.877 7.491 1.00 62.87 306 ASP B N 1
ATOM 10395 C CA . ASP B 1 308 ? 21.633 6.136 8.528 1.00 64.05 306 ASP B CA 1
ATOM 10396 C C . ASP B 1 308 ? 22.008 5.283 9.737 1.00 49.52 306 ASP B C 1
ATOM 10397 O O . ASP B 1 308 ? 21.742 4.078 9.758 1.00 44.11 306 ASP B O 1
ATOM 10406 N N . ARG B 1 309 ? 22.626 5.913 10.739 1.00 43.82 307 ARG B N 1
ATOM 10407 C CA . ARG B 1 309 ? 23.095 5.179 11.910 1.00 45.50 307 ARG B CA 1
ATOM 10408 C C . ARG B 1 309 ? 21.970 4.373 12.544 1.00 40.53 307 ARG B C 1
ATOM 10409 O O . ARG B 1 309 ? 22.138 3.190 12.861 1.00 38.37 307 ARG B O 1
ATOM 10413 N N . ALA B 1 310 ? 20.806 4.999 12.733 1.00 42.01 308 ALA B N 1
ATOM 10414 C CA . ALA B 1 310 ? 19.689 4.302 13.360 1.00 38.61 308 ALA B CA 1
ATOM 10415 C C . ALA B 1 310 ? 19.272 3.083 12.547 1.00 40.37 308 ALA B C 1
ATOM 10416 O O . ALA B 1 310 ? 18.995 2.018 13.110 1.00 37.41 308 ALA B O 1
ATOM 10423 N N . GLN B 1 311 ? 19.225 3.217 11.220 1.00 41.59 309 GLN B N 1
ATOM 10424 C CA . GLN B 1 311 ? 18.841 2.085 10.381 1.00 46.77 309 GLN B CA 1
ATOM 10425 C C . GLN B 1 311 ? 19.890 0.980 10.439 1.00 35.41 309 GLN B C 1
ATOM 10426 O O . GLN B 1 311 ? 19.553 -0.201 10.580 1.00 32.39 309 GLN B O 1
ATOM 10440 N N . ARG B 1 312 ? 21.171 1.340 10.330 1.00 34.03 310 ARG B N 1
ATOM 10441 C CA . ARG B 1 312 ? 22.217 0.322 10.366 1.00 32.87 310 ARG B CA 1
ATOM 10442 C C . ARG B 1 312 ? 22.190 -0.453 11.677 1.00 35.14 310 ARG B C 1
ATOM 10443 O O . ARG B 1 312 ? 22.465 -1.659 11.691 1.00 31.42 310 ARG B O 1
ATOM 10464 N N . LYS B 1 313 ? 21.853 0.213 12.782 1.00 30.30 311 LYS B N 1
ATOM 10465 C CA . LYS B 1 313 ? 21.719 -0.492 14.051 1.00 32.87 311 LYS B CA 1
ATOM 10466 C C . LYS B 1 313 ? 20.632 -1.557 13.975 1.00 29.36 311 LYS B C 1
ATOM 10467 O O . LYS B 1 313 ? 20.779 -2.650 14.535 1.00 27.95 311 LYS B O 1
ATOM 10486 N N . ARG B 1 314 ? 19.523 -1.251 13.299 1.00 29.38 312 ARG B N 1
ATOM 10487 C CA . ARG B 1 314 ? 18.476 -2.248 13.122 1.00 30.21 312 ARG B CA 1
ATOM 10488 C C . ARG B 1 314 ? 18.956 -3.406 12.258 1.00 30.72 312 ARG B C 1
ATOM 10489 O O . ARG B 1 314 ? 18.562 -4.556 12.484 1.00 26.91 312 ARG B O 1
ATOM 10510 N N . GLU B 1 315 ? 19.807 -3.120 11.269 1.00 27.87 313 GLU B N 1
ATOM 10511 C CA . GLU B 1 315 ? 20.323 -4.171 10.399 1.00 26.96 313 GLU B CA 1
ATOM 10512 C C . GLU B 1 315 ? 21.379 -5.010 11.106 1.00 24.85 313 GLU B C 1
ATOM 10513 O O . GLU B 1 315 ? 21.475 -6.217 10.858 1.00 27.47 313 GLU B O 1
ATOM 10525 N N . LEU B 1 316 ? 22.171 -4.401 11.991 1.00 24.85 314 LEU B N 1
ATOM 10526 C CA . LEU B 1 316 ? 23.142 -5.177 12.755 1.00 23.13 314 LEU B CA 1
ATOM 10527 C C . LEU B 1 316 ? 22.450 -6.169 13.681 1.00 24.42 314 LEU B C 1
ATOM 10528 O O . LEU B 1 316 ? 22.875 -7.324 13.795 1.00 25.21 314 LEU B O 1
ATOM 10544 N N . ARG B 1 317 ? 21.389 -5.734 14.367 1.00 25.72 315 ARG B N 1
ATOM 10545 C CA . ARG B 1 317 ? 20.631 -6.666 15.196 1.00 22.74 315 ARG B CA 1
ATOM 10546 C C . ARG B 1 317 ? 19.960 -7.733 14.337 1.00 22.67 315 ARG B C 1
ATOM 10547 O O . ARG B 1 317 ? 19.851 -8.894 14.746 1.00 23.38 315 ARG B O 1
ATOM 10568 N N . TRP B 1 318 ? 19.502 -7.356 13.137 1.00 23.57 316 TRP B N 1
ATOM 10569 C CA . TRP B 1 318 ? 18.933 -8.331 12.209 1.00 24.01 316 TRP B CA 1
ATOM 10570 C C . TRP B 1 318 ? 19.942 -9.423 11.883 1.00 26.02 316 TRP B C 1
ATOM 10571 O O . TRP B 1 318 ? 19.631 -10.617 11.958 1.00 25.29 316 TRP B O 1
ATOM 10592 N N . ILE B 1 319 ? 21.165 -9.031 11.520 1.00 23.77 317 ILE B N 1
ATOM 10593 C CA . ILE B 1 319 ? 22.188 -10.012 11.177 1.00 20.88 317 ILE B CA 1
ATOM 10594 C C . ILE B 1 319 ? 22.582 -10.824 12.404 1.00 20.62 317 ILE B C 1
ATOM 10595 O O . ILE B 1 319 ? 22.778 -12.043 12.320 1.00 22.99 317 ILE B O 1
ATOM 10611 N N . TYR B 1 320 ? 22.693 -10.167 13.561 1.00 22.38 318 TYR B N 1
ATOM 10612 C CA . TYR B 1 320 ? 23.175 -10.839 14.765 1.00 22.36 318 TYR B CA 1
ATOM 10613 C C . TYR B 1 320 ? 22.294 -12.022 15.145 1.00 20.20 318 TYR B C 1
ATOM 10614 O O . TYR B 1 320 ? 22.796 -13.110 15.448 1.00 22.36 318 TYR B O 1
ATOM 10632 N N . VAL B 1 321 ? 20.974 -11.822 15.171 1.00 21.37 319 VAL B N 1
ATOM 10633 C CA . VAL B 1 321 ? 20.098 -12.893 15.639 1.00 24.57 319 VAL B CA 1
ATOM 10634 C C . VAL B 1 321 ? 20.064 -14.036 14.633 1.00 21.92 319 VAL B C 1
ATOM 10635 O O . VAL B 1 321 ? 19.895 -15.201 15.012 1.00 21.86 319 VAL B O 1
ATOM 10648 N N . ARG B 1 322 ? 20.228 -13.739 13.345 1.00 22.71 320 ARG B N 1
ATOM 10649 C CA . ARG B 1 322 ? 20.194 -14.801 12.346 1.00 27.05 320 ARG B CA 1
ATOM 10650 C C . ARG B 1 322 ? 21.479 -15.622 12.366 1.00 25.40 320 ARG B C 1
ATOM 10651 O O . ARG B 1 322 ? 21.428 -16.855 12.293 1.00 23.41 320 ARG B O 1
ATOM 10672 N N . CYS B 1 323 ? 22.634 -14.966 12.498 1.00 20.42 321 CYS B N 1
ATOM 10673 C CA . CYS B 1 323 ? 23.885 -15.703 12.648 1.00 24.43 321 CYS B CA 1
ATOM 10674 C C . CYS B 1 323 ? 23.854 -16.591 13.887 1.00 23.33 321 CYS B C 1
ATOM 10675 O O . CYS B 1 323 ? 24.219 -17.771 13.830 1.00 22.01 321 CYS B O 1
ATOM 10683 N N . MET B 1 324 ? 23.419 -16.039 15.022 1.00 20.21 322 MET B N 1
ATOM 10684 C CA . MET B 1 324 ? 23.422 -16.816 16.257 1.00 21.53 322 MET B CA 1
ATOM 10685 C C . MET B 1 324 ? 22.491 -18.019 16.157 1.00 24.31 322 MET B C 1
ATOM 10686 O O . MET B 1 324 ? 22.804 -19.097 16.675 1.00 24.31 322 MET B O 1
ATOM 10700 N N . GLN B 1 325 ? 21.338 -17.860 15.504 1.00 23.08 323 GLN B N 1
ATOM 10701 C CA . GLN B 1 325 ? 20.423 -18.990 15.381 1.00 23.34 323 GLN B CA 1
ATOM 10702 C C . GLN B 1 325 ? 21.046 -20.109 14.554 1.00 23.40 323 GLN B C 1
ATOM 10703 O O . GLN B 1 325 ? 20.912 -21.291 14.892 1.00 25.17 323 GLN B O 1
ATOM 10717 N N . ILE B 1 326 ? 21.728 -19.757 13.462 1.00 24.12 324 ILE B N 1
ATOM 10718 C CA . ILE B 1 326 ? 22.431 -20.762 12.669 1.00 24.95 324 ILE B CA 1
ATOM 10719 C C . ILE B 1 326 ? 23.457 -21.492 13.526 1.00 22.23 324 ILE B C 1
ATOM 10720 O O . ILE B 1 326 ? 23.594 -22.719 13.448 1.00 23.36 324 ILE B O 1
ATOM 10736 N N . LEU B 1 327 ? 24.180 -20.758 14.371 1.00 21.02 325 LEU B N 1
ATOM 10737 C CA . LEU B 1 327 ? 25.207 -21.380 15.198 1.00 21.03 325 LEU B CA 1
ATOM 10738 C C . LEU B 1 327 ? 24.637 -22.407 16.173 1.00 24.52 325 LEU B C 1
ATOM 10739 O O . LEU B 1 327 ? 25.371 -23.311 16.591 1.00 23.86 325 LEU B O 1
ATOM 10755 N N . GLU B 1 328 ? 23.352 -22.304 16.530 1.00 23.68 326 GLU B N 1
ATOM 10756 C CA . GLU B 1 328 ? 22.757 -23.260 17.459 1.00 25.81 326 GLU B CA 1
ATOM 10757 C C . GLU B 1 328 ? 22.970 -24.701 17.007 1.00 30.53 326 GLU B C 1
ATOM 10758 O O . GLU B 1 328 ? 23.212 -25.591 17.831 1.00 28.73 326 GLU B O 1
ATOM 10770 N N . SER B 1 329 ? 22.857 -24.960 15.707 1.00 27.10 327 SER B N 1
ATOM 10771 C CA . SER B 1 329 ? 22.861 -26.325 15.202 1.00 28.95 327 SER B CA 1
ATOM 10772 C C . SER B 1 329 ? 24.190 -26.727 14.576 1.00 30.65 327 SER B C 1
ATOM 10773 O O . SER B 1 329 ? 24.263 -27.777 13.930 1.00 29.69 327 SER B O 1
ATOM 10781 N N . GLN B 1 330 ? 25.253 -25.934 14.772 1.00 24.67 328 GLN B N 1
ATOM 10782 C CA . GLN B 1 330 ? 26.510 -26.273 14.120 1.00 25.60 328 GLN B CA 1
ATOM 10783 C C . GLN B 1 330 ? 27.324 -27.238 14.977 1.00 26.60 328 GLN B C 1
ATOM 10784 O O . GLN B 1 330 ? 27.209 -27.235 16.207 1.00 26.66 328 GLN B O 1
ATOM 10798 N N . PRO B 1 331 ? 28.164 -28.059 14.340 1.00 23.41 329 PRO B N 1
ATOM 10799 C CA . PRO B 1 331 ? 28.869 -29.111 15.093 1.00 28.24 329 PRO B CA 1
ATOM 10800 C C . PRO B 1 331 ? 29.749 -28.593 16.216 1.00 27.00 329 PRO B C 1
ATOM 10801 O O . PRO B 1 331 ? 29.970 -29.320 17.193 1.00 26.58 329 PRO B O 1
ATOM 10812 N N . HIS B 1 332 ? 30.285 -27.379 16.101 1.00 24.21 330 HIS B N 1
ATOM 10813 C CA . HIS B 1 332 ? 31.120 -26.796 17.143 1.00 21.23 330 HIS B CA 1
ATOM 10814 C C . HIS B 1 332 ? 30.414 -25.645 17.855 1.00 19.93 330 HIS B C 1
ATOM 10815 O O . HIS B 1 332 ? 31.057 -24.695 18.309 1.00 20.80 330 HIS B O 1
ATOM 10829 N N . ALA B 1 333 ? 29.087 -25.729 17.968 1.00 20.30 331 ALA B N 1
ATOM 10830 C CA . ALA B 1 333 ? 28.344 -24.725 18.718 1.00 19.38 331 ALA B CA 1
ATOM 10831 C C . ALA B 1 333 ? 28.934 -24.514 20.107 1.00 16.57 331 ALA B C 1
ATOM 10832 O O . ALA B 1 333 ? 28.923 -23.390 20.622 1.00 18.41 331 ALA B O 1
ATOM 10839 N N . HIS B 1 334 ? 29.480 -25.572 20.717 1.00 16.25 332 HIS B N 1
ATOM 10840 C CA . HIS B 1 334 ? 30.001 -25.474 22.077 1.00 19.75 332 HIS B CA 1
ATOM 10841 C C . HIS B 1 334 ? 31.198 -24.538 22.184 1.00 25.59 332 HIS B C 1
ATOM 10842 O O . HIS B 1 334 ? 31.601 -24.203 23.304 1.00 20.75 332 HIS B O 1
ATOM 10856 N N . MET B 1 335 ? 31.769 -24.108 21.059 1.00 18.37 333 MET B N 1
ATOM 10857 C CA . MET B 1 335 ? 32.777 -23.057 21.027 1.00 17.74 333 MET B CA 1
ATOM 10858 C C . MET B 1 335 ? 32.304 -21.802 20.306 1.00 21.03 333 MET B C 1
ATOM 10859 O O . MET B 1 335 ? 32.620 -20.691 20.739 1.00 15.62 333 MET B O 1
ATOM 10873 N N . LEU B 1 336 ? 31.529 -21.943 19.228 1.00 18.01 334 LEU B N 1
ATOM 10874 C CA . LEU B 1 336 ? 31.304 -20.814 18.332 1.00 16.99 334 LEU B CA 1
ATOM 10875 C C . LEU B 1 336 ? 30.169 -19.902 18.785 1.00 22.09 334 LEU B C 1
ATOM 10876 O O . LEU B 1 336 ? 30.159 -18.719 18.425 1.00 19.23 334 LEU B O 1
ATOM 10892 N N . ARG B 1 337 ? 29.198 -20.426 19.534 1.00 16.82 335 ARG B N 1
ATOM 10893 C CA . ARG B 1 337 ? 28.151 -19.568 20.083 1.00 18.56 335 ARG B CA 1
ATOM 10894 C C . ARG B 1 337 ? 28.752 -18.514 21.005 1.00 21.33 335 ARG B C 1
ATOM 10895 O O . ARG B 1 337 ? 28.443 -17.321 20.897 1.00 18.07 335 ARG B O 1
ATOM 10916 N N . ARG B 1 338 ? 29.636 -18.938 21.909 1.00 18.05 336 ARG B N 1
ATOM 10917 C CA . ARG B 1 338 ? 30.283 -17.986 22.803 1.00 16.69 336 ARG B CA 1
ATOM 10918 C C . ARG B 1 338 ? 31.189 -17.036 22.029 1.00 21.62 336 ARG B C 1
ATOM 10919 O O . ARG B 1 338 ? 31.192 -15.827 22.286 1.00 19.47 336 ARG B O 1
ATOM 10940 N N . TYR B 1 339 ? 31.952 -17.560 21.066 1.00 20.00 337 TYR B N 1
ATOM 10941 C CA . TYR B 1 339 ? 32.784 -16.694 20.237 1.00 19.83 337 TYR B CA 1
ATOM 10942 C C . TYR B 1 339 ? 31.944 -15.613 19.569 1.00 24.38 337 TYR B C 1
ATOM 10943 O O . TYR B 1 339 ? 32.322 -14.435 19.562 1.00 20.25 337 TYR B O 1
ATOM 10961 N N . GLY B 1 340 ? 30.782 -15.990 19.031 1.00 19.78 338 GLY B N 1
ATOM 10962 C CA . GLY B 1 340 ? 29.984 -15.048 18.267 1.00 23.15 338 GLY B CA 1
ATOM 10963 C C . GLY B 1 340 ? 29.383 -13.934 19.099 1.00 17.43 338 GLY B C 1
ATOM 10964 O O . GLY B 1 340 ? 29.211 -12.815 18.606 1.00 22.02 338 GLY B O 1
ATOM 10968 N N . SER B 1 341 ? 29.056 -14.214 20.361 1.00 19.35 339 SER B N 1
ATOM 10969 C CA . SER B 1 341 ? 28.369 -13.257 21.220 1.00 18.47 339 SER B CA 1
ATOM 10970 C C . SER B 1 341 ? 29.257 -12.695 22.325 1.00 20.01 339 SER B C 1
ATOM 10971 O O . SER B 1 341 ? 28.765 -11.948 23.178 1.00 20.71 339 SER B O 1
ATOM 10979 N N . ALA B 1 342 ? 30.554 -13.012 22.322 1.00 16.64 340 ALA B N 1
ATOM 10980 C CA . ALA B 1 342 ? 31.394 -12.663 23.465 1.00 19.88 340 ALA B CA 1
ATOM 10981 C C . ALA B 1 342 ? 31.443 -11.159 23.694 1.00 19.62 340 ALA B C 1
ATOM 10982 O O . ALA B 1 342 ? 31.603 -10.710 24.836 1.00 18.56 340 ALA B O 1
ATOM 10989 N N . GLY B 1 343 ? 31.292 -10.367 22.631 1.00 14.57 341 GLY B N 1
ATOM 10990 C CA . GLY B 1 343 ? 31.365 -8.924 22.780 1.00 19.46 341 GLY B CA 1
ATOM 10991 C C . GLY B 1 343 ? 30.344 -8.366 23.749 1.00 20.38 341 GLY B C 1
ATOM 10992 O O . GLY B 1 343 ? 30.548 -7.290 24.319 1.00 20.74 341 GLY B O 1
ATOM 10996 N N . LEU B 1 344 ? 29.231 -9.073 23.945 1.00 18.86 342 LEU B N 1
ATOM 10997 C CA . LEU B 1 344 ? 28.212 -8.579 24.860 1.00 20.83 342 LEU B CA 1
ATOM 10998 C C . LEU B 1 344 ? 28.720 -8.507 26.294 1.00 20.71 342 LEU B C 1
ATOM 10999 O O . LEU B 1 344 ? 28.181 -7.729 27.090 1.00 19.89 342 LEU B O 1
ATOM 11015 N N . HIS B 1 345 ? 29.746 -9.287 26.649 1.00 20.06 343 HIS B N 1
ATOM 11016 C CA . HIS B 1 345 ? 30.311 -9.188 27.985 1.00 22.23 343 HIS B CA 1
ATOM 11017 C C . HIS B 1 345 ? 31.761 -8.716 28.033 1.00 19.12 343 HIS B C 1
ATOM 11018 O O . HIS B 1 345 ? 32.189 -8.258 29.096 1.00 24.09 343 HIS B O 1
ATOM 11032 N N . TYR B 1 346 ? 32.511 -8.747 26.927 1.00 19.53 344 TYR B N 1
ATOM 11033 C CA . TYR B 1 346 ? 33.876 -8.226 27.013 1.00 21.34 344 TYR B CA 1
ATOM 11034 C C . TYR B 1 346 ? 33.951 -6.729 26.725 1.00 19.60 344 TYR B C 1
ATOM 11035 O O . TYR B 1 346 ? 34.816 -6.046 27.283 1.00 21.27 344 TYR B O 1
ATOM 11053 N N . VAL B 1 347 ? 33.033 -6.183 25.922 1.00 18.90 345 VAL B N 1
ATOM 11054 C CA . VAL B 1 347 ? 33.031 -4.738 25.675 1.00 22.39 345 VAL B CA 1
ATOM 11055 C C . VAL B 1 347 ? 32.818 -3.958 26.962 1.00 26.47 345 VAL B C 1
ATOM 11056 O O . VAL B 1 347 ? 33.521 -2.959 27.182 1.00 21.52 345 VAL B O 1
ATOM 11069 N N . PRO B 1 348 ? 31.873 -4.317 27.840 1.00 24.03 346 PRO B N 1
ATOM 11070 C CA . PRO B 1 348 ? 31.689 -3.552 29.082 1.00 25.21 346 PRO B CA 1
ATOM 11071 C C . PRO B 1 348 ? 32.734 -3.822 30.154 1.00 25.24 346 PRO B C 1
ATOM 11072 O O . PRO B 1 348 ? 32.764 -3.087 31.152 1.00 27.14 346 PRO B O 1
ATOM 11083 N N . MET B 1 349 ? 33.576 -4.847 30.000 1.00 26.47 347 MET B N 1
ATOM 11084 C CA . MET B 1 349 ? 34.557 -5.200 31.019 1.00 25.29 347 MET B CA 1
ATOM 11085 C C . MET B 1 349 ? 35.992 -4.837 30.659 1.00 21.59 347 MET B C 1
ATOM 11086 O O . MET B 1 349 ? 36.801 -4.615 31.563 1.00 25.51 347 MET B O 1
ATOM 11100 N N . MET B 1 350 ? 36.331 -4.765 29.374 1.00 22.33 348 MET B N 1
ATOM 11101 C CA . MET B 1 350 ? 37.723 -4.625 28.967 1.00 19.13 348 MET B CA 1
ATOM 11102 C C . MET B 1 350 ? 38.197 -3.179 29.049 1.00 21.12 348 MET B C 1
ATOM 11103 O O . MET B 1 350 ? 37.497 -2.251 28.635 1.00 21.32 348 MET B O 1
ATOM 11117 N N . ASP B 1 351 ? 39.414 -3.002 29.574 1.00 25.18 349 ASP B N 1
ATOM 11118 C CA . ASP B 1 351 ? 40.010 -1.674 29.667 1.00 24.83 349 ASP B CA 1
ATOM 11119 C C . ASP B 1 351 ? 40.025 -0.967 28.317 1.00 25.55 349 ASP B C 1
ATOM 11120 O O . ASP B 1 351 ? 39.885 0.260 28.246 1.00 26.92 349 ASP B O 1
ATOM 11129 N N . ARG B 1 352 ? 40.224 -1.725 27.235 1.00 25.79 350 ARG B N 1
ATOM 11130 C CA . ARG B 1 352 ? 40.321 -1.130 25.906 1.00 28.52 350 ARG B CA 1
ATOM 11131 C C . ARG B 1 352 ? 39.156 -0.191 25.623 1.00 24.77 350 ARG B C 1
ATOM 11132 O O . ARG B 1 352 ? 39.350 0.910 25.096 1.00 32.90 350 ARG B O 1
ATOM 11153 N N . TYR B 1 353 ? 37.938 -0.609 25.963 1.00 23.51 351 TYR B N 1
ATOM 11154 C CA . TYR B 1 353 ? 36.753 0.189 25.670 1.00 23.77 351 TYR B CA 1
ATOM 11155 C C . TYR B 1 353 ? 36.425 1.159 26.797 1.00 27.02 351 TYR B C 1
ATOM 11156 O O . TYR B 1 353 ? 36.002 2.288 26.533 1.00 28.03 351 TYR B O 1
ATOM 11174 N N . LEU B 1 354 ? 36.638 0.755 28.052 1.00 27.86 352 LEU B N 1
ATOM 11175 C CA . LEU B 1 354 ? 36.422 1.678 29.162 1.00 28.88 352 LEU B CA 1
ATOM 11176 C C . LEU B 1 354 ? 37.390 2.854 29.102 1.00 28.52 352 LEU B C 1
ATOM 11177 O O . LEU B 1 354 ? 37.036 3.971 29.496 1.00 29.96 352 LEU B O 1
ATOM 11193 N N . GLU B 1 355 ? 38.612 2.622 28.611 1.00 31.84 353 GLU B N 1
ATOM 11194 C CA . GLU B 1 355 ? 39.557 3.717 28.413 1.00 34.93 353 GLU B CA 1
ATOM 11195 C C . GLU B 1 355 ? 39.019 4.745 27.426 1.00 34.66 353 GLU B C 1
ATOM 11196 O O . GLU B 1 355 ? 39.242 5.950 27.591 1.00 38.81 353 GLU B O 1
ATOM 11208 N N . ARG B 1 356 ? 38.326 4.286 26.381 1.00 37.13 354 ARG B N 1
ATOM 11209 C CA . ARG B 1 356 ? 37.851 5.204 25.350 1.00 43.95 354 ARG B CA 1
ATOM 11210 C C . ARG B 1 356 ? 36.769 6.129 25.893 1.00 40.83 354 ARG B C 1
ATOM 11211 O O . ARG B 1 356 ? 36.821 7.347 25.690 1.00 52.13 354 ARG B O 1
ATOM 11232 N N . VAL B 1 357 ? 35.773 5.566 26.582 1.00 42.63 355 VAL B N 1
ATOM 11233 C CA . VAL B 1 357 ? 34.696 6.390 27.121 1.00 41.04 355 VAL B CA 1
ATOM 11234 C C . VAL B 1 357 ? 35.211 7.301 28.230 1.00 45.41 355 VAL B C 1
ATOM 11235 O O . VAL B 1 357 ? 34.681 8.399 28.435 1.00 47.18 355 VAL B O 1
ATOM 11248 N N . SER B 1 358 ? 36.246 6.878 28.950 1.00 49.33 356 SER B N 1
ATOM 11249 C CA . SER B 1 358 ? 36.777 7.645 30.078 1.00 47.99 356 SER B CA 1
ATOM 11250 C C . SER B 1 358 ? 37.808 8.677 29.628 1.00 55.66 356 SER B C 1
ATOM 11251 O O . SER B 1 358 ? 38.907 8.768 30.175 1.00 58.24 356 SER B O 1
ATOM 11259 N N . GLY B 1 359 ? 37.456 9.465 28.615 1.00 53.98 357 GLY B N 1
ATOM 11260 C CA . GLY B 1 359 ? 38.318 10.539 28.166 1.00 57.18 357 GLY B CA 1
ATOM 11261 C C . GLY B 1 359 ? 39.473 10.125 27.285 1.00 60.72 357 GLY B C 1
ATOM 11262 O O . GLY B 1 359 ? 40.459 10.863 27.193 1.00 61.61 357 GLY B O 1
ATOM 11266 N N . HIS B 1 360 ? 39.384 8.968 26.631 1.00 61.31 358 HIS B N 1
ATOM 11267 C CA . HIS B 1 360 ? 40.429 8.494 25.723 1.00 58.52 358 HIS B CA 1
ATOM 11268 C C . HIS B 1 360 ? 41.802 8.545 26.391 1.00 62.79 358 HIS B C 1
ATOM 11269 O O . HIS B 1 360 ? 42.767 9.102 25.860 1.00 58.86 358 HIS B O 1
ATOM 11283 N N . THR B 1 361 ? 41.883 7.945 27.574 1.00 68.76 359 THR B N 1
ATOM 11284 C CA . THR B 1 361 ? 43.109 7.868 28.350 1.00 64.50 359 THR B CA 1
ATOM 11285 C C . THR B 1 361 ? 43.623 6.428 28.342 1.00 51.43 359 THR B C 1
ATOM 11286 O O . THR B 1 361 ? 43.187 5.592 27.543 1.00 49.93 359 THR B O 1
ATOM 11297 N N . ARG B 1 362 ? 44.564 6.138 29.238 1.00 41.24 360 ARG B N 1
ATOM 11298 C CA . ARG B 1 362 ? 45.085 4.791 29.418 1.00 41.46 360 ARG B CA 1
ATOM 11299 C C . ARG B 1 362 ? 45.007 4.422 30.892 1.00 40.33 360 ARG B C 1
ATOM 11300 O O . ARG B 1 362 ? 45.445 5.193 31.752 1.00 40.26 360 ARG B O 1
ATOM 11321 N N . PHE B 1 363 ? 44.444 3.258 31.180 1.00 42.22 361 PHE B N 1
ATOM 11322 C CA . PHE B 1 363 ? 44.462 2.742 32.544 1.00 44.36 361 PHE B CA 1
ATOM 11323 C C . PHE B 1 363 ? 45.834 2.144 32.841 1.00 43.52 361 PHE B C 1
ATOM 11324 O O . PHE B 1 363 ? 46.363 1.389 32.017 1.00 43.12 361 PHE B O 1
ATOM 11341 N N . PRO B 1 364 ? 46.444 2.460 33.983 1.00 39.25 362 PRO B N 1
ATOM 11342 C CA . PRO B 1 364 ? 47.735 1.843 34.311 1.00 42.67 362 PRO B CA 1
ATOM 11343 C C . PRO B 1 364 ? 47.637 0.323 34.319 1.00 43.47 362 PRO B C 1
ATOM 11344 O O . PRO B 1 364 ? 46.583 -0.254 34.596 1.00 41.95 362 PRO B O 1
ATOM 11355 N N . ILE B 1 365 ? 48.754 -0.321 34.003 1.00 37.40 363 ILE B N 1
ATOM 11356 C CA . ILE B 1 365 ? 48.863 -1.773 34.069 1.00 38.66 363 ILE B CA 1
ATOM 11357 C C . ILE B 1 365 ? 49.383 -2.126 35.458 1.00 41.34 363 ILE B C 1
ATOM 11358 O O . ILE B 1 365 ? 50.566 -1.935 35.758 1.00 37.02 363 ILE B O 1
ATOM 11374 N N . ARG B 1 366 ? 48.496 -2.626 36.310 1.00 36.18 364 ARG B N 1
ATOM 11375 C CA . ARG B 1 366 ? 48.872 -2.944 37.676 1.00 36.77 364 ARG B CA 1
ATOM 11376 C C . ARG B 1 366 ? 49.864 -4.102 37.699 1.00 38.83 364 ARG B C 1
ATOM 11377 O O . ARG B 1 366 ? 50.020 -4.844 36.725 1.00 36.08 364 ARG B O 1
ATOM 11398 N N . ASP B 1 367 ? 50.539 -4.254 38.840 1.00 32.69 365 ASP B N 1
ATOM 11399 C CA . ASP B 1 367 ? 51.561 -5.287 38.966 1.00 39.11 365 ASP B CA 1
ATOM 11400 C C . ASP B 1 367 ? 51.017 -6.669 38.615 1.00 42.45 365 ASP B C 1
ATOM 11401 O O . ASP B 1 367 ? 51.708 -7.472 37.978 1.00 36.60 365 ASP B O 1
ATOM 11410 N N . GLY B 1 368 ? 49.778 -6.963 39.014 1.00 37.45 366 GLY B N 1
ATOM 11411 C CA . GLY B 1 368 ? 49.214 -8.274 38.727 1.00 34.83 366 GLY B CA 1
ATOM 11412 C C . GLY B 1 368 ? 49.085 -8.548 37.240 1.00 34.25 366 GLY B C 1
ATOM 11413 O O . GLY B 1 368 ? 49.404 -9.642 36.768 1.00 33.65 366 GLY B O 1
ATOM 11417 N N . ALA B 1 369 ? 48.604 -7.563 36.482 1.00 31.50 367 ALA B N 1
ATOM 11418 C CA . ALA B 1 369 ? 48.506 -7.737 35.039 1.00 32.91 367 ALA B CA 1
ATOM 11419 C C . ALA B 1 369 ? 49.881 -7.727 34.383 1.00 29.12 367 ALA B C 1
ATOM 11420 O O . ALA B 1 369 ? 50.109 -8.457 33.412 1.00 25.89 367 ALA B O 1
ATOM 11427 N N . ALA B 1 370 ? 50.809 -6.924 34.908 1.00 28.69 368 ALA B N 1
ATOM 11428 C CA . ALA B 1 370 ? 52.149 -6.860 34.335 1.00 28.42 368 ALA B CA 1
ATOM 11429 C C . ALA B 1 370 ? 52.852 -8.209 34.423 1.00 32.28 368 ALA B C 1
ATOM 11430 O O . ALA B 1 370 ? 53.578 -8.601 33.501 1.00 28.54 368 ALA B O 1
ATOM 11437 N N . ARG B 1 371 ? 52.644 -8.938 35.523 1.00 32.11 369 ARG B N 1
ATOM 11438 C CA . ARG B 1 371 ? 53.267 -10.249 35.664 1.00 33.04 369 ARG B CA 1
ATOM 11439 C C . ARG B 1 371 ? 52.695 -11.247 34.667 1.00 24.73 369 ARG B C 1
ATOM 11440 O O . ARG B 1 371 ? 53.408 -12.151 34.218 1.00 27.46 369 ARG B O 1
ATOM 11461 N N . ILE B 1 372 ? 51.420 -11.099 34.304 1.00 27.15 370 ILE B N 1
ATOM 11462 C CA . ILE B 1 372 ? 50.850 -11.946 33.263 1.00 25.87 370 ILE B CA 1
ATOM 11463 C C . ILE B 1 372 ? 51.505 -11.649 31.920 1.00 26.77 370 ILE B C 1
ATOM 11464 O O . ILE B 1 372 ? 51.855 -12.565 31.166 1.00 27.03 370 ILE B O 1
ATOM 11480 N N . LEU B 1 373 ? 51.693 -10.367 31.604 1.00 24.74 371 LEU B N 1
ATOM 11481 C CA . LEU B 1 373 ? 52.172 -9.959 30.291 1.00 26.12 371 LEU B CA 1
ATOM 11482 C C . LEU B 1 373 ? 53.677 -10.110 30.115 1.00 29.70 371 LEU B C 1
ATOM 11483 O O . LEU B 1 373 ? 54.159 -10.001 28.982 1.00 23.53 371 LEU B O 1
ATOM 11499 N N . GLU B 1 374 ? 54.426 -10.370 31.188 1.00 29.39 372 GLU B N 1
ATOM 11500 C CA . GLU B 1 374 ? 55.881 -10.280 31.111 1.00 27.68 372 GLU B CA 1
ATOM 11501 C C . GLU B 1 374 ? 56.455 -11.276 30.107 1.00 27.09 372 GLU B C 1
ATOM 11502 O O . GLU B 1 374 ? 57.303 -10.918 29.282 1.00 26.83 372 GLU B O 1
ATOM 11514 N N . ARG B 1 375 ? 56.011 -12.536 30.165 1.00 25.72 373 ARG B N 1
ATOM 11515 C CA . ARG B 1 375 ? 56.604 -13.566 29.317 1.00 27.65 373 ARG B CA 1
ATOM 11516 C C . ARG B 1 375 ? 56.320 -13.338 27.838 1.00 24.98 373 ARG B C 1
ATOM 11517 O O . ARG B 1 375 ? 57.005 -13.921 26.989 1.00 23.99 373 ARG B O 1
ATOM 11538 N N . PHE B 1 376 ? 55.339 -12.508 27.509 1.00 25.12 374 PHE B N 1
ATOM 11539 C CA . PHE B 1 376 ? 55.003 -12.249 26.116 1.00 22.87 374 PHE B CA 1
ATOM 11540 C C . PHE B 1 376 ? 55.941 -11.246 25.457 1.00 30.43 374 PHE B C 1
ATOM 11541 O O . PHE B 1 376 ? 55.820 -11.011 24.251 1.00 26.09 374 PHE B O 1
ATOM 11558 N N . ILE B 1 377 ? 56.884 -10.680 26.200 1.00 25.65 375 ILE B N 1
ATOM 11559 C CA . ILE B 1 377 ? 57.808 -9.685 25.673 1.00 26.40 375 ILE B CA 1
ATOM 11560 C C . ILE B 1 377 ? 59.147 -10.355 25.414 1.00 30.38 375 ILE B C 1
ATOM 11561 O O . ILE B 1 377 ? 59.700 -11.018 26.301 1.00 31.14 375 ILE B O 1
ATOM 11577 N N . ASN B 1 378 ? 59.669 -10.185 24.200 1.00 26.79 376 ASN B N 1
ATOM 11578 C CA . ASN B 1 378 ? 61.035 -10.594 23.876 1.00 29.08 376 ASN B CA 1
ATOM 11579 C C . ASN B 1 378 ? 61.923 -9.375 24.090 1.00 30.60 376 ASN B C 1
ATOM 11580 O O . ASN B 1 378 ? 62.214 -8.616 23.164 1.00 29.67 376 ASN B O 1
ATOM 11591 N N . ARG B 1 379 ? 62.360 -9.190 25.339 1.00 31.00 377 ARG B N 1
ATOM 11592 C CA . ARG B 1 379 ? 63.097 -7.984 25.694 1.00 32.53 377 ARG B CA 1
ATOM 11593 C C . ARG B 1 379 ? 64.410 -7.869 24.935 1.00 32.60 377 ARG B C 1
ATOM 11594 O O . ARG B 1 379 ? 64.900 -6.756 24.715 1.00 39.61 377 ARG B O 1
ATOM 11615 N N . ALA B 1 380 ? 64.995 -8.997 24.526 1.00 35.04 378 ALA B N 1
ATOM 11616 C CA . ALA B 1 380 ? 66.285 -8.953 23.846 1.00 44.90 378 ALA B CA 1
ATOM 11617 C C . ALA B 1 380 ? 66.213 -8.244 22.501 1.00 38.92 378 ALA B C 1
ATOM 11618 O O . ALA B 1 380 ? 67.247 -7.785 22.002 1.00 44.42 378 ALA B O 1
ATOM 11625 N N . GLU B 1 381 ? 65.025 -8.143 21.901 1.00 37.50 379 GLU B N 1
ATOM 11626 C CA . GLU B 1 381 ? 64.866 -7.566 20.572 1.00 35.80 379 GLU B CA 1
ATOM 11627 C C . GLU B 1 381 ? 64.085 -6.256 20.588 1.00 40.18 379 GLU B C 1
ATOM 11628 O O . GLU B 1 381 ? 63.554 -5.844 19.551 1.00 36.12 379 GLU B O 1
ATOM 11640 N N . LEU B 1 382 ? 64.000 -5.580 21.764 1.00 36.97 380 LEU B N 1
ATOM 11641 C CA . LEU B 1 382 ? 63.331 -4.289 21.841 1.00 34.16 380 LEU B CA 1
ATOM 11642 C C . LEU B 1 382 ? 64.317 -3.159 21.565 1.00 35.33 380 LEU B C 1
ATOM 11643 O O . LEU B 1 382 ? 65.506 -3.274 21.879 1.00 42.08 380 LEU B O 1
ATOM 11659 N N . PRO B 1 383 ? 63.861 -2.051 20.983 1.00 36.11 381 PRO B N 1
ATOM 11660 C CA . PRO B 1 383 ? 64.728 -0.872 20.866 1.00 44.40 381 PRO B CA 1
ATOM 11661 C C . PRO B 1 383 ? 65.032 -0.279 22.235 1.00 44.60 381 PRO B C 1
ATOM 11662 O O . PRO B 1 383 ? 64.437 -0.638 23.254 1.00 40.79 381 PRO B O 1
ATOM 11673 N N . LYS B 1 384 ? 65.975 0.667 22.237 1.00 45.96 382 LYS B N 1
ATOM 11674 C CA . LYS B 1 384 ? 66.446 1.257 23.486 1.00 45.84 382 LYS B CA 1
ATOM 11675 C C . LYS B 1 384 ? 65.326 1.990 24.213 1.00 41.73 382 LYS B C 1
ATOM 11676 O O . LYS B 1 384 ? 65.123 1.798 25.418 1.00 52.14 382 LYS B O 1
ATOM 11680 N N . GLU B 1 385 ? 64.591 2.846 23.497 1.00 43.23 383 GLU B N 1
ATOM 11681 C CA . GLU B 1 385 ? 63.541 3.629 24.139 1.00 47.44 383 GLU B CA 1
ATOM 11682 C C . GLU B 1 385 ? 62.454 2.751 24.748 1.00 42.03 383 GLU B C 1
ATOM 11683 O O . GLU B 1 385 ? 61.681 3.235 25.582 1.00 50.75 383 GLU B O 1
ATOM 11695 N N . SER B 1 386 ? 62.375 1.479 24.355 1.00 39.59 384 SER B N 1
ATOM 11696 C CA . SER B 1 386 ? 61.360 0.563 24.859 1.00 37.98 384 SER B CA 1
ATOM 11697 C C . SER B 1 386 ? 61.947 -0.534 25.739 1.00 35.69 384 SER B C 1
ATOM 11698 O O . SER B 1 386 ? 61.228 -1.466 26.118 1.00 40.18 384 SER B O 1
ATOM 11706 N N . GLU B 1 387 ? 63.233 -0.438 26.083 1.00 45.21 385 GLU B N 1
ATOM 11707 C CA . GLU B 1 387 ? 63.887 -1.499 26.840 1.00 51.85 385 GLU B CA 1
ATOM 11708 C C . GLU B 1 387 ? 63.185 -1.775 28.162 1.00 50.90 385 GLU B C 1
ATOM 11709 O O . GLU B 1 387 ? 63.270 -2.891 28.687 1.00 49.06 385 GLU B O 1
ATOM 11721 N N . ASP B 1 388 ? 62.486 -0.782 28.713 1.00 49.32 386 ASP B N 1
ATOM 11722 C CA . ASP B 1 388 ? 61.970 -0.859 30.073 1.00 53.33 386 ASP B CA 1
ATOM 11723 C C . ASP B 1 388 ? 60.448 -0.767 30.129 1.00 45.51 386 ASP B C 1
ATOM 11724 O O . ASP B 1 388 ? 59.887 -0.359 31.149 1.00 50.65 386 ASP B O 1
ATOM 11733 N N . ILE B 1 389 ? 59.756 -1.152 29.054 1.00 34.05 387 ILE B N 1
ATOM 11734 C CA . ILE B 1 389 ? 58.303 -1.236 29.150 1.00 37.82 387 ILE B CA 1
ATOM 11735 C C . ILE B 1 389 ? 57.924 -2.361 30.111 1.00 37.45 387 ILE B C 1
ATOM 11736 O O . ILE B 1 389 ? 58.728 -3.245 30.435 1.00 35.36 387 ILE B O 1
ATOM 11752 N N . ASN B 1 390 ? 56.679 -2.319 30.582 1.00 33.12 388 ASN B N 1
ATOM 11753 C CA . ASN B 1 390 ? 56.160 -3.279 31.548 1.00 30.14 388 ASN B CA 1
ATOM 11754 C C . ASN B 1 390 ? 57.121 -3.450 32.731 1.00 33.39 388 ASN B C 1
ATOM 11755 O O . ASN B 1 390 ? 57.416 -4.574 33.138 1.00 32.56 388 ASN B O 1
ATOM 11766 N N . PRO B 1 391 ? 57.610 -2.349 33.310 1.00 33.38 389 PRO B N 1
ATOM 11767 C CA . PRO B 1 391 ? 58.662 -2.474 34.334 1.00 35.00 389 PRO B CA 1
ATOM 11768 C C . PRO B 1 391 ? 58.235 -3.248 35.569 1.00 44.51 389 PRO B C 1
ATOM 11769 O O . PRO B 1 391 ? 59.086 -3.865 36.223 1.00 43.76 389 PRO B O 1
ATOM 11780 N N . ASN B 1 392 ? 56.949 -3.230 35.918 1.00 36.14 390 ASN B N 1
ATOM 11781 C CA . ASN B 1 392 ? 56.466 -3.865 37.136 1.00 41.27 390 ASN B CA 1
ATOM 11782 C C . ASN B 1 392 ? 56.055 -5.319 36.923 1.00 39.00 390 ASN B C 1
ATOM 11783 O O . ASN B 1 392 ? 55.376 -5.894 37.782 1.00 43.08 390 ASN B O 1
ATOM 11794 N N . GLY B 1 393 ? 56.461 -5.927 35.811 1.00 40.92 391 GLY B N 1
ATOM 11795 C CA . GLY B 1 393 ? 56.164 -7.310 35.521 1.00 41.69 391 GLY B CA 1
ATOM 11796 C C . GLY B 1 393 ? 57.293 -8.282 35.773 1.00 51.73 391 GLY B C 1
ATOM 11797 O O . GLY B 1 393 ? 57.132 -9.478 35.510 1.00 49.62 391 GLY B O 1
ATOM 11801 N N . ARG B 1 394 ? 58.427 -7.813 36.283 1.00 78.06 392 ARG B N 1
ATOM 11802 C CA . ARG B 1 394 ? 59.582 -8.675 36.505 1.00 74.94 392 ARG B CA 1
ATOM 11803 C C . ARG B 1 394 ? 59.613 -9.202 37.939 1.00 67.09 392 ARG B C 1
ATOM 11804 O O . ARG B 1 394 ? 58.598 -9.197 38.638 1.00 62.12 392 ARG B O 1
#

Radius of gyration: 27.92 Å; Cα contacts (8 Å, |Δi|>4): 1226; chains: 2; bounding box: 80×48×80 Å

Foldseek 3Di:
DPDDDPQDQLLRLQVVQCVVCPDAVAHQLPPLHAVDQLLPFDDDDDPVDDDPQFLCPDADHDDQVCQCVDPLAHHADRDDAPPNCSNVLSVVVSVCSVPPDRDDPQAFPWDLPFVVDDDLQLLLLLLLLVLVLLLVLLPHDLDCLCLLLSVLSSLLRRLLTTQHRLRCLVPQVDDRLQHRPVNSLVSVVVSVADPVLSVVLVSLSSQLSSLSNCVVPPVVNVVVCPPNLSSVLSSVLSNNSQLSSVLSSCVVPPDPVDHDDCVVCVVLSVLLSSLQSLLQSSQLSCLLVVVDDDDDDDPRSNSSSNSVVSNNSSLVVLRPDPVSNSRNSSNNSSNPSCVPRQVSNCVSVPSHHDDQDLVNLLSSVVSHPLVRDDPVCNCPSVSHVD/DPDPPVADDLLVLQVVLQVVCDDECEHQLPPLHHPDALLPFDDDDDPVDADPPFLCPAADHDDQVCQCVDPLAHHADRDDAPPNVSNVLNVVVNVCSVDFDPDPQAFPFQLLQVVDDDLQLVLLLLLLVLVLLLVLLPDDLDCLCLLLSVLSSLLRSCNGGPHALRCLQPQVDDRLLHHPVNSLVSVVVSVADPQLSVVLVSLSSQLNSLSNCPPRPVVSVVVCVVRVSVVLSSVLSNSSLLSSVQSSCQRPPDCVVPHRHCVVQVNLSSLLSSLQSLLQVLQCSSVDQVPPPVNVNSNSSVSNNSSLVVLRPGPVSNRRNSSNNSNNPSCVPRQSRVCRVVPSHHDDQDLVNLLSSVVSHPLVRDDPVCNCPSVSND

GO terms:
  GO:0080017 alpha-humulene synthase activity (F, EXP)

Sequence (764 aa):
TPTKMATLTTKQMWQTIKDYFGDGFVTGSAPISYNVHTCDMQLQPDSGIHAASDGIHYGVQISEDSMPLFSIMGDTAAPPCTCHRVDEIVKHIDEFLERAPEALPDDGAITSGKPCDTNPDQVSLYAMRDSLSWWVHWGGNLRPEHYWKQIYIGFAAIPDDVQISPREFLDGTYRYLGHTWDDCLSGLEEEGVSPDEIEFANMCMWRQMLTQWLEKADPELLPLLKGKISLMLQYRVLTANTLGCLALFMNATADPKGPIHYADSSYEMEIASVAQCCVTLDMAKEAMGILQRTEVVAGDRAQRKRELRWIYVRCMQILESQPHAHMLRRYGSAGLHYVPMMDRYLERVSGHTRFPIRRDGAARILERFINRAELPKESEDINPNGRSTPTKMATLTTKQMWQTIKDYFGDGFVTGSAPISYNVHTCDMQLQPDSGIHAASDGIHYGVQIISEDSMPLFSIMGDTAAPPCTCHRVDEIVKHIDEFLERAPALPDDGAITSGKPCDTNPDQVSLYAMRDSLSWWVHWGGNLRPEHYWKQIYIGFAAIPDDVQISPREFLDGTYRYLGHTWDDCLSGLEEEGVSPDEIEFANMCMWRQMLTQQWLEKADPELLPLLKGKISLMLQQYRVLTANTLGCLALFMNATADPKDGPIHYADSSYEMEIASVAQCCVTLDMAKEEAMGIAGDRAQRKRELRWIYVRCMQILESQPHAHMLRRYGSAGLHYVPMMDRYLERVSGHTRFPIRDGAARILERFINRAELPKESEDINPNGR

Organism: Sarocladium schorii (NCBI:txid2203296)

Solvent-accessible surface area: 29237 Å² total; per-residue (Å²): 170,111,110,182,169,97,44,56,58,8,80,85,0,1,71,45,0,37,123,92,38,29,64,17,74,11,119,36,0,12,0,6,12,6,75,22,34,23,28,100,10,145,53,128,124,48,62,7,108,31,41,40,94,47,6,10,4,16,4,4,20,9,25,36,105,0,0,18,3,0,36,22,9,7,66,23,20,64,14,79,65,34,10,130,116,5,40,77,2,7,128,28,0,46,104,38,6,116,191,22,78,124,63,46,132,86,32,41,45,45,58,25,70,23,121,74,13,115,31,52,12,54,0,3,2,21,1,0,6,2,0,0,3,32,2,0,0,9,15,8,26,23,84,98,75,23,35,45,4,0,0,0,1,0,0,9,5,0,2,68,16,3,10,8,6,0,34,69,1,37,73,22,90,33,84,0,0,1,7,16,3,83,52,0,33,61,3,0,112,151,44,63,6,35,110,121,16,13,74,16,0,12,6,2,0,24,8,1,1,0,0,6,7,0,37,59,18,5,116,86,0,50,88,60,2,143,71,28,27,12,7,29,20,30,3,83,1,5,5,44,5,13,4,0,6,0,7,1,2,0,43,22,32,29,29,102,194,66,103,19,46,59,94,131,14,17,88,3,0,0,0,0,0,6,0,4,20,2,0,29,49,5,8,86,36,2,7,25,22,22,84,104,103,117,137,66,64,59,128,138,25,57,39,43,71,14,25,11,22,3,2,8,24,0,8,42,29,0,35,97,39,106,51,7,17,6,0,0,10,0,0,0,0,0,7,2,5,0,3,2,1,7,25,10,31,0,104,54,60,62,38,69,36,46,102,24,97,73,17,5,0,127,29,0,34,94,0,14,46,58,96,83,23,67,97,138,2,122,104,12,3,92,50,5,133,104,170,120,126,84,82,89,113,54,77,28,93,83,2,4,84,48,0,42,109,91,28,28,70,15,76,22,117,36,1,8,0,13,8,5,88,11,32,18,18,103,21,140,52,97,121,48,66,29,124,34,46,38,95,37,7,11,5,17,4,3,25,8,27,39,108,0,0,23,3,0,35,32,6,6,68,28,19,63,14,88,58,45,9,123,128,8,53,71,3,6,47,43,0,46,121,8,8,118,163,25,93,88,30,129,85,50,42,44,47,70,9,49,6,120,77,18,118,28,54,15,49,0,2,2,21,1,0,5,2,0,0,2,31,1,0,0,10,10,6,24,27,84,94,65,17,33,46,4,0,0,0,3,0,0,11,8,0,11,101,10,5,36,6,12,1,42,76,1,36,96,18,87,29,80,0,0,1,7,16,2,84,51,0,35,60,2,0,110,148,44,63,6,24,103,103,10,14,76,9,0,12,5,2,0,29,5,4,0,0,0,29,8,0,53,67,15,2,98,102,0,77,78,52,2,133,64,35,36,10,10,54,16,26,4,41,1,4,26,44,5,13,3,0,8,0,7,1,2,0,42,14,22,14,36,98,86,82,44,66,10,62,41,98,120,15,28,107,5,0,1,4,0,0,3,0,7,10,0,0,41,54,1,2,48,56,19,16,40,136,75,87,81,71,61,56,34,58,73,12,13,7,21,2,2,10,25,0,6,44,40,0,31,94,33,108,20,6,15,4,0,0,7,0,0,0,0,0,2,2,5,6,4,10,1,7,21,16,0,0,48,41,22,65,81,53,30,20,108,24,90,75,23,4,0,145,27,0,35,96,0,15,44,42,93,81,18,59,82,130,0,98,97,13,3,97,48,5,173